Protein AF-0000000076557192 (afdb_homodimer)

Organism: NCBI:txid1051890

Sequence (982 aa):
MSQPKPQEIPQPPLSTYSLSTILSHAATHHIYKPLLINHPSYSTSQLTLQSFSYLHKDHLIKCFQELRDTDPTFLHSTYISPTGGTRSNATKHLYFFTSSAENRVQRALAATLFSTLKTIESSDIVINLHGALPMYRSQDLSGTLLDLCGATELSIGVNAEDADIAQIGRAFGANAITASSSRILQLARYVYSLRREGGEEKVGFKLKKVIFTSEPLSKAQEKFLNEALGTETVSSIYASAEAGPWVGTIPKRIAGDENTEETPGSVAPRSFVFDRRQIVVEVIDPDENVLDSSTNPPPEGRKPSVGELVLTSLTRLKNPLVRYRTGDFGSLHSFSSLAGTEEILKDKPEATEYLCGITMHGRDANTSFFLDSDYINTIELDRRVFAEPEWDIVYWQVILYYLTDEELKAARTARASADRNVNVSKEGVEFRVVRKSDQIPPVGYEERLERAIVNRVISEGIKLHVKVVGYDGLEKGKMARKVIKIVDRRLMSQPKPQEIPQPPLSTYSLSTILSHAATHHIYKPLLINHPSYSTSQLTLQSFSYLHKDHLIKCFQELRDTDPTFLHSTYISPTGGTRSNATKHLYFFTSSAENRVQRALAATLFSTLKTIESSDIVINLHGALPMYRSQDLSGTLLDLCGATELSIGVNAEDADIAQIGRAFGANAITASSSRILQLARYVYSLRREGGEEKVGFKLKKVIFTSEPLSKAQEKFLNEALGTETVSSIYASAEAGPWVGTIPKRIAGDENTEETPGSVAPRSFVFDRRQIVVEVIDPDENVLDSSTNPPPEGRKPSVGELVLTSLTRLKNPLVRYRTGDFGSLHSFSSLAGTEEILKDKPEATEYLCGITMHGRDANTSFFLDSDYINTIELDRRVFAEPEWDIVYWQVILYYLTDEELKAARTARASADRNVNVSKEGVEFRVVRKSDQIPPVGYEERLERAIVNRVISEGIKLHVKVVGYDGLEKGKMARKVIKIVDRRL

Radius of gyration: 31.5 Å; Cα contacts (8 Å, |Δi|>4): 2048; chains: 2; bounding box: 69×102×93 Å

Structure (mmCIF, N/CA/C/O backbone):
data_AF-0000000076557192-model_v1
#
loop_
_entity.id
_entity.type
_entity.pdbx_description
1 polymer 'AMP-dependent synthetase/ligase domain-containing protein'
#
loop_
_atom_site.group_PDB
_atom_site.id
_atom_site.type_symbol
_atom_site.label_atom_id
_atom_site.label_alt_id
_atom_site.label_comp_id
_atom_site.label_asym_id
_atom_site.label_entity_id
_atom_site.label_seq_id
_atom_site.pdbx_PDB_ins_code
_atom_site.Cartn_x
_atom_site.Cartn_y
_atom_site.Cartn_z
_atom_site.occupancy
_atom_site.B_iso_or_equiv
_atom_site.auth_seq_id
_atom_site.auth_comp_id
_atom_site.auth_asym_id
_atom_site.auth_atom_id
_atom_site.pdbx_PDB_model_num
ATOM 1 N N . MET A 1 1 ? -13.586 37.5 -12.727 1 34.5 1 MET A N 1
ATOM 2 C CA . MET A 1 1 ? -12.195 37.094 -12.57 1 34.5 1 MET A CA 1
ATOM 3 C C . MET A 1 1 ? -11.984 35.656 -13.047 1 34.5 1 MET A C 1
ATOM 5 O O . MET A 1 1 ? -12.836 34.812 -12.828 1 34.5 1 MET A O 1
ATOM 9 N N . SER A 1 2 ? -11.195 35.625 -13.977 1 48.47 2 SER A N 1
ATOM 10 C CA . SER A 1 2 ? -11.148 34.5 -14.922 1 48.47 2 SER A CA 1
ATOM 11 C C . SER A 1 2 ? -10.789 33.188 -14.211 1 48.47 2 SER A C 1
ATOM 13 O O . SER A 1 2 ? -9.836 33.156 -13.422 1 48.47 2 SER A O 1
ATOM 15 N N . GLN A 1 3 ? -11.695 32.375 -14.109 1 57.62 3 GLN A N 1
ATOM 16 C CA . GLN A 1 3 ? -11.547 31.016 -13.602 1 57.62 3 GLN A CA 1
ATOM 17 C C . GLN A 1 3 ? -10.305 30.344 -14.195 1 57.62 3 GLN A C 1
ATOM 19 O O . GLN A 1 3 ? -10.023 30.5 -15.383 1 57.62 3 GLN A O 1
ATOM 24 N N . PRO A 1 4 ? -9.492 29.922 -13.195 1 63.88 4 PRO A N 1
ATOM 25 C CA . PRO A 1 4 ? -8.305 29.266 -13.758 1 63.88 4 PRO A CA 1
ATOM 26 C C . PRO A 1 4 ? -8.656 28.234 -14.828 1 63.88 4 PRO A C 1
ATOM 28 O O . PRO A 1 4 ? -9.656 27.531 -14.711 1 63.88 4 PRO A O 1
ATOM 31 N N . LYS A 1 5 ? -7.93 28.375 -15.922 1 74.25 5 LYS A N 1
ATOM 32 C CA . LYS A 1 5 ? -8.078 27.438 -17.031 1 74.25 5 LYS A CA 1
ATOM 33 C C . LYS A 1 5 ? -7.613 26.047 -16.656 1 74.25 5 LYS A C 1
ATOM 35 O O . LYS A 1 5 ? -6.652 25.891 -15.898 1 74.25 5 LYS A O 1
ATOM 40 N N . PRO A 1 6 ? -8.336 25.062 -17.203 1 79.88 6 PRO A N 1
ATOM 41 C CA . PRO A 1 6 ? -7.871 23.703 -16.984 1 79.88 6 PRO A CA 1
ATOM 42 C C . PRO A 1 6 ? -6.41 23.5 -17.375 1 79.88 6 PRO A C 1
ATOM 44 O O . PRO A 1 6 ? -5.941 24.109 -18.344 1 79.88 6 PRO A O 1
ATOM 47 N N . GLN A 1 7 ? -5.797 22.75 -16.516 1 80.5 7 GLN A N 1
ATOM 48 C CA . GLN A 1 7 ? -4.406 22.406 -16.797 1 80.5 7 GLN A CA 1
ATOM 49 C C . GLN A 1 7 ? -4.301 21.031 -17.469 1 80.5 7 GLN A C 1
ATOM 51 O O . GLN A 1 7 ? -4.996 20.094 -17.078 1 80.5 7 GLN A O 1
ATOM 56 N N . GLU A 1 8 ? -3.592 21.047 -18.547 1 88 8 GLU A N 1
ATOM 57 C CA . GLU A 1 8 ? -3.275 19.781 -19.219 1 88 8 GLU A CA 1
ATOM 58 C C . GLU A 1 8 ? -1.777 19.5 -19.172 1 88 8 GLU A C 1
ATOM 60 O O . GLU A 1 8 ? -0.969 20.344 -19.578 1 88 8 GLU A O 1
ATOM 65 N N . ILE A 1 9 ? -1.512 18.406 -18.609 1 86.56 9 ILE A N 1
ATOM 66 C CA . ILE A 1 9 ? -0.125 17.953 -18.578 1 86.56 9 ILE A CA 1
ATOM 67 C C . ILE A 1 9 ? 0.031 16.719 -19.453 1 86.56 9 ILE A C 1
ATOM 69 O O . ILE A 1 9 ? -0.505 15.648 -19.141 1 86.56 9 ILE A O 1
ATOM 73 N N . PRO A 1 10 ? 0.758 16.781 -20.484 1 85.88 10 PRO A N 1
ATOM 74 C CA . PRO A 1 10 ? 0.933 15.633 -21.375 1 85.88 10 PRO A CA 1
ATOM 75 C C . PRO A 1 10 ? 1.592 14.445 -20.672 1 85.88 10 PRO A C 1
ATOM 77 O O . PRO A 1 10 ? 2.467 14.633 -19.812 1 85.88 10 PRO A O 1
ATOM 80 N N . GLN A 1 11 ? 1.072 13.242 -21.062 1 88.56 11 GLN A N 1
ATOM 81 C CA . GLN A 1 11 ? 1.67 12 -20.578 1 88.56 11 GLN A CA 1
ATOM 82 C C . GLN A 1 11 ? 2.307 11.219 -21.719 1 88.56 11 GLN A C 1
ATOM 84 O O . GLN A 1 11 ? 1.724 11.094 -22.812 1 88.56 11 GLN A O 1
ATOM 89 N N . PRO A 1 12 ? 3.451 10.711 -21.562 1 86.62 12 PRO A N 1
ATOM 90 C CA . PRO A 1 12 ? 4.008 9.812 -22.578 1 86.62 12 PRO A CA 1
ATOM 91 C C . PRO A 1 12 ? 3.221 8.516 -22.719 1 86.62 12 PRO A C 1
ATOM 93 O O . PRO A 1 12 ? 2.623 8.047 -21.734 1 86.62 12 PRO A O 1
ATOM 96 N N . PRO A 1 13 ? 3.223 7.973 -23.953 1 89.38 13 PRO A N 1
ATOM 97 C CA . PRO A 1 13 ? 2.568 6.672 -24.094 1 89.38 13 PRO A CA 1
ATOM 98 C C . PRO A 1 13 ? 3.27 5.566 -23.312 1 89.38 13 PRO A C 1
ATOM 100 O O . PRO A 1 13 ? 4.473 5.656 -23.047 1 89.38 13 PRO A O 1
ATOM 103 N N . LEU A 1 14 ? 2.406 4.594 -22.953 1 90.06 14 LEU A N 1
ATOM 104 C CA . LEU A 1 14 ? 3.033 3.371 -22.453 1 90.06 14 LEU A CA 1
ATOM 105 C C . LEU A 1 14 ? 3.793 2.66 -23.578 1 90.06 14 LEU A C 1
ATOM 107 O O . LEU A 1 14 ? 3.264 2.479 -24.672 1 90.06 14 LEU A O 1
ATOM 111 N N . SER A 1 15 ? 5.043 2.332 -23.297 1 91.12 15 SER A N 1
ATOM 112 C CA . SER A 1 15 ? 5.828 1.729 -24.359 1 91.12 15 SER A CA 1
ATOM 113 C C . SER A 1 15 ? 6.703 0.595 -23.828 1 91.12 15 SER A C 1
ATOM 115 O O . SER A 1 15 ? 7.141 0.627 -22.688 1 91.12 15 SER A O 1
ATOM 117 N N . THR A 1 16 ? 6.832 -0.4 -24.672 1 95.5 16 THR A N 1
ATOM 118 C CA . THR A 1 16 ? 7.84 -1.431 -24.453 1 95.5 16 THR A CA 1
ATOM 119 C C . THR A 1 16 ? 9.07 -1.174 -25.328 1 95.5 16 THR A C 1
ATOM 121 O O . THR A 1 16 ? 9.062 -0.284 -26.172 1 95.5 16 THR A O 1
ATOM 124 N N . TYR A 1 17 ? 10.102 -1.876 -25.078 1 94.94 17 TYR A N 1
ATOM 125 C CA . TYR A 1 17 ? 11.305 -1.821 -25.906 1 94.94 17 TYR A CA 1
ATOM 126 C C . TYR A 1 17 ? 11.391 -3.023 -26.828 1 94.94 17 TYR A C 1
ATOM 128 O O . TYR A 1 17 ? 10.836 -4.086 -26.531 1 94.94 17 TYR A O 1
ATOM 136 N N . SER A 1 18 ? 12.055 -2.785 -27.969 1 91.94 18 SER A N 1
ATOM 137 C CA . SER A 1 18 ? 12.328 -3.932 -28.812 1 91.94 18 SER A CA 1
ATOM 138 C C . SER A 1 18 ? 13.367 -4.852 -28.188 1 91.94 18 SER A C 1
ATOM 140 O O . SER A 1 18 ? 14.188 -4.414 -27.391 1 91.94 18 SER A O 1
ATOM 142 N N . LEU A 1 19 ? 13.289 -6.129 -28.562 1 92.38 19 LEU A N 1
ATOM 143 C CA . LEU A 1 19 ? 14.281 -7.078 -28.078 1 92.38 19 LEU A CA 1
ATOM 144 C C . LEU A 1 19 ? 15.695 -6.613 -28.438 1 92.38 19 LEU A C 1
ATOM 146 O O . LEU A 1 19 ? 16.609 -6.719 -27.625 1 92.38 19 LEU A O 1
ATOM 150 N N . SER A 1 20 ? 15.867 -6.105 -29.672 1 91.38 20 SER A N 1
ATOM 151 C CA . SER A 1 20 ? 17.172 -5.629 -30.109 1 91.38 20 SER A CA 1
ATOM 152 C C . SER A 1 20 ? 17.688 -4.504 -29.219 1 91.38 20 SER A C 1
ATOM 154 O O . SER A 1 20 ? 18.875 -4.449 -28.891 1 91.38 20 SER A O 1
ATOM 156 N N . THR A 1 21 ? 16.766 -3.594 -28.859 1 93.06 21 THR A N 1
ATOM 157 C CA . THR A 1 21 ? 17.141 -2.496 -27.969 1 93.06 21 THR A CA 1
ATOM 158 C C . THR A 1 21 ? 17.578 -3.023 -26.609 1 93.06 21 THR A C 1
ATOM 160 O O . THR A 1 21 ? 18.594 -2.572 -26.062 1 93.06 21 THR A O 1
ATOM 163 N N . ILE A 1 22 ? 16.875 -3.982 -26.078 1 94.69 22 ILE A N 1
ATOM 164 C CA . ILE A 1 22 ? 17.188 -4.566 -24.781 1 94.69 22 ILE A CA 1
ATOM 165 C C . ILE A 1 22 ? 18.547 -5.254 -24.828 1 94.69 22 ILE A C 1
ATOM 167 O O . ILE A 1 22 ? 19.375 -5.059 -23.953 1 94.69 22 ILE A O 1
ATOM 171 N N . LEU A 1 23 ? 18.797 -6.023 -25.844 1 93.19 23 LEU A N 1
ATOM 172 C CA . LEU A 1 23 ? 20.047 -6.789 -25.953 1 93.19 23 LEU A CA 1
ATOM 173 C C . LEU A 1 23 ? 21.234 -5.863 -26.156 1 93.19 23 LEU A C 1
ATOM 175 O O . LEU A 1 23 ? 22.312 -6.094 -25.594 1 93.19 23 LEU A O 1
ATOM 179 N N . SER A 1 24 ? 21.031 -4.836 -26.953 1 92.94 24 SER A N 1
ATOM 180 C CA . SER A 1 24 ? 22.094 -3.861 -27.156 1 92.94 24 SER A CA 1
ATOM 181 C C . SER A 1 24 ? 22.469 -3.166 -25.844 1 92.94 24 SER A C 1
ATOM 183 O O . SER A 1 24 ? 23.656 -2.967 -25.562 1 92.94 24 SER A O 1
ATOM 185 N N . HIS A 1 25 ? 21.5 -2.816 -25.156 1 93.88 25 HIS A N 1
ATOM 186 C CA . HIS A 1 25 ? 21.734 -2.193 -23.859 1 93.88 25 HIS A CA 1
ATOM 187 C C . HIS A 1 25 ? 22.391 -3.17 -22.891 1 93.88 25 HIS A C 1
ATOM 189 O O . HIS A 1 25 ? 23.328 -2.805 -22.188 1 93.88 25 HIS A O 1
ATOM 195 N N . ALA A 1 26 ? 21.938 -4.363 -22.875 1 94.44 26 ALA A N 1
ATOM 196 C CA . ALA A 1 26 ? 22.469 -5.391 -21.984 1 94.44 26 ALA A CA 1
ATOM 197 C C . ALA A 1 26 ? 23.938 -5.668 -22.281 1 94.44 26 ALA A C 1
ATOM 199 O O . ALA A 1 26 ? 24.719 -5.914 -21.375 1 94.44 26 ALA A O 1
ATOM 200 N N . ALA A 1 27 ? 24.328 -5.605 -23.484 1 92.56 27 ALA A N 1
ATOM 201 C CA . ALA A 1 27 ? 25.688 -5.945 -23.906 1 92.56 27 ALA A CA 1
ATOM 202 C C . ALA A 1 27 ? 26.719 -5.035 -23.234 1 92.56 27 ALA A C 1
ATOM 204 O O . ALA A 1 27 ? 27.891 -5.41 -23.094 1 92.56 27 ALA A O 1
ATOM 205 N N . THR A 1 28 ? 26.297 -3.867 -22.812 1 92.31 28 THR A N 1
ATOM 206 C CA . THR A 1 28 ? 27.234 -2.926 -22.203 1 92.31 28 THR A CA 1
ATOM 207 C C . THR A 1 28 ? 26.906 -2.723 -20.719 1 92.31 28 THR A C 1
ATOM 209 O O . THR A 1 28 ? 27.578 -1.961 -20.031 1 92.31 28 THR A O 1
ATOM 212 N N . HIS A 1 29 ? 25.938 -3.348 -20.297 1 93.69 29 HIS A N 1
ATOM 213 C CA . HIS A 1 29 ? 25.469 -3.164 -18.922 1 93.69 29 HIS A CA 1
ATOM 214 C C . HIS A 1 29 ? 26.312 -3.971 -17.938 1 93.69 29 HIS A C 1
ATOM 216 O O . HIS A 1 29 ? 26.703 -5.109 -18.234 1 93.69 29 HIS A O 1
ATOM 222 N N . HIS A 1 30 ? 26.547 -3.461 -16.797 1 93.25 30 HIS A N 1
ATOM 223 C CA . HIS A 1 30 ? 27.375 -4.066 -15.766 1 93.25 30 HIS A CA 1
ATOM 224 C C . HIS A 1 30 ? 26.906 -5.48 -15.438 1 93.25 30 HIS A C 1
ATOM 226 O O . HIS A 1 30 ? 27.734 -6.379 -15.234 1 93.25 30 HIS A O 1
ATOM 232 N N . ILE A 1 31 ? 25.672 -5.789 -15.391 1 93.62 31 ILE A N 1
ATOM 233 C CA . ILE A 1 31 ? 25.094 -7.07 -14.992 1 93.62 31 ILE A CA 1
ATOM 234 C C . ILE A 1 31 ? 25.297 -8.094 -16.109 1 93.62 31 ILE A C 1
ATOM 236 O O . ILE A 1 31 ? 25.516 -9.281 -15.836 1 93.62 31 ILE A O 1
ATOM 240 N N . TYR A 1 32 ? 25.297 -7.684 -17.281 1 94.56 32 TYR A N 1
ATOM 241 C CA . TYR A 1 32 ? 25.125 -8.656 -18.359 1 94.56 32 TYR A CA 1
ATOM 242 C C . TYR A 1 32 ? 26.375 -8.742 -19.219 1 94.56 32 TYR A C 1
ATOM 244 O O . TYR A 1 32 ? 26.578 -9.719 -19.953 1 94.56 32 TYR A O 1
ATOM 252 N N . LYS A 1 33 ? 27.172 -7.762 -19.172 1 92.75 33 LYS A N 1
ATOM 253 C CA . LYS A 1 33 ? 28.422 -7.797 -19.938 1 92.75 33 LYS A CA 1
ATOM 254 C C . LYS A 1 33 ? 29.203 -9.078 -19.656 1 92.75 33 LYS A C 1
ATOM 256 O O . LYS A 1 33 ? 29.703 -9.719 -20.594 1 92.75 33 LYS A O 1
ATOM 261 N N . PRO A 1 34 ? 29.281 -9.5 -18.438 1 92.88 34 PRO A N 1
ATOM 262 C CA . PRO A 1 34 ? 30.016 -10.734 -18.156 1 92.88 34 PRO A CA 1
ATOM 263 C C . PRO A 1 34 ? 29.328 -11.969 -18.734 1 92.88 34 PRO A C 1
ATOM 265 O O . PRO A 1 34 ? 29.938 -13.047 -18.797 1 92.88 34 PRO A O 1
ATOM 268 N N . LEU A 1 35 ? 28.109 -11.883 -19.109 1 94.38 35 LEU A N 1
ATOM 269 C CA . LEU A 1 35 ? 27.344 -13.031 -19.578 1 94.38 35 LEU A CA 1
ATOM 270 C C . LEU A 1 35 ? 27.391 -13.141 -21.094 1 94.38 35 LEU A C 1
ATOM 272 O O . LEU A 1 35 ? 26.875 -14.109 -21.672 1 94.38 35 LEU A O 1
ATOM 276 N N . LEU A 1 36 ? 27.938 -12.195 -21.75 1 91.88 36 LEU A N 1
ATOM 277 C CA . LEU A 1 36 ? 28.062 -12.219 -23.203 1 91.88 36 LEU A CA 1
ATOM 278 C C . LEU A 1 36 ? 29 -13.336 -23.641 1 91.88 36 LEU A C 1
ATOM 280 O O . LEU A 1 36 ? 30.109 -13.469 -23.109 1 91.88 36 LEU A O 1
ATOM 284 N N . ILE A 1 37 ? 28.344 -14.18 -24.484 1 85.38 37 ILE A N 1
ATOM 285 C CA . ILE A 1 37 ? 29.125 -15.297 -25.031 1 85.38 37 ILE A CA 1
ATOM 286 C C . ILE A 1 37 ? 29.891 -14.844 -26.266 1 85.38 37 ILE A C 1
ATOM 288 O O . ILE A 1 37 ? 29.312 -14.227 -27.172 1 85.38 37 ILE A O 1
ATOM 292 N N . ASN A 1 38 ? 31.062 -15.414 -26.5 1 68.94 38 ASN A N 1
ATOM 293 C CA . ASN A 1 38 ? 32 -15.258 -27.609 1 68.94 38 ASN A CA 1
ATOM 294 C C . ASN A 1 38 ? 32.031 -13.82 -28.125 1 68.94 38 ASN A C 1
ATOM 296 O O . ASN A 1 38 ? 31.156 -13.406 -28.891 1 68.94 38 ASN A O 1
ATOM 300 N N . HIS A 1 39 ? 32.531 -12.922 -27.406 1 56.34 39 HIS A N 1
ATOM 301 C CA . HIS A 1 39 ? 32.469 -11.5 -27.719 1 56.34 39 HIS A CA 1
ATOM 302 C C . HIS A 1 39 ? 33.125 -11.203 -29.062 1 56.34 39 HIS A C 1
ATOM 304 O O . HIS A 1 39 ? 34.188 -10.578 -29.125 1 56.34 39 HIS A O 1
ATOM 310 N N . PRO A 1 40 ? 33.281 -12.156 -29.906 1 52.19 40 PRO A N 1
ATOM 311 C CA . PRO A 1 40 ? 34 -11.422 -30.938 1 52.19 40 PRO A CA 1
ATOM 312 C C . PRO A 1 40 ? 33.375 -10.086 -31.281 1 52.19 40 PRO A C 1
ATOM 314 O O . PRO A 1 40 ? 32.25 -9.797 -30.828 1 52.19 40 PRO A O 1
ATOM 317 N N . SER A 1 41 ? 33.656 -9.508 -32.531 1 51.44 41 SER A N 1
ATOM 318 C CA . SER A 1 41 ? 33.344 -8.281 -33.25 1 51.44 41 SER A CA 1
ATOM 319 C C . SER A 1 41 ? 31.828 -8.125 -33.406 1 51.44 41 SER A C 1
ATOM 321 O O . SER A 1 41 ? 31.344 -7.918 -34.531 1 51.44 41 SER A O 1
ATOM 323 N N . TYR A 1 42 ? 31.016 -8.703 -32.5 1 54.72 42 TYR A N 1
ATOM 324 C CA . TYR A 1 42 ? 29.609 -8.586 -32.844 1 54.72 42 TYR A CA 1
ATOM 325 C C . TYR A 1 42 ? 29.188 -7.121 -32.938 1 54.72 42 TYR A C 1
ATOM 327 O O . TYR A 1 42 ? 29.531 -6.316 -32.062 1 54.72 42 TYR A O 1
ATOM 335 N N . SER A 1 43 ? 28.797 -6.758 -34.156 1 60.41 43 SER A N 1
ATOM 336 C CA . SER A 1 43 ? 28.062 -5.508 -34.25 1 60.41 43 SER A CA 1
ATOM 337 C C . SER A 1 43 ? 26.781 -5.543 -33.438 1 60.41 43 SER A C 1
ATOM 339 O O . SER A 1 43 ? 26.109 -6.57 -33.344 1 60.41 43 SER A O 1
ATOM 341 N N . THR A 1 44 ? 26.609 -4.684 -32.438 1 64.5 44 THR A N 1
ATOM 342 C CA . THR A 1 44 ? 25.453 -4.531 -31.562 1 64.5 44 THR A CA 1
ATOM 343 C C . THR A 1 44 ? 24.172 -4.863 -32.312 1 64.5 44 THR A C 1
ATOM 345 O O . THR A 1 44 ? 23.188 -5.301 -31.688 1 64.5 44 THR A O 1
ATOM 348 N N . SER A 1 45 ? 24.219 -4.828 -33.562 1 67.19 45 SER A N 1
ATOM 349 C CA . SER A 1 45 ? 23 -5.02 -34.312 1 67.19 45 SER A CA 1
ATOM 350 C C . SER A 1 45 ? 22.719 -6.5 -34.531 1 67.19 45 SER A C 1
ATOM 352 O O . SER A 1 45 ? 21.594 -6.871 -34.906 1 67.19 45 SER A O 1
ATOM 354 N N . GLN A 1 46 ? 23.562 -7.406 -34.188 1 79.69 46 GLN A N 1
ATOM 355 C CA . GLN A 1 46 ? 23.359 -8.812 -34.531 1 79.69 46 GLN A CA 1
ATOM 356 C C . GLN A 1 46 ? 23.203 -9.656 -33.25 1 79.69 46 GLN A C 1
ATOM 358 O O . GLN A 1 46 ? 23.266 -10.883 -33.312 1 79.69 46 GLN A O 1
ATOM 363 N N . LEU A 1 47 ? 22.812 -8.961 -32.219 1 88 47 LEU A N 1
ATOM 364 C CA . LEU A 1 47 ? 22.719 -9.711 -30.984 1 88 47 LEU A CA 1
ATOM 365 C C . LEU A 1 47 ? 21.406 -10.477 -30.891 1 88 47 LEU A C 1
ATOM 367 O O . LEU A 1 47 ? 20.359 -9.969 -31.297 1 88 47 LEU A O 1
ATOM 371 N N . THR A 1 48 ? 21.469 -11.742 -30.453 1 88.06 48 THR A N 1
ATOM 372 C CA . THR A 1 48 ? 20.312 -12.578 -30.156 1 88.06 48 THR A CA 1
ATOM 373 C C . THR A 1 48 ? 20.312 -12.992 -28.688 1 88.06 48 THR A C 1
ATOM 375 O O . THR A 1 48 ? 21.25 -12.688 -27.953 1 88.06 48 THR A O 1
ATOM 378 N N . LEU A 1 49 ? 19.266 -13.617 -28.328 1 91 49 LEU A N 1
ATOM 379 C CA . LEU A 1 49 ? 19.203 -14.109 -26.953 1 91 49 LEU A CA 1
ATOM 380 C C . LEU A 1 49 ? 20.344 -15.07 -26.656 1 91 49 LEU A C 1
ATOM 382 O O . LEU A 1 49 ? 20.922 -15.047 -25.578 1 91 49 LEU A O 1
ATOM 386 N N . GLN A 1 50 ? 20.734 -15.805 -27.656 1 87.31 50 GLN A N 1
ATOM 387 C CA . GLN A 1 50 ? 21.766 -16.828 -27.5 1 87.31 50 GLN A CA 1
ATOM 388 C C . GLN A 1 50 ? 23.156 -16.219 -27.406 1 87.31 50 GLN A C 1
ATOM 390 O O . GLN A 1 50 ? 24.125 -16.891 -27.047 1 87.31 50 GLN A O 1
ATOM 395 N N . SER A 1 51 ? 23.219 -14.992 -27.625 1 90.62 51 SER A N 1
ATOM 396 C CA . SER A 1 51 ? 24.484 -14.297 -27.453 1 90.62 51 SER A CA 1
ATOM 397 C C . SER A 1 51 ? 24.812 -14.125 -25.969 1 90.62 51 SER A C 1
ATOM 399 O O . SER A 1 51 ? 25.938 -13.781 -25.609 1 90.62 51 SER A O 1
ATOM 401 N N . PHE A 1 52 ? 23.891 -14.359 -25.094 1 94 52 PHE A N 1
ATOM 402 C CA . PHE A 1 52 ? 24.062 -14.219 -23.656 1 94 52 PHE A CA 1
ATOM 403 C C . PHE A 1 52 ? 23.875 -15.562 -22.953 1 94 52 PHE A C 1
ATOM 405 O O . PHE A 1 52 ? 23 -16.344 -23.312 1 94 52 PHE A O 1
ATOM 412 N N . SER A 1 53 ? 24.719 -15.82 -21.969 1 94.31 53 SER A N 1
ATOM 413 C CA . SER A 1 53 ? 24.453 -16.938 -21.062 1 94.31 53 SER A CA 1
ATOM 414 C C . SER A 1 53 ? 23.219 -16.672 -20.203 1 94.31 53 SER A C 1
ATOM 416 O O . SER A 1 53 ? 22.719 -15.547 -20.141 1 94.31 53 SER A O 1
ATOM 418 N N . TYR A 1 54 ? 22.766 -17.719 -19.594 1 94.69 54 TYR A N 1
ATOM 419 C CA . TYR A 1 54 ? 21.594 -17.578 -18.719 1 94.69 54 TYR A CA 1
ATOM 420 C C . TYR A 1 54 ? 21.922 -16.75 -17.5 1 94.69 54 TYR A C 1
ATOM 422 O O . TYR A 1 54 ? 23.047 -16.781 -17 1 94.69 54 TYR A O 1
ATOM 430 N N . LEU A 1 55 ? 20.922 -16 -17.109 1 95.81 55 LEU A N 1
ATOM 431 C CA . LEU A 1 55 ? 21 -15.219 -15.891 1 95.81 55 LEU A CA 1
ATOM 432 C C . LEU A 1 55 ? 20.484 -16.016 -14.695 1 95.81 55 LEU A C 1
ATOM 434 O O . LEU A 1 55 ? 19.359 -16.547 -14.742 1 95.81 55 LEU A O 1
ATOM 438 N N . HIS A 1 56 ? 21.297 -16.078 -13.641 1 91.06 56 HIS A N 1
ATOM 439 C CA . HIS A 1 56 ? 20.906 -16.734 -12.398 1 91.06 56 HIS A CA 1
ATOM 440 C C . HIS A 1 56 ? 20.766 -15.742 -11.258 1 91.06 56 HIS A C 1
ATOM 442 O O . HIS A 1 56 ? 21.359 -14.664 -11.289 1 91.06 56 HIS A O 1
ATOM 448 N N . LYS A 1 57 ? 20.016 -16.156 -10.312 1 85.69 57 LYS A N 1
ATOM 449 C CA . LYS A 1 57 ? 19.703 -15.289 -9.18 1 85.69 57 LYS A CA 1
ATOM 450 C C . LYS A 1 57 ? 20.969 -14.852 -8.453 1 85.69 57 LYS A C 1
ATOM 452 O O . LYS A 1 57 ? 21.094 -13.695 -8.055 1 85.69 57 LYS A O 1
ATOM 457 N N . ASP A 1 58 ? 21.844 -15.75 -8.234 1 85.5 58 ASP A N 1
ATOM 458 C CA . ASP A 1 58 ? 23.078 -15.453 -7.5 1 85.5 58 ASP A CA 1
ATOM 459 C C . ASP A 1 58 ? 23.891 -14.383 -8.219 1 85.5 58 ASP A C 1
ATOM 461 O O . ASP A 1 58 ? 24.516 -13.531 -7.574 1 85.5 58 ASP A O 1
ATOM 465 N N . HIS A 1 59 ? 23.938 -14.5 -9.516 1 91.69 59 HIS A N 1
ATOM 466 C CA . HIS A 1 59 ? 24.641 -13.492 -10.305 1 91.69 59 HIS A CA 1
ATOM 467 C C . HIS A 1 59 ? 24.016 -12.117 -10.141 1 91.69 59 HIS A C 1
ATOM 469 O O . HIS A 1 59 ? 24.719 -11.117 -10 1 91.69 59 HIS A O 1
ATOM 475 N N . LEU A 1 60 ? 22.734 -12.055 -10.195 1 90.38 60 LEU A N 1
ATOM 476 C CA . LEU A 1 60 ? 22 -10.797 -10.039 1 90.38 60 LEU A CA 1
ATOM 477 C C . LEU A 1 60 ? 22.297 -10.172 -8.68 1 90.38 60 LEU A C 1
ATOM 479 O O . LEU A 1 60 ? 22.547 -8.969 -8.586 1 90.38 60 LEU A O 1
ATOM 483 N N . ILE A 1 61 ? 22.281 -10.938 -7.68 1 85.62 61 ILE A N 1
ATOM 484 C CA . ILE A 1 61 ? 22.5 -10.469 -6.316 1 85.62 61 ILE A CA 1
ATOM 485 C C . ILE A 1 61 ? 23.906 -9.891 -6.188 1 85.62 61 ILE A C 1
ATOM 487 O O . ILE A 1 61 ? 24.078 -8.812 -5.613 1 85.62 61 ILE A O 1
ATOM 491 N N . LYS A 1 62 ? 24.812 -10.617 -6.648 1 90.75 62 LYS A N 1
ATOM 492 C CA . LYS A 1 62 ? 26.203 -10.156 -6.609 1 90.75 62 LYS A CA 1
ATOM 493 C C . LYS A 1 62 ? 26.359 -8.828 -7.344 1 90.75 62 LYS A C 1
ATOM 495 O O . LYS A 1 62 ? 27 -7.91 -6.836 1 90.75 62 LYS A O 1
ATOM 500 N N . CYS A 1 63 ? 25.797 -8.719 -8.508 1 93.44 63 CYS A N 1
ATOM 501 C CA . CYS A 1 63 ? 25.906 -7.516 -9.312 1 93.44 63 CYS A CA 1
ATOM 502 C C . CYS A 1 63 ? 25.203 -6.34 -8.648 1 93.44 63 CYS A C 1
ATOM 504 O O . CYS A 1 63 ? 25.703 -5.215 -8.68 1 93.44 63 CYS A O 1
ATOM 506 N N . PHE A 1 64 ? 24.078 -6.602 -8.086 1 91.81 64 PHE A N 1
ATOM 507 C CA . PHE A 1 64 ? 23.359 -5.539 -7.398 1 91.81 64 PHE A CA 1
ATOM 508 C C . PHE A 1 64 ? 24.172 -5.008 -6.219 1 91.81 64 PHE A C 1
ATOM 510 O O . PHE A 1 64 ? 24.188 -3.803 -5.969 1 91.81 64 PHE A O 1
ATOM 517 N N . GLN A 1 65 ? 24.781 -5.898 -5.516 1 90.5 65 GLN A N 1
ATOM 518 C CA . GLN A 1 65 ? 25.625 -5.473 -4.406 1 90.5 65 GLN A CA 1
ATOM 519 C C . GLN A 1 65 ? 26.781 -4.609 -4.898 1 90.5 65 GLN A C 1
ATOM 521 O O . GLN A 1 65 ? 27.078 -3.574 -4.301 1 90.5 65 GLN A O 1
ATOM 526 N N . GLU A 1 66 ? 27.391 -4.996 -5.938 1 94.88 66 GLU A N 1
ATOM 527 C CA . GLU A 1 66 ? 28.5 -4.234 -6.516 1 94.88 66 GLU A CA 1
ATOM 528 C C . GLU A 1 66 ? 28.031 -2.85 -6.965 1 94.88 66 GLU A C 1
ATOM 530 O O . GLU A 1 66 ? 28.734 -1.855 -6.742 1 94.88 66 GLU A O 1
ATOM 535 N N . LEU A 1 67 ? 26.922 -2.836 -7.594 1 94.56 67 LEU A N 1
ATOM 536 C CA . LEU A 1 67 ? 26.391 -1.566 -8.062 1 94.56 67 LEU A CA 1
ATOM 537 C C . LEU A 1 67 ? 26.047 -0.647 -6.895 1 94.56 67 LEU A C 1
ATOM 539 O O . LEU A 1 67 ? 26.312 0.556 -6.949 1 94.56 67 LEU A O 1
ATOM 543 N N . ARG A 1 68 ? 25.5 -1.146 -5.863 1 93 68 ARG A N 1
ATOM 544 C CA . ARG A 1 68 ? 25.172 -0.362 -4.68 1 93 68 ARG A CA 1
ATOM 545 C C . ARG A 1 68 ? 26.422 0.194 -4.02 1 93 68 ARG A C 1
ATOM 547 O O . ARG A 1 68 ? 26.422 1.307 -3.488 1 93 68 ARG A O 1
ATOM 554 N N . ASP A 1 69 ? 27.484 -0.56 -4.082 1 93.69 69 ASP A N 1
ATOM 555 C CA . ASP A 1 69 ? 28.734 -0.172 -3.438 1 93.69 69 ASP A CA 1
ATOM 556 C C . ASP A 1 69 ? 29.484 0.866 -4.273 1 93.69 69 ASP A C 1
ATOM 558 O O . ASP A 1 69 ? 30.25 1.678 -3.734 1 93.69 69 ASP A O 1
ATOM 562 N N . THR A 1 70 ? 29.234 0.879 -5.559 1 94.88 70 THR A N 1
ATOM 563 C CA . THR A 1 70 ? 30.125 1.657 -6.418 1 94.88 70 THR A CA 1
ATOM 564 C C . THR A 1 70 ? 29.391 2.857 -7.008 1 94.88 70 THR A C 1
ATOM 566 O O . THR A 1 70 ? 30.016 3.842 -7.406 1 94.88 70 THR A O 1
ATOM 569 N N . ASP A 1 71 ? 28.125 2.77 -7.137 1 94.69 71 ASP A N 1
ATOM 570 C CA . ASP A 1 71 ? 27.328 3.848 -7.719 1 94.69 71 ASP A CA 1
ATOM 571 C C . ASP A 1 71 ? 26.438 4.496 -6.664 1 94.69 71 ASP A C 1
ATOM 573 O O . ASP A 1 71 ? 25.359 3.982 -6.355 1 94.69 71 ASP A O 1
ATOM 577 N N . PRO A 1 72 ? 26.703 5.645 -6.203 1 93.19 72 PRO A N 1
ATOM 578 C CA . PRO A 1 72 ? 25.922 6.301 -5.156 1 93.19 72 PRO A CA 1
ATOM 579 C C . PRO A 1 72 ? 24.5 6.664 -5.609 1 93.19 72 PRO A C 1
ATOM 581 O O . PRO A 1 72 ? 23.641 6.953 -4.781 1 93.19 72 PRO A O 1
ATOM 584 N N . THR A 1 73 ? 24.281 6.652 -6.898 1 95 73 THR A N 1
ATOM 585 C CA . THR A 1 73 ? 22.984 7.039 -7.418 1 95 73 THR A CA 1
ATOM 586 C C . THR A 1 73 ? 22.172 5.809 -7.809 1 95 73 THR A C 1
ATOM 588 O O . THR A 1 73 ? 21.062 5.934 -8.328 1 95 73 THR A O 1
ATOM 591 N N . PHE A 1 74 ? 22.719 4.629 -7.512 1 96.06 74 PHE A N 1
ATOM 592 C CA . PHE A 1 74 ? 22.109 3.387 -7.961 1 96.06 74 PHE A CA 1
ATOM 593 C C . PHE A 1 74 ? 20.672 3.287 -7.465 1 96.06 74 PHE A C 1
ATOM 595 O O . PHE A 1 74 ? 19.781 2.828 -8.195 1 96.06 74 PHE A O 1
ATOM 602 N N . LEU A 1 75 ? 20.438 3.814 -6.25 1 97.19 75 LEU A N 1
ATOM 603 C CA . LEU A 1 75 ? 19.141 3.615 -5.621 1 97.19 75 LEU A CA 1
ATOM 604 C C . LEU A 1 75 ? 18.219 4.805 -5.879 1 97.19 75 LEU A C 1
ATOM 606 O O . LEU A 1 75 ? 17.078 4.828 -5.418 1 97.19 75 LEU A O 1
ATOM 610 N N . HIS A 1 76 ? 18.672 5.781 -6.676 1 97.62 76 HIS A N 1
ATOM 611 C CA . HIS A 1 76 ? 17.781 6.891 -7.02 1 97.62 76 HIS A CA 1
ATOM 612 C C . HIS A 1 76 ? 16.719 6.457 -8.016 1 97.62 76 HIS A C 1
ATOM 614 O O . HIS A 1 76 ? 17.016 5.77 -8.992 1 97.62 76 HIS A O 1
ATOM 620 N N . SER A 1 77 ? 15.414 6.848 -7.699 1 97.69 77 SER A N 1
ATOM 621 C CA . SER A 1 77 ? 14.281 6.562 -8.578 1 97.69 77 SER A CA 1
ATOM 622 C C . SER A 1 77 ? 14.133 5.062 -8.812 1 97.69 77 SER A C 1
ATOM 624 O O . SER A 1 77 ? 13.977 4.621 -9.953 1 97.69 77 SER A O 1
ATOM 626 N N . THR A 1 78 ? 14.219 4.309 -7.715 1 97.69 78 THR A N 1
ATOM 627 C CA . THR A 1 78 ? 14.242 2.852 -7.805 1 97.69 78 THR A CA 1
ATOM 628 C C . THR A 1 78 ? 13.07 2.244 -7.043 1 97.69 78 THR A C 1
ATOM 630 O O . THR A 1 78 ? 12.727 2.693 -5.949 1 97.69 78 THR A O 1
ATOM 633 N N . TYR A 1 79 ? 12.398 1.311 -7.68 1 97.12 79 TYR A N 1
ATOM 634 C CA . TYR A 1 79 ? 11.453 0.426 -7.012 1 97.12 79 TYR A CA 1
ATOM 635 C C . TYR A 1 79 ? 12.156 -0.796 -6.438 1 97.12 79 TYR A C 1
ATOM 637 O O . TYR A 1 79 ? 12.742 -1.592 -7.176 1 97.12 79 TYR A O 1
ATOM 645 N N . ILE A 1 80 ? 12.109 -0.946 -5.121 1 95.25 80 ILE A N 1
ATOM 646 C CA . ILE A 1 80 ? 12.812 -2.016 -4.422 1 95.25 80 ILE A CA 1
ATOM 647 C C . ILE A 1 80 ? 11.828 -3.111 -4.027 1 95.25 80 ILE A C 1
ATOM 649 O O . ILE A 1 80 ? 10.844 -2.848 -3.334 1 95.25 80 ILE A O 1
ATOM 653 N N . SER A 1 81 ? 12.102 -4.293 -4.449 1 89.81 81 SER A N 1
ATOM 654 C CA . SER A 1 81 ? 11.211 -5.414 -4.156 1 89.81 81 SER A CA 1
ATOM 655 C C . SER A 1 81 ? 11.984 -6.605 -3.6 1 89.81 81 SER A C 1
ATOM 657 O O . SER A 1 81 ? 12.914 -7.098 -4.238 1 89.81 81 SER A O 1
ATOM 659 N N . PRO A 1 82 ? 11.555 -7.066 -2.434 1 85.88 82 PRO A N 1
ATOM 660 C CA . PRO A 1 82 ? 12.18 -8.289 -1.917 1 85.88 82 PRO A CA 1
ATOM 661 C C . PRO A 1 82 ? 11.625 -9.555 -2.566 1 85.88 82 PRO A C 1
ATOM 663 O O . PRO A 1 82 ? 10.469 -9.57 -3.01 1 85.88 82 PRO A O 1
ATOM 666 N N . THR A 1 83 ? 12.523 -10.492 -2.602 1 77.69 83 THR A N 1
ATOM 667 C CA . THR A 1 83 ? 12.023 -11.789 -3.059 1 77.69 83 THR A CA 1
ATOM 668 C C . THR A 1 83 ? 11.125 -12.43 -2.004 1 77.69 83 THR A C 1
ATOM 670 O O . THR A 1 83 ? 11.336 -12.234 -0.805 1 77.69 83 THR A O 1
ATOM 673 N N . GLY A 1 84 ? 10.133 -13.031 -2.393 1 62.38 84 GLY A N 1
ATOM 674 C CA . GLY A 1 84 ? 9.172 -13.664 -1.499 1 62.38 84 GLY A CA 1
ATOM 675 C C . GLY A 1 84 ? 9.578 -15.055 -1.069 1 62.38 84 GLY A C 1
ATOM 676 O O . GLY A 1 84 ? 8.836 -15.734 -0.353 1 62.38 84 GLY A O 1
ATOM 677 N N . GLY A 1 85 ? 10.836 -15.492 -1.565 1 57.53 85 GLY A N 1
ATOM 678 C CA . GLY A 1 85 ? 11.195 -16.891 -1.49 1 57.53 85 GLY A CA 1
ATOM 679 C C . GLY A 1 85 ? 11.422 -17.375 -0.071 1 57.53 85 GLY A C 1
ATOM 680 O O . GLY A 1 85 ? 11.695 -16.578 0.827 1 57.53 85 GLY A O 1
ATOM 681 N N . THR A 1 86 ? 10.914 -18.531 0.232 1 47.28 86 THR A N 1
ATOM 682 C CA . THR A 1 86 ? 10.883 -19.297 1.479 1 47.28 86 THR A CA 1
ATOM 683 C C . THR A 1 86 ? 12.281 -19.75 1.875 1 47.28 86 THR A C 1
ATOM 685 O O . THR A 1 86 ? 12.5 -20.203 2.996 1 47.28 86 THR A O 1
ATOM 688 N N . ARG A 1 87 ? 13.219 -19.719 0.948 1 42.16 87 ARG A N 1
ATOM 689 C CA . ARG A 1 87 ? 14.484 -20.406 1.211 1 42.16 87 ARG A CA 1
ATOM 690 C C . ARG A 1 87 ? 15.445 -19.5 1.971 1 42.16 87 ARG A C 1
ATOM 692 O O . ARG A 1 87 ? 16.562 -19.922 2.32 1 42.16 87 ARG A O 1
ATOM 699 N N . SER A 1 88 ? 15.188 -18.156 2.004 1 42.03 88 SER A N 1
ATOM 700 C CA . SER A 1 88 ? 16.25 -17.297 2.516 1 42.03 88 SER A CA 1
ATOM 701 C C . SER A 1 88 ? 16.281 -17.297 4.039 1 42.03 88 SER A C 1
ATOM 703 O O . SER A 1 88 ? 15.234 -17.328 4.691 1 42.03 88 SER A O 1
ATOM 705 N N . ASN A 1 89 ? 17.328 -17.906 4.535 1 38.59 89 ASN A N 1
ATOM 706 C CA . ASN A 1 89 ? 17.578 -17.688 5.953 1 38.59 89 ASN A CA 1
ATOM 707 C C . ASN A 1 89 ? 17.234 -16.266 6.375 1 38.59 89 ASN A C 1
ATOM 709 O O . ASN A 1 89 ? 17.25 -15.344 5.555 1 38.59 89 ASN A O 1
ATOM 713 N N . ALA A 1 90 ? 16.672 -16.141 7.562 1 40.91 90 ALA A N 1
ATOM 714 C CA . ALA A 1 90 ? 16.109 -14.969 8.234 1 40.91 90 ALA A CA 1
ATOM 715 C C . ALA A 1 90 ? 16.922 -13.719 7.91 1 40.91 90 ALA A C 1
ATOM 717 O O . ALA A 1 90 ? 16.406 -12.602 7.98 1 40.91 90 ALA A O 1
ATOM 718 N N . THR A 1 91 ? 18.234 -13.836 7.711 1 43.75 91 THR A N 1
ATOM 719 C CA . THR A 1 91 ? 19.141 -12.703 7.879 1 43.75 91 THR A CA 1
ATOM 720 C C . THR A 1 91 ? 19.297 -11.938 6.57 1 43.75 91 THR A C 1
ATOM 722 O O . THR A 1 91 ? 19.766 -10.797 6.566 1 43.75 91 THR A O 1
ATOM 725 N N . LYS A 1 92 ? 19.125 -12.539 5.43 1 56.28 92 LYS A N 1
ATOM 726 C CA . LYS A 1 92 ? 19.453 -11.648 4.324 1 56.28 92 LYS A CA 1
ATOM 727 C C . LYS A 1 92 ? 18.375 -11.695 3.236 1 56.28 92 LYS A C 1
ATOM 729 O O . LYS A 1 92 ? 18.281 -12.68 2.508 1 56.28 92 LYS A O 1
ATOM 734 N N . HIS A 1 93 ? 17.391 -10.812 3.383 1 67.19 93 HIS A N 1
ATOM 735 C CA . HIS A 1 93 ? 16.422 -10.648 2.307 1 67.19 93 HIS A CA 1
ATOM 736 C C . HIS A 1 93 ? 17.094 -10.164 1.026 1 67.19 93 HIS A C 1
ATOM 738 O O . HIS A 1 93 ? 18.016 -9.344 1.073 1 67.19 93 HIS A O 1
ATOM 744 N N . LEU A 1 94 ? 16.734 -10.977 -0.019 1 79.06 94 LEU A N 1
ATOM 745 C CA . LEU A 1 94 ? 17.234 -10.555 -1.327 1 79.06 94 LEU A CA 1
ATOM 746 C C . LEU A 1 94 ? 16.281 -9.539 -1.962 1 79.06 94 LEU A C 1
ATOM 748 O O . LEU A 1 94 ? 15.062 -9.703 -1.912 1 79.06 94 LEU A O 1
ATOM 752 N N . TYR A 1 95 ? 16.891 -8.469 -2.383 1 87.94 95 TYR A N 1
ATOM 753 C CA . TYR A 1 95 ? 16.109 -7.391 -2.984 1 87.94 95 TYR A CA 1
ATOM 754 C C . TYR A 1 95 ? 16.422 -7.254 -4.469 1 87.94 95 TYR A C 1
ATOM 756 O O . TYR A 1 95 ? 17.562 -7.418 -4.887 1 87.94 95 TYR A O 1
ATOM 764 N N . PHE A 1 96 ? 15.422 -6.965 -5.191 1 90 96 PHE A N 1
ATOM 765 C CA . PHE A 1 96 ? 15.547 -6.637 -6.605 1 90 96 PHE A CA 1
ATOM 766 C C . PHE A 1 96 ? 15.227 -5.172 -6.855 1 90 96 PHE A C 1
ATOM 768 O O . PHE A 1 96 ? 14.406 -4.582 -6.141 1 90 96 PHE A O 1
ATOM 775 N N . PHE A 1 97 ? 15.906 -4.613 -7.883 1 95.06 97 PHE A N 1
ATOM 776 C CA . PHE A 1 97 ? 15.875 -3.174 -8.109 1 95.06 97 PHE A CA 1
ATOM 777 C C . PHE A 1 97 ? 15.461 -2.859 -9.539 1 95.06 97 PHE A C 1
ATOM 779 O O . PHE A 1 97 ? 16.109 -3.295 -10.492 1 95.06 97 PHE A O 1
ATOM 786 N N . THR A 1 98 ? 14.352 -2.18 -9.648 1 94.62 98 THR A N 1
ATOM 787 C CA . THR A 1 98 ? 13.875 -1.746 -10.961 1 94.62 98 THR A CA 1
ATOM 788 C C . THR A 1 98 ? 13.602 -0.245 -10.969 1 94.62 98 THR A C 1
ATOM 790 O O . THR A 1 98 ? 13.375 0.355 -9.914 1 94.62 98 THR A O 1
ATOM 793 N N . SER A 1 99 ? 13.703 0.362 -12.211 1 96.31 99 SER A N 1
ATOM 794 C CA . SER A 1 99 ? 13.312 1.764 -12.328 1 96.31 99 SER A CA 1
ATOM 795 C C . SER A 1 99 ? 11.867 1.977 -11.914 1 96.31 99 SER A C 1
ATOM 797 O O . SER A 1 99 ? 10.977 1.239 -12.344 1 96.31 99 SER A O 1
ATOM 799 N N . SER A 1 100 ? 11.664 3.031 -11.102 1 96.38 100 SER A N 1
ATOM 800 C CA . SER A 1 100 ? 10.305 3.326 -10.672 1 96.38 100 SER A CA 1
ATOM 801 C C . SER A 1 100 ? 9.406 3.637 -11.859 1 96.38 100 SER A C 1
ATOM 803 O O . SER A 1 100 ? 8.266 3.162 -11.93 1 96.38 100 SER A O 1
ATOM 805 N N . ALA A 1 101 ? 9.867 4.383 -12.781 1 95.88 101 ALA A N 1
ATOM 806 C CA . ALA A 1 101 ? 9.094 4.758 -13.961 1 95.88 101 ALA A CA 1
ATOM 807 C C . ALA A 1 101 ? 8.781 3.535 -14.82 1 95.88 101 ALA A C 1
ATOM 809 O O . ALA A 1 101 ? 7.656 3.383 -15.312 1 95.88 101 ALA A O 1
ATOM 810 N N . GLU A 1 102 ? 9.781 2.678 -15.023 1 96.31 102 GLU A N 1
ATOM 811 C CA . GLU A 1 102 ? 9.57 1.473 -15.82 1 96.31 102 GLU A CA 1
ATOM 812 C C . GLU A 1 102 ? 8.617 0.511 -15.125 1 96.31 102 GLU A C 1
ATOM 814 O O . GLU A 1 102 ? 7.84 -0.183 -15.789 1 96.31 102 GLU A O 1
ATOM 819 N N . ASN A 1 103 ? 8.727 0.48 -13.828 1 96.81 103 ASN A N 1
ATOM 820 C CA . ASN A 1 103 ? 7.812 -0.35 -13.055 1 96.81 103 ASN A CA 1
ATOM 821 C C . ASN A 1 103 ? 6.367 0.097 -13.234 1 96.81 103 ASN A C 1
ATOM 823 O O . ASN A 1 103 ? 5.461 -0.734 -13.344 1 96.81 103 ASN A O 1
ATOM 827 N N . ARG A 1 104 ? 6.121 1.374 -13.266 1 96.31 104 ARG A N 1
ATOM 828 C CA . ARG A 1 104 ? 4.773 1.888 -13.5 1 96.31 104 ARG A CA 1
ATOM 829 C C . ARG A 1 104 ? 4.254 1.465 -14.867 1 96.31 104 ARG A C 1
ATOM 831 O O . ARG A 1 104 ? 3.086 1.087 -15.008 1 96.31 104 ARG A O 1
ATOM 838 N N . VAL A 1 105 ? 5.094 1.554 -15.812 1 96.62 105 VAL A N 1
ATOM 839 C CA . VAL A 1 105 ? 4.711 1.158 -17.156 1 96.62 105 VAL A CA 1
ATOM 840 C C . VAL A 1 105 ? 4.395 -0.335 -17.188 1 96.62 105 VAL A C 1
ATOM 842 O O . VAL A 1 105 ? 3.385 -0.751 -17.766 1 96.62 105 VAL A O 1
ATOM 845 N N . GLN A 1 106 ? 5.25 -1.099 -16.609 1 97 106 GLN A N 1
ATOM 846 C CA . GLN A 1 106 ? 5.047 -2.543 -16.578 1 97 106 GLN A CA 1
ATOM 847 C C . GLN A 1 106 ? 3.721 -2.896 -15.914 1 97 106 GLN A C 1
ATOM 849 O O . GLN A 1 106 ? 2.994 -3.771 -16.391 1 97 106 GLN A O 1
ATOM 854 N N . ARG A 1 107 ? 3.402 -2.303 -14.812 1 97.44 107 ARG A N 1
ATOM 855 C CA . ARG A 1 107 ? 2.152 -2.568 -14.102 1 97.44 107 ARG A CA 1
ATOM 856 C C . ARG A 1 107 ? 0.95 -2.174 -14.953 1 97.44 107 ARG A C 1
ATOM 858 O O . ARG A 1 107 ? -0.064 -2.875 -14.969 1 97.44 107 ARG A O 1
ATOM 865 N N . ALA A 1 108 ? 1.091 -1.055 -15.633 1 97.38 108 ALA A N 1
ATOM 866 C CA . ALA A 1 108 ? 0.003 -0.619 -16.5 1 97.38 108 ALA A CA 1
ATOM 867 C C . ALA A 1 108 ? -0.212 -1.604 -17.641 1 97.38 108 ALA A C 1
ATOM 869 O O . ALA A 1 108 ? -1.353 -1.908 -18.016 1 97.38 108 ALA A O 1
ATOM 870 N N . LEU A 1 109 ? 0.85 -2.064 -18.203 1 97.25 109 LEU A N 1
ATOM 871 C CA . LEU A 1 109 ? 0.762 -3.037 -19.297 1 97.25 109 LEU A CA 1
ATOM 872 C C . LEU A 1 109 ? 0.199 -4.363 -18.781 1 97.25 109 LEU A C 1
ATOM 874 O O . LEU A 1 109 ? -0.62 -4.992 -19.453 1 97.25 109 LEU A O 1
ATOM 878 N N . ALA A 1 110 ? 0.635 -4.773 -17.641 1 97.81 110 ALA A N 1
ATOM 879 C CA . ALA A 1 110 ? 0.078 -5.977 -17.031 1 97.81 110 ALA A CA 1
ATOM 880 C C . ALA A 1 110 ? -1.423 -5.828 -16.797 1 97.81 110 ALA A C 1
ATOM 882 O O . ALA A 1 110 ? -2.191 -6.762 -17.031 1 97.81 110 ALA A O 1
ATOM 883 N N . ALA A 1 111 ? -1.822 -4.695 -16.328 1 97.75 111 ALA A N 1
ATOM 884 C CA . ALA A 1 111 ? -3.242 -4.445 -16.094 1 97.75 111 ALA A CA 1
ATOM 885 C C . ALA A 1 111 ? -4.031 -4.543 -17.406 1 97.75 111 ALA A C 1
ATOM 887 O O . ALA A 1 111 ? -5.168 -5.027 -17.406 1 97.75 111 ALA A O 1
ATOM 888 N N . THR A 1 112 ? -3.48 -4.051 -18.469 1 95.94 112 THR A N 1
ATOM 889 C CA . THR A 1 112 ? -4.121 -4.188 -19.766 1 95.94 112 THR A CA 1
ATOM 890 C C . THR A 1 112 ? -4.332 -5.66 -20.109 1 95.94 112 THR A C 1
ATOM 892 O O . THR A 1 112 ? -5.391 -6.035 -20.625 1 95.94 112 THR A O 1
ATOM 895 N N . LEU A 1 113 ? -3.359 -6.453 -19.844 1 96.75 113 LEU A N 1
ATOM 896 C CA . LEU A 1 113 ? -3.473 -7.891 -20.062 1 96.75 113 LEU A CA 1
ATOM 897 C C . LEU A 1 113 ? -4.598 -8.484 -19.219 1 96.75 113 LEU A C 1
ATOM 899 O O . LEU A 1 113 ? -5.473 -9.18 -19.734 1 96.75 113 LEU A O 1
ATOM 903 N N . PHE A 1 114 ? -4.66 -8.172 -17.938 1 98.19 114 PHE A N 1
ATOM 904 C CA . PHE A 1 114 ? -5.609 -8.781 -17.016 1 98.19 114 PHE A CA 1
ATOM 905 C C . PHE A 1 114 ? -7.027 -8.305 -17.312 1 98.19 114 PHE A C 1
ATOM 907 O O . PHE A 1 114 ? -7.992 -9.047 -17.109 1 98.19 114 PHE A O 1
ATOM 914 N N . SER A 1 115 ? -7.105 -7.078 -17.797 1 96.75 115 SER A N 1
ATOM 915 C CA . SER A 1 115 ? -8.406 -6.602 -18.266 1 96.75 115 SER A CA 1
ATOM 916 C C . SER A 1 115 ? -8.852 -7.352 -19.516 1 96.75 115 SER A C 1
ATOM 918 O O . SER A 1 115 ? -10.023 -7.727 -19.641 1 96.75 115 SER A O 1
ATOM 920 N N . THR A 1 116 ? -7.938 -7.555 -20.438 1 95.75 116 THR A N 1
ATOM 921 C CA . THR A 1 116 ? -8.234 -8.281 -21.656 1 95.75 116 THR A CA 1
ATOM 922 C C . THR A 1 116 ? -8.703 -9.703 -21.359 1 95.75 116 THR A C 1
ATOM 924 O O . THR A 1 116 ? -9.641 -10.203 -21.969 1 95.75 116 THR A O 1
ATOM 927 N N . LEU A 1 117 ? -8.07 -10.32 -20.359 1 96.56 117 LEU A N 1
ATOM 928 C CA . LEU A 1 117 ? -8.383 -11.695 -19.984 1 96.56 117 LEU A CA 1
ATOM 929 C C . LEU A 1 117 ? -9.656 -11.75 -19.141 1 96.56 117 LEU A C 1
ATOM 931 O O . LEU A 1 117 ? -10.148 -12.836 -18.828 1 96.56 117 LEU A O 1
ATOM 935 N N . LYS A 1 118 ? -10.156 -10.594 -18.672 1 96 118 LYS A N 1
ATOM 936 C CA . LYS A 1 118 ? -11.32 -10.477 -17.797 1 96 118 LYS A CA 1
ATOM 937 C C . LYS A 1 118 ? -11.039 -11.078 -16.422 1 96 118 LYS A C 1
ATOM 939 O O . LYS A 1 118 ? -11.969 -11.484 -15.719 1 96 118 LYS A O 1
ATOM 944 N N . THR A 1 119 ? -9.75 -11.172 -16.141 1 97.62 119 THR A N 1
ATOM 945 C CA . THR A 1 119 ? -9.344 -11.562 -14.797 1 97.62 119 THR A CA 1
ATOM 946 C C . THR A 1 119 ? -9.82 -10.547 -13.766 1 97.62 119 THR A C 1
ATOM 948 O O . THR A 1 119 ? -10.273 -10.922 -12.68 1 97.62 119 THR A O 1
ATOM 951 N N . ILE A 1 120 ? -9.672 -9.312 -14.055 1 98.5 120 ILE A N 1
ATOM 952 C CA . ILE A 1 120 ? -10.125 -8.188 -13.242 1 98.5 120 ILE A CA 1
ATOM 953 C C . ILE A 1 120 ? -11.039 -7.293 -14.078 1 98.5 120 ILE A C 1
ATOM 955 O O . ILE A 1 120 ? -10.68 -6.898 -15.195 1 98.5 120 ILE A O 1
ATOM 959 N N . GLU A 1 121 ? -12.164 -7.004 -13.531 1 97.81 121 GLU A N 1
ATOM 960 C CA . GLU A 1 121 ? -13.141 -6.207 -14.266 1 97.81 121 GLU A CA 1
ATOM 961 C C . GLU A 1 121 ? -13.594 -5 -13.445 1 97.81 121 GLU A C 1
ATOM 963 O O . GLU A 1 121 ? -13.461 -4.988 -12.219 1 97.81 121 GLU A O 1
ATOM 968 N N . SER A 1 122 ? -14.188 -4.008 -14.109 1 97.38 122 SER A N 1
ATOM 969 C CA . SER A 1 122 ? -14.555 -2.738 -13.492 1 97.38 122 SER A CA 1
ATOM 970 C C . SER A 1 122 ? -15.711 -2.91 -12.516 1 97.38 122 SER A C 1
ATOM 972 O O . SER A 1 122 ? -15.922 -2.066 -11.641 1 97.38 122 SER A O 1
ATOM 974 N N . SER A 1 123 ? -16.469 -3.984 -12.602 1 97.81 123 SER A N 1
ATOM 975 C CA . SER A 1 123 ? -17.609 -4.227 -11.719 1 97.81 123 SER A CA 1
ATOM 976 C C . SER A 1 123 ? -17.172 -4.957 -10.453 1 97.81 123 SER A C 1
ATOM 978 O O . SER A 1 123 ? -17.969 -5.145 -9.531 1 97.81 123 SER A O 1
ATOM 980 N N . ASP A 1 124 ? -15.906 -5.336 -10.438 1 98.62 124 ASP A N 1
ATOM 981 C CA . ASP A 1 124 ? -15.406 -6.086 -9.281 1 98.62 124 ASP A CA 1
ATOM 982 C C . ASP A 1 124 ? -15.188 -5.164 -8.086 1 98.62 124 ASP A C 1
ATOM 984 O O . ASP A 1 124 ? -14.586 -4.098 -8.219 1 98.62 124 ASP A O 1
ATOM 988 N N . ILE A 1 125 ? -15.727 -5.473 -6.965 1 98.69 125 ILE A N 1
ATOM 989 C CA . ILE A 1 125 ? -15.383 -4.945 -5.648 1 98.69 125 ILE A CA 1
ATOM 990 C C . ILE A 1 125 ? -14.562 -5.98 -4.875 1 98.69 125 ILE A C 1
ATOM 992 O O . ILE A 1 125 ? -15.117 -6.961 -4.367 1 98.69 125 ILE A O 1
ATOM 996 N N . VAL A 1 126 ? -13.266 -5.758 -4.73 1 98.88 126 VAL A N 1
ATOM 997 C CA . VAL A 1 126 ? -12.336 -6.848 -4.445 1 98.88 126 VAL A CA 1
ATOM 998 C C . VAL A 1 126 ? -11.766 -6.68 -3.039 1 98.88 126 VAL A C 1
ATOM 1000 O O . VAL A 1 126 ? -11.148 -5.66 -2.73 1 98.88 126 VAL A O 1
ATOM 1003 N N . ILE A 1 127 ? -11.938 -7.664 -2.211 1 98.62 127 ILE A N 1
ATOM 1004 C CA . ILE A 1 127 ? -11.195 -7.773 -0.96 1 98.62 127 ILE A CA 1
ATOM 1005 C C . ILE A 1 127 ? -9.727 -8.086 -1.258 1 98.62 127 ILE A C 1
ATOM 1007 O O . ILE A 1 127 ? -9.414 -9.133 -1.83 1 98.62 127 ILE A O 1
ATOM 1011 N N . ASN A 1 128 ? -8.82 -7.203 -0.96 1 98.12 128 ASN A N 1
ATOM 1012 C CA . ASN A 1 128 ? -7.387 -7.418 -1.129 1 98.12 128 ASN A CA 1
ATOM 1013 C C . ASN A 1 128 ? -6.715 -7.777 0.193 1 98.12 128 ASN A C 1
ATOM 1015 O O . ASN A 1 128 ? -6.547 -6.922 1.062 1 98.12 128 ASN A O 1
ATOM 1019 N N . LEU A 1 129 ? -6.258 -9.031 0.307 1 95.81 129 LEU A N 1
ATOM 1020 C CA . LEU A 1 129 ? -5.648 -9.508 1.543 1 95.81 129 LEU A CA 1
ATOM 1021 C C . LEU A 1 129 ? -4.164 -9.805 1.339 1 95.81 129 LEU A C 1
ATOM 1023 O O . LEU A 1 129 ? -3.596 -10.656 2.025 1 95.81 129 LEU A O 1
ATOM 1027 N N . HIS A 1 130 ? -3.604 -9.211 0.339 1 93.62 130 HIS A N 1
ATOM 1028 C CA . HIS A 1 130 ? -2.156 -9.32 0.178 1 93.62 130 HIS A CA 1
ATOM 1029 C C . HIS A 1 130 ? -1.422 -8.469 1.209 1 93.62 130 HIS A C 1
ATOM 1031 O O . HIS A 1 130 ? -2.027 -7.613 1.859 1 93.62 130 HIS A O 1
ATOM 1037 N N . GLY A 1 131 ? -0.179 -8.617 1.331 1 85.31 131 GLY A N 1
ATOM 1038 C CA . GLY A 1 131 ? 0.684 -7.922 2.271 1 85.31 131 GLY A CA 1
ATOM 1039 C C . GLY A 1 131 ? 1.533 -8.859 3.109 1 85.31 131 GLY A C 1
ATOM 1040 O O . GLY A 1 131 ? 1.468 -10.078 2.947 1 85.31 131 GLY A O 1
ATOM 1041 N N . ALA A 1 132 ? 2.465 -8.258 3.898 1 73.75 132 ALA A N 1
ATOM 1042 C CA . ALA A 1 132 ? 3.312 -9.047 4.789 1 73.75 132 ALA A CA 1
ATOM 1043 C C . ALA A 1 132 ? 4.188 -8.141 5.652 1 73.75 132 ALA A C 1
ATOM 1045 O O . ALA A 1 132 ? 3.684 -7.246 6.332 1 73.75 132 ALA A O 1
ATOM 1046 N N . LEU A 1 133 ? 5.438 -8.516 5.695 1 71 133 LEU A N 1
ATOM 1047 C CA . LEU A 1 133 ? 6.438 -7.816 6.496 1 71 133 LEU A CA 1
ATOM 1048 C C . LEU A 1 133 ? 6.832 -6.496 5.844 1 71 133 LEU A C 1
ATOM 1050 O O . LEU A 1 133 ? 6.453 -6.23 4.699 1 71 133 LEU A O 1
ATOM 1054 N N . PRO A 1 134 ? 7.504 -5.676 6.562 1 81.56 134 PRO A N 1
ATOM 1055 C CA . PRO A 1 134 ? 8.016 -4.43 5.988 1 81.56 134 PRO A CA 1
ATOM 1056 C C . PRO A 1 134 ? 8.75 -4.645 4.668 1 81.56 134 PRO A C 1
ATOM 1058 O O . PRO A 1 134 ? 9.5 -5.609 4.523 1 81.56 134 PRO A O 1
ATOM 1061 N N . MET A 1 135 ? 8.484 -3.787 3.738 1 90.06 135 MET A N 1
ATOM 1062 C CA . MET A 1 135 ? 9.141 -3.754 2.438 1 90.06 135 MET A CA 1
ATOM 1063 C C . MET A 1 135 ? 8.438 -4.672 1.445 1 90.06 135 MET A C 1
ATOM 1065 O O . MET A 1 135 ? 8.648 -4.566 0.236 1 90.06 135 MET A O 1
ATOM 1069 N N . TYR A 1 136 ? 7.688 -5.629 1.957 1 86.62 136 TYR A N 1
ATOM 1070 C CA . TYR A 1 136 ? 7.008 -6.508 1.014 1 86.62 136 TYR A CA 1
ATOM 1071 C C . TYR A 1 136 ? 5.863 -5.777 0.317 1 86.62 136 TYR A C 1
ATOM 1073 O O . TYR A 1 136 ? 5.035 -5.141 0.971 1 86.62 136 TYR A O 1
ATOM 1081 N N . ARG A 1 137 ? 5.699 -5.891 -0.988 1 88.56 137 ARG A N 1
ATOM 1082 C CA . ARG A 1 137 ? 4.93 -4.934 -1.778 1 88.56 137 ARG A CA 1
ATOM 1083 C C . ARG A 1 137 ? 3.727 -5.605 -2.428 1 88.56 137 ARG A C 1
ATOM 1085 O O . ARG A 1 137 ? 3.107 -5.039 -3.332 1 88.56 137 ARG A O 1
ATOM 1092 N N . SER A 1 138 ? 3.361 -6.734 -1.937 1 91.75 138 SER A N 1
ATOM 1093 C CA . SER A 1 138 ? 2.32 -7.461 -2.654 1 91.75 138 SER A CA 1
ATOM 1094 C C . SER A 1 138 ? 0.977 -6.746 -2.553 1 91.75 138 SER A C 1
ATOM 1096 O O . SER A 1 138 ? 0.175 -6.789 -3.488 1 91.75 138 SER A O 1
ATOM 1098 N N . GLN A 1 139 ? 0.667 -6.18 -1.396 1 93.38 139 GLN A N 1
ATOM 1099 C CA . GLN A 1 139 ? -0.588 -5.445 -1.275 1 93.38 139 GLN A CA 1
ATOM 1100 C C . GLN A 1 139 ? -0.616 -4.242 -2.213 1 93.38 139 GLN A C 1
ATOM 1102 O O . GLN A 1 139 ? -1.63 -3.977 -2.861 1 93.38 139 GLN A O 1
ATOM 1107 N N . ASP A 1 140 ? 0.441 -3.572 -2.287 1 94.31 140 ASP A N 1
ATOM 1108 C CA . ASP A 1 140 ? 0.594 -2.422 -3.174 1 94.31 140 ASP A CA 1
ATOM 1109 C C . ASP A 1 140 ? 0.483 -2.84 -4.641 1 94.31 140 ASP A C 1
ATOM 1111 O O . ASP A 1 140 ? -0.202 -2.186 -5.426 1 94.31 140 ASP A O 1
ATOM 1115 N N . LEU A 1 141 ? 1.182 -3.865 -5.02 1 96.12 141 LEU A N 1
ATOM 1116 C CA . LEU A 1 141 ? 1.143 -4.359 -6.391 1 96.12 141 LEU A CA 1
ATOM 1117 C C . LEU A 1 141 ? -0.275 -4.762 -6.781 1 96.12 141 LEU A C 1
ATOM 1119 O O . LEU A 1 141 ? -0.782 -4.332 -7.82 1 96.12 141 LEU A O 1
ATOM 1123 N N . SER A 1 142 ? -0.881 -5.566 -5.953 1 97.25 142 SER A N 1
ATOM 1124 C CA . SER A 1 142 ? -2.236 -6.023 -6.238 1 97.25 142 SER A CA 1
ATOM 1125 C C . SER A 1 142 ? -3.213 -4.852 -6.309 1 97.25 142 SER A C 1
ATOM 1127 O O . SER A 1 142 ? -4.074 -4.809 -7.188 1 97.25 142 SER A O 1
ATOM 1129 N N . GLY A 1 143 ? -3.078 -3.959 -5.375 1 97.56 143 GLY A N 1
ATOM 1130 C CA . GLY A 1 143 ? -3.938 -2.787 -5.383 1 97.56 143 GLY A CA 1
ATOM 1131 C C . GLY A 1 143 ? -3.816 -1.962 -6.648 1 97.56 143 GLY A C 1
ATOM 1132 O O . GLY A 1 143 ? -4.82 -1.511 -7.199 1 97.56 143 GLY A O 1
ATOM 1133 N N . THR A 1 144 ? -2.65 -1.768 -7.121 1 97.44 144 THR A N 1
ATOM 1134 C CA . THR A 1 144 ? -2.414 -1.002 -8.344 1 97.44 144 THR A CA 1
ATOM 1135 C C . THR A 1 144 ? -3.025 -1.705 -9.547 1 97.44 144 THR A C 1
ATOM 1137 O O . THR A 1 144 ? -3.621 -1.06 -10.414 1 97.44 144 THR A O 1
ATOM 1140 N N . LEU A 1 145 ? -2.848 -3.002 -9.609 1 98.44 145 LEU A N 1
ATOM 1141 C CA . LEU A 1 145 ? -3.418 -3.758 -10.719 1 98.44 145 LEU A CA 1
ATOM 1142 C C . LEU A 1 145 ? -4.941 -3.656 -10.727 1 98.44 145 LEU A C 1
ATOM 1144 O O . LEU A 1 145 ? -5.551 -3.455 -11.781 1 98.44 145 LEU A O 1
ATOM 1148 N N . LEU A 1 146 ? -5.543 -3.785 -9.531 1 98.69 146 LEU A N 1
ATOM 1149 C CA . LEU A 1 146 ? -6.992 -3.656 -9.414 1 98.69 146 LEU A CA 1
ATOM 1150 C C . LEU A 1 146 ? -7.457 -2.281 -9.883 1 98.69 146 LEU A C 1
ATOM 1152 O O . LEU A 1 146 ? -8.398 -2.176 -10.672 1 98.69 146 LEU A O 1
ATOM 1156 N N . ASP A 1 147 ? -6.781 -1.321 -9.43 1 97.94 147 ASP A N 1
ATOM 1157 C CA . ASP A 1 147 ? -7.133 0.059 -9.75 1 97.94 147 ASP A CA 1
ATOM 1158 C C . ASP A 1 147 ? -7.008 0.327 -11.25 1 97.94 147 ASP A C 1
ATOM 1160 O O . ASP A 1 147 ? -7.906 0.913 -11.852 1 97.94 147 ASP A O 1
ATOM 1164 N N . LEU A 1 148 ? -5.941 -0.086 -11.852 1 97.69 148 LEU A N 1
ATOM 1165 C CA . LEU A 1 148 ? -5.672 0.166 -13.266 1 97.69 148 LEU A CA 1
ATOM 1166 C C . LEU A 1 148 ? -6.652 -0.592 -14.156 1 97.69 148 LEU A C 1
ATOM 1168 O O . LEU A 1 148 ? -6.965 -0.148 -15.258 1 97.69 148 LEU A O 1
ATOM 1172 N N . CYS A 1 149 ? -7.164 -1.701 -13.664 1 98.06 149 CYS A N 1
ATOM 1173 C CA . CYS A 1 149 ? -8.172 -2.457 -14.398 1 98.06 149 CYS A CA 1
ATOM 1174 C C . CYS A 1 149 ? -9.555 -1.849 -14.211 1 98.06 149 CYS A C 1
ATOM 1176 O O . CYS A 1 149 ? -10.516 -2.275 -14.859 1 98.06 149 CYS A O 1
ATOM 1178 N N . GLY A 1 150 ? -9.664 -0.913 -13.258 1 97.44 150 GLY A N 1
ATOM 1179 C CA . GLY A 1 150 ? -10.922 -0.231 -13.031 1 97.44 150 GLY A CA 1
ATOM 1180 C C . GLY A 1 150 ? -11.742 -0.853 -11.914 1 97.44 150 GLY A C 1
ATOM 1181 O O . GLY A 1 150 ? -12.883 -0.452 -11.672 1 97.44 150 GLY A O 1
ATOM 1182 N N . ALA A 1 151 ? -11.195 -1.823 -11.234 1 98.62 151 ALA A N 1
ATOM 1183 C CA . ALA A 1 151 ? -11.914 -2.447 -10.125 1 98.62 151 ALA A CA 1
ATOM 1184 C C . ALA A 1 151 ? -11.844 -1.577 -8.875 1 98.62 151 ALA A C 1
ATOM 1186 O O . ALA A 1 151 ? -11.055 -0.635 -8.805 1 98.62 151 ALA A O 1
ATOM 1187 N N . THR A 1 152 ? -12.766 -1.854 -7.961 1 98.69 152 THR A N 1
ATOM 1188 C CA . THR A 1 152 ? -12.742 -1.219 -6.648 1 98.69 152 THR A CA 1
ATOM 1189 C C . THR A 1 152 ? -12.008 -2.096 -5.637 1 98.69 152 THR A C 1
ATOM 1191 O O . THR A 1 152 ? -12.344 -3.271 -5.469 1 98.69 152 THR A O 1
ATOM 1194 N N . GLU A 1 153 ? -11.039 -1.536 -5.023 1 98.38 153 GLU A N 1
ATOM 1195 C CA . GLU A 1 153 ? -10.258 -2.268 -4.031 1 98.38 153 GLU A CA 1
ATOM 1196 C C . GLU A 1 153 ? -10.758 -1.993 -2.617 1 98.38 153 GLU A C 1
ATOM 1198 O O . GLU A 1 153 ? -10.953 -0.838 -2.234 1 98.38 153 GLU A O 1
ATOM 1203 N N . LEU A 1 154 ? -11.039 -2.998 -1.886 1 97.88 154 LEU A N 1
ATOM 1204 C CA . LEU A 1 154 ? -11.055 -2.926 -0.429 1 97.88 154 LEU A CA 1
ATOM 1205 C C . LEU A 1 154 ? -9.688 -3.293 0.145 1 97.88 154 LEU A C 1
ATOM 1207 O O . LEU A 1 154 ? -9.375 -4.473 0.301 1 97.88 154 LEU A O 1
ATOM 1211 N N . SER A 1 155 ? -8.906 -2.285 0.438 1 96.12 155 SER A N 1
ATOM 1212 C CA . SER A 1 155 ? -7.52 -2.461 0.863 1 96.12 155 SER A CA 1
ATOM 1213 C C . SER A 1 155 ? -7.441 -2.885 2.326 1 96.12 155 SER A C 1
ATOM 1215 O O . SER A 1 155 ? -7.188 -2.057 3.205 1 96.12 155 SER A O 1
ATOM 1217 N N . ILE A 1 156 ? -7.477 -4.141 2.629 1 93.94 156 ILE A N 1
ATOM 1218 C CA . ILE A 1 156 ? -7.625 -4.633 3.996 1 93.94 156 ILE A CA 1
ATOM 1219 C C . ILE A 1 156 ? -6.281 -5.152 4.504 1 93.94 156 ILE A C 1
ATOM 1221 O O . ILE A 1 156 ? -5.852 -4.801 5.605 1 93.94 156 ILE A O 1
ATOM 1225 N N . GLY A 1 157 ? -5.633 -5.988 3.686 1 90 157 GLY A N 1
ATOM 1226 C CA . GLY A 1 157 ? -4.328 -6.5 4.078 1 90 157 GLY A CA 1
ATOM 1227 C C . GLY A 1 157 ? -4.387 -7.895 4.672 1 90 157 GLY A C 1
ATOM 1228 O O . GLY A 1 157 ? -5.449 -8.352 5.098 1 90 157 GLY A O 1
ATOM 1229 N N . VAL A 1 158 ? -3.238 -8.469 4.809 1 87.19 158 VAL A N 1
ATOM 1230 C CA . VAL A 1 158 ? -3.135 -9.898 5.094 1 87.19 158 VAL A CA 1
ATOM 1231 C C . VAL A 1 158 ? -3.365 -10.141 6.586 1 87.19 158 VAL A C 1
ATOM 1233 O O . VAL A 1 158 ? -3.859 -11.203 6.977 1 87.19 158 VAL A O 1
ATOM 1236 N N . ASN A 1 159 ? -3.146 -9.188 7.43 1 78.62 159 ASN A N 1
ATOM 1237 C CA . ASN A 1 159 ? -3.113 -9.414 8.875 1 78.62 159 ASN A CA 1
ATOM 1238 C C . ASN A 1 159 ? -4.465 -9.125 9.516 1 78.62 159 ASN A C 1
ATOM 1240 O O . ASN A 1 159 ? -4.641 -9.32 10.719 1 78.62 159 ASN A O 1
ATOM 1244 N N . ALA A 1 160 ? -5.375 -8.703 8.82 1 85.25 160 ALA A N 1
ATOM 1245 C CA . ALA A 1 160 ? -6.688 -8.383 9.375 1 85.25 160 ALA A CA 1
ATOM 1246 C C . ALA A 1 160 ? -7.367 -9.641 9.922 1 85.25 160 ALA A C 1
ATOM 1248 O O . ALA A 1 160 ? -7.18 -10.734 9.391 1 85.25 160 ALA A O 1
ATOM 1249 N N . GLU A 1 161 ? -8.133 -9.406 10.93 1 83.31 161 GLU A N 1
ATOM 1250 C CA . GLU A 1 161 ? -8.922 -10.5 11.484 1 83.31 161 GLU A CA 1
ATOM 1251 C C . GLU A 1 161 ? -10.055 -10.898 10.539 1 83.31 161 GLU A C 1
ATOM 1253 O O . GLU A 1 161 ? -10.672 -10.031 9.914 1 83.31 161 GLU A O 1
ATOM 1258 N N . ASP A 1 162 ? -10.352 -12.188 10.531 1 88.69 162 ASP A N 1
ATOM 1259 C CA . ASP A 1 162 ? -11.344 -12.711 9.594 1 88.69 162 ASP A CA 1
ATOM 1260 C C . ASP A 1 162 ? -12.703 -12.07 9.82 1 88.69 162 ASP A C 1
ATOM 1262 O O . ASP A 1 162 ? -13.422 -11.758 8.867 1 88.69 162 ASP A O 1
ATOM 1266 N N . ALA A 1 163 ? -13.078 -11.867 11.125 1 87.62 163 ALA A N 1
ATOM 1267 C CA . ALA A 1 163 ? -14.359 -11.25 11.438 1 87.62 163 ALA A CA 1
ATOM 1268 C C . ALA A 1 163 ? -14.445 -9.836 10.852 1 87.62 163 ALA A C 1
ATOM 1270 O O . ALA A 1 163 ? -15.484 -9.438 10.328 1 87.62 163 ALA A O 1
ATOM 1271 N N . ASP A 1 164 ? -13.359 -9.086 10.938 1 87.94 164 ASP A N 1
ATOM 1272 C CA . ASP A 1 164 ? -13.305 -7.734 10.391 1 87.94 164 ASP A CA 1
ATOM 1273 C C . ASP A 1 164 ? -13.391 -7.754 8.867 1 87.94 164 ASP A C 1
ATOM 1275 O O . ASP A 1 164 ? -14.047 -6.898 8.273 1 87.94 164 ASP A O 1
ATOM 1279 N N . ILE A 1 165 ? -12.695 -8.719 8.273 1 93.44 165 ILE A N 1
ATOM 1280 C CA . ILE A 1 165 ? -12.711 -8.859 6.82 1 93.44 165 ILE A CA 1
ATOM 1281 C C . ILE A 1 165 ? -14.141 -9.109 6.34 1 93.44 165 ILE A C 1
ATOM 1283 O O . ILE A 1 165 ? -14.609 -8.461 5.402 1 93.44 165 ILE A O 1
ATOM 1287 N N . ALA A 1 166 ? -14.82 -10.031 7.027 1 92.56 166 ALA A N 1
ATOM 1288 C CA . ALA A 1 166 ? -16.188 -10.359 6.66 1 92.56 166 ALA A CA 1
ATOM 1289 C C . ALA A 1 166 ? -17.109 -9.156 6.832 1 92.56 166 ALA A C 1
ATOM 1291 O O . ALA A 1 166 ? -17.984 -8.898 5.992 1 92.56 166 ALA A O 1
ATOM 1292 N N . GLN A 1 167 ? -16.922 -8.461 7.891 1 90.62 167 GLN A N 1
ATOM 1293 C CA . GLN A 1 167 ? -17.734 -7.277 8.156 1 90.62 167 GLN A CA 1
ATOM 1294 C C . GLN A 1 167 ? -17.547 -6.219 7.074 1 90.62 167 GLN A C 1
ATOM 1296 O O . GLN A 1 167 ? -18.516 -5.641 6.586 1 90.62 167 GLN A O 1
ATOM 1301 N N . ILE A 1 168 ? -16.344 -5.941 6.676 1 93.62 168 ILE A N 1
ATOM 1302 C CA . ILE A 1 168 ? -16.047 -4.957 5.645 1 93.62 168 ILE A CA 1
ATOM 1303 C C . ILE A 1 168 ? -16.609 -5.426 4.305 1 93.62 168 ILE A C 1
ATOM 1305 O O . ILE A 1 168 ? -17.219 -4.645 3.572 1 93.62 168 ILE A O 1
ATOM 1309 N N . GLY A 1 169 ? -16.344 -6.723 3.984 1 95.44 169 GLY A N 1
ATOM 1310 C CA .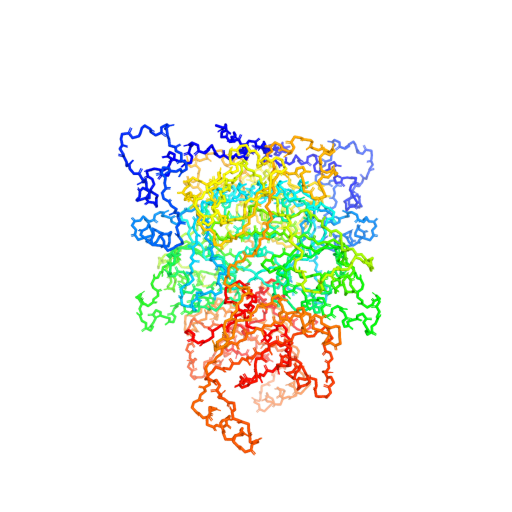 GLY A 1 169 ? -16.891 -7.273 2.754 1 95.44 169 GLY A CA 1
ATOM 1311 C C . GLY A 1 169 ? -18.391 -7.109 2.641 1 95.44 169 GLY A C 1
ATOM 1312 O O . GLY A 1 169 ? -18.906 -6.723 1.588 1 95.44 169 GLY A O 1
ATOM 1313 N N . ARG A 1 170 ? -19.062 -7.383 3.736 1 93.75 170 ARG A N 1
ATOM 1314 C CA . ARG A 1 170 ? -20.516 -7.254 3.768 1 93.75 170 ARG A CA 1
ATOM 1315 C C . ARG A 1 170 ? -20.938 -5.797 3.617 1 93.75 170 ARG A C 1
ATOM 1317 O O . ARG A 1 170 ? -21.859 -5.488 2.857 1 93.75 170 ARG A O 1
ATOM 1324 N N . ALA A 1 171 ? -20.266 -4.953 4.285 1 91.38 171 ALA A N 1
ATOM 1325 C CA . ALA A 1 171 ? -20.641 -3.539 4.309 1 91.38 171 ALA A CA 1
ATOM 1326 C C . ALA A 1 171 ? -20.516 -2.92 2.918 1 91.38 171 ALA A C 1
ATOM 1328 O O . ALA A 1 171 ? -21.297 -2.035 2.561 1 91.38 171 ALA A O 1
ATOM 1329 N N . PHE A 1 172 ? -19.625 -3.418 2.08 1 95.5 172 PHE A N 1
ATOM 1330 C CA . PHE A 1 172 ? -19.391 -2.777 0.792 1 95.5 172 PHE A CA 1
ATOM 1331 C C . PHE A 1 172 ? -19.891 -3.656 -0.35 1 95.5 172 PHE A C 1
ATOM 1333 O O . PHE A 1 172 ? -19.75 -3.303 -1.521 1 95.5 172 PHE A O 1
ATOM 1340 N N . GLY A 1 173 ? -20.406 -4.746 -0.01 1 95.56 173 GLY A N 1
ATOM 1341 C CA . GLY A 1 173 ? -20.922 -5.633 -1.04 1 95.56 173 GLY A CA 1
ATOM 1342 C C . GLY A 1 173 ? -19.844 -6.215 -1.926 1 95.56 173 GLY A C 1
ATOM 1343 O O . GLY A 1 173 ? -19.938 -6.172 -3.154 1 95.56 173 GLY A O 1
ATOM 1344 N N . ALA A 1 174 ? -18.797 -6.727 -1.319 1 97.81 174 ALA A N 1
ATOM 1345 C CA . ALA A 1 174 ? -17.703 -7.34 -2.057 1 97.81 174 ALA A CA 1
ATOM 1346 C C . ALA A 1 174 ? -18.172 -8.547 -2.854 1 97.81 174 ALA A C 1
ATOM 1348 O O . ALA A 1 174 ? -19 -9.328 -2.371 1 97.81 174 ALA A O 1
ATOM 1349 N N . ASN A 1 175 ? -17.625 -8.664 -4.066 1 98.44 175 ASN A N 1
ATOM 1350 C CA . ASN A 1 175 ? -18 -9.812 -4.887 1 98.44 175 ASN A CA 1
ATOM 1351 C C . ASN A 1 175 ? -16.781 -10.586 -5.371 1 98.44 175 ASN A C 1
ATOM 1353 O O . ASN A 1 175 ? -16.906 -11.609 -6.039 1 98.44 175 ASN A O 1
ATOM 1357 N N . ALA A 1 176 ? -15.578 -10.125 -5.016 1 98.81 176 ALA A N 1
ATOM 1358 C CA . ALA A 1 176 ? -14.328 -10.781 -5.402 1 98.81 176 ALA A CA 1
ATOM 1359 C C . ALA A 1 176 ? -13.297 -10.703 -4.281 1 98.81 176 ALA A C 1
ATOM 1361 O O . ALA A 1 176 ? -13.414 -9.867 -3.381 1 98.81 176 ALA A O 1
ATOM 1362 N N . ILE A 1 177 ? -12.289 -11.57 -4.309 1 98.81 177 ILE A N 1
ATOM 1363 C CA . ILE A 1 177 ? -11.203 -11.578 -3.34 1 98.81 177 ILE A CA 1
ATOM 1364 C C . ILE A 1 177 ? -9.891 -11.922 -4.043 1 98.81 177 ILE A C 1
ATOM 1366 O O . ILE A 1 177 ? -9.875 -12.719 -4.988 1 98.81 177 ILE A O 1
ATOM 1370 N N . THR A 1 178 ? -8.828 -11.266 -3.613 1 98.69 178 THR A N 1
ATOM 1371 C CA . THR A 1 178 ? -7.492 -11.617 -4.082 1 98.69 178 THR A CA 1
ATOM 1372 C C . THR A 1 178 ? -6.52 -11.727 -2.912 1 98.69 178 THR A C 1
ATOM 1374 O O . THR A 1 178 ? -6.559 -10.914 -1.987 1 98.69 178 THR A O 1
ATOM 1377 N N . ALA A 1 179 ? -5.754 -12.742 -2.881 1 94.81 179 ALA A N 1
ATOM 1378 C CA . ALA A 1 179 ? -4.75 -13.07 -1.871 1 94.81 179 ALA A CA 1
ATOM 1379 C C . ALA A 1 179 ? -4.008 -14.359 -2.23 1 94.81 179 ALA A C 1
ATOM 1381 O O . ALA A 1 179 ? -4.242 -14.938 -3.291 1 94.81 179 ALA A O 1
ATOM 1382 N N . SER A 1 180 ? -3.061 -14.664 -1.358 1 87.25 180 SER A N 1
ATOM 1383 C CA . SER A 1 180 ? -2.518 -16.016 -1.491 1 87.25 180 SER A CA 1
ATOM 1384 C C . SER A 1 180 ? -3.6 -17.062 -1.292 1 87.25 180 SER A C 1
ATOM 1386 O O . SER A 1 180 ? -4.559 -16.844 -0.552 1 87.25 180 SER A O 1
ATOM 1388 N N . SER A 1 181 ? -3.428 -18.188 -1.975 1 87.25 181 SER A N 1
ATOM 1389 C CA . SER A 1 181 ? -4.43 -19.25 -1.863 1 87.25 181 SER A CA 1
ATOM 1390 C C . SER A 1 181 ? -4.656 -19.641 -0.408 1 87.25 181 SER A C 1
ATOM 1392 O O . SER A 1 181 ? -5.793 -19.859 0.015 1 87.25 181 SER A O 1
ATOM 1394 N N . SER A 1 182 ? -3.604 -19.688 0.391 1 80.06 182 SER A N 1
ATOM 1395 C CA . SER A 1 182 ? -3.715 -20.078 1.791 1 80.06 182 SER A CA 1
ATOM 1396 C C . SER A 1 182 ? -4.543 -19.078 2.586 1 80.06 182 SER A C 1
ATOM 1398 O O . SER A 1 182 ? -5.367 -19.469 3.418 1 80.06 182 SER A O 1
ATOM 1400 N N . ARG A 1 183 ? -4.312 -17.812 2.352 1 87.31 183 ARG A N 1
ATOM 1401 C CA . ARG A 1 183 ? -5.047 -16.781 3.088 1 87.31 183 ARG A CA 1
ATOM 1402 C C . ARG A 1 183 ? -6.523 -16.781 2.697 1 87.31 183 ARG A C 1
ATOM 1404 O O . ARG A 1 183 ? -7.391 -16.547 3.537 1 87.31 183 ARG A O 1
ATOM 1411 N N . ILE A 1 184 ? -6.809 -17.031 1.432 1 93 184 ILE A N 1
ATOM 1412 C CA . ILE A 1 184 ? -8.188 -17.109 0.958 1 93 184 ILE A CA 1
ATOM 1413 C C . ILE A 1 184 ? -8.898 -18.281 1.621 1 93 184 ILE A C 1
ATOM 1415 O O . ILE A 1 184 ? -10.031 -18.156 2.078 1 93 184 ILE A O 1
ATOM 1419 N N . LEU A 1 185 ? -8.195 -19.375 1.665 1 85.69 185 LEU A N 1
ATOM 1420 C CA . LEU A 1 185 ? -8.789 -20.562 2.262 1 85.69 185 LEU A CA 1
ATOM 1421 C C . LEU A 1 185 ? -9.031 -20.359 3.754 1 85.69 185 LEU A C 1
ATOM 1423 O O . LEU A 1 185 ? -10.008 -20.891 4.301 1 85.69 185 LEU A O 1
ATOM 1427 N N . GLN A 1 186 ? -8.172 -19.609 4.395 1 83.5 186 GLN A N 1
ATOM 1428 C CA . GLN A 1 186 ? -8.383 -19.281 5.797 1 83.5 186 GLN A CA 1
ATOM 1429 C C . GLN A 1 186 ? -9.68 -18.5 5.984 1 83.5 186 GLN A C 1
ATOM 1431 O O . GLN A 1 186 ? -10.469 -18.797 6.883 1 83.5 186 GLN A O 1
ATOM 1436 N N . LEU A 1 187 ? -9.867 -17.516 5.184 1 90.31 187 LEU A N 1
ATOM 1437 C CA . LEU A 1 187 ? -11.102 -16.75 5.273 1 90.31 187 LEU A CA 1
ATOM 1438 C C . LEU A 1 187 ? -12.312 -17.625 4.957 1 90.31 187 LEU A C 1
ATOM 1440 O O . LEU A 1 187 ? -13.359 -17.5 5.594 1 90.31 187 LEU A O 1
ATOM 1444 N N . ALA A 1 188 ? -12.148 -18.453 3.973 1 91.31 188 ALA A N 1
ATOM 1445 C CA . ALA A 1 188 ? -13.227 -19.359 3.588 1 91.31 188 ALA A CA 1
ATOM 1446 C C . ALA A 1 188 ? -13.664 -20.234 4.766 1 91.31 188 ALA A C 1
ATOM 1448 O O . ALA A 1 188 ? -14.852 -20.469 4.957 1 91.31 188 ALA A O 1
ATOM 1449 N N . ARG A 1 189 ? -12.734 -20.703 5.512 1 83.75 189 ARG A N 1
ATOM 1450 C CA . ARG A 1 189 ? -13.039 -21.5 6.691 1 83.75 189 ARG A CA 1
ATOM 1451 C C . ARG A 1 189 ? -13.891 -20.719 7.684 1 83.75 189 ARG A C 1
ATOM 1453 O O . ARG A 1 189 ? -14.844 -21.25 8.258 1 83.75 189 ARG A O 1
ATOM 1460 N N . TYR A 1 190 ? -13.492 -19.516 7.895 1 87.19 190 TYR A N 1
ATOM 1461 C CA . TYR A 1 190 ? -14.242 -18.672 8.812 1 87.19 190 TYR A CA 1
ATOM 1462 C C . TYR A 1 190 ? -15.672 -18.453 8.32 1 87.19 190 TYR A C 1
ATOM 1464 O O . TYR A 1 190 ? -16.625 -18.609 9.094 1 87.19 190 TYR A O 1
ATOM 1472 N N . VAL A 1 191 ? -15.836 -18.141 7.078 1 91.06 191 VAL A N 1
ATOM 1473 C CA . VAL A 1 191 ? -17.141 -17.875 6.492 1 91.06 191 VAL A CA 1
ATOM 1474 C C . VAL A 1 191 ? -17.984 -19.156 6.516 1 91.06 191 VAL A C 1
ATOM 1476 O O . VAL A 1 191 ? -19.203 -19.094 6.738 1 91.06 191 VAL A O 1
ATOM 1479 N N . TYR A 1 192 ? -17.312 -20.25 6.23 1 87.44 192 TYR A N 1
ATOM 1480 C CA . TYR A 1 192 ? -17.969 -21.547 6.293 1 87.44 192 TYR A CA 1
ATOM 1481 C C . TYR A 1 192 ? -18.578 -21.781 7.672 1 87.44 192 TYR A C 1
ATOM 1483 O O . TYR A 1 192 ? -19.719 -22.25 7.785 1 87.44 192 TYR A O 1
ATOM 1491 N N . SER A 1 193 ? -17.844 -21.469 8.656 1 82.38 193 SER A N 1
ATOM 1492 C CA . SER A 1 193 ? -18.328 -21.609 10.023 1 82.38 193 SER A CA 1
ATOM 1493 C C . SER A 1 193 ? -19.5 -20.688 10.305 1 82.38 193 SER A C 1
ATOM 1495 O O . SER A 1 193 ? -20.453 -21.062 11 1 82.38 193 SER A O 1
ATOM 1497 N N . LEU A 1 194 ? -19.453 -19.531 9.844 1 84.31 194 LEU A N 1
ATOM 1498 C CA . LEU A 1 194 ? -20.547 -18.578 10 1 84.31 194 LEU A CA 1
ATOM 1499 C C . LEU A 1 194 ? -21.812 -19.109 9.344 1 84.31 194 LEU A C 1
ATOM 1501 O O . LEU A 1 194 ? -22.906 -18.969 9.891 1 84.31 194 LEU A O 1
ATOM 1505 N N . ARG A 1 195 ? -21.656 -19.656 8.211 1 86.25 195 ARG A N 1
ATOM 1506 C CA . ARG A 1 195 ? -22.781 -20.188 7.457 1 86.25 195 ARG A CA 1
ATOM 1507 C C . ARG A 1 195 ? -23.453 -21.344 8.211 1 86.25 195 ARG A C 1
ATOM 1509 O O . ARG A 1 195 ? -24.672 -21.469 8.203 1 86.25 195 ARG A O 1
ATOM 1516 N N . ARG A 1 196 ? -22.703 -22.094 8.789 1 83.5 196 ARG A N 1
ATOM 1517 C CA . ARG A 1 196 ? -23.234 -23.234 9.539 1 83.5 196 ARG A CA 1
ATOM 1518 C C . ARG A 1 196 ? -23.969 -22.766 10.789 1 83.5 196 ARG A C 1
ATOM 1520 O O . ARG A 1 196 ? -24.953 -23.391 11.195 1 83.5 196 ARG A O 1
ATOM 1527 N N . GLU A 1 197 ? -23.516 -21.703 11.281 1 81.81 197 GLU A N 1
ATOM 1528 C CA . GLU A 1 197 ? -24.109 -21.188 12.508 1 81.81 197 GLU A CA 1
ATOM 1529 C C . GLU A 1 197 ? -25.375 -20.406 12.219 1 81.81 197 GLU A C 1
ATOM 1531 O O . GLU A 1 197 ? -26.359 -20.484 12.969 1 81.81 197 GLU A O 1
ATOM 1536 N N . GLY A 1 198 ? -25.375 -19.641 11.188 1 83.5 198 GLY A N 1
ATOM 1537 C CA . GLY A 1 198 ? -26.469 -18.703 11.016 1 83.5 198 GLY A CA 1
ATOM 1538 C C . GLY A 1 198 ? -26.969 -18.625 9.586 1 83.5 198 GLY A C 1
ATOM 1539 O O . GLY A 1 198 ? -27.797 -17.766 9.258 1 83.5 198 GLY A O 1
ATOM 1540 N N . GLY A 1 199 ? -26.5 -19.422 8.797 1 81.62 199 GLY A N 1
ATOM 1541 C CA . GLY A 1 199 ? -26.969 -19.453 7.418 1 81.62 199 GLY A CA 1
ATOM 1542 C C . GLY A 1 199 ? -26.453 -18.297 6.586 1 81.62 199 GLY A C 1
ATOM 1543 O O . GLY A 1 199 ? -25.453 -17.656 6.945 1 81.62 199 GLY A O 1
ATOM 1544 N N . GLU A 1 200 ? -27.125 -18.094 5.469 1 83.06 200 GLU A N 1
ATOM 1545 C CA . GLU A 1 200 ? -26.719 -17.062 4.508 1 83.06 200 GLU A CA 1
ATOM 1546 C C . GLU A 1 200 ? -26.906 -15.664 5.082 1 83.06 200 GLU A C 1
ATOM 1548 O O . GLU A 1 200 ? -26.156 -14.742 4.746 1 83.06 200 GLU A O 1
ATOM 1553 N N . GLU A 1 201 ? -27.781 -15.562 5.953 1 83.88 201 GLU A N 1
ATOM 1554 C CA . GLU A 1 201 ? -28.078 -14.266 6.539 1 83.88 201 GLU A CA 1
ATOM 1555 C C . GLU A 1 201 ? -26.938 -13.773 7.418 1 83.88 201 GLU A C 1
ATOM 1557 O O . GLU A 1 201 ? -26.672 -12.578 7.48 1 83.88 201 GLU A O 1
ATOM 1562 N N . LYS A 1 202 ? -26.344 -14.742 7.91 1 84.12 202 LYS A N 1
ATOM 1563 C CA . LYS A 1 202 ? -25.219 -14.391 8.781 1 84.12 202 LYS A CA 1
ATOM 1564 C C . LYS A 1 202 ? -23.984 -14.016 7.961 1 84.12 202 LYS A C 1
ATOM 1566 O O . LYS A 1 202 ? -23.203 -13.164 8.375 1 84.12 202 LYS A O 1
ATOM 1571 N N . VAL A 1 203 ? -23.812 -14.617 6.895 1 87 203 VAL A N 1
ATOM 1572 C CA . VAL A 1 203 ? -22.672 -14.312 6.035 1 87 203 VAL A CA 1
ATOM 1573 C C . VAL A 1 203 ? -22.906 -12.984 5.32 1 87 203 VAL A C 1
ATOM 1575 O O . VAL A 1 203 ? -22.078 -12.07 5.426 1 87 203 VAL A O 1
ATOM 1578 N N . GLY A 1 204 ? -23.969 -12.789 4.582 1 89.44 204 GLY A N 1
ATOM 1579 C CA . GLY A 1 204 ? -24.453 -11.523 4.059 1 89.44 204 GLY A CA 1
ATOM 1580 C C . GLY A 1 204 ? -23.797 -11.125 2.752 1 89.44 204 GLY A C 1
ATOM 1581 O O . GLY A 1 204 ? -24 -10.008 2.262 1 89.44 204 GLY A O 1
ATOM 1582 N N . PHE A 1 205 ? -22.844 -11.875 2.176 1 90 205 PHE A N 1
ATOM 1583 C CA . PHE A 1 205 ? -22.234 -11.578 0.881 1 90 205 PHE A CA 1
ATOM 1584 C C . PHE A 1 205 ? -21.656 -12.844 0.257 1 90 205 PHE A C 1
ATOM 1586 O O . PHE A 1 205 ? -21.562 -13.875 0.917 1 90 205 PHE A O 1
ATOM 1593 N N . LYS A 1 206 ? -21.438 -12.781 -1.033 1 94.75 206 LYS A N 1
ATOM 1594 C CA . LYS A 1 206 ? -20.797 -13.852 -1.782 1 94.75 206 LYS A CA 1
ATOM 1595 C C . LYS A 1 206 ? -19.562 -13.336 -2.531 1 94.75 206 LYS A C 1
ATOM 1597 O O . LYS A 1 206 ? -19.578 -12.219 -3.051 1 94.75 206 LYS A O 1
ATOM 1602 N N . LEU A 1 207 ? -18.625 -14.102 -2.535 1 98.06 207 LEU A N 1
ATOM 1603 C CA . LEU A 1 207 ? -17.422 -13.812 -3.314 1 98.06 207 LEU A CA 1
ATOM 1604 C C . LEU A 1 207 ? -17.359 -14.688 -4.562 1 98.06 207 LEU A C 1
ATOM 1606 O O . LEU A 1 207 ? -16.656 -15.711 -4.574 1 98.06 207 LEU A O 1
ATOM 1610 N N . LYS A 1 208 ? -17.984 -14.203 -5.559 1 98.12 208 LYS A N 1
ATOM 1611 C CA . LYS A 1 208 ? -18.219 -14.977 -6.777 1 98.12 208 LYS A CA 1
ATOM 1612 C C . LYS A 1 208 ? -16.922 -15.164 -7.559 1 98.12 208 LYS A C 1
ATOM 1614 O O . LYS A 1 208 ? -16.781 -16.125 -8.312 1 98.12 208 LYS A O 1
ATOM 1619 N N . LYS A 1 209 ? -16 -14.312 -7.348 1 98.38 209 LYS A N 1
ATOM 1620 C CA . LYS A 1 209 ? -14.734 -14.344 -8.07 1 98.38 209 LYS A CA 1
ATOM 1621 C C . LYS A 1 209 ? -13.555 -14.422 -7.113 1 98.38 209 LYS A C 1
ATOM 1623 O O . LYS A 1 209 ? -13.453 -13.633 -6.172 1 98.38 209 LYS A O 1
ATOM 1628 N N . VAL A 1 210 ? -12.664 -15.414 -7.344 1 98.31 210 VAL A N 1
ATOM 1629 C CA . VAL A 1 210 ? -11.422 -15.539 -6.59 1 98.31 210 VAL A CA 1
ATOM 1630 C C . VAL A 1 210 ? -10.227 -15.375 -7.527 1 98.31 210 VAL A C 1
ATOM 1632 O O . VAL A 1 210 ? -10.141 -16.047 -8.555 1 98.31 210 VAL A O 1
ATOM 1635 N N . ILE A 1 211 ? -9.367 -14.469 -7.25 1 98.56 211 ILE A N 1
ATOM 1636 C CA . ILE A 1 211 ? -8.086 -14.281 -7.922 1 98.56 211 ILE A CA 1
ATOM 1637 C C . ILE A 1 211 ? -6.945 -14.625 -6.969 1 98.56 211 ILE A C 1
ATOM 1639 O O . ILE A 1 211 ? -6.594 -13.82 -6.102 1 98.56 211 ILE A O 1
ATOM 1643 N N . PHE A 1 212 ? -6.328 -15.734 -7.129 1 94.62 212 PHE A N 1
ATOM 1644 C CA . PHE A 1 212 ? -5.355 -16.172 -6.133 1 94.62 212 PHE A CA 1
ATOM 1645 C C . PHE A 1 212 ? -3.936 -16.047 -6.668 1 94.62 212 PHE A C 1
ATOM 1647 O O . PHE A 1 212 ? -3.73 -15.938 -7.879 1 94.62 212 PHE A O 1
ATOM 1654 N N . THR A 1 213 ? -2.965 -15.953 -5.773 1 91.75 213 THR A N 1
ATOM 1655 C CA . THR A 1 213 ? -1.538 -15.922 -6.078 1 91.75 213 THR A CA 1
ATOM 1656 C C . THR A 1 213 ? -0.787 -16.969 -5.25 1 91.75 213 THR A C 1
ATOM 1658 O O . THR A 1 213 ? -1.391 -17.688 -4.453 1 91.75 213 THR A O 1
ATOM 1661 N N . SER A 1 214 ? 0.483 -17.047 -5.457 1 83.62 214 SER A N 1
ATOM 1662 C CA . SER A 1 214 ? 1.441 -17.797 -4.648 1 83.62 214 SER A CA 1
ATOM 1663 C C . SER A 1 214 ? 1.314 -19.297 -4.879 1 83.62 214 SER A C 1
ATOM 1665 O O . SER A 1 214 ? 1.932 -19.844 -5.797 1 83.62 214 SER A O 1
ATOM 1667 N N . GLU A 1 215 ? 0.295 -20 -4.238 1 73 215 GLU A N 1
ATOM 1668 C CA . GLU A 1 215 ? 0.17 -21.453 -4.367 1 73 215 GLU A CA 1
ATOM 1669 C C . GLU A 1 215 ? -1.012 -21.828 -5.254 1 73 215 GLU A C 1
ATOM 1671 O O . GLU A 1 215 ? -2.053 -21.156 -5.227 1 73 215 GLU A O 1
ATOM 1676 N N . PRO A 1 216 ? -0.791 -22.922 -5.977 1 78.81 216 PRO A N 1
ATOM 1677 C CA . PRO A 1 216 ? -1.934 -23.359 -6.781 1 78.81 216 PRO A CA 1
ATOM 1678 C C . PRO A 1 216 ? -3.102 -23.844 -5.926 1 78.81 216 PRO A C 1
ATOM 1680 O O . PRO A 1 216 ? -2.906 -24.25 -4.773 1 78.81 216 PRO A O 1
ATOM 1683 N N . LEU A 1 217 ? -4.25 -23.859 -6.492 1 80.25 217 LEU A N 1
ATOM 1684 C CA . LEU A 1 217 ? -5.449 -24.422 -5.875 1 80.25 217 LEU A CA 1
ATOM 1685 C C . LEU A 1 217 ? -5.781 -25.781 -6.465 1 80.25 217 LEU A C 1
ATOM 1687 O O . LEU A 1 217 ? -5.777 -25.953 -7.684 1 80.25 217 LEU A O 1
ATOM 1691 N N . SER A 1 218 ? -6.078 -26.672 -5.602 1 74.75 218 SER A N 1
ATOM 1692 C CA . SER A 1 218 ? -6.594 -27.969 -6.066 1 74.75 218 SER A CA 1
ATOM 1693 C C . SER A 1 218 ? -8.078 -27.875 -6.391 1 74.75 218 SER A C 1
ATOM 1695 O O . SER A 1 218 ? -8.75 -26.922 -5.996 1 74.75 218 SER A O 1
ATOM 1697 N N . LYS A 1 219 ? -8.562 -28.891 -7.098 1 79.06 219 LYS A N 1
ATOM 1698 C CA . LYS A 1 219 ? -9.992 -28.953 -7.406 1 79.06 219 LYS A CA 1
ATOM 1699 C C . LYS A 1 219 ? -10.828 -29 -6.129 1 79.06 219 LYS A C 1
ATOM 1701 O O . LYS A 1 219 ? -11.898 -28.391 -6.059 1 79.06 219 LYS A O 1
ATOM 1706 N N . ALA A 1 220 ? -10.32 -29.75 -5.137 1 75.19 220 ALA A N 1
ATOM 1707 C CA . ALA A 1 220 ? -11.031 -29.844 -3.861 1 75.19 220 ALA A CA 1
ATOM 1708 C C . ALA A 1 220 ? -11.109 -28.484 -3.17 1 75.19 220 ALA A C 1
ATOM 1710 O O . ALA A 1 220 ? -12.133 -28.156 -2.555 1 75.19 220 ALA A O 1
ATOM 1711 N N . GLN A 1 221 ? -10.086 -27.781 -3.268 1 82.19 221 GLN A N 1
ATOM 1712 C CA . GLN A 1 221 ? -10.055 -26.453 -2.662 1 82.19 221 GLN A CA 1
ATOM 1713 C C . GLN A 1 221 ? -10.984 -25.484 -3.396 1 82.19 221 GLN A C 1
ATOM 1715 O O . GLN A 1 221 ? -11.656 -24.672 -2.77 1 82.19 221 GLN A O 1
ATOM 1720 N N . GLU A 1 222 ? -11.008 -25.656 -4.699 1 89.69 222 GLU A N 1
ATOM 1721 C CA . GLU A 1 222 ? -11.938 -24.844 -5.48 1 89.69 222 GLU A CA 1
ATOM 1722 C C . GLU A 1 222 ? -13.391 -25.125 -5.09 1 89.69 222 GLU A C 1
ATOM 1724 O O . GLU A 1 222 ? -14.188 -24.203 -4.941 1 89.69 222 GLU A O 1
ATOM 1729 N N . LYS A 1 223 ? -13.695 -26.359 -4.949 1 87.31 223 LYS A N 1
ATOM 1730 C CA . LYS A 1 223 ? -15.039 -26.75 -4.539 1 87.31 223 LYS A CA 1
ATOM 1731 C C . LYS A 1 223 ? -15.383 -26.188 -3.162 1 87.31 223 LYS A C 1
ATOM 1733 O O . LYS A 1 223 ? -16.5 -25.75 -2.926 1 87.31 223 LYS A O 1
ATOM 1738 N N . PHE A 1 224 ? -14.406 -26.234 -2.299 1 85.62 224 PHE A N 1
ATOM 1739 C CA . PHE A 1 224 ? -14.609 -25.672 -0.965 1 85.62 224 PHE A CA 1
ATOM 1740 C C . PHE A 1 224 ? -14.883 -24.172 -1.037 1 85.62 224 PHE A C 1
ATOM 1742 O O . PHE A 1 224 ? -15.719 -23.656 -0.301 1 85.62 224 PHE A O 1
ATOM 1749 N N . LEU A 1 225 ? -14.172 -23.531 -1.858 1 93.5 225 LEU A N 1
ATOM 1750 C CA . LEU A 1 225 ? -14.398 -22.109 -2.029 1 93.5 225 LEU A CA 1
ATOM 1751 C C . LEU A 1 225 ? -15.82 -21.828 -2.516 1 93.5 225 LEU A C 1
ATOM 1753 O O . LEU A 1 225 ? -16.453 -20.875 -2.082 1 93.5 225 LEU A O 1
ATOM 1757 N N . ASN A 1 226 ? -16.266 -22.656 -3.395 1 94.88 226 ASN A N 1
ATOM 1758 C CA . ASN A 1 226 ? -17.656 -22.531 -3.846 1 94.88 226 ASN A CA 1
ATOM 1759 C C . ASN A 1 226 ? -18.641 -22.719 -2.697 1 94.88 226 ASN A C 1
ATOM 1761 O O . ASN A 1 226 ? -19.562 -21.922 -2.537 1 94.88 226 ASN A O 1
ATOM 1765 N N . GLU A 1 227 ? -18.406 -23.719 -1.907 1 90.5 227 GLU A N 1
ATOM 1766 C CA . GLU A 1 227 ? -19.297 -24.031 -0.79 1 90.5 227 GLU A CA 1
ATOM 1767 C C . GLU A 1 227 ? -19.281 -22.922 0.261 1 90.5 227 GLU A C 1
ATOM 1769 O O . GLU A 1 227 ? -20.312 -22.531 0.788 1 90.5 227 GLU A O 1
ATOM 1774 N N . ALA A 1 228 ? -18.109 -22.453 0.536 1 91.19 228 ALA A N 1
ATOM 1775 C CA . ALA A 1 228 ? -17.938 -21.547 1.666 1 91.19 228 ALA A CA 1
ATOM 1776 C C . ALA A 1 228 ? -18.234 -20.109 1.269 1 91.19 228 ALA A C 1
ATOM 1778 O O . ALA A 1 228 ? -18.906 -19.375 2.012 1 91.19 228 ALA A O 1
ATOM 1779 N N . LEU A 1 229 ? -17.797 -19.688 0.079 1 95.94 229 LEU A N 1
ATOM 1780 C CA . LEU A 1 229 ? -17.812 -18.281 -0.283 1 95.94 229 LEU A CA 1
ATOM 1781 C C . LEU A 1 229 ? -18.812 -18.016 -1.406 1 95.94 229 LEU A C 1
ATOM 1783 O O . LEU A 1 229 ? -19.125 -16.875 -1.719 1 95.94 229 LEU A O 1
ATOM 1787 N N . GLY A 1 230 ? -19.312 -19.078 -2.016 1 95.31 230 GLY A N 1
ATOM 1788 C CA . GLY A 1 230 ? -20.156 -18.906 -3.189 1 95.31 230 GLY A CA 1
ATOM 1789 C C . GLY A 1 230 ? -19.359 -18.609 -4.449 1 95.31 230 GLY A C 1
ATOM 1790 O O . GLY A 1 230 ? -19.891 -18.047 -5.402 1 95.31 230 GLY A O 1
ATOM 1791 N N . THR A 1 231 ? -18.125 -19.016 -4.543 1 97.5 231 THR A N 1
ATOM 1792 C CA . THR A 1 231 ? -17.219 -18.719 -5.648 1 97.5 231 THR A CA 1
ATOM 1793 C C . THR A 1 231 ? -17.688 -19.406 -6.926 1 97.5 231 THR A C 1
ATOM 1795 O O . THR A 1 231 ? -17.969 -20.609 -6.914 1 97.5 231 THR A O 1
ATOM 1798 N N . GLU A 1 232 ? -17.703 -18.641 -7.969 1 97.38 232 GLU A N 1
ATOM 1799 C CA . GLU A 1 232 ? -18.125 -19.172 -9.266 1 97.38 232 GLU A CA 1
ATOM 1800 C C . GLU A 1 232 ? -16.922 -19.328 -10.195 1 97.38 232 GLU A C 1
ATOM 1802 O O . GLU A 1 232 ? -16.875 -20.281 -10.992 1 97.38 232 GLU A O 1
ATOM 1807 N N . THR A 1 233 ? -15.969 -18.391 -10.125 1 96.62 233 THR A N 1
ATOM 1808 C CA . THR A 1 233 ? -14.805 -18.438 -11.008 1 96.62 233 THR A CA 1
ATOM 1809 C C . THR A 1 233 ? -13.516 -18.25 -10.211 1 96.62 233 THR A C 1
ATOM 1811 O O . THR A 1 233 ? -13.5 -17.531 -9.211 1 96.62 233 THR A O 1
ATOM 1814 N N . VAL A 1 234 ? -12.484 -18.906 -10.656 1 95.69 234 VAL A N 1
ATOM 1815 C CA . VAL A 1 234 ? -11.148 -18.766 -10.07 1 95.69 234 VAL A CA 1
ATOM 1816 C C . VAL A 1 234 ? -10.148 -18.391 -11.156 1 95.69 234 VAL A C 1
ATOM 1818 O O . VAL A 1 234 ? -10.242 -18.875 -12.289 1 95.69 234 VAL A O 1
ATOM 1821 N N . SER A 1 235 ? -9.258 -17.484 -10.883 1 96.44 235 SER A N 1
ATOM 1822 C CA . SER A 1 235 ? -8.133 -17.109 -11.727 1 96.44 235 SER A CA 1
ATOM 1823 C C . SER A 1 235 ? -6.895 -16.797 -10.891 1 96.44 235 SER A C 1
ATOM 1825 O O . SER A 1 235 ? -6.969 -16.734 -9.664 1 96.44 235 SER A O 1
ATOM 1827 N N . SER A 1 236 ? -5.789 -16.734 -11.57 1 94.62 236 SER A N 1
ATOM 1828 C CA . SER A 1 236 ? -4.535 -16.516 -10.859 1 94.62 236 SER A CA 1
ATOM 1829 C C . SER A 1 236 ? -3.656 -15.5 -11.57 1 94.62 236 SER A C 1
ATOM 1831 O O . SER A 1 236 ? -3.773 -15.312 -12.789 1 94.62 236 SER A O 1
ATOM 1833 N N . ILE A 1 237 ? -2.908 -14.82 -10.828 1 96.31 237 ILE A N 1
ATOM 1834 C CA . ILE A 1 237 ? -1.837 -13.945 -11.305 1 96.31 237 ILE A CA 1
ATOM 1835 C C . ILE A 1 237 ? -0.502 -14.406 -10.719 1 96.31 237 ILE A C 1
ATOM 1837 O O . ILE A 1 237 ? -0.419 -14.742 -9.539 1 96.31 237 ILE A O 1
ATOM 1841 N N . TYR A 1 238 ? 0.451 -14.477 -11.523 1 91.19 238 TYR A N 1
ATOM 1842 C CA . TYR A 1 238 ? 1.8 -14.844 -11.102 1 91.19 238 TYR A CA 1
ATOM 1843 C C . TYR A 1 238 ? 2.773 -13.695 -11.336 1 91.19 238 TYR A C 1
ATOM 1845 O O . TYR A 1 238 ? 2.783 -13.086 -12.406 1 91.19 238 TYR A O 1
ATOM 1853 N N . ALA A 1 239 ? 3.492 -13.391 -10.344 1 92.5 239 ALA A N 1
ATOM 1854 C CA . ALA A 1 239 ? 4.531 -12.367 -10.367 1 92.5 239 ALA A CA 1
ATOM 1855 C C . ALA A 1 239 ? 5.734 -12.781 -9.516 1 92.5 239 ALA A C 1
ATOM 1857 O O . ALA A 1 239 ? 5.625 -13.672 -8.672 1 92.5 239 ALA A O 1
ATOM 1858 N N . SER A 1 240 ? 6.859 -12.281 -9.797 1 88.75 240 SER A N 1
ATOM 1859 C CA . SER A 1 240 ? 8.062 -12.406 -8.984 1 88.75 240 SER A CA 1
ATOM 1860 C C . SER A 1 240 ? 8.781 -11.07 -8.836 1 88.75 240 SER A C 1
ATOM 1862 O O . SER A 1 240 ? 8.516 -10.133 -9.594 1 88.75 240 SER A O 1
ATOM 1864 N N . ALA A 1 241 ? 9.594 -10.977 -7.805 1 89.25 241 ALA A N 1
ATOM 1865 C CA . ALA A 1 241 ? 10.352 -9.75 -7.621 1 89.25 241 ALA A CA 1
ATOM 1866 C C . ALA A 1 241 ? 11.219 -9.445 -8.844 1 89.25 241 ALA A C 1
ATOM 1868 O O . ALA A 1 241 ? 11.43 -8.281 -9.195 1 89.25 241 ALA A O 1
ATOM 1869 N N . GLU A 1 242 ? 11.672 -10.469 -9.5 1 90.88 242 GLU A N 1
ATOM 1870 C CA . GLU A 1 242 ? 12.57 -10.32 -10.648 1 90.88 242 GLU A CA 1
ATOM 1871 C C . GLU A 1 242 ? 11.812 -9.859 -11.891 1 90.88 242 GLU A C 1
ATOM 1873 O O . GLU A 1 242 ? 12.227 -8.922 -12.562 1 90.88 242 GLU A O 1
ATOM 1878 N N . ALA A 1 243 ? 10.672 -10.453 -12.086 1 94.19 243 ALA A N 1
ATOM 1879 C CA . ALA A 1 243 ? 10.039 -10.273 -13.383 1 94.19 243 ALA A CA 1
ATOM 1880 C C . ALA A 1 243 ? 8.844 -9.32 -13.289 1 94.19 243 ALA A C 1
ATOM 1882 O O . ALA A 1 243 ? 8.367 -8.812 -14.305 1 94.19 243 ALA A O 1
ATOM 1883 N N . GLY A 1 244 ? 8.367 -9.039 -12.031 1 95.06 244 GLY A N 1
ATOM 1884 C CA . GLY A 1 244 ? 7.133 -8.281 -11.922 1 95.06 244 GLY A CA 1
ATOM 1885 C C . GLY A 1 244 ? 5.902 -9.07 -12.336 1 95.06 244 GLY A C 1
ATOM 1886 O O . GLY A 1 244 ? 5.973 -10.289 -12.508 1 95.06 244 GLY A O 1
ATOM 1887 N N . PRO A 1 245 ? 4.805 -8.391 -12.375 1 96.44 245 PRO A N 1
ATOM 1888 C CA . PRO A 1 245 ? 3.607 -9.062 -12.891 1 96.44 245 PRO A CA 1
ATOM 1889 C C . PRO A 1 245 ? 3.639 -9.258 -14.406 1 96.44 245 PRO A C 1
ATOM 1891 O O . PRO A 1 245 ? 3.848 -8.289 -15.148 1 96.44 245 PRO A O 1
ATOM 1894 N N . TRP A 1 246 ? 3.467 -10.469 -14.875 1 95.38 246 TRP A N 1
ATOM 1895 C CA . TRP A 1 246 ? 3.664 -10.625 -16.312 1 95.38 246 TRP A CA 1
ATOM 1896 C C . TRP A 1 246 ? 2.725 -11.688 -16.875 1 95.38 246 TRP A C 1
ATOM 1898 O O . TRP A 1 246 ? 2.564 -11.797 -18.094 1 95.38 246 TRP A O 1
ATOM 1908 N N . VAL A 1 247 ? 2.061 -12.438 -15.992 1 96.31 247 VAL A N 1
ATOM 1909 C CA . VAL A 1 247 ? 1.276 -13.547 -16.531 1 96.31 247 VAL A CA 1
ATOM 1910 C C . VAL A 1 247 ? 0.054 -13.789 -15.648 1 96.31 247 VAL A C 1
ATOM 1912 O O . VAL A 1 247 ? 0.108 -13.586 -14.438 1 96.31 247 VAL A O 1
ATOM 1915 N N . GLY A 1 248 ? -1.046 -14.156 -16.219 1 96.62 248 GLY A N 1
ATOM 1916 C CA . GLY A 1 248 ? -2.279 -14.461 -15.516 1 96.62 248 GLY A CA 1
ATOM 1917 C C . GLY A 1 248 ? -3.139 -15.492 -16.219 1 96.62 248 GLY A C 1
ATOM 1918 O O . GLY A 1 248 ? -2.779 -15.961 -17.312 1 96.62 248 GLY A O 1
ATOM 1919 N N . THR A 1 249 ? -4.242 -15.898 -15.602 1 95.56 249 THR A N 1
ATOM 1920 C CA . THR A 1 249 ? -5.117 -16.906 -16.188 1 95.56 249 THR A CA 1
ATOM 1921 C C . THR A 1 249 ? -6.484 -16.297 -16.516 1 95.56 249 THR A C 1
ATOM 1923 O O . THR A 1 249 ? -6.891 -15.305 -15.922 1 95.56 249 THR A O 1
ATOM 1926 N N . ILE A 1 250 ? -7.102 -16.922 -17.516 1 94.94 250 ILE A N 1
ATOM 1927 C CA . ILE A 1 250 ? -8.508 -16.641 -17.781 1 94.94 250 ILE A CA 1
ATOM 1928 C C . ILE A 1 250 ? -9.375 -17.234 -16.688 1 94.94 250 ILE A C 1
ATOM 1930 O O . ILE A 1 250 ? -9.133 -18.359 -16.234 1 94.94 250 ILE A O 1
ATOM 1934 N N . PRO A 1 251 ? -10.367 -16.438 -16.219 1 95.62 251 PRO A N 1
ATOM 1935 C CA . PRO A 1 251 ? -11.242 -17 -15.188 1 95.62 251 PRO A CA 1
ATOM 1936 C C . PRO A 1 251 ? -11.867 -18.328 -15.617 1 95.62 251 PRO A C 1
ATOM 1938 O O . PRO A 1 251 ? -12.43 -18.422 -16.719 1 95.62 251 PRO A O 1
ATOM 1941 N N . LYS A 1 252 ? -11.734 -19.312 -14.742 1 92.44 252 LYS A N 1
ATOM 1942 C CA . LYS A 1 252 ? -12.312 -20.625 -14.969 1 92.44 252 LYS A CA 1
ATOM 1943 C C . LYS A 1 252 ? -13.516 -20.875 -14.062 1 92.44 252 LYS A C 1
ATOM 1945 O O . LYS A 1 252 ? -13.453 -20.625 -12.852 1 92.44 252 LYS A O 1
ATOM 1950 N N . ARG A 1 253 ? -14.562 -21.344 -14.625 1 92.56 253 ARG A N 1
ATOM 1951 C CA . ARG A 1 253 ? -15.734 -21.688 -13.828 1 92.56 253 ARG A CA 1
ATOM 1952 C C . ARG A 1 253 ? -15.492 -22.953 -13.008 1 92.56 253 ARG A C 1
ATOM 1954 O O . ARG A 1 253 ? -14.906 -23.906 -13.5 1 92.56 253 ARG A O 1
ATOM 1961 N N . ILE A 1 254 ? -15.82 -22.828 -11.727 1 88.75 254 ILE A N 1
ATOM 1962 C CA . ILE A 1 254 ? -15.758 -24.016 -10.883 1 88.75 254 ILE A CA 1
ATOM 1963 C C . ILE A 1 254 ? -16.844 -25 -11.305 1 88.75 254 ILE A C 1
ATOM 1965 O O . ILE A 1 254 ? -18.016 -24.641 -11.383 1 88.75 254 ILE A O 1
ATOM 1969 N N . ALA A 1 255 ? -16.453 -26.094 -12.07 1 69.06 255 ALA A N 1
ATOM 1970 C CA . ALA A 1 255 ? -17.406 -27.078 -12.586 1 69.06 255 ALA A CA 1
ATOM 1971 C C . ALA A 1 255 ? -18.25 -27.672 -11.461 1 69.06 255 ALA A C 1
ATOM 1973 O O . ALA A 1 255 ? -17.719 -27.953 -10.375 1 69.06 255 ALA A O 1
ATOM 1974 N N . GLY A 1 256 ? -19.484 -27.312 -11.297 1 54.56 256 GLY A N 1
ATOM 1975 C CA . GLY A 1 256 ? -20.359 -28.062 -10.414 1 54.56 256 GLY A CA 1
ATOM 1976 C C . GLY A 1 256 ? -20.062 -29.547 -10.422 1 54.56 256 GLY A C 1
ATOM 1977 O O . GLY A 1 256 ? -19.094 -30 -11.039 1 54.56 256 GLY A O 1
ATOM 1978 N N . ASP A 1 257 ? -20.875 -30.453 -9.648 1 44.44 257 ASP A N 1
ATOM 1979 C CA . ASP A 1 257 ? -20.859 -31.906 -9.461 1 44.44 257 ASP A CA 1
ATOM 1980 C C . ASP A 1 257 ? -20.656 -32.625 -10.789 1 44.44 257 ASP A C 1
ATOM 1982 O O . ASP A 1 257 ? -20.891 -33.844 -10.898 1 44.44 257 ASP A O 1
ATOM 1986 N N . GLU A 1 258 ? -20.531 -31.953 -11.852 1 41.31 258 GLU A N 1
ATOM 1987 C CA . GLU A 1 258 ? -20.641 -32.906 -12.945 1 41.31 258 GLU A CA 1
ATOM 1988 C C . GLU A 1 258 ? -19.484 -33.906 -12.914 1 41.31 258 GLU A C 1
ATOM 1990 O O . GLU A 1 258 ? -18.422 -33.625 -12.375 1 41.31 258 GLU A O 1
ATOM 1995 N N . ASN A 1 259 ? -19.734 -35.219 -13.289 1 39.25 259 ASN A N 1
ATOM 1996 C CA . ASN A 1 259 ? -19.234 -36.594 -13.281 1 39.25 259 ASN A CA 1
ATOM 1997 C C . ASN A 1 259 ? -17.797 -36.656 -13.766 1 39.25 259 ASN A C 1
ATOM 1999 O O . ASN A 1 259 ? -17.422 -37.594 -14.477 1 39.25 259 ASN A O 1
ATOM 2003 N N . THR A 1 260 ? -17.234 -35.562 -14.094 1 40.34 260 THR A N 1
ATOM 2004 C CA . THR A 1 260 ? -15.984 -36.031 -14.703 1 40.34 260 THR A CA 1
ATOM 2005 C C . THR A 1 260 ? -15.086 -36.688 -13.664 1 40.34 260 THR A C 1
ATOM 2007 O O . THR A 1 260 ? -14.969 -36.219 -12.531 1 40.34 260 THR A O 1
ATOM 2010 N N . GLU A 1 261 ? -14.844 -37.938 -13.797 1 39.31 261 GLU A N 1
ATOM 2011 C CA . GLU A 1 261 ? -13.914 -38.844 -13.133 1 39.31 261 GLU A CA 1
ATOM 2012 C C . GLU A 1 261 ? -12.609 -38.125 -12.773 1 39.31 261 GLU A C 1
ATOM 2014 O O . GLU A 1 261 ? -11.656 -38.125 -13.547 1 39.31 261 GLU A O 1
ATOM 2019 N N . GLU A 1 262 ? -12.727 -36.969 -12.266 1 44.72 262 GLU A N 1
ATOM 2020 C CA . GLU A 1 262 ? -11.508 -36.188 -12 1 44.72 262 GLU A CA 1
ATOM 2021 C C . GLU A 1 262 ? -10.734 -36.781 -10.82 1 44.72 262 GLU A C 1
ATOM 2023 O O . GLU A 1 262 ? -11.328 -37.188 -9.82 1 44.72 262 GLU A O 1
ATOM 2028 N N . THR A 1 263 ? -9.586 -37.312 -11.117 1 42.84 263 THR A N 1
ATOM 2029 C CA . THR A 1 263 ? -8.648 -37.906 -10.148 1 42.84 263 THR A CA 1
ATOM 2030 C C . THR A 1 263 ? -8.445 -36.938 -8.969 1 42.84 263 THR A C 1
ATOM 2032 O O . THR A 1 263 ? -8.086 -35.781 -9.148 1 42.84 263 THR A O 1
ATOM 2035 N N . PRO A 1 264 ? -8.953 -37.312 -7.828 1 44.97 264 PRO A N 1
ATOM 2036 C CA . PRO A 1 264 ? -8.656 -36.562 -6.602 1 44.97 264 PRO A CA 1
ATOM 2037 C C . PRO A 1 264 ? -7.188 -36.156 -6.508 1 44.97 264 PRO A C 1
ATOM 2039 O O . PRO A 1 264 ? -6.297 -36.906 -6.895 1 44.97 264 PRO A O 1
ATOM 2042 N N . GLY A 1 265 ? -6.934 -34.938 -6.184 1 45.38 265 GLY A N 1
ATOM 2043 C CA . GLY A 1 265 ? -5.574 -34.438 -5.988 1 45.38 265 GLY A CA 1
ATOM 2044 C C . GLY A 1 265 ? -4.988 -33.812 -7.227 1 45.38 265 GLY A C 1
ATOM 2045 O O . GLY A 1 265 ? -3.877 -33.25 -7.184 1 45.38 265 GLY A O 1
ATOM 2046 N N . SER A 1 266 ? -5.73 -34.031 -8.336 1 45.66 266 SER A N 1
ATOM 2047 C CA . SER A 1 266 ? -5.16 -33.469 -9.562 1 45.66 266 SER A CA 1
ATOM 2048 C C . SER A 1 266 ? -5.188 -31.953 -9.547 1 45.66 266 SER A C 1
ATOM 2050 O O . SER A 1 266 ? -6.191 -31.344 -9.172 1 45.66 266 SER A O 1
ATOM 2052 N N . VAL A 1 267 ? -3.953 -31.359 -9.406 1 50.66 267 VAL A N 1
ATOM 2053 C CA . VAL A 1 267 ? -3.84 -29.938 -9.695 1 50.66 267 VAL A CA 1
ATOM 2054 C C . VAL A 1 267 ? -4.098 -29.688 -11.18 1 50.66 267 VAL A C 1
ATOM 2056 O O . VAL A 1 267 ? -3.441 -30.281 -12.039 1 50.66 267 VAL A O 1
ATOM 2059 N N . ALA A 1 268 ? -5.328 -29.25 -11.586 1 52.22 268 ALA A N 1
ATOM 2060 C CA . ALA A 1 268 ? -5.609 -28.938 -12.984 1 52.22 268 ALA A CA 1
ATOM 2061 C C . ALA A 1 268 ? -4.586 -27.953 -13.547 1 52.22 268 ALA A C 1
ATOM 2063 O O . ALA A 1 268 ? -4.352 -26.891 -12.961 1 52.22 268 ALA A O 1
ATOM 2064 N N . PRO A 1 269 ? -3.734 -28.516 -14.438 1 61.75 269 PRO A N 1
ATOM 2065 C CA . PRO A 1 269 ? -2.789 -27.547 -15.016 1 61.75 269 PRO A CA 1
ATOM 2066 C C . PRO A 1 269 ? -3.475 -26.297 -15.531 1 61.75 269 PRO A C 1
ATOM 2068 O O . PRO A 1 269 ? -4.48 -26.375 -16.234 1 61.75 269 PRO A O 1
ATOM 2071 N N . ARG A 1 270 ? -3.211 -25.203 -14.852 1 73.31 270 ARG A N 1
ATOM 2072 C CA . ARG A 1 270 ? -3.771 -23.938 -15.289 1 73.31 270 ARG A CA 1
ATOM 2073 C C . A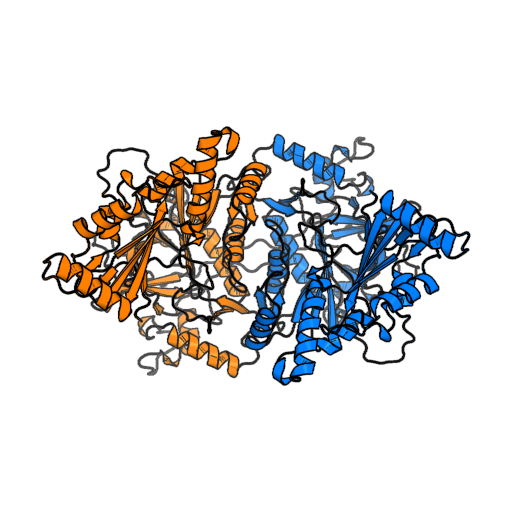RG A 1 270 ? -2.898 -23.297 -16.359 1 73.31 270 ARG A C 1
ATOM 2075 O O . ARG A 1 270 ? -1.67 -23.359 -16.297 1 73.31 270 ARG A O 1
ATOM 2082 N N . SER A 1 271 ? -3.635 -22.922 -17.422 1 86.62 271 SER A N 1
ATOM 2083 C CA . SER A 1 271 ? -2.924 -22.219 -18.469 1 86.62 271 SER A CA 1
ATOM 2084 C C . SER A 1 271 ? -2.867 -20.719 -18.203 1 86.62 271 SER A C 1
ATOM 2086 O O . SER A 1 271 ? -3.902 -20.078 -18.016 1 86.62 271 SER A O 1
ATOM 2088 N N . PHE A 1 272 ? -1.701 -20.312 -18.109 1 93.81 272 PHE A N 1
ATOM 2089 C CA . PHE A 1 272 ? -1.442 -18.891 -17.953 1 93.81 272 PHE A CA 1
ATOM 2090 C C . PHE A 1 272 ? -1.284 -18.219 -19.312 1 93.81 272 PHE A C 1
ATOM 2092 O O . PHE A 1 272 ? -0.992 -18.875 -20.312 1 93.81 272 PHE A O 1
ATOM 2099 N N . VAL A 1 273 ? -1.596 -16.969 -19.344 1 96 273 VAL A N 1
ATOM 2100 C CA . VAL A 1 273 ? -1.477 -16.188 -20.562 1 96 273 VAL A CA 1
ATOM 2101 C C . VAL A 1 273 ? -0.541 -15 -20.328 1 96 273 VAL A C 1
ATOM 2103 O O . VAL A 1 273 ? -0.613 -14.336 -19.297 1 96 273 VAL A O 1
ATOM 2106 N N . PHE A 1 274 ? 0.347 -14.766 -21.219 1 95.81 274 PHE A N 1
ATOM 2107 C CA . PHE A 1 274 ? 1.221 -13.602 -21.172 1 95.81 274 PHE A CA 1
ATOM 2108 C C . PHE A 1 274 ? 1.243 -12.891 -22.516 1 95.81 274 PHE A C 1
ATOM 2110 O O . PHE A 1 274 ? 0.746 -13.422 -23.516 1 95.81 274 PHE A O 1
ATOM 2117 N N . ASP A 1 275 ? 1.618 -11.648 -22.562 1 95.38 275 ASP A N 1
ATOM 2118 C CA . ASP A 1 275 ? 1.78 -10.812 -23.75 1 95.38 275 ASP A CA 1
ATOM 2119 C C . ASP A 1 275 ? 3.232 -10.805 -24.219 1 95.38 275 ASP A C 1
ATOM 2121 O O . ASP A 1 275 ? 4.102 -10.211 -23.578 1 95.38 275 ASP A O 1
ATOM 2125 N N . ARG A 1 276 ? 3.494 -11.375 -25.297 1 93.12 276 ARG A N 1
ATOM 2126 C CA . ARG A 1 276 ? 4.859 -11.539 -25.781 1 93.12 276 ARG A CA 1
ATOM 2127 C C . ARG A 1 276 ? 5.488 -10.195 -26.141 1 93.12 276 ARG A C 1
ATOM 2129 O O . ARG A 1 276 ? 6.695 -10.109 -26.359 1 93.12 276 ARG A O 1
ATOM 2136 N N . ARG A 1 277 ? 4.738 -9.203 -26.297 1 94.06 277 ARG A N 1
ATOM 2137 C CA . ARG A 1 277 ? 5.262 -7.859 -26.531 1 94.06 277 ARG A CA 1
ATOM 2138 C C . ARG A 1 277 ? 5.879 -7.277 -25.266 1 94.06 277 ARG A C 1
ATOM 2140 O O . ARG A 1 277 ? 6.613 -6.293 -25.328 1 94.06 277 ARG A O 1
ATOM 2147 N N . GLN A 1 278 ? 5.57 -7.863 -24.078 1 95.38 278 GLN A N 1
ATOM 2148 C CA . GLN A 1 278 ? 6.055 -7.371 -22.797 1 95.38 278 GLN A CA 1
ATOM 2149 C C . GLN A 1 278 ? 7.188 -8.242 -22.266 1 95.38 278 GLN A C 1
ATOM 2151 O O . GLN A 1 278 ? 8.062 -7.758 -21.531 1 95.38 278 GLN A O 1
ATOM 2156 N N . ILE A 1 279 ? 7.117 -9.445 -22.578 1 95.62 279 ILE A N 1
ATOM 2157 C CA . ILE A 1 279 ? 8.086 -10.398 -22.047 1 95.62 279 ILE A CA 1
ATOM 2158 C C . ILE A 1 279 ? 8.297 -11.531 -23.047 1 95.62 279 ILE A C 1
ATOM 2160 O O . ILE A 1 279 ? 7.336 -12.016 -23.656 1 95.62 279 ILE A O 1
ATOM 2164 N N . VAL A 1 280 ? 9.531 -11.883 -23.25 1 94.19 280 VAL A N 1
ATOM 2165 C CA . VAL A 1 280 ? 9.875 -13.055 -24.047 1 94.19 280 VAL A CA 1
ATOM 2166 C C . VAL A 1 280 ? 10.094 -14.258 -23.141 1 94.19 280 VAL A C 1
ATOM 2168 O O . VAL A 1 280 ? 10.828 -14.172 -22.156 1 94.19 280 VAL A O 1
ATOM 2171 N N . VAL A 1 281 ? 9.469 -15.367 -23.531 1 93.88 281 VAL A N 1
ATOM 2172 C CA . VAL A 1 281 ? 9.609 -16.594 -22.75 1 93.88 281 VAL A CA 1
ATOM 2173 C C . VAL A 1 281 ? 10.336 -17.656 -23.562 1 93.88 281 VAL A C 1
ATOM 2175 O O . VAL A 1 281 ? 9.914 -17.984 -24.672 1 93.88 281 VAL A O 1
ATOM 2178 N N . GLU A 1 282 ? 11.414 -18.109 -23.047 1 92.06 282 GLU A N 1
ATOM 2179 C CA . GLU A 1 282 ? 12.086 -19.297 -23.578 1 92.06 282 GLU A CA 1
ATOM 2180 C C . GLU A 1 282 ? 11.75 -20.531 -22.75 1 92.06 282 GLU A C 1
ATOM 2182 O O . GLU A 1 282 ? 11.617 -20.453 -21.531 1 92.06 282 GLU A O 1
ATOM 2187 N N . VAL A 1 283 ? 11.57 -21.594 -23.453 1 89.44 283 VAL A N 1
ATOM 2188 C CA . VAL A 1 283 ? 11.406 -22.891 -22.812 1 89.44 283 VAL A CA 1
ATOM 2189 C C . VAL A 1 283 ? 12.609 -23.781 -23.125 1 89.44 283 VAL A C 1
ATOM 2191 O O . VAL A 1 283 ? 12.891 -24.062 -24.281 1 89.44 283 VAL A O 1
ATOM 2194 N N . ILE A 1 284 ? 13.25 -24.094 -22.062 1 87.88 284 ILE A N 1
ATOM 2195 C CA . ILE A 1 284 ? 14.445 -24.922 -22.234 1 87.88 284 ILE A CA 1
ATOM 2196 C C . ILE A 1 284 ? 14.148 -26.344 -21.781 1 87.88 284 ILE A C 1
ATOM 2198 O O . ILE A 1 284 ? 13.992 -26.609 -20.594 1 87.88 284 ILE A O 1
ATOM 2202 N N . ASP A 1 285 ? 14.188 -27.234 -22.766 1 78.88 285 ASP A N 1
ATOM 2203 C CA . ASP A 1 285 ? 13.883 -28.609 -22.422 1 78.88 285 ASP A CA 1
ATOM 2204 C C . ASP A 1 285 ? 15.094 -29.312 -21.812 1 78.88 285 ASP A C 1
ATOM 2206 O O . ASP A 1 285 ? 16.188 -28.75 -21.781 1 78.88 285 ASP A O 1
ATOM 2210 N N . PRO A 1 286 ? 14.906 -30.453 -21.281 1 73.62 286 PRO A N 1
ATOM 2211 C CA . PRO A 1 286 ? 16 -31.156 -20.625 1 73.62 286 PRO A CA 1
ATOM 2212 C C . PRO A 1 286 ? 17.172 -31.438 -21.562 1 73.62 286 PRO A C 1
ATOM 2214 O O . PRO A 1 286 ? 18.312 -31.594 -21.094 1 73.62 286 PRO A O 1
ATOM 2217 N N . ASP A 1 287 ? 16.906 -31.531 -22.844 1 69.81 287 ASP A N 1
ATOM 2218 C CA . ASP A 1 287 ? 17.969 -31.766 -23.812 1 69.81 287 ASP A CA 1
ATOM 2219 C C . ASP A 1 287 ? 18.578 -30.438 -24.297 1 69.81 287 ASP A C 1
ATOM 2221 O O . ASP A 1 287 ? 19.312 -30.406 -25.281 1 69.81 287 ASP A O 1
ATOM 2225 N N . GLU A 1 288 ? 18.156 -29.375 -23.656 1 71.12 288 GLU A N 1
ATOM 2226 C CA . GLU A 1 288 ? 18.672 -28.031 -23.844 1 71.12 288 GLU A CA 1
ATOM 2227 C C . GLU A 1 288 ? 18.219 -27.438 -25.172 1 71.12 288 GLU A C 1
ATOM 2229 O O . GLU A 1 288 ? 18.875 -26.562 -25.734 1 71.12 288 GLU A O 1
ATOM 2234 N N . ASN A 1 289 ? 17.219 -28.062 -25.734 1 75.31 289 ASN A N 1
ATOM 2235 C CA . ASN A 1 289 ? 16.547 -27.391 -26.844 1 75.31 289 ASN A CA 1
ATOM 2236 C C . ASN A 1 289 ? 15.734 -26.188 -26.359 1 75.31 289 ASN A C 1
ATOM 2238 O O . ASN A 1 289 ? 15.109 -26.25 -25.297 1 75.31 289 ASN A O 1
ATOM 2242 N N . VAL A 1 290 ? 15.852 -25.125 -27.172 1 76.94 290 VAL A N 1
ATOM 2243 C CA . VAL A 1 290 ? 15.211 -23.875 -26.734 1 76.94 290 VAL A CA 1
ATOM 2244 C C . VAL A 1 290 ? 14.078 -23.516 -27.688 1 76.94 290 VAL A C 1
ATOM 2246 O O . VAL A 1 290 ? 14.266 -23.531 -28.906 1 76.94 290 VAL A O 1
ATOM 2249 N N . LEU A 1 291 ? 12.945 -23.359 -27.125 1 75.69 291 LEU A N 1
ATOM 2250 C CA . LEU A 1 291 ? 11.82 -22.734 -27.828 1 75.69 291 LEU A CA 1
ATOM 2251 C C . LEU A 1 291 ? 11.531 -21.359 -27.25 1 75.69 291 LEU A C 1
ATOM 2253 O O . LEU A 1 291 ? 11.531 -21.172 -26.031 1 75.69 291 LEU A O 1
ATOM 2257 N N . ASP A 1 292 ? 11.508 -20.344 -28.094 1 75.5 292 ASP A N 1
ATOM 2258 C CA . ASP A 1 292 ? 11.211 -19.031 -27.531 1 75.5 292 ASP A CA 1
ATOM 2259 C C . ASP A 1 292 ? 9.945 -18.438 -28.156 1 75.5 292 ASP A C 1
ATOM 2261 O O . ASP A 1 292 ? 9.594 -18.766 -29.281 1 75.5 292 ASP A O 1
ATOM 2265 N N . SER A 1 293 ? 9.289 -17.703 -27.406 1 71.38 293 SER A N 1
ATOM 2266 C CA . SER A 1 293 ? 7.996 -17.125 -27.766 1 71.38 293 SER A CA 1
ATOM 2267 C C . SER A 1 293 ? 8.148 -16 -28.781 1 71.38 293 SER A C 1
ATOM 2269 O O . SER A 1 293 ? 7.16 -15.508 -29.328 1 71.38 293 SER A O 1
ATOM 2271 N N . SER A 1 294 ? 9.359 -15.586 -28.859 1 67 294 SER A N 1
ATOM 2272 C CA . SER A 1 294 ? 9.539 -14.469 -29.781 1 67 294 SER A CA 1
ATOM 2273 C C . SER A 1 294 ? 9.383 -14.93 -31.234 1 67 294 SER A C 1
ATOM 2275 O O . SER A 1 294 ? 9.078 -14.117 -32.125 1 67 294 SER A O 1
ATOM 2277 N N . THR A 1 295 ? 9.867 -16.297 -31.297 1 61.84 295 THR A N 1
ATOM 2278 C CA . THR A 1 295 ? 9.766 -16.875 -32.625 1 61.84 295 THR A CA 1
ATOM 2279 C C . THR A 1 295 ? 8.469 -17.656 -32.781 1 61.84 295 THR A C 1
ATOM 2281 O O . THR A 1 295 ? 8.086 -18.406 -31.906 1 61.84 295 THR A O 1
ATOM 2284 N N . ASN A 1 296 ? 7.777 -17.672 -33.75 1 56.19 296 ASN A N 1
ATOM 2285 C CA . ASN A 1 296 ? 6.508 -18.25 -34.188 1 56.19 296 ASN A CA 1
ATOM 2286 C C . ASN A 1 296 ? 5.762 -18.891 -33 1 56.19 296 ASN A C 1
ATOM 2288 O O . ASN A 1 296 ? 6.383 -19.391 -32.062 1 56.19 296 ASN A O 1
ATOM 2292 N N . PRO A 1 297 ? 4.492 -18.453 -32.938 1 56.66 297 PRO A N 1
ATOM 2293 C CA . PRO A 1 297 ? 3.707 -19.188 -31.953 1 56.66 297 PRO A CA 1
ATOM 2294 C C . PRO A 1 297 ? 3.996 -20.688 -31.953 1 56.66 297 PRO A C 1
ATOM 2296 O O . PRO A 1 297 ? 4.395 -21.234 -33 1 56.66 297 PRO A O 1
ATOM 2299 N N . PRO A 1 298 ? 4.223 -21.172 -30.688 1 58.06 298 PRO A N 1
ATOM 2300 C CA . PRO A 1 298 ? 4.395 -22.641 -30.688 1 58.06 298 PRO A CA 1
ATOM 2301 C C . PRO A 1 298 ? 3.447 -23.344 -31.656 1 58.06 298 PRO A C 1
ATOM 2303 O O . PRO A 1 298 ? 2.287 -22.938 -31.797 1 58.06 298 PRO A O 1
ATOM 2306 N N . PRO A 1 299 ? 4.031 -24.094 -32.688 1 53.22 299 PRO A N 1
ATOM 2307 C CA . PRO A 1 299 ? 3.197 -24.719 -33.719 1 53.22 299 PRO A CA 1
ATOM 2308 C C . PRO A 1 299 ? 1.954 -25.391 -33.125 1 53.22 299 PRO A C 1
ATOM 2310 O O . PRO A 1 299 ? 1.992 -25.906 -32.031 1 53.22 299 PRO A O 1
ATOM 2313 N N . GLU A 1 300 ? 0.871 -25.031 -33.844 1 55.28 300 GLU A N 1
ATOM 2314 C CA . GLU A 1 300 ? -0.369 -25.75 -33.531 1 55.28 300 GLU A CA 1
ATOM 2315 C C . GLU A 1 300 ? -0.189 -27.25 -33.719 1 55.28 300 GLU A C 1
ATOM 2317 O O . GLU A 1 300 ? 0.462 -27.703 -34.656 1 55.28 300 GLU A O 1
ATOM 2322 N N . GLY A 1 301 ? -0.552 -28.078 -32.812 1 50.66 301 GLY A N 1
ATOM 2323 C CA . GLY A 1 301 ? -0.645 -29.516 -33 1 50.66 301 GLY A CA 1
ATOM 2324 C C . GLY A 1 301 ? 0.521 -30.281 -32.406 1 50.66 301 GLY A C 1
ATOM 2325 O O . GLY A 1 301 ? 0.47 -31.5 -32.281 1 50.66 301 GLY A O 1
ATOM 2326 N N . ARG A 1 302 ? 1.718 -29.688 -32.531 1 53.38 302 ARG A N 1
ATOM 2327 C CA . ARG A 1 302 ? 2.814 -30.453 -31.938 1 53.38 302 ARG A CA 1
ATOM 2328 C C . ARG A 1 302 ? 2.729 -30.469 -30.406 1 53.38 302 ARG A C 1
ATOM 2330 O O . ARG A 1 302 ? 2.213 -29.516 -29.812 1 53.38 302 ARG A O 1
ATOM 2337 N N . LYS A 1 303 ? 3.008 -31.672 -29.906 1 58.22 303 LYS A N 1
ATOM 2338 C CA . LYS A 1 303 ? 3.068 -31.781 -28.453 1 58.22 303 LYS A CA 1
ATOM 2339 C C . LYS A 1 303 ? 4.02 -30.75 -27.844 1 58.22 303 LYS A C 1
ATOM 2341 O O . LYS A 1 303 ? 5.195 -30.703 -28.219 1 58.22 303 LYS A O 1
ATOM 2346 N N . PRO A 1 304 ? 3.494 -29.844 -27.047 1 68.5 304 PRO A N 1
ATOM 2347 C CA . PRO A 1 304 ? 4.363 -28.797 -26.5 1 68.5 304 PRO A CA 1
ATOM 2348 C C . PRO A 1 304 ? 5.477 -29.359 -25.609 1 68.5 304 PRO A C 1
ATOM 2350 O O . PRO A 1 304 ? 5.238 -30.297 -24.844 1 68.5 304 PRO A O 1
ATOM 2353 N N . SER A 1 305 ? 6.668 -29.031 -25.891 1 73.44 305 SER A N 1
ATOM 2354 C CA . SER A 1 305 ? 7.809 -29.453 -25.078 1 73.44 305 SER A CA 1
ATOM 2355 C C . SER A 1 305 ? 7.809 -28.75 -23.719 1 73.44 305 SER A C 1
ATOM 2357 O O . SER A 1 305 ? 7.59 -27.547 -23.641 1 73.44 305 SER A O 1
ATOM 2359 N N . VAL A 1 306 ? 7.879 -29.578 -22.672 1 80.94 306 VAL A N 1
ATOM 2360 C CA . VAL A 1 306 ? 7.973 -29.062 -21.312 1 80.94 306 VAL A CA 1
ATOM 2361 C C . VAL A 1 306 ? 9.43 -28.734 -20.984 1 80.94 306 VAL A C 1
ATOM 2363 O O . VAL A 1 306 ? 10.328 -29.516 -21.297 1 80.94 306 VAL A O 1
ATOM 2366 N N . GLY A 1 307 ? 9.695 -27.609 -20.438 1 84.31 307 GLY A N 1
ATOM 2367 C CA . GLY A 1 307 ? 11.023 -27.188 -20.031 1 84.31 307 GLY A CA 1
ATOM 2368 C C . GLY A 1 307 ? 11.008 -26.047 -19.031 1 84.31 307 GLY A C 1
ATOM 2369 O O . GLY A 1 307 ? 9.945 -25.641 -18.562 1 84.31 307 GLY A O 1
ATOM 2370 N N . GLU A 1 308 ? 12.188 -25.688 -18.609 1 88.56 308 GLU A N 1
ATOM 2371 C CA . GLU A 1 308 ? 12.305 -24.562 -17.688 1 88.56 308 GLU A CA 1
ATOM 2372 C C . GLU A 1 308 ? 11.969 -23.234 -18.391 1 88.56 308 GLU A C 1
ATOM 2374 O O . GLU A 1 308 ? 12.367 -23.016 -19.531 1 88.56 308 GLU A O 1
ATOM 2379 N N . LEU A 1 309 ? 11.25 -22.422 -17.734 1 91.69 309 LEU A N 1
ATOM 2380 C CA . LEU A 1 309 ? 10.891 -21.109 -18.266 1 91.69 309 LEU A CA 1
ATOM 2381 C C . LEU A 1 309 ? 12.008 -20.094 -18.016 1 91.69 309 LEU A C 1
ATOM 2383 O O . LEU A 1 309 ? 12.453 -19.938 -16.875 1 91.69 309 LEU A O 1
ATOM 2387 N N . VAL A 1 310 ? 12.461 -19.484 -19.047 1 94.06 310 VAL A N 1
ATOM 2388 C CA . VAL A 1 310 ? 13.477 -18.438 -19.016 1 94.06 310 VAL A CA 1
ATOM 2389 C C . VAL A 1 310 ? 12.891 -17.141 -19.547 1 94.06 310 VAL A C 1
ATOM 2391 O O . VAL A 1 310 ? 12.297 -17.109 -20.625 1 94.06 310 VAL A O 1
ATOM 2394 N N . LEU A 1 311 ? 13.102 -16.031 -18.812 1 96.25 311 LEU A N 1
ATOM 2395 C CA . LEU A 1 311 ? 12.359 -14.805 -19.109 1 96.25 311 LEU A CA 1
ATOM 2396 C C . LEU A 1 311 ? 13.297 -13.688 -19.531 1 96.25 311 LEU A C 1
ATOM 2398 O O . LEU A 1 311 ? 14.383 -13.531 -18.953 1 96.25 311 LEU A O 1
ATOM 2402 N N . THR A 1 312 ? 12.898 -12.906 -20.5 1 96.38 312 THR A N 1
ATOM 2403 C CA . THR A 1 312 ? 13.484 -11.625 -20.891 1 96.38 312 THR A CA 1
ATOM 2404 C C . THR A 1 312 ? 12.43 -10.531 -20.906 1 96.38 312 THR A C 1
ATOM 2406 O O . THR A 1 312 ? 11.453 -10.617 -21.656 1 96.38 312 THR A O 1
ATOM 2409 N N . SER A 1 313 ? 12.617 -9.523 -20.109 1 96.38 313 SER A N 1
ATOM 2410 C CA . SER A 1 313 ? 11.656 -8.43 -20.047 1 96.38 313 SER A CA 1
ATOM 2411 C C . SER A 1 313 ? 11.875 -7.43 -21.172 1 96.38 313 SER A C 1
ATOM 2413 O O . SER A 1 313 ? 13.016 -7.098 -21.5 1 96.38 313 SER A O 1
ATOM 2415 N N . LEU A 1 314 ? 10.758 -6.914 -21.734 1 96.31 314 LEU A N 1
ATOM 2416 C CA . LEU A 1 314 ? 10.828 -5.887 -22.766 1 96.31 314 LEU A CA 1
ATOM 2417 C C . LEU A 1 314 ? 10.336 -4.547 -22.234 1 96.31 314 LEU A C 1
ATOM 2419 O O . LEU A 1 314 ? 10.023 -3.643 -23 1 96.31 314 LEU A O 1
ATOM 2423 N N . THR A 1 315 ? 10.289 -4.434 -20.938 1 95.69 315 THR A N 1
ATOM 2424 C CA . THR A 1 315 ? 9.766 -3.209 -20.344 1 95.69 315 THR A CA 1
ATOM 2425 C C . THR A 1 315 ? 10.812 -2.559 -19.438 1 95.69 315 THR A C 1
ATOM 2427 O O . THR A 1 315 ? 10.555 -1.527 -18.812 1 95.69 315 THR A O 1
ATOM 2430 N N . ARG A 1 316 ? 11.992 -3.094 -19.344 1 95.31 316 ARG A N 1
ATOM 2431 C CA . ARG A 1 316 ? 13.008 -2.611 -18.422 1 95.31 316 ARG A CA 1
ATOM 2432 C C . ARG A 1 316 ? 14.32 -2.312 -19.141 1 95.31 316 ARG A C 1
ATOM 2434 O O . ARG A 1 316 ? 14.859 -3.174 -19.844 1 95.31 316 ARG A O 1
ATOM 2441 N N . LEU A 1 317 ? 14.875 -1.16 -18.922 1 93.81 317 LEU A N 1
ATOM 2442 C CA . LEU A 1 317 ? 16.141 -0.783 -19.531 1 93.81 317 LEU A CA 1
ATOM 2443 C C . LEU A 1 317 ? 17.188 -0.481 -18.453 1 93.81 317 LEU A C 1
ATOM 2445 O O . LEU A 1 317 ? 18.375 -0.807 -18.609 1 93.81 317 LEU A O 1
ATOM 2449 N N . LYS A 1 318 ? 16.781 0.16 -17.312 1 92.69 318 LYS A N 1
ATOM 2450 C CA . LYS A 1 318 ? 17.75 0.525 -16.266 1 92.69 318 LYS A CA 1
ATOM 2451 C C . LYS A 1 318 ? 18.453 -0.708 -15.711 1 92.69 318 LYS A C 1
ATOM 2453 O O . LYS A 1 318 ? 19.688 -0.756 -15.664 1 92.69 318 LYS A O 1
ATOM 2458 N N . ASN A 1 319 ? 17.672 -1.648 -15.258 1 92.56 319 ASN A N 1
ATOM 2459 C CA . ASN A 1 319 ? 18.125 -2.98 -14.859 1 92.56 319 ASN A CA 1
ATOM 2460 C C . ASN A 1 319 ? 17.375 -4.07 -15.625 1 92.56 319 ASN A C 1
ATOM 2462 O O . ASN A 1 319 ? 16.406 -4.645 -15.117 1 92.56 319 ASN A O 1
ATOM 2466 N N . PRO A 1 320 ? 17.891 -4.375 -16.812 1 93.25 320 PRO A N 1
ATOM 2467 C CA . PRO A 1 320 ? 17.172 -5.312 -17.672 1 93.25 320 PRO A CA 1
ATOM 2468 C C . PRO A 1 320 ? 17.062 -6.707 -17.062 1 93.25 320 PRO A C 1
ATOM 2470 O O . PRO A 1 320 ? 17.75 -7.016 -16.094 1 93.25 320 PRO A O 1
ATOM 2473 N N . LEU A 1 321 ? 16.172 -7.434 -17.453 1 96.31 321 LEU A N 1
ATOM 2474 C CA . LEU A 1 321 ? 16.062 -8.867 -17.203 1 96.31 321 LEU A CA 1
ATOM 2475 C C . LEU A 1 321 ? 16.203 -9.664 -18.484 1 96.31 321 LEU A C 1
ATOM 2477 O O . LEU A 1 321 ? 15.266 -9.734 -19.281 1 96.31 321 LEU A O 1
ATOM 2481 N N . VAL A 1 322 ? 17.375 -10.242 -18.625 1 96.31 322 VAL A N 1
ATOM 2482 C CA . VAL A 1 322 ? 17.656 -10.953 -19.859 1 96.31 322 VAL A CA 1
ATOM 2483 C C . VAL A 1 322 ? 17.984 -12.414 -19.562 1 96.31 322 VAL A C 1
ATOM 2485 O O . VAL A 1 322 ? 18.922 -12.711 -18.828 1 96.31 322 VAL A O 1
ATOM 2488 N N . ARG A 1 323 ? 17.141 -13.281 -20.062 1 95.81 323 ARG A N 1
ATOM 2489 C CA . ARG A 1 323 ? 17.266 -14.734 -19.969 1 95.81 323 ARG A CA 1
ATOM 2490 C C . ARG A 1 323 ? 17.391 -15.188 -18.516 1 95.81 323 ARG A C 1
ATOM 2492 O O . ARG A 1 323 ? 18.297 -15.945 -18.172 1 95.81 323 ARG A O 1
ATOM 2499 N N . TYR A 1 324 ? 16.531 -14.734 -17.766 1 96.44 324 TYR A N 1
ATOM 2500 C CA . TYR A 1 324 ? 16.484 -15.102 -16.359 1 96.44 324 TYR A CA 1
ATOM 2501 C C . TYR A 1 324 ? 15.859 -16.484 -16.172 1 96.44 324 TYR A C 1
ATOM 2503 O O . TYR A 1 324 ? 14.727 -16.719 -16.594 1 96.44 324 TYR A O 1
ATOM 2511 N N . ARG A 1 325 ? 16.609 -17.359 -15.523 1 91.81 325 ARG A N 1
ATOM 2512 C CA . ARG A 1 325 ? 16.078 -18.688 -15.195 1 91.81 325 ARG A CA 1
ATOM 2513 C C . ARG A 1 325 ? 15.156 -18.625 -13.984 1 91.81 325 ARG A C 1
ATOM 2515 O O . ARG A 1 325 ? 15.602 -18.328 -12.875 1 91.81 325 ARG A O 1
ATOM 2522 N N . THR A 1 326 ? 13.93 -18.969 -14.195 1 89.44 326 THR A N 1
ATOM 2523 C CA . THR A 1 326 ? 12.945 -18.812 -13.133 1 89.44 326 THR A CA 1
ATOM 2524 C C . THR A 1 326 ? 12.969 -20.016 -12.188 1 89.44 326 THR A C 1
ATOM 2526 O O . THR A 1 326 ? 12.539 -19.922 -11.039 1 89.44 326 THR A O 1
ATOM 2529 N N . GLY A 1 327 ? 13.367 -21.125 -12.695 1 82.19 327 GLY A N 1
ATOM 2530 C CA . GLY A 1 327 ? 13.25 -22.375 -11.953 1 82.19 327 GLY A CA 1
ATOM 2531 C C . GLY A 1 327 ? 11.883 -23.016 -12.102 1 82.19 327 GLY A C 1
ATOM 2532 O O . GLY A 1 327 ? 11.664 -24.125 -11.617 1 82.19 327 GLY A O 1
ATOM 2533 N N . ASP A 1 328 ? 10.984 -22.438 -12.805 1 82.44 328 ASP A N 1
ATOM 2534 C CA . ASP A 1 328 ? 9.656 -22.984 -13.062 1 82.44 328 ASP A CA 1
ATOM 2535 C C . ASP A 1 328 ? 9.625 -23.719 -14.406 1 82.44 328 ASP A C 1
ATOM 2537 O O . ASP A 1 328 ? 10.258 -23.297 -15.367 1 82.44 328 ASP A O 1
ATOM 2541 N N . PHE A 1 329 ? 8.82 -24.734 -14.445 1 82.94 329 PHE A N 1
ATOM 2542 C CA . PHE A 1 329 ? 8.719 -25.531 -15.656 1 82.94 329 PHE A CA 1
ATOM 2543 C C . PHE A 1 329 ? 7.336 -25.406 -16.281 1 82.94 329 PHE A C 1
ATOM 2545 O O . PHE A 1 329 ? 6.332 -25.328 -15.57 1 82.94 329 PHE A O 1
ATOM 2552 N N . GLY A 1 330 ? 7.348 -25.312 -17.578 1 84.62 330 GLY A N 1
ATOM 2553 C CA . GLY A 1 330 ? 6.09 -25.203 -18.297 1 84.62 330 GLY A CA 1
ATOM 2554 C C . GLY A 1 330 ? 6.238 -25.422 -19.781 1 84.62 330 GLY A C 1
ATOM 2555 O O . GLY A 1 330 ? 7.297 -25.844 -20.25 1 84.62 330 GLY A O 1
ATOM 2556 N N . SER A 1 331 ? 5.137 -25.344 -20.516 1 85.69 331 SER A N 1
ATOM 2557 C CA . SER A 1 331 ? 5.098 -25.453 -21.969 1 85.69 331 SER A CA 1
ATOM 2558 C C . SER A 1 331 ? 4.367 -24.281 -22.594 1 85.69 331 SER A C 1
ATOM 2560 O O . SER A 1 331 ? 3.424 -23.75 -22.016 1 85.69 331 SER A O 1
ATOM 2562 N N . LEU A 1 332 ? 4.797 -23.938 -23.797 1 88.38 332 LEU A N 1
ATOM 2563 C CA . LEU A 1 332 ? 4.223 -22.797 -24.531 1 88.38 332 LEU A CA 1
ATOM 2564 C C . LEU A 1 332 ? 3.078 -23.266 -25.422 1 88.38 332 LEU A C 1
ATOM 2566 O O . LEU A 1 332 ? 3.158 -24.328 -26.047 1 88.38 332 LEU A O 1
ATOM 2570 N N . HIS A 1 333 ? 2.053 -22.422 -25.453 1 86.19 333 HIS A N 1
ATOM 2571 C CA . HIS A 1 333 ? 0.876 -22.688 -26.281 1 86.19 333 HIS A CA 1
ATOM 2572 C C . HIS A 1 333 ? 0.408 -21.438 -27 1 86.19 333 HIS A C 1
ATOM 2574 O O . HIS A 1 333 ? 0.652 -20.312 -26.547 1 86.19 333 HIS A O 1
ATOM 2580 N N . SER A 1 334 ? -0.24 -21.719 -28.188 1 86.94 334 SER A N 1
ATOM 2581 C CA . SER A 1 334 ? -0.923 -20.609 -28.828 1 86.94 334 SER A CA 1
ATOM 2582 C C . SER A 1 334 ? -2.137 -20.156 -28.031 1 86.94 334 SER A C 1
ATOM 2584 O O . SER A 1 334 ? -2.834 -20.984 -27.438 1 86.94 334 SER A O 1
ATOM 2586 N N . PHE A 1 335 ? -2.41 -18.891 -28.094 1 89.94 335 PHE A N 1
ATOM 2587 C CA . PHE A 1 335 ? -3.514 -18.328 -27.312 1 89.94 335 PHE A CA 1
ATOM 2588 C C . PHE A 1 335 ? -4.836 -18.984 -27.719 1 89.94 335 PHE A C 1
ATOM 2590 O O . PHE A 1 335 ? -5.656 -19.312 -26.859 1 89.94 335 PHE A O 1
ATOM 2597 N N . SER A 1 336 ? -5.035 -19.219 -28.938 1 86.38 336 SER A N 1
ATOM 2598 C CA . SER A 1 336 ? -6.297 -19.719 -29.469 1 86.38 336 SER A CA 1
ATOM 2599 C C . SER A 1 336 ? -6.527 -21.172 -29.047 1 86.38 336 SER A C 1
ATOM 2601 O O . SER A 1 336 ? -7.656 -21.656 -29.109 1 86.38 336 SER A O 1
ATOM 2603 N N . SER A 1 337 ? -5.48 -21.812 -28.625 1 84 337 SER A N 1
ATOM 2604 C CA . SER A 1 337 ? -5.609 -23.219 -28.25 1 84 337 SER A CA 1
ATOM 2605 C C . SER A 1 337 ? -6.059 -23.359 -26.797 1 84 337 SER A C 1
ATOM 2607 O O . SER A 1 337 ? -6.41 -24.453 -26.359 1 84 337 SER A O 1
ATOM 2609 N N . LEU A 1 338 ? -6.059 -22.281 -26.125 1 86.31 338 LEU A N 1
ATOM 2610 C CA . LEU A 1 338 ? -6.383 -22.328 -24.703 1 86.31 338 LEU A CA 1
ATOM 2611 C C . LEU A 1 338 ? -7.891 -22.312 -24.484 1 86.31 338 LEU A C 1
ATOM 2613 O O . LEU A 1 338 ? -8.625 -21.75 -25.297 1 86.31 338 LEU A O 1
ATOM 2617 N N . ALA A 1 339 ? -8.25 -22.891 -23.375 1 82.5 339 ALA A N 1
ATOM 2618 C CA . ALA A 1 339 ? -9.664 -22.859 -23 1 82.5 339 ALA A CA 1
ATOM 2619 C C . ALA A 1 339 ? -10.086 -21.453 -22.547 1 82.5 339 ALA A C 1
ATOM 2621 O O . ALA A 1 339 ? -9.32 -20.75 -21.891 1 82.5 339 ALA A O 1
ATOM 2622 N N . GLY A 1 340 ? -11.289 -21.094 -22.906 1 86.06 340 GLY A N 1
ATOM 2623 C CA . GLY A 1 340 ? -11.867 -19.859 -22.406 1 86.06 340 GLY A CA 1
ATOM 2624 C C . GLY A 1 340 ? -11.516 -18.656 -23.25 1 86.06 340 GLY A C 1
ATOM 2625 O O . GLY A 1 340 ? -11.766 -17.516 -22.844 1 86.06 340 GLY A O 1
ATOM 2626 N N . THR A 1 341 ? -10.906 -18.891 -24.391 1 90 341 THR A N 1
ATOM 2627 C CA . THR A 1 341 ? -10.422 -17.766 -25.188 1 90 341 THR A CA 1
ATOM 2628 C C . THR A 1 341 ? -11.469 -17.328 -26.203 1 90 341 THR A C 1
ATOM 2630 O O . THR A 1 341 ? -11.336 -16.266 -26.828 1 90 341 THR A O 1
ATOM 2633 N N . GLU A 1 342 ? -12.578 -18.031 -26.297 1 89.38 342 GLU A N 1
ATOM 2634 C CA . GLU A 1 342 ? -13.555 -17.797 -27.359 1 89.38 342 GLU A CA 1
ATOM 2635 C C . GLU A 1 342 ? -14.156 -16.391 -27.266 1 89.38 342 GLU A C 1
ATOM 2637 O O . GLU A 1 342 ? -14.172 -15.656 -28.25 1 89.38 342 GLU A O 1
ATOM 2642 N N . GLU A 1 343 ? -14.594 -16.062 -26.109 1 88.88 343 GLU A N 1
ATOM 2643 C CA . GLU A 1 343 ? -15.242 -14.758 -25.938 1 88.88 343 GLU A CA 1
ATOM 2644 C C . GLU A 1 343 ? -14.25 -13.617 -26.141 1 88.88 343 GLU A C 1
ATOM 2646 O O . GLU A 1 343 ? -14.602 -12.57 -26.672 1 88.88 343 GLU A O 1
ATOM 2651 N N . ILE A 1 344 ? -13.062 -13.812 -25.75 1 92.38 344 ILE A N 1
ATOM 2652 C CA . ILE A 1 344 ? -12.023 -12.789 -25.859 1 92.38 344 ILE A CA 1
ATOM 2653 C C . ILE A 1 344 ? -11.688 -12.578 -27.344 1 92.38 344 ILE A C 1
ATOM 2655 O O . ILE A 1 344 ? -11.57 -11.438 -27.797 1 92.38 344 ILE A O 1
ATOM 2659 N N . LEU A 1 345 ? -11.633 -13.648 -28.062 1 92.06 345 LEU A N 1
ATOM 2660 C CA . LEU A 1 345 ? -11.242 -13.586 -29.469 1 92.06 345 LEU A CA 1
ATOM 2661 C C . LEU A 1 345 ? -12.367 -13.016 -30.328 1 92.06 345 LEU A C 1
ATOM 2663 O O . LEU A 1 345 ? -12.117 -12.445 -31.391 1 92.06 345 LEU A O 1
ATOM 2667 N N . LYS A 1 346 ? -13.586 -13.18 -29.828 1 92.56 346 LYS A N 1
ATOM 2668 C CA . LYS A 1 346 ? -14.703 -12.539 -30.516 1 92.56 346 LYS A CA 1
ATOM 2669 C C . LYS A 1 346 ? -14.586 -11.016 -30.438 1 92.56 346 LYS A C 1
ATOM 2671 O O . LYS A 1 346 ? -14.836 -10.32 -31.422 1 92.56 346 LYS A O 1
ATOM 2676 N N . ASP A 1 347 ? -14.195 -10.547 -29.359 1 91.69 347 ASP A N 1
ATOM 2677 C CA . ASP A 1 347 ? -14.086 -9.109 -29.125 1 91.69 347 ASP A CA 1
ATOM 2678 C C . ASP A 1 347 ? -12.773 -8.555 -29.672 1 91.69 347 ASP A C 1
ATOM 2680 O O . ASP A 1 347 ? -12.711 -7.398 -30.094 1 91.69 347 ASP A O 1
ATOM 2684 N N . LYS A 1 348 ? -11.68 -9.367 -29.547 1 92.88 348 LYS A N 1
ATOM 2685 C CA . LYS A 1 348 ? -10.336 -8.938 -29.938 1 92.88 348 LYS A CA 1
ATOM 2686 C C . LYS A 1 348 ? -9.609 -10.031 -30.703 1 92.88 348 LYS A C 1
ATOM 2688 O O . LYS A 1 348 ? -8.617 -10.578 -30.219 1 92.88 348 LYS A O 1
ATOM 2693 N N . PRO A 1 349 ? -9.93 -10.211 -31.906 1 90.5 349 PRO A N 1
ATOM 2694 C CA . PRO A 1 349 ? -9.297 -11.281 -32.688 1 90.5 349 PRO A CA 1
ATOM 2695 C C . PRO A 1 349 ? -7.793 -11.094 -32.844 1 90.5 349 PRO A C 1
ATOM 2697 O O . PRO A 1 349 ? -7.055 -12.078 -32.938 1 90.5 349 PRO A O 1
ATOM 2700 N N . GLU A 1 350 ? -7.324 -9.812 -32.719 1 88.62 350 GLU A N 1
ATOM 2701 C CA . GLU A 1 350 ? -5.906 -9.523 -32.906 1 88.62 350 GLU A CA 1
ATOM 2702 C C . GLU A 1 350 ? -5.074 -10.031 -31.734 1 88.62 350 GLU A C 1
ATOM 2704 O O . GLU A 1 350 ? -3.848 -10.117 -31.828 1 88.62 350 GLU A O 1
ATOM 2709 N N . ALA A 1 351 ? -5.727 -10.508 -30.703 1 89.44 351 ALA A N 1
ATOM 2710 C CA . ALA A 1 351 ? -5.023 -10.953 -29.516 1 89.44 351 ALA A CA 1
ATOM 2711 C C . ALA A 1 351 ? -4.188 -12.195 -29.797 1 89.44 351 ALA A C 1
ATOM 2713 O O . ALA A 1 351 ? -3.172 -12.438 -29.125 1 89.44 351 ALA A O 1
ATOM 2714 N N . THR A 1 352 ? -4.547 -13 -30.734 1 87.62 352 THR A N 1
ATOM 2715 C CA . THR A 1 352 ? -3.824 -14.219 -31.094 1 87.62 352 THR A CA 1
ATOM 2716 C C . THR A 1 352 ? -2.408 -13.891 -31.562 1 87.62 352 THR A C 1
ATOM 2718 O O . THR A 1 352 ? -1.525 -14.75 -31.531 1 87.62 352 THR A O 1
ATOM 2721 N N . GLU A 1 353 ? -2.26 -12.617 -31.953 1 84.38 353 GLU A N 1
ATOM 2722 C CA . GLU A 1 353 ? -0.97 -12.219 -32.531 1 84.38 353 GLU A CA 1
ATOM 2723 C C . GLU A 1 353 ? 0.056 -11.969 -31.422 1 84.38 353 GLU A C 1
ATOM 2725 O O . GLU A 1 353 ? 1.26 -12.117 -31.641 1 84.38 353 GLU A O 1
ATOM 2730 N N . TYR A 1 354 ? -0.462 -11.648 -30.234 1 89.69 354 TYR A N 1
ATOM 2731 C CA . TYR A 1 354 ? 0.535 -11.211 -29.266 1 89.69 354 TYR A CA 1
ATOM 2732 C C . TYR A 1 354 ? 0.349 -11.922 -27.938 1 89.69 354 TYR A C 1
ATOM 2734 O O . TYR A 1 354 ? 1.245 -11.914 -27.094 1 89.69 354 TYR A O 1
ATOM 2742 N N . LEU A 1 355 ? -0.753 -12.57 -27.766 1 92.88 355 LEU A N 1
ATOM 2743 C CA . LEU A 1 355 ? -0.94 -13.336 -26.547 1 92.88 355 LEU A CA 1
ATOM 2744 C C . LEU A 1 355 ? -0.528 -14.789 -26.734 1 92.88 355 LEU A C 1
ATOM 2746 O O . LEU A 1 355 ? -0.766 -15.367 -27.797 1 92.88 355 LEU A O 1
ATOM 2750 N N . CYS A 1 356 ? 0.152 -15.352 -25.688 1 91.81 356 CYS A N 1
ATOM 2751 C CA . CYS A 1 356 ? 0.603 -16.734 -25.672 1 91.81 356 CYS A CA 1
ATOM 2752 C C . CYS A 1 356 ? 0.208 -17.422 -24.359 1 91.81 356 CYS A C 1
ATOM 2754 O O . CYS A 1 356 ? -0.013 -16.766 -23.359 1 91.81 356 CYS A O 1
ATOM 2756 N N . GLY A 1 357 ? 0.133 -18.719 -24.5 1 91.44 357 GLY A N 1
ATOM 2757 C CA . GLY A 1 357 ? -0.216 -19.5 -23.312 1 91.44 357 GLY A CA 1
ATOM 2758 C C . GLY A 1 357 ? 0.961 -20.25 -22.734 1 91.44 357 GLY A C 1
ATOM 2759 O O . GLY A 1 357 ? 1.879 -20.641 -23.453 1 91.44 357 GLY A O 1
ATOM 2760 N N . ILE A 1 358 ? 0.92 -20.406 -21.406 1 91 358 ILE A N 1
ATOM 2761 C CA . ILE A 1 358 ? 1.854 -21.266 -20.688 1 91 358 ILE A CA 1
ATOM 2762 C C . ILE A 1 358 ? 1.082 -22.219 -19.781 1 91 358 ILE A C 1
ATOM 2764 O O . ILE A 1 358 ? 0.263 -21.781 -18.969 1 91 358 ILE A O 1
ATOM 2768 N N . THR A 1 359 ? 1.316 -23.438 -19.984 1 85.88 359 THR A N 1
ATOM 2769 C CA . THR A 1 359 ? 0.865 -24.406 -19 1 85.88 359 THR A CA 1
ATOM 2770 C C . THR A 1 359 ? 1.965 -24.703 -17.984 1 85.88 359 THR A C 1
ATOM 2772 O O . THR A 1 359 ? 3.039 -25.188 -18.344 1 85.88 359 THR A O 1
ATOM 2775 N N . MET A 1 360 ? 1.676 -24.406 -16.766 1 81.69 360 MET A N 1
ATOM 2776 C CA . MET A 1 360 ? 2.668 -24.562 -15.703 1 81.69 360 MET A CA 1
ATOM 2777 C C . MET A 1 360 ? 2.658 -26 -15.156 1 81.69 360 MET A C 1
ATOM 2779 O O . MET A 1 360 ? 1.593 -26.578 -14.945 1 81.69 360 MET A O 1
ATOM 2783 N N . HIS A 1 361 ? 3.752 -26.594 -14.984 1 70.12 361 HIS A N 1
ATOM 2784 C CA . HIS A 1 361 ? 3.885 -27.938 -14.445 1 70.12 361 HIS A CA 1
ATOM 2785 C C . HIS A 1 361 ? 4.57 -27.922 -13.086 1 70.12 361 HIS A C 1
ATOM 2787 O O . HIS A 1 361 ? 4.758 -28.969 -12.469 1 70.12 361 HIS A O 1
ATOM 2793 N N . GLY A 1 362 ? 4.66 -26.859 -12.383 1 62.84 362 GLY A N 1
ATOM 2794 C CA . GLY A 1 362 ? 5.18 -26.703 -11.039 1 62.84 362 GLY A CA 1
ATOM 2795 C C . GLY A 1 362 ? 6.684 -26.5 -10.992 1 62.84 362 GLY A C 1
ATOM 2796 O O . GLY A 1 362 ? 7.328 -26.391 -12.039 1 62.84 362 GLY A O 1
ATOM 2797 N N . ARG A 1 363 ? 7.215 -26.203 -9.594 1 53.44 363 ARG A N 1
ATOM 2798 C CA . ARG A 1 363 ? 8.648 -26.109 -9.352 1 53.44 363 ARG A CA 1
ATOM 2799 C C . ARG A 1 363 ? 9.234 -27.469 -8.992 1 53.44 363 ARG A C 1
ATOM 2801 O O . ARG A 1 363 ? 8.57 -28.297 -8.367 1 53.44 363 ARG A O 1
ATOM 2808 N N . ASP A 1 364 ? 10.211 -27.938 -9.523 1 48.25 364 ASP A N 1
ATOM 2809 C CA . ASP A 1 364 ? 10.875 -29.219 -9.305 1 48.25 364 ASP A CA 1
ATOM 2810 C C . ASP A 1 364 ? 10.859 -29.594 -7.828 1 48.25 364 ASP A C 1
ATOM 2812 O O . ASP A 1 364 ? 10.539 -30.734 -7.48 1 48.25 364 ASP A O 1
ATOM 2816 N N . ALA A 1 365 ? 11.266 -28.719 -6.852 1 47.16 365 ALA A N 1
ATOM 2817 C CA . ALA A 1 365 ? 11.602 -29.141 -5.492 1 47.16 365 ALA A CA 1
ATOM 2818 C C . ALA A 1 365 ? 10.352 -29.188 -4.613 1 47.16 365 ALA A C 1
ATOM 2820 O O . ALA A 1 365 ? 10.359 -29.844 -3.562 1 47.16 365 ALA A O 1
ATOM 2821 N N . ASN A 1 366 ? 9.125 -28.734 -5.102 1 54.69 366 ASN A N 1
ATOM 2822 C CA . ASN A 1 366 ? 8.008 -28.641 -4.172 1 54.69 366 ASN A CA 1
ATOM 2823 C C . ASN A 1 366 ? 6.965 -29.719 -4.449 1 54.69 366 ASN A C 1
ATOM 2825 O O . ASN A 1 366 ? 5.883 -29.719 -3.861 1 54.69 366 ASN A O 1
ATOM 2829 N N . THR A 1 367 ? 7.461 -30.656 -5.277 1 60.81 367 THR A N 1
ATOM 2830 C CA . THR A 1 367 ? 6.422 -31.625 -5.621 1 60.81 367 THR A CA 1
ATOM 2831 C C . THR A 1 367 ? 6.73 -33 -5.023 1 60.81 367 THR A C 1
ATOM 2833 O O . THR A 1 367 ? 5.902 -33.906 -5.09 1 60.81 367 THR A O 1
ATOM 2836 N N . SER A 1 368 ? 7.992 -33.156 -4.449 1 62.75 368 SER A N 1
ATOM 2837 C CA . SER A 1 368 ? 8.336 -34.438 -3.869 1 62.75 368 SER A CA 1
ATOM 2838 C C . SER A 1 368 ? 9.398 -34.312 -2.779 1 62.75 368 SER A C 1
ATOM 2840 O O . SER A 1 368 ? 10 -33.219 -2.633 1 62.75 368 SER A O 1
ATOM 2842 N N . PHE A 1 369 ? 9.445 -35.188 -1.895 1 75 369 PHE A N 1
ATOM 2843 C CA . PHE A 1 369 ? 10.5 -35.25 -0.886 1 75 369 PHE A CA 1
ATOM 2844 C C . PHE A 1 369 ? 10.875 -36.719 -0.609 1 75 369 PHE A C 1
ATOM 2846 O O . PHE A 1 369 ? 10.125 -37.625 -0.952 1 75 369 PHE A O 1
ATOM 2853 N N . PHE A 1 370 ? 12.086 -36.844 -0.119 1 71.25 370 PHE A N 1
ATOM 2854 C CA . PHE A 1 370 ? 12.555 -38.188 0.268 1 71.25 370 PHE A CA 1
ATOM 2855 C C . PHE A 1 370 ? 12.438 -38.375 1.774 1 71.25 370 PHE A C 1
ATOM 2857 O O . PHE A 1 370 ? 12.711 -37.469 2.549 1 71.25 370 PHE A O 1
ATOM 2864 N N . LEU A 1 371 ? 11.914 -39.406 2.193 1 77.69 371 LEU A N 1
ATOM 2865 C CA . LEU A 1 371 ? 11.953 -39.875 3.568 1 77.69 371 LEU A CA 1
ATOM 2866 C C . LEU A 1 371 ? 12.719 -41.219 3.656 1 77.69 371 LEU A C 1
ATOM 2868 O O . LEU A 1 371 ? 12.203 -42.25 3.277 1 77.69 371 LEU A O 1
ATOM 2872 N N . ASP A 1 372 ? 13.875 -41.031 4.238 1 71.62 372 ASP A N 1
ATOM 2873 C CA . ASP A 1 372 ? 14.82 -42.156 4.172 1 71.62 372 ASP A CA 1
ATOM 2874 C C . ASP A 1 372 ? 15.023 -42.625 2.73 1 71.62 372 ASP A C 1
ATOM 2876 O O . ASP A 1 372 ? 15.484 -41.844 1.887 1 71.62 372 ASP A O 1
ATOM 2880 N N . SER A 1 373 ? 14.594 -43.844 2.324 1 64.5 373 SER A N 1
ATOM 2881 C CA . SER A 1 373 ? 14.797 -44.344 0.974 1 64.5 373 SER A CA 1
ATOM 2882 C C . SER A 1 373 ? 13.516 -44.25 0.149 1 64.5 373 SER A C 1
ATOM 2884 O O . SER A 1 373 ? 13.523 -44.562 -1.05 1 64.5 373 SER A O 1
ATOM 2886 N N . ASP A 1 374 ? 12.531 -43.719 0.856 1 70.75 374 ASP A N 1
ATOM 2887 C CA . ASP A 1 374 ? 11.242 -43.688 0.164 1 70.75 374 ASP A CA 1
ATOM 2888 C C . ASP A 1 374 ? 11.031 -42.344 -0.526 1 70.75 374 ASP A C 1
ATOM 2890 O O . ASP A 1 374 ? 11.234 -41.281 0.082 1 70.75 374 ASP A O 1
ATOM 2894 N N . TYR A 1 375 ? 10.766 -42.438 -1.768 1 74.38 375 TYR A N 1
ATOM 2895 C CA . TYR A 1 375 ? 10.367 -41.281 -2.539 1 74.38 375 TYR A CA 1
ATOM 2896 C C . TYR A 1 375 ? 8.875 -41 -2.387 1 74.38 375 TYR A C 1
ATOM 2898 O O . TYR A 1 375 ? 8.047 -41.844 -2.715 1 74.38 375 TYR A O 1
ATOM 2906 N N . ILE A 1 376 ? 8.531 -39.812 -1.875 1 77.75 376 ILE A N 1
ATOM 2907 C CA . ILE A 1 376 ? 7.133 -39.5 -1.655 1 77.75 376 ILE A CA 1
ATOM 2908 C C . ILE A 1 376 ? 6.738 -38.312 -2.547 1 77.75 376 ILE A C 1
ATOM 2910 O O . ILE A 1 376 ? 7.336 -37.219 -2.469 1 77.75 376 ILE A O 1
ATOM 2914 N N . ASN A 1 377 ? 5.809 -38.562 -3.357 1 74.12 377 ASN A N 1
ATOM 2915 C CA . ASN A 1 377 ? 5.215 -37.531 -4.207 1 74.12 377 ASN A CA 1
ATOM 2916 C C . ASN A 1 377 ? 4.02 -36.844 -3.531 1 74.12 377 ASN A C 1
ATOM 2918 O O . ASN A 1 377 ? 3.076 -37.531 -3.123 1 74.12 377 ASN A O 1
ATOM 2922 N N . THR A 1 378 ? 4.051 -35.5 -3.521 1 78.75 378 THR A N 1
ATOM 2923 C CA . THR A 1 378 ? 3.039 -34.812 -2.744 1 78.75 378 THR A CA 1
ATOM 2924 C C . THR A 1 378 ? 1.67 -34.906 -3.408 1 78.75 378 THR A C 1
ATOM 2926 O O . THR A 1 378 ? 0.643 -34.938 -2.727 1 78.75 378 THR A O 1
ATOM 2929 N N . ILE A 1 379 ? 1.679 -35.031 -4.66 1 69.69 379 ILE A N 1
ATOM 2930 C CA . ILE A 1 379 ? 0.41 -35.156 -5.367 1 69.69 379 ILE A CA 1
ATOM 2931 C C . ILE A 1 379 ? -0.212 -36.5 -5.047 1 69.69 379 ILE A C 1
ATOM 2933 O O . ILE A 1 379 ? -1.41 -36.594 -4.766 1 69.69 379 ILE A O 1
ATOM 2937 N N . GLU A 1 380 ? 0.646 -37.469 -5.07 1 71.88 380 GLU A N 1
ATOM 2938 C CA . GLU A 1 380 ? 0.173 -38.812 -4.742 1 71.88 380 GLU A CA 1
ATOM 2939 C C . GLU A 1 380 ? -0.286 -38.906 -3.289 1 71.88 380 GLU A C 1
ATOM 2941 O O . GLU A 1 380 ? -1.285 -39.531 -2.984 1 71.88 380 GLU A O 1
ATOM 2946 N N . LEU A 1 381 ? 0.496 -38.25 -2.486 1 81.31 381 LEU A N 1
ATOM 2947 C CA . LEU A 1 381 ? 0.132 -38.219 -1.074 1 81.31 381 LEU A CA 1
ATOM 2948 C C . LEU A 1 381 ? -1.234 -37.562 -0.882 1 81.31 381 LEU A C 1
ATOM 2950 O O . LEU A 1 381 ? -2.068 -38.062 -0.128 1 81.31 381 LEU A O 1
ATOM 2954 N N . ASP A 1 382 ? -1.463 -36.594 -1.489 1 82.12 382 ASP A N 1
ATOM 2955 C CA . ASP A 1 382 ? -2.736 -35.875 -1.393 1 82.12 382 ASP A CA 1
ATOM 2956 C C . ASP A 1 382 ? -3.883 -36.75 -1.917 1 82.12 382 ASP A C 1
ATOM 2958 O O . ASP A 1 382 ? -4.918 -36.875 -1.26 1 82.12 382 ASP A O 1
ATOM 2962 N N . ARG A 1 383 ? -3.674 -37.344 -3.039 1 74.81 383 ARG A N 1
ATOM 2963 C CA . ARG A 1 383 ? -4.703 -38.156 -3.686 1 74.81 383 ARG A CA 1
ATOM 2964 C C . ARG A 1 383 ? -5.051 -39.375 -2.842 1 74.81 383 ARG A C 1
ATOM 2966 O O . ARG A 1 383 ? -6.223 -39.719 -2.715 1 74.81 383 ARG A O 1
ATOM 2973 N N . ARG A 1 384 ? -4.066 -39.875 -2.26 1 80.56 384 ARG A N 1
ATOM 2974 C CA . ARG A 1 384 ? -4.262 -41.156 -1.579 1 80.56 384 ARG A CA 1
ATOM 2975 C C . ARG A 1 384 ? -4.785 -40.969 -0.162 1 80.56 384 ARG A C 1
ATOM 2977 O O . ARG A 1 384 ? -5.418 -41.844 0.409 1 80.56 384 ARG A O 1
ATOM 2984 N N . VAL A 1 385 ? -4.52 -39.781 0.375 1 88.62 385 VAL A N 1
ATOM 2985 C CA . VAL A 1 385 ? -4.863 -39.656 1.785 1 88.62 385 VAL A CA 1
ATOM 2986 C C . VAL A 1 385 ? -5.684 -38.375 1.992 1 88.62 385 VAL A C 1
ATOM 2988 O O . VAL A 1 385 ? -6.891 -38.438 2.23 1 88.62 385 VAL A O 1
ATOM 2991 N N . PHE A 1 386 ? -5.148 -37.281 1.723 1 86.25 386 PHE A N 1
ATOM 2992 C CA . PHE A 1 386 ? -5.652 -36.031 2.26 1 86.25 386 PHE A CA 1
ATOM 2993 C C . PHE A 1 386 ? -6.871 -35.531 1.477 1 86.25 386 PHE A C 1
ATOM 2995 O O . PHE A 1 386 ? -7.703 -34.812 2.002 1 86.25 386 PHE A O 1
ATOM 3002 N N . ALA A 1 387 ? -6.988 -36.031 0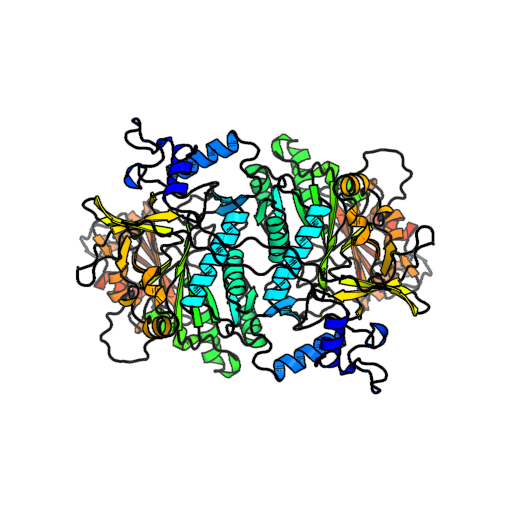.296 1 79.25 387 ALA A N 1
ATOM 3003 C CA . ALA A 1 387 ? -8.109 -35.625 -0.536 1 79.25 387 ALA A CA 1
ATOM 3004 C C . ALA A 1 387 ? -9.383 -36.375 -0.158 1 79.25 387 ALA A C 1
ATOM 3006 O O . ALA A 1 387 ? -10.484 -36 -0.577 1 79.25 387 ALA A O 1
ATOM 3007 N N . GLU A 1 388 ? -9.273 -37.406 0.63 1 81.62 388 GLU A N 1
ATOM 3008 C CA . GLU A 1 388 ? -10.453 -38.156 1.066 1 81.62 388 GLU A CA 1
ATOM 3009 C C . GLU A 1 388 ? -11.375 -37.281 1.912 1 81.62 388 GLU A C 1
ATOM 3011 O O . GLU A 1 388 ? -10.945 -36.688 2.914 1 81.62 388 GLU A O 1
ATOM 3016 N N . PRO A 1 389 ? -12.633 -37.25 1.541 1 81.5 389 PRO A N 1
ATOM 3017 C CA . PRO A 1 389 ? -13.586 -36.344 2.203 1 81.5 389 PRO A CA 1
ATOM 3018 C C . PRO A 1 389 ? -13.727 -36.656 3.695 1 81.5 389 PRO A C 1
ATOM 3020 O O . PRO A 1 389 ? -14.055 -35.75 4.477 1 81.5 389 PRO A O 1
ATOM 3023 N N . GLU A 1 390 ? -13.516 -37.844 4.031 1 84.25 390 GLU A N 1
ATOM 3024 C CA . GLU A 1 390 ? -13.703 -38.219 5.426 1 84.25 390 GLU A CA 1
ATOM 3025 C C . GLU A 1 390 ? -12.773 -37.438 6.344 1 84.25 390 GLU A C 1
ATOM 3027 O O . GLU A 1 390 ? -13.078 -37.219 7.523 1 84.25 390 GLU A O 1
ATOM 3032 N N . TRP A 1 391 ? -11.703 -36.938 5.789 1 89.69 391 TRP A N 1
ATOM 3033 C CA . TRP A 1 391 ? -10.719 -36.25 6.625 1 89.69 391 TRP A CA 1
ATOM 3034 C C . TRP A 1 391 ? -11.031 -34.781 6.711 1 89.69 391 TRP A C 1
ATOM 3036 O O . TRP A 1 391 ? -10.5 -34.062 7.578 1 89.69 391 TRP A O 1
ATOM 3046 N N . ASP A 1 392 ? -11.797 -34.219 5.848 1 88 392 ASP A N 1
ATOM 3047 C CA . ASP A 1 392 ? -12.227 -32.812 5.875 1 88 392 ASP A CA 1
ATOM 3048 C C . ASP A 1 392 ? -11.023 -31.875 5.879 1 88 392 ASP A C 1
ATOM 3050 O O . ASP A 1 392 ? -10.984 -30.922 6.652 1 88 392 ASP A O 1
ATOM 3054 N N . ILE A 1 393 ? -10.008 -32.25 5.09 1 88.81 393 ILE A N 1
ATOM 3055 C CA . ILE A 1 393 ? -8.766 -31.469 5.051 1 88.81 393 ILE A CA 1
ATOM 3056 C C . ILE A 1 393 ? -8.805 -30.469 3.895 1 88.81 393 ILE A C 1
ATOM 3058 O O . ILE A 1 393 ? -9.141 -30.844 2.766 1 88.81 393 ILE A O 1
ATOM 3062 N N . VAL A 1 394 ? -8.469 -29.234 4.168 1 86.69 394 VAL A N 1
ATOM 3063 C CA . VAL A 1 394 ? -8.461 -28.219 3.123 1 86.69 394 VAL A CA 1
ATOM 3064 C C . VAL A 1 394 ? -7.023 -27.844 2.775 1 86.69 394 VAL A C 1
ATOM 3066 O O . VAL A 1 394 ? -6.746 -27.359 1.671 1 86.69 394 VAL A O 1
ATOM 3069 N N . TYR A 1 395 ? -6.137 -28.047 3.701 1 88 395 TYR A N 1
ATOM 3070 C CA . TYR A 1 395 ? -4.73 -27.734 3.475 1 88 395 TYR A CA 1
ATOM 3071 C C . TYR A 1 395 ? -3.832 -28.609 4.344 1 88 395 TYR A C 1
ATOM 3073 O O . TYR A 1 395 ? -4.254 -29.078 5.398 1 88 395 TYR A O 1
ATOM 3081 N N . TRP A 1 396 ? -2.611 -28.906 3.867 1 89.25 396 TRP A N 1
ATOM 3082 C CA . TRP A 1 396 ? -1.672 -29.672 4.68 1 89.25 396 TRP A CA 1
ATOM 3083 C C . TRP A 1 396 ? -0.231 -29.312 4.332 1 89.25 396 TRP A C 1
ATOM 3085 O O . TRP A 1 396 ? 0.041 -28.797 3.24 1 89.25 396 TRP A O 1
ATOM 3095 N N . GLN A 1 397 ? 0.617 -29.453 5.238 1 90 397 GLN A N 1
ATOM 3096 C CA . GLN A 1 397 ? 2.049 -29.172 5.172 1 90 397 GLN A CA 1
ATOM 3097 C C . GLN A 1 397 ? 2.861 -30.344 5.742 1 90 397 GLN A C 1
ATOM 3099 O O . GLN A 1 397 ? 2.422 -31.016 6.676 1 90 397 GLN A O 1
ATOM 3104 N N . VAL A 1 398 ? 4.07 -30.578 5.117 1 90.69 398 VAL A N 1
ATOM 3105 C CA . VAL A 1 398 ? 4.938 -31.641 5.613 1 90.69 398 VAL A CA 1
ATOM 3106 C C . VAL A 1 398 ? 6.215 -31.031 6.195 1 90.69 398 VAL A C 1
ATOM 3108 O O . VAL A 1 398 ? 6.828 -30.156 5.586 1 90.69 398 VAL A O 1
ATOM 3111 N N . ILE A 1 399 ? 6.582 -31.484 7.367 1 91.88 399 ILE A N 1
ATOM 3112 C CA . ILE A 1 399 ? 7.816 -31.078 8.031 1 91.88 399 ILE A CA 1
ATOM 3113 C C . ILE A 1 399 ? 8.719 -32.281 8.227 1 91.88 399 ILE A C 1
ATOM 3115 O O . ILE A 1 399 ? 8.352 -33.25 8.906 1 91.88 399 ILE A O 1
ATOM 3119 N N . LEU A 1 400 ? 9.891 -32.219 7.66 1 88.75 400 LEU A N 1
ATOM 3120 C CA . LEU A 1 400 ? 10.875 -33.281 7.766 1 88.75 400 LEU A CA 1
ATOM 3121 C C . LEU A 1 400 ? 11.969 -32.938 8.766 1 88.75 400 LEU A C 1
ATOM 3123 O O . LEU A 1 400 ? 12.422 -31.781 8.805 1 88.75 400 LEU A O 1
ATOM 3127 N N . TYR A 1 401 ? 12.273 -33.875 9.617 1 89.19 401 TYR A N 1
ATOM 3128 C CA . TYR A 1 401 ? 13.297 -33.594 10.625 1 89.19 401 TYR A CA 1
ATOM 3129 C C . TYR A 1 401 ? 14.055 -34.875 10.977 1 89.19 401 TYR A C 1
ATOM 3131 O O . TYR A 1 401 ? 13.625 -35.969 10.641 1 89.19 401 TYR A O 1
ATOM 3139 N N . TYR A 1 402 ? 15.25 -34.625 11.594 1 88.56 402 TYR A N 1
ATOM 3140 C CA . TYR A 1 402 ? 15.977 -35.781 12.148 1 88.56 402 TYR A CA 1
ATOM 3141 C C . TYR A 1 402 ? 15.539 -36.062 13.578 1 88.56 402 TYR A C 1
ATOM 3143 O O . TYR A 1 402 ? 15.297 -35.125 14.352 1 88.56 402 TYR A O 1
ATOM 3151 N N . LEU A 1 403 ? 15.461 -37.312 13.852 1 86.75 403 LEU A N 1
ATOM 3152 C CA . LEU A 1 403 ? 15.164 -37.688 15.227 1 86.75 403 LEU A CA 1
ATOM 3153 C C . LEU A 1 403 ? 16.359 -37.438 16.141 1 86.75 403 LEU A C 1
ATOM 3155 O O . LEU A 1 403 ? 17.516 -37.625 15.727 1 86.75 403 LEU A O 1
ATOM 3159 N N . THR A 1 404 ? 15.969 -36.969 17.297 1 85.38 404 THR A N 1
ATOM 3160 C CA . THR A 1 404 ? 17.016 -36.875 18.297 1 85.38 404 THR A CA 1
ATOM 3161 C C . THR A 1 404 ? 17.469 -38.281 18.734 1 85.38 404 THR A C 1
ATOM 3163 O O . THR A 1 404 ? 16.766 -39.25 18.484 1 85.38 404 THR A O 1
ATOM 3166 N N . ASP A 1 405 ? 18.656 -38.281 19.375 1 82.38 405 ASP A N 1
ATOM 3167 C CA . ASP A 1 405 ? 19.156 -39.562 19.875 1 82.38 405 ASP A CA 1
ATOM 3168 C C . ASP A 1 405 ? 18.156 -40.219 20.844 1 82.38 405 ASP A C 1
ATOM 3170 O O . ASP A 1 405 ? 17.969 -41.438 20.828 1 82.38 405 ASP A O 1
ATOM 3174 N N . GLU A 1 406 ? 17.578 -39.375 21.578 1 81.44 406 GLU A N 1
ATOM 3175 C CA . GLU A 1 406 ? 16.594 -39.844 22.531 1 81.44 406 GLU A CA 1
ATOM 3176 C C . GLU A 1 406 ? 15.375 -40.438 21.828 1 81.44 406 GLU A C 1
ATOM 3178 O O . GLU A 1 406 ? 14.852 -41.469 22.219 1 81.44 406 GLU A O 1
ATOM 3183 N N . GLU A 1 407 ? 15.016 -39.781 20.797 1 80 407 GLU A N 1
ATOM 3184 C CA . GLU A 1 407 ? 13.852 -40.219 20.047 1 80 407 GLU A CA 1
ATOM 3185 C C . GLU A 1 407 ? 14.133 -41.5 19.297 1 80 407 GLU A C 1
ATOM 3187 O O . GLU A 1 407 ? 13.266 -42.375 19.203 1 80 407 GLU A O 1
ATOM 3192 N N . LEU A 1 408 ? 15.258 -41.562 18.812 1 80 408 LEU A N 1
ATOM 3193 C CA . LEU A 1 408 ? 15.656 -42.75 18.078 1 80 408 LEU A CA 1
ATOM 3194 C C . LEU A 1 408 ? 15.703 -43.969 19 1 80 408 LEU A C 1
ATOM 3196 O O . LEU A 1 408 ? 15.25 -45.062 18.625 1 80 408 LEU A O 1
ATOM 3200 N N . LYS A 1 409 ? 16.266 -43.781 20.234 1 80.38 409 LYS A N 1
ATOM 3201 C CA . LYS A 1 409 ? 16.328 -44.875 21.203 1 80.38 409 LYS A CA 1
ATOM 3202 C C . LYS A 1 409 ? 14.938 -45.312 21.625 1 80.38 409 LYS A C 1
ATOM 3204 O O . LYS A 1 409 ? 14.68 -46.531 21.75 1 80.38 409 LYS A O 1
ATOM 3209 N N . ALA A 1 410 ? 14.148 -44.312 21.766 1 77.94 410 ALA A N 1
ATOM 3210 C CA . ALA A 1 410 ? 12.781 -44.625 22.156 1 77.94 410 ALA A CA 1
ATOM 3211 C C . ALA A 1 410 ? 12.055 -45.406 21.062 1 77.94 410 ALA A C 1
ATOM 3213 O O . ALA A 1 410 ? 11.297 -46.312 21.359 1 77.94 410 ALA A O 1
ATOM 3214 N N . ALA A 1 411 ? 12.234 -45.031 19.875 1 76.25 411 ALA A N 1
ATOM 3215 C CA . ALA A 1 411 ? 11.578 -45.688 18.75 1 76.25 411 ALA A CA 1
ATOM 3216 C C . ALA A 1 411 ? 12.078 -47.125 18.578 1 76.25 411 ALA A C 1
ATOM 3218 O O . ALA A 1 411 ? 11.297 -48.031 18.281 1 76.25 411 ALA A O 1
ATOM 3219 N N . ARG A 1 412 ? 13.336 -47.312 18.797 1 76.19 412 ARG A N 1
ATOM 3220 C CA . ARG A 1 412 ? 13.93 -48.625 18.672 1 76.19 412 ARG A CA 1
ATOM 3221 C C . ARG A 1 412 ? 13.422 -49.562 19.781 1 76.19 412 ARG A C 1
ATOM 3223 O O . ARG A 1 412 ? 13.133 -50.719 19.516 1 76.19 412 ARG A O 1
ATOM 3230 N N . THR A 1 413 ? 13.273 -48.969 20.938 1 75.25 413 THR A N 1
ATOM 3231 C CA . THR A 1 413 ? 12.812 -49.75 22.078 1 75.25 413 THR A CA 1
ATOM 3232 C C . THR A 1 413 ? 11.352 -50.156 21.906 1 75.25 413 THR A C 1
ATOM 3234 O O . THR A 1 413 ? 10.984 -51.312 22.203 1 75.25 413 THR A O 1
ATOM 3237 N N . ALA A 1 414 ? 10.602 -49.219 21.484 1 72.69 414 ALA A N 1
ATOM 3238 C CA . ALA A 1 414 ? 9.18 -49.469 21.281 1 72.69 414 ALA A CA 1
ATOM 3239 C C . ALA A 1 414 ? 8.977 -50.562 20.234 1 72.69 414 ALA A C 1
ATOM 3241 O O . ALA A 1 414 ? 8.086 -51.406 20.375 1 72.69 414 ALA A O 1
ATOM 3242 N N . ARG A 1 415 ? 9.719 -50.688 19.344 1 70 415 ARG A N 1
ATOM 3243 C CA . ARG A 1 415 ? 9.578 -51.625 18.266 1 70 415 ARG A CA 1
ATOM 3244 C C . ARG A 1 415 ? 10.117 -53 18.672 1 70 415 ARG A C 1
ATOM 3246 O O . ARG A 1 415 ? 9.57 -54.031 18.281 1 70 415 ARG A O 1
ATOM 3253 N N . ALA A 1 416 ? 11.234 -52.938 19.344 1 68 416 ALA A N 1
ATOM 3254 C CA . ALA A 1 416 ? 11.781 -54.188 19.844 1 68 416 ALA A CA 1
ATOM 3255 C C . ALA A 1 416 ? 10.773 -54.906 20.734 1 68 416 ALA A C 1
ATOM 3257 O O . ALA A 1 416 ? 10.664 -56.156 20.672 1 68 416 ALA A O 1
ATOM 3258 N N . SER A 1 417 ? 10.156 -54.094 21.422 1 65.12 417 SER A N 1
ATOM 3259 C CA . SER A 1 417 ? 9.172 -54.688 22.312 1 65.12 417 SER A CA 1
ATOM 3260 C C . SER A 1 417 ? 7.988 -55.25 21.531 1 65.12 417 SER A C 1
ATOM 3262 O O . SER A 1 417 ? 7.324 -56.188 21.984 1 65.12 417 SER A O 1
ATOM 3264 N N . ALA A 1 418 ? 7.758 -54.688 20.422 1 60.62 418 ALA A N 1
ATOM 3265 C CA . ALA A 1 418 ? 6.617 -55.125 19.609 1 60.62 418 ALA A CA 1
ATOM 3266 C C . ALA A 1 418 ? 7.031 -56.156 18.594 1 60.62 418 ALA A C 1
ATOM 3268 O O . ALA A 1 418 ? 6.223 -56.594 17.766 1 60.62 418 ALA A O 1
ATOM 3269 N N . ASP A 1 419 ? 8.18 -56.844 18.641 1 55.03 419 ASP A N 1
ATOM 3270 C CA . ASP A 1 419 ? 8.75 -57.906 17.828 1 55.03 419 ASP A CA 1
ATOM 3271 C C . ASP A 1 419 ? 8.82 -57.5 16.359 1 55.03 419 ASP A C 1
ATOM 3273 O O . ASP A 1 419 ? 8.625 -58.344 15.469 1 55.03 419 ASP A O 1
ATOM 3277 N N . ARG A 1 420 ? 8.914 -56.25 16 1 58.75 420 ARG A N 1
ATOM 3278 C CA . ARG A 1 420 ? 8.969 -55.844 14.609 1 58.75 420 ARG A CA 1
ATOM 3279 C C . ARG A 1 420 ? 10.398 -55.5 14.195 1 58.75 420 ARG A C 1
ATOM 3281 O O . ARG A 1 420 ? 11.094 -54.75 14.891 1 58.75 420 ARG A O 1
ATOM 3288 N N . ASN A 1 421 ? 11.039 -56.312 13.438 1 55.03 421 ASN A N 1
ATOM 3289 C CA . ASN A 1 421 ? 12.391 -56.188 12.898 1 55.03 421 ASN A CA 1
ATOM 3290 C C . ASN A 1 421 ? 12.477 -55.062 11.883 1 55.03 421 ASN A C 1
ATOM 3292 O O . ASN A 1 421 ? 12.984 -55.25 10.773 1 55.03 421 ASN A O 1
ATOM 3296 N N . VAL A 1 422 ? 11.766 -53.969 12.117 1 59.56 422 VAL A N 1
ATOM 3297 C CA . VAL A 1 422 ? 11.867 -52.938 11.102 1 59.56 422 VAL A CA 1
ATOM 3298 C C . VAL A 1 422 ? 12.852 -51.844 11.562 1 59.56 422 VAL A C 1
ATOM 3300 O O . VAL A 1 422 ? 12.859 -51.469 12.734 1 59.56 422 VAL A O 1
ATOM 3303 N N . ASN A 1 423 ? 13.867 -51.531 10.805 1 65.12 423 ASN A N 1
ATOM 3304 C CA . ASN A 1 423 ? 14.836 -50.438 11 1 65.12 423 ASN A CA 1
ATOM 3305 C C . ASN A 1 423 ? 14.148 -49.094 11.172 1 65.12 423 ASN A C 1
ATOM 3307 O O . ASN A 1 423 ? 13.242 -48.75 10.414 1 65.12 423 ASN A O 1
ATOM 3311 N N . VAL A 1 424 ? 14.406 -48.531 12.297 1 74.12 424 VAL A N 1
ATOM 3312 C CA . VAL A 1 424 ? 13.875 -47.188 12.586 1 74.12 424 VAL A CA 1
ATOM 3313 C C . VAL A 1 424 ? 14.688 -46.125 11.836 1 74.12 424 VAL A C 1
ATOM 3315 O O . VAL A 1 424 ? 15.914 -46.094 11.945 1 74.12 424 VAL A O 1
ATOM 3318 N N . SER A 1 425 ? 13.992 -45.469 11.031 1 79.31 425 SER A N 1
ATOM 3319 C CA . SER A 1 425 ? 14.633 -44.375 10.305 1 79.31 425 SER A CA 1
ATOM 3320 C C . SER A 1 425 ? 15.086 -43.25 11.266 1 79.31 425 SER A C 1
ATOM 3322 O O . SER A 1 425 ? 14.445 -43.031 12.289 1 79.31 425 SER A O 1
ATOM 3324 N N . LYS A 1 426 ? 16.172 -42.656 10.891 1 84.25 426 LYS A N 1
ATOM 3325 C CA . LYS A 1 426 ? 16.641 -41.469 11.641 1 84.25 426 LYS A CA 1
ATOM 3326 C C . LYS A 1 426 ? 15.82 -40.25 11.312 1 84.25 426 LYS A C 1
ATOM 3328 O O . LYS A 1 426 ? 15.953 -39.219 11.984 1 84.25 426 LYS A O 1
ATOM 3333 N N . GLU A 1 427 ? 15 -40.469 10.336 1 86.75 427 GLU A N 1
ATOM 3334 C CA . GLU A 1 427 ? 14.211 -39.344 9.898 1 86.75 427 GLU A CA 1
ATOM 3335 C C . GLU A 1 427 ? 12.773 -39.438 10.406 1 86.75 427 GLU A C 1
ATOM 3337 O O . GLU A 1 427 ? 12.219 -40.531 10.516 1 86.75 427 GLU A O 1
ATOM 3342 N N . GLY A 1 428 ? 12.242 -38.312 10.828 1 88.06 428 GLY A N 1
ATOM 3343 C CA . GLY A 1 428 ? 10.844 -38.156 11.188 1 88.06 428 GLY A CA 1
ATOM 3344 C C . GLY A 1 428 ? 10.086 -37.188 10.297 1 88.06 428 GLY A C 1
ATOM 3345 O O . GLY A 1 428 ? 10.695 -36.438 9.547 1 88.06 428 GLY A O 1
ATOM 3346 N N . VAL A 1 429 ? 8.773 -37.375 10.266 1 91.25 429 VAL A N 1
ATOM 3347 C CA . VAL A 1 429 ? 7.93 -36.5 9.461 1 91.25 429 VAL A CA 1
ATOM 3348 C C . VAL A 1 429 ? 6.727 -36.062 10.289 1 91.25 429 VAL A C 1
ATOM 3350 O O . VAL A 1 429 ? 6.141 -36.844 11.031 1 91.25 429 VAL A O 1
ATOM 3353 N N . GLU A 1 430 ? 6.477 -34.812 10.25 1 93.38 430 GLU A N 1
ATOM 3354 C CA . GLU A 1 430 ? 5.262 -34.25 10.812 1 93.38 430 GLU A CA 1
ATOM 3355 C C . GLU A 1 430 ? 4.355 -33.688 9.719 1 93.38 430 GLU A C 1
ATOM 3357 O O . GLU A 1 430 ? 4.809 -32.938 8.844 1 93.38 430 GLU A O 1
ATOM 3362 N N . PHE A 1 431 ? 3.129 -34.156 9.789 1 94 431 PHE A N 1
ATOM 3363 C CA . PHE A 1 431 ? 2.123 -33.562 8.914 1 94 431 PHE A CA 1
ATOM 3364 C C . PHE A 1 431 ? 1.232 -32.594 9.688 1 94 431 PHE A C 1
ATOM 3366 O O . PHE A 1 431 ? 0.614 -32.969 10.688 1 94 431 PHE A O 1
ATOM 3373 N N . ARG A 1 432 ? 1.141 -31.391 9.195 1 94.38 432 ARG A N 1
ATOM 3374 C CA . ARG A 1 432 ? 0.166 -30.438 9.695 1 94.38 432 ARG A CA 1
ATOM 3375 C C . ARG A 1 432 ? -1.023 -30.312 8.75 1 94.38 432 ARG A C 1
ATOM 3377 O O . ARG A 1 432 ? -0.849 -30.094 7.551 1 94.38 432 ARG A O 1
ATOM 3384 N N . VAL A 1 433 ? -2.189 -30.516 9.359 1 93.81 433 VAL A N 1
ATOM 3385 C CA . VAL A 1 433 ? -3.377 -30.531 8.508 1 93.81 433 VAL A CA 1
ATOM 3386 C C . VAL A 1 433 ? -4.367 -29.469 8.977 1 93.81 433 VAL A C 1
ATOM 3388 O O . VAL A 1 433 ? -4.539 -29.266 10.188 1 93.81 433 VAL A O 1
ATOM 3391 N N . VAL A 1 434 ? -4.914 -28.75 8.016 1 91.38 434 VAL A N 1
ATOM 3392 C CA . VAL A 1 434 ? -5.98 -27.797 8.266 1 91.38 434 VAL A CA 1
ATOM 3393 C C . VAL A 1 434 ? -7.312 -28.359 7.77 1 91.38 434 VAL A C 1
ATOM 3395 O O . VAL A 1 434 ? -7.449 -28.703 6.594 1 91.38 434 VAL A O 1
ATOM 3398 N N . ARG A 1 435 ? -8.234 -28.438 8.695 1 90 435 ARG A N 1
ATOM 3399 C CA . ARG A 1 435 ? -9.555 -28.953 8.352 1 90 435 ARG A CA 1
ATOM 3400 C C . ARG A 1 435 ? -10.477 -27.844 7.867 1 90 435 ARG A C 1
ATOM 3402 O O . ARG A 1 435 ? -10.258 -26.672 8.18 1 90 435 ARG A O 1
ATOM 3409 N N . LYS A 1 436 ? -11.5 -28.312 7.141 1 85.38 436 LYS A N 1
ATOM 3410 C CA . LYS A 1 436 ? -12.531 -27.375 6.695 1 85.38 436 LYS A CA 1
ATOM 3411 C C . LYS A 1 436 ? -13.258 -26.75 7.883 1 85.38 436 LYS A C 1
ATOM 3413 O O . LYS A 1 436 ? -13.477 -25.531 7.918 1 85.38 436 LYS A O 1
ATOM 3418 N N . SER A 1 437 ? -13.594 -27.625 8.781 1 80.19 437 SER A N 1
ATOM 3419 C CA . SER A 1 437 ? -14.32 -27.203 9.977 1 80.19 437 SER A CA 1
ATOM 3420 C C . SER A 1 437 ? -13.359 -26.766 11.078 1 80.19 437 SER A C 1
ATOM 3422 O O . SER A 1 437 ? -12.312 -27.391 11.281 1 80.19 437 SER A O 1
ATOM 3424 N N . ASP A 1 438 ? -13.727 -25.688 11.664 1 78.69 438 ASP A N 1
ATOM 3425 C CA . ASP A 1 438 ? -12.914 -25.219 12.781 1 78.69 438 ASP A CA 1
ATOM 3426 C C . ASP A 1 438 ? -13.32 -25.891 14.086 1 78.69 438 ASP A C 1
ATOM 3428 O O . ASP A 1 438 ? -12.781 -25.594 15.156 1 78.69 438 ASP A O 1
ATOM 3432 N N . GLN A 1 439 ? -14.18 -26.844 14.008 1 79.5 439 GLN A N 1
ATOM 3433 C CA . GLN A 1 439 ? -14.609 -27.594 15.188 1 79.5 439 GLN A CA 1
ATOM 3434 C C . GLN A 1 439 ? -13.539 -28.578 15.641 1 79.5 439 GLN A C 1
ATOM 3436 O O . GLN A 1 439 ? -12.68 -28.984 14.859 1 79.5 439 GLN A O 1
ATOM 3441 N N . ILE A 1 440 ? -13.656 -28.938 16.875 1 85.5 440 ILE A N 1
ATOM 3442 C CA . ILE A 1 440 ? -12.734 -29.922 17.422 1 85.5 440 ILE A CA 1
ATOM 3443 C C . ILE A 1 440 ? -12.875 -31.25 16.672 1 85.5 440 ILE A C 1
ATOM 3445 O O . ILE A 1 440 ? -13.992 -31.734 16.469 1 85.5 440 ILE A O 1
ATOM 3449 N N . PRO A 1 441 ? -11.773 -31.688 16.234 1 88.81 441 PRO A N 1
ATOM 3450 C CA . PRO A 1 441 ? -11.844 -32.969 15.516 1 88.81 441 PRO A CA 1
ATOM 3451 C C . PRO A 1 441 ? -12.336 -34.125 16.391 1 88.81 441 PRO A C 1
ATOM 3453 O O . PRO A 1 441 ? -12.18 -34.062 17.625 1 88.81 441 PRO A O 1
ATOM 3456 N N . PRO A 1 442 ? -12.93 -35.094 15.734 1 88.38 442 PRO A N 1
ATOM 3457 C CA . PRO A 1 442 ? -13.359 -36.281 16.5 1 88.38 442 PRO A CA 1
ATOM 3458 C C . PRO A 1 442 ? -12.203 -36.938 17.25 1 88.38 442 PRO A C 1
ATOM 3460 O O . PRO A 1 442 ? -11.055 -36.844 16.828 1 88.38 442 PRO A O 1
ATOM 3463 N N . VAL A 1 443 ? -12.539 -37.594 18.328 1 90.06 443 VAL A N 1
ATOM 3464 C CA . VAL A 1 443 ? -11.547 -38.281 19.125 1 90.06 443 VAL A CA 1
ATOM 3465 C C . VAL A 1 443 ? -10.805 -39.312 18.266 1 90.06 443 VAL A C 1
ATOM 3467 O O . VAL A 1 443 ? -11.43 -40.062 17.531 1 90.06 443 VAL A O 1
ATOM 3470 N N . GLY A 1 444 ? -9.516 -39.281 18.312 1 92.94 444 GLY A N 1
ATOM 3471 C CA . GLY A 1 444 ? -8.68 -40.219 17.594 1 92.94 444 GLY A CA 1
ATOM 3472 C C . GLY A 1 444 ? -8.422 -39.812 16.156 1 92.94 444 GLY A C 1
ATOM 3473 O O . GLY A 1 444 ? -7.867 -40.594 15.375 1 92.94 444 GLY A O 1
ATOM 3474 N N . TYR A 1 445 ? -8.867 -38.688 15.828 1 93.62 445 TYR A N 1
ATOM 3475 C CA . TYR A 1 445 ? -8.766 -38.219 14.453 1 93.62 445 TYR A CA 1
ATOM 3476 C C . TYR A 1 445 ? -7.32 -38.281 13.961 1 93.62 445 TYR A C 1
ATOM 3478 O O . TYR A 1 445 ? -7.031 -38.844 12.914 1 93.62 445 TYR A O 1
ATOM 3486 N N . GLU A 1 446 ? -6.383 -37.719 14.688 1 95.06 446 GLU A N 1
ATOM 3487 C CA . GLU A 1 446 ? -4.984 -37.656 14.281 1 95.06 446 GLU A CA 1
ATOM 3488 C C . GLU A 1 446 ? -4.371 -39.062 14.18 1 95.06 446 GLU A C 1
ATOM 3490 O O . GLU A 1 446 ? -3.637 -39.344 13.234 1 95.06 446 GLU A O 1
ATOM 3495 N N . GLU A 1 447 ? -4.691 -39.875 15.109 1 92.31 447 GLU A N 1
ATOM 3496 C CA . GLU A 1 447 ? -4.168 -41.219 15.102 1 92.31 447 GLU A CA 1
ATOM 3497 C C . GLU A 1 447 ? -4.676 -42 13.898 1 92.31 447 GLU A C 1
ATOM 3499 O O . GLU A 1 447 ? -3.924 -42.781 13.281 1 92.31 447 GLU A O 1
ATOM 3504 N N . ARG A 1 448 ? -5.922 -41.844 13.633 1 93.31 448 ARG A N 1
ATOM 3505 C CA . ARG A 1 448 ? -6.5 -42.5 12.477 1 93.31 448 ARG A CA 1
ATOM 3506 C C . ARG A 1 448 ? -5.84 -42.031 11.18 1 93.31 448 ARG A C 1
ATOM 3508 O O . ARG A 1 448 ? -5.578 -42.844 10.281 1 93.31 448 ARG A O 1
ATOM 3515 N N . LEU A 1 449 ? -5.656 -40.781 11.109 1 93.38 449 LEU A N 1
ATOM 3516 C CA . LEU A 1 449 ? -5.023 -40.219 9.914 1 93.38 449 LEU A CA 1
ATOM 3517 C C . LEU A 1 449 ? -3.58 -40.688 9.797 1 93.38 449 LEU A C 1
ATOM 3519 O O . LEU A 1 449 ? -3.104 -40.969 8.688 1 93.38 449 LEU A O 1
ATOM 3523 N N . GLU A 1 450 ? -2.828 -40.781 10.867 1 92.75 450 GLU A N 1
ATOM 3524 C CA . GLU A 1 450 ? -1.475 -41.344 10.867 1 92.75 450 GLU A CA 1
ATOM 3525 C C . GLU A 1 450 ? -1.45 -42.75 10.289 1 92.75 450 GLU A C 1
ATOM 3527 O O . GLU A 1 450 ? -0.602 -43.062 9.461 1 92.75 450 GLU A O 1
ATOM 3532 N N . ARG A 1 451 ? -2.352 -43.5 10.734 1 89.88 451 ARG A N 1
ATOM 3533 C CA . ARG A 1 451 ? -2.438 -44.875 10.258 1 89.88 451 ARG A CA 1
ATOM 3534 C C . ARG A 1 451 ? -2.732 -44.906 8.758 1 89.88 451 ARG A C 1
ATOM 3536 O O . ARG A 1 451 ? -2.178 -45.75 8.039 1 89.88 451 ARG A O 1
ATOM 3543 N N . ALA A 1 452 ? -3.58 -44.062 8.406 1 91.19 452 ALA A N 1
ATOM 3544 C CA . ALA A 1 452 ? -3.93 -44 6.984 1 91.19 452 ALA A CA 1
ATOM 3545 C C . ALA A 1 452 ? -2.717 -43.625 6.133 1 91.19 452 ALA A C 1
ATOM 3547 O O . ALA A 1 452 ? -2.523 -44.188 5.047 1 91.19 452 ALA A O 1
ATOM 3548 N N . ILE A 1 453 ? -1.923 -42.719 6.602 1 90.56 453 ILE A N 1
ATOM 3549 C CA . ILE A 1 453 ? -0.744 -42.281 5.863 1 90.56 453 ILE A CA 1
ATOM 3550 C C . ILE A 1 453 ? 0.273 -43.406 5.785 1 90.56 453 ILE A C 1
ATOM 3552 O O . ILE A 1 453 ? 0.831 -43.688 4.723 1 90.56 453 ILE A O 1
ATOM 3556 N N . VAL A 1 454 ? 0.491 -44.094 6.852 1 85.44 454 VAL A N 1
ATOM 3557 C CA . VAL A 1 454 ? 1.449 -45.188 6.914 1 85.44 454 VAL A CA 1
ATOM 3558 C C . VAL A 1 454 ? 0.986 -46.344 6.008 1 85.44 454 VAL A C 1
ATOM 3560 O O . VAL A 1 454 ? 1.786 -46.906 5.27 1 85.44 454 VAL A O 1
ATOM 3563 N N . ASN A 1 455 ? -0.237 -46.594 6.02 1 84 455 ASN A N 1
ATOM 3564 C CA . ASN A 1 455 ? -0.785 -47.719 5.27 1 84 455 ASN A CA 1
ATOM 3565 C C . ASN A 1 455 ? -0.773 -47.438 3.768 1 84 455 ASN A C 1
ATOM 3567 O O . ASN A 1 455 ? -0.649 -48.375 2.967 1 84 455 ASN A O 1
ATOM 3571 N N . ARG A 1 456 ? -0.791 -46.219 3.447 1 84.38 456 ARG A N 1
ATOM 3572 C CA . ARG A 1 456 ? -1.063 -45.938 2.043 1 84.38 456 ARG A CA 1
ATOM 3573 C C . ARG A 1 456 ? 0.162 -45.344 1.354 1 84.38 456 ARG A C 1
ATOM 3575 O O . ARG A 1 456 ? 0.273 -45.406 0.127 1 84.38 456 ARG A O 1
ATOM 3582 N N . VAL A 1 457 ? 0.999 -44.75 2.088 1 80.75 457 VAL A N 1
ATOM 3583 C CA . VAL A 1 457 ? 1.997 -43.938 1.382 1 80.75 457 VAL A CA 1
ATOM 3584 C C . VAL A 1 457 ? 3.381 -44.219 1.973 1 80.75 457 VAL A C 1
ATOM 3586 O O . VAL A 1 457 ? 4.355 -44.375 1.235 1 80.75 457 VAL A O 1
ATOM 3589 N N . ILE A 1 458 ? 3.523 -44.188 3.275 1 76.5 458 ILE A N 1
ATOM 3590 C CA . ILE A 1 458 ? 4.832 -44.188 3.92 1 76.5 458 ILE A CA 1
ATOM 3591 C C . ILE A 1 458 ? 5.094 -45.531 4.547 1 76.5 458 ILE A C 1
ATOM 3593 O O . ILE A 1 458 ? 4.18 -46.188 5.07 1 76.5 458 ILE A O 1
ATOM 3597 N N . SER A 1 459 ? 6.355 -45.969 4.398 1 71.25 459 SER A N 1
ATOM 3598 C CA . SER A 1 459 ? 6.75 -47.281 4.93 1 71.25 459 SER A CA 1
ATOM 3599 C C . SER A 1 459 ? 6.629 -47.312 6.449 1 71.25 459 SER A C 1
ATOM 3601 O O . SER A 1 459 ? 6.723 -46.281 7.109 1 71.25 459 SER A O 1
ATOM 3603 N N . GLU A 1 460 ? 6.57 -48.531 6.824 1 72.25 460 GLU A N 1
ATOM 3604 C CA . GLU A 1 460 ? 6.555 -48.75 8.266 1 72.25 460 GLU A CA 1
ATOM 3605 C C . GLU A 1 460 ? 7.914 -48.469 8.891 1 72.25 460 GLU A C 1
ATOM 3607 O O . GLU A 1 460 ? 8.945 -48.562 8.219 1 72.25 460 GLU A O 1
ATOM 3612 N N . GLY A 1 461 ? 8.141 -47.688 9.906 1 73.62 461 GLY A N 1
ATOM 3613 C CA . GLY A 1 461 ? 9.398 -47.406 10.586 1 73.62 461 GLY A CA 1
ATOM 3614 C C . GLY A 1 461 ? 9.703 -45.938 10.711 1 73.62 461 GLY A C 1
ATOM 3615 O O . GLY A 1 461 ? 10.656 -45.562 11.391 1 73.62 461 GLY A O 1
ATOM 3616 N N . ILE A 1 462 ? 9 -45.281 9.906 1 81.25 462 ILE A N 1
ATOM 3617 C CA . ILE A 1 462 ? 9.219 -43.844 9.977 1 81.25 462 ILE A CA 1
ATOM 3618 C C . ILE A 1 462 ? 8.359 -43.25 11.094 1 81.25 462 ILE A C 1
ATOM 3620 O O . ILE A 1 462 ? 7.18 -43.594 11.219 1 81.25 462 ILE A O 1
ATOM 3624 N N . LYS A 1 463 ? 9.008 -42.5 11.938 1 85.12 463 LYS A N 1
ATOM 3625 C CA . LYS A 1 463 ? 8.242 -41.781 12.938 1 85.12 463 LYS A CA 1
ATOM 3626 C C . LYS A 1 463 ? 7.383 -40.688 12.297 1 85.12 463 LYS A C 1
ATOM 3628 O O . LYS A 1 463 ? 7.906 -39.781 11.641 1 85.12 463 LYS A O 1
ATOM 3633 N N . LEU A 1 464 ? 6.156 -40.875 12.469 1 89.94 464 LEU A N 1
ATOM 3634 C CA . LEU A 1 464 ? 5.199 -39.969 11.82 1 89.94 464 LEU A CA 1
ATOM 3635 C C . LEU A 1 464 ? 4.234 -39.375 12.844 1 89.94 464 LEU A C 1
ATOM 3637 O O . LEU A 1 464 ? 3.758 -40.094 13.734 1 89.94 464 LEU A O 1
ATOM 3641 N N . HIS A 1 465 ? 4.008 -38.062 12.75 1 92.69 465 HIS A N 1
ATOM 3642 C CA . HIS A 1 465 ? 3.031 -37.375 13.578 1 92.69 465 HIS A CA 1
ATOM 3643 C C . HIS A 1 465 ? 2.133 -36.469 12.734 1 92.69 465 HIS A C 1
ATOM 3645 O O . HIS A 1 465 ? 2.611 -35.781 11.828 1 92.69 465 HIS A O 1
ATOM 3651 N N . VAL A 1 466 ? 0.875 -36.594 13.039 1 94.81 466 VAL A N 1
ATOM 3652 C CA . VAL A 1 466 ? -0.083 -35.688 12.422 1 94.81 466 VAL A CA 1
ATOM 3653 C C . VAL A 1 466 ? -0.6 -34.688 13.469 1 94.81 466 VAL A C 1
ATOM 3655 O O . VAL A 1 466 ? -0.919 -35.062 14.594 1 94.81 466 VAL A O 1
ATOM 3658 N N . LYS A 1 467 ? -0.643 -33.469 13.125 1 95.38 467 LYS A N 1
ATOM 3659 C CA . LYS A 1 467 ? -1.184 -32.438 13.984 1 95.38 467 LYS A CA 1
ATOM 3660 C C . LYS A 1 467 ? -2.234 -31.594 13.25 1 95.38 467 LYS A C 1
ATOM 3662 O O . LYS A 1 467 ? -1.971 -31.078 12.164 1 95.38 467 LYS A O 1
ATOM 3667 N N . VAL A 1 468 ? -3.387 -31.516 13.82 1 94.44 468 VAL A N 1
ATOM 3668 C CA . VAL A 1 468 ? -4.402 -30.609 13.312 1 94.44 468 VAL A CA 1
ATOM 3669 C C . VAL A 1 468 ? -4.105 -29.188 13.773 1 94.44 468 VAL A C 1
ATOM 3671 O O . VAL A 1 468 ? -3.969 -28.938 14.977 1 94.44 468 VAL A O 1
ATOM 3674 N N . VAL A 1 469 ? -3.996 -28.266 12.805 1 92.44 469 VAL A N 1
ATOM 3675 C CA . VAL A 1 469 ? -3.658 -26.891 13.133 1 92.44 469 VAL A CA 1
ATOM 3676 C C . VAL A 1 469 ? -4.57 -25.938 12.367 1 92.44 469 VAL A C 1
ATOM 3678 O O . VAL A 1 469 ? -5.324 -26.359 11.484 1 92.44 469 VAL A O 1
ATOM 3681 N N . GLY A 1 470 ? -4.602 -24.672 12.852 1 85.81 470 GLY A N 1
ATOM 3682 C CA . GLY A 1 470 ? -5.09 -23.609 11.977 1 85.81 470 GLY A CA 1
ATOM 3683 C C . GLY A 1 470 ? -4.055 -23.141 10.977 1 85.81 470 GLY A C 1
ATOM 3684 O O . GLY A 1 470 ? -2.926 -23.641 10.961 1 85.81 470 GLY A O 1
ATOM 3685 N N . TYR A 1 471 ? -4.434 -22.219 10.133 1 81.81 471 TYR A N 1
ATOM 3686 C CA . TYR A 1 471 ? -3.506 -21.719 9.125 1 81.81 471 TYR A CA 1
ATOM 3687 C C . TYR A 1 471 ? -2.303 -21.047 9.773 1 81.81 471 TYR A C 1
ATOM 3689 O O . TYR A 1 471 ? -1.198 -21.078 9.227 1 81.81 471 TYR A O 1
ATOM 3697 N N . ASP A 1 472 ? -2.582 -20.5 10.906 1 84.12 472 ASP A N 1
ATOM 3698 C CA . ASP A 1 472 ? -1.492 -19.859 11.617 1 84.12 472 ASP A CA 1
AT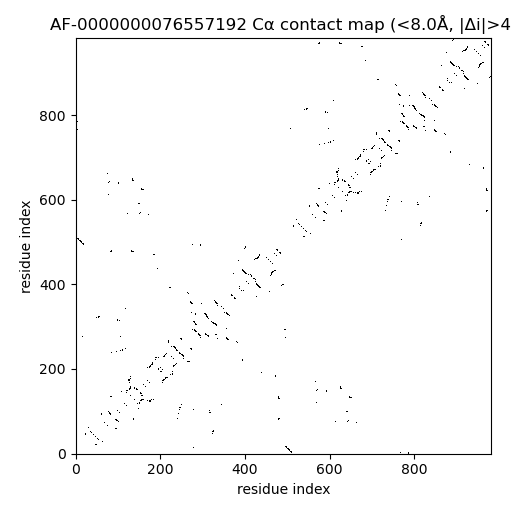OM 3699 C C . ASP A 1 472 ? -0.49 -20.875 12.148 1 84.12 472 ASP A C 1
ATOM 3701 O O . ASP A 1 472 ? 0.633 -20.531 12.516 1 84.12 472 ASP A O 1
ATOM 3705 N N . GLY A 1 473 ? -0.904 -22.062 12.234 1 88.88 473 GLY A N 1
ATOM 3706 C CA . GLY A 1 473 ? -0.023 -23.125 12.688 1 88.88 473 GLY A CA 1
ATOM 3707 C C . GLY A 1 473 ? 0.879 -23.672 11.594 1 88.88 473 GLY A C 1
ATOM 3708 O O . GLY A 1 473 ? 1.777 -24.469 11.859 1 88.88 473 GLY A O 1
ATOM 3709 N N . LEU A 1 474 ? 0.681 -23.25 10.359 1 89.25 474 LEU A N 1
ATOM 3710 C CA . LEU A 1 474 ? 1.526 -23.672 9.242 1 89.25 474 LEU A CA 1
ATOM 3711 C C . LEU A 1 474 ? 2.793 -22.812 9.188 1 89.25 474 LEU A C 1
ATOM 3713 O O . LEU A 1 474 ? 2.777 -21.641 9.555 1 89.25 474 LEU A O 1
ATOM 3717 N N . GLU A 1 475 ? 3.842 -23.422 8.82 1 85 475 GLU A N 1
ATOM 3718 C CA . GLU A 1 475 ? 5.086 -22.688 8.625 1 85 475 GLU A CA 1
ATOM 3719 C C . GLU A 1 475 ? 5.047 -21.859 7.34 1 85 475 GLU A C 1
ATOM 3721 O O . GLU A 1 475 ? 4.68 -22.359 6.277 1 85 475 GLU A O 1
ATOM 3726 N N . LYS A 1 476 ? 5.305 -20.625 7.555 1 77.06 476 LYS A N 1
ATOM 3727 C CA . LYS A 1 476 ? 5.266 -19.688 6.438 1 77.06 476 LYS A CA 1
ATOM 3728 C C . LYS A 1 476 ? 6.617 -19.016 6.242 1 77.06 476 LYS A C 1
ATOM 3730 O O . LYS A 1 476 ? 7.438 -18.969 7.16 1 77.06 476 LYS A O 1
ATOM 3735 N N . GLY A 1 477 ? 6.781 -18.594 5.027 1 72.75 477 GLY A N 1
ATOM 3736 C CA . GLY A 1 477 ? 7.957 -17.766 4.781 1 72.75 477 GLY A CA 1
ATOM 3737 C C . GLY A 1 477 ? 7.949 -16.469 5.559 1 72.75 477 GLY A C 1
ATOM 3738 O O . GLY A 1 477 ? 6.887 -15.945 5.898 1 72.75 477 GLY A O 1
ATOM 3739 N N . LYS A 1 478 ? 9.078 -15.867 5.805 1 66.5 478 LYS A N 1
ATOM 3740 C CA . LYS A 1 478 ? 9.219 -14.695 6.664 1 66.5 478 LYS A CA 1
ATOM 3741 C C . LYS A 1 478 ? 8.758 -13.43 5.949 1 66.5 478 LYS A C 1
ATOM 3743 O O . LYS A 1 478 ? 8 -12.633 6.516 1 66.5 478 LYS A O 1
ATOM 3748 N N . MET A 1 479 ? 9.031 -13.359 4.66 1 57.38 479 MET A N 1
ATOM 3749 C CA . MET A 1 479 ? 8.805 -12.102 3.959 1 57.38 479 MET A CA 1
ATOM 3750 C C . MET A 1 479 ? 7.395 -12.047 3.375 1 57.38 479 MET A C 1
ATOM 3752 O O . MET A 1 479 ? 6.582 -11.211 3.775 1 57.38 479 MET A O 1
ATOM 3756 N N . ALA A 1 480 ? 7.047 -13.055 2.545 1 61.59 480 ALA A N 1
ATOM 3757 C CA . ALA A 1 480 ? 5.789 -13.016 1.806 1 61.59 480 ALA A CA 1
ATOM 3758 C C . ALA A 1 480 ? 4.688 -13.75 2.564 1 61.59 480 ALA A C 1
ATOM 3760 O O . ALA A 1 480 ? 3.518 -13.703 2.18 1 61.59 480 ALA A O 1
ATOM 3761 N N . ARG A 1 481 ? 5.074 -14.43 3.643 1 64.88 481 ARG A N 1
ATOM 3762 C CA . ARG A 1 481 ? 4.141 -15.195 4.465 1 64.88 481 ARG A CA 1
ATOM 3763 C C . ARG A 1 481 ? 3.443 -16.266 3.646 1 64.88 481 ARG A C 1
ATOM 3765 O O . ARG A 1 481 ? 2.268 -16.578 3.871 1 64.88 481 ARG A O 1
ATOM 3772 N N . LYS A 1 482 ? 4.148 -16.719 2.641 1 70.62 482 LYS A N 1
ATOM 3773 C CA . LYS A 1 482 ? 3.645 -17.844 1.872 1 70.62 482 LYS A CA 1
ATOM 3774 C C . LYS A 1 482 ? 3.836 -19.156 2.633 1 70.62 482 LYS A C 1
ATOM 3776 O O . LYS A 1 482 ? 4.875 -19.375 3.262 1 70.62 482 LYS A O 1
ATOM 3781 N N . VAL A 1 483 ? 2.859 -20 2.592 1 76.56 483 VAL A N 1
ATOM 3782 C CA . VAL A 1 483 ? 2.988 -21.297 3.24 1 76.56 483 VAL A CA 1
ATOM 3783 C C . VAL A 1 483 ? 4.02 -22.141 2.5 1 76.56 483 VAL A C 1
ATOM 3785 O O . VAL A 1 483 ? 4.004 -22.219 1.27 1 76.56 483 VAL A O 1
ATOM 3788 N N . ILE A 1 484 ? 4.926 -22.703 3.23 1 78.94 484 ILE A N 1
ATOM 3789 C CA . ILE A 1 484 ? 5.891 -23.656 2.684 1 78.94 484 ILE A CA 1
ATOM 3790 C C . ILE A 1 484 ? 5.316 -25.062 2.732 1 78.94 484 ILE A C 1
ATOM 3792 O O . ILE A 1 484 ? 5.07 -25.609 3.814 1 78.94 484 ILE A O 1
ATOM 3796 N N . LYS A 1 485 ? 5.043 -25.641 1.573 1 81.44 485 LYS A N 1
ATOM 3797 C CA . LYS A 1 485 ? 4.391 -26.938 1.534 1 81.44 485 LYS A CA 1
ATOM 3798 C C . LYS A 1 485 ? 5.277 -28.016 2.152 1 81.44 485 LYS A C 1
ATOM 3800 O O . LYS A 1 485 ? 4.797 -28.875 2.908 1 81.44 485 LYS A O 1
ATOM 3805 N N . ILE A 1 486 ? 6.57 -28.031 1.809 1 81.69 486 ILE A N 1
ATOM 3806 C CA . ILE A 1 486 ? 7.535 -29 2.33 1 81.69 486 ILE A CA 1
ATOM 3807 C C . ILE A 1 486 ? 8.633 -28.266 3.102 1 81.69 486 ILE A C 1
ATOM 3809 O O . ILE A 1 486 ? 9.469 -27.594 2.506 1 81.69 486 ILE A O 1
ATOM 3813 N N . VAL A 1 487 ? 8.539 -28.422 4.371 1 86.12 487 VAL A N 1
ATOM 3814 C CA . VAL A 1 487 ? 9.57 -27.844 5.223 1 86.12 487 VAL A CA 1
ATOM 3815 C C . VAL A 1 487 ? 10.609 -28.906 5.559 1 86.12 487 VAL A C 1
ATOM 3817 O O . VAL A 1 487 ? 10.352 -29.812 6.355 1 86.12 487 VAL A O 1
ATOM 3820 N N . ASP A 1 488 ? 11.789 -28.75 5.066 1 82.06 488 ASP A N 1
ATOM 3821 C CA . ASP A 1 488 ? 12.844 -29.719 5.324 1 82.06 488 ASP A CA 1
ATOM 3822 C C . ASP A 1 488 ? 13.859 -29.172 6.332 1 82.06 488 ASP A C 1
ATOM 3824 O O . ASP A 1 488 ? 14.734 -28.391 5.973 1 82.06 488 ASP A O 1
ATOM 3828 N N . ARG A 1 489 ? 13.734 -29.578 7.52 1 84.88 489 ARG A N 1
ATOM 3829 C CA . ARG A 1 489 ? 14.594 -29.078 8.594 1 84.88 489 ARG A CA 1
ATOM 3830 C C . ARG A 1 489 ? 15.859 -29.938 8.711 1 84.88 489 ARG A C 1
ATOM 3832 O O . ARG A 1 489 ? 16.625 -29.781 9.664 1 84.88 489 ARG A O 1
ATOM 3839 N N . ARG A 1 490 ? 16.172 -30.922 7.855 1 78.12 490 ARG A N 1
ATOM 3840 C CA . ARG A 1 490 ? 17.328 -31.797 7.891 1 78.12 490 ARG A CA 1
ATOM 3841 C C . ARG A 1 490 ? 18.562 -31.094 7.305 1 78.12 490 ARG A C 1
ATOM 3843 O O . ARG A 1 490 ? 19.672 -31.594 7.426 1 78.12 490 ARG A O 1
ATOM 3850 N N . LEU A 1 491 ? 18.141 -30.016 6.578 1 62.84 491 LEU A N 1
ATOM 3851 C CA . LEU A 1 491 ? 19.219 -29.281 5.93 1 62.84 491 LEU A CA 1
ATOM 3852 C C . LEU A 1 491 ? 19.875 -28.312 6.906 1 62.84 491 LEU A C 1
ATOM 3854 O O . LEU A 1 491 ? 19.219 -27.766 7.785 1 62.84 491 LEU A O 1
ATOM 3858 N N . MET B 1 1 ? 12.898 -14.539 -37.5 1 33.94 1 MET B N 1
ATOM 3859 C CA . MET B 1 1 ? 11.531 -14.492 -37 1 33.94 1 MET B CA 1
ATOM 3860 C C . MET B 1 1 ? 11.297 -13.219 -36.188 1 33.94 1 MET B C 1
ATOM 3862 O O . MET B 1 1 ? 12.18 -12.789 -35.438 1 33.94 1 MET B O 1
ATOM 3866 N N . SER B 1 2 ? 10.422 -12.523 -36.688 1 47.78 2 SER B N 1
ATOM 3867 C CA . SER B 1 2 ? 10.344 -11.086 -36.438 1 47.78 2 SER B CA 1
ATOM 3868 C C . SER B 1 2 ? 10.078 -10.781 -34.969 1 47.78 2 SER B C 1
ATOM 3870 O O . SER B 1 2 ? 9.195 -11.391 -34.375 1 47.78 2 SER B O 1
ATOM 3872 N N . GLN B 1 3 ? 11.031 -10.305 -34.375 1 57.34 3 GLN B N 1
ATOM 3873 C CA . GLN B 1 3 ? 10.992 -9.805 -33 1 57.34 3 GLN B CA 1
ATOM 3874 C C . GLN B 1 3 ? 9.75 -8.945 -32.75 1 57.34 3 GLN B C 1
ATOM 3876 O O . GLN B 1 3 ? 9.367 -8.148 -33.625 1 57.34 3 GLN B O 1
ATOM 3881 N N . PRO B 1 4 ? 9.008 -9.453 -31.734 1 63.34 4 PRO B N 1
ATOM 3882 C CA . PRO B 1 4 ? 7.816 -8.641 -31.5 1 63.34 4 PRO B CA 1
ATOM 3883 C C . PRO B 1 4 ? 8.125 -7.145 -31.438 1 63.34 4 PRO B C 1
ATOM 3885 O O . PRO B 1 4 ? 9.148 -6.742 -30.891 1 63.34 4 PRO B O 1
ATOM 3888 N N . LYS B 1 5 ? 7.348 -6.43 -32.219 1 73.38 5 LYS B N 1
ATOM 3889 C CA . LYS B 1 5 ? 7.465 -4.977 -32.281 1 73.38 5 LYS B CA 1
ATOM 3890 C C . LYS B 1 5 ? 7.027 -4.34 -30.953 1 73.38 5 LYS B C 1
ATOM 3892 O O . LYS B 1 5 ? 6.09 -4.82 -30.312 1 73.38 5 LYS B O 1
ATOM 3897 N N . PRO B 1 6 ? 7.766 -3.307 -30.609 1 79.94 6 PRO B N 1
ATOM 3898 C CA . PRO B 1 6 ? 7.328 -2.57 -29.422 1 79.94 6 PRO B CA 1
ATOM 3899 C C . PRO B 1 6 ? 5.859 -2.15 -29.5 1 79.94 6 PRO B C 1
ATOM 3901 O O . PRO B 1 6 ? 5.359 -1.837 -30.578 1 79.94 6 PRO B O 1
ATOM 3904 N N . GLN B 1 7 ? 5.293 -2.279 -28.328 1 80.94 7 GLN B N 1
ATOM 3905 C CA . GLN B 1 7 ? 3.906 -1.845 -28.203 1 80.94 7 GLN B CA 1
ATOM 3906 C C . GLN B 1 7 ? 3.816 -0.452 -27.594 1 80.94 7 GLN B C 1
ATOM 3908 O O . GLN B 1 7 ? 4.559 -0.131 -26.656 1 80.94 7 GLN B O 1
ATOM 3913 N N . GLU B 1 8 ? 3.064 0.369 -28.281 1 88.12 8 GLU B N 1
ATOM 3914 C CA . GLU B 1 8 ? 2.756 1.683 -27.719 1 88.12 8 GLU B CA 1
ATOM 3915 C C . GLU B 1 8 ? 1.262 1.833 -27.453 1 88.12 8 GLU B C 1
ATOM 3917 O O . GLU B 1 8 ? 0.439 1.593 -28.344 1 88.12 8 GLU B O 1
ATOM 3922 N N . ILE B 1 9 ? 1.016 2.098 -26.25 1 86.62 9 ILE B N 1
ATOM 3923 C CA . ILE B 1 9 ? -0.366 2.365 -25.859 1 86.62 9 ILE B CA 1
ATOM 3924 C C . ILE B 1 9 ? -0.519 3.834 -25.469 1 86.62 9 ILE B C 1
ATOM 3926 O O . ILE B 1 9 ? 0.029 4.273 -24.469 1 86.62 9 ILE B O 1
ATOM 3930 N N . PRO B 1 10 ? -1.258 4.574 -26.172 1 86.06 10 PRO B N 1
ATOM 3931 C CA . PRO B 1 10 ? -1.429 5.992 -25.859 1 86.06 10 PRO B CA 1
ATOM 3932 C C . PRO B 1 10 ? -2.074 6.215 -24.484 1 86.06 10 PRO B C 1
ATOM 3934 O O . PRO B 1 10 ? -2.945 5.445 -24.078 1 86.06 10 PRO B O 1
ATOM 3937 N N . GLN B 1 11 ? -1.549 7.297 -23.828 1 88.62 11 GLN B N 1
ATOM 3938 C CA . GLN B 1 11 ? -2.135 7.719 -22.562 1 88.62 11 GLN B CA 1
ATOM 3939 C C . GLN B 1 11 ? -2.773 9.102 -22.688 1 88.62 11 GLN B C 1
ATOM 3941 O O . GLN B 1 11 ? -2.197 10.008 -23.281 1 88.62 11 GLN B O 1
ATOM 3946 N N . PRO B 1 12 ? -3.906 9.297 -22.188 1 86.62 12 PRO B N 1
ATOM 3947 C CA . PRO B 1 12 ? -4.465 10.648 -22.156 1 86.62 12 PRO B CA 1
ATOM 3948 C C . PRO B 1 12 ? -3.678 11.594 -21.25 1 86.62 12 PRO B C 1
ATOM 3950 O O . PRO B 1 12 ? -3.076 11.148 -20.266 1 86.62 12 PRO B O 1
ATOM 3953 N N . PRO B 1 13 ? -3.684 12.883 -21.625 1 89.5 13 PRO B N 1
ATOM 3954 C CA . PRO B 1 13 ? -3.031 13.836 -20.719 1 89.5 13 PRO B CA 1
ATOM 3955 C C . PRO B 1 13 ? -3.725 13.93 -19.359 1 89.5 13 PRO B C 1
ATOM 3957 O O . PRO B 1 13 ? -4.926 13.672 -19.266 1 89.5 13 PRO B O 1
ATOM 3960 N N . LEU B 1 14 ? -2.855 14.289 -18.391 1 90.31 14 LEU B N 1
ATOM 3961 C CA . LEU B 1 14 ? -3.477 14.68 -17.141 1 90.31 14 LEU B CA 1
ATOM 3962 C C . LEU B 1 14 ? -4.254 15.977 -17.297 1 90.31 14 LEU B C 1
ATOM 3964 O O . LEU B 1 14 ? -3.75 16.938 -17.875 1 90.31 14 LEU B O 1
ATOM 3968 N N . SER B 1 15 ? -5.492 15.961 -16.828 1 91.06 15 SER B N 1
ATOM 3969 C CA . SER B 1 15 ? -6.297 17.156 -17.031 1 91.06 15 SER B CA 1
ATOM 3970 C C . SER B 1 15 ? -7.152 17.469 -15.805 1 91.06 15 SER B C 1
ATOM 3972 O O . SER B 1 15 ? -7.547 16.547 -15.078 1 91.06 15 SER B O 1
ATOM 3974 N N . THR B 1 16 ? -7.316 18.734 -15.57 1 95.44 16 THR B N 1
ATOM 3975 C CA . THR B 1 16 ? -8.305 19.203 -14.609 1 95.44 16 THR B CA 1
ATOM 3976 C C . THR B 1 16 ? -9.57 19.688 -15.328 1 95.44 16 THR B C 1
ATOM 3978 O O . THR B 1 16 ? -9.609 19.75 -16.562 1 95.44 16 THR B O 1
ATOM 3981 N N . TYR B 1 17 ? -10.586 19.938 -14.602 1 94.88 17 TYR B N 1
ATOM 3982 C CA . TYR B 1 17 ? -11.82 20.5 -15.133 1 94.88 17 TYR B CA 1
ATOM 3983 C C . TYR B 1 17 ? -11.906 21.984 -14.812 1 94.88 17 TYR B C 1
ATOM 3985 O O . TYR B 1 17 ? -11.328 22.453 -13.836 1 94.88 17 TYR B O 1
ATOM 3993 N N . SER B 1 18 ? -12.617 22.688 -15.703 1 91.94 18 SER B N 1
ATOM 3994 C CA . SER B 1 18 ? -12.898 24.078 -15.375 1 91.94 18 SER B CA 1
ATOM 3995 C C . SER B 1 18 ? -13.914 24.188 -14.234 1 91.94 18 SER B C 1
ATOM 3997 O O . SER B 1 18 ? -14.711 23.266 -14.031 1 91.94 18 SER B O 1
ATOM 3999 N N . LEU B 1 19 ? -13.828 25.281 -13.5 1 92.44 19 LEU B N 1
ATOM 4000 C CA . LEU B 1 19 ? -14.797 25.516 -12.438 1 92.44 19 LEU B CA 1
ATOM 4001 C C . LEU B 1 19 ? -16.219 25.469 -12.977 1 92.44 19 LEU B C 1
ATOM 4003 O O . LEU B 1 19 ? -17.109 24.906 -12.344 1 92.44 19 LEU B O 1
ATOM 4007 N N . SER B 1 20 ? -16.438 26.078 -14.164 1 91.44 20 SER B N 1
ATOM 4008 C CA . SER B 1 20 ? -17.766 26.094 -14.773 1 91.44 20 SER B CA 1
ATOM 4009 C C . SER B 1 20 ? -18.25 24.672 -15.039 1 91.44 20 SER B C 1
ATOM 4011 O O . SER B 1 20 ? -19.438 24.375 -14.836 1 91.44 20 SER B O 1
ATOM 4013 N N . THR B 1 21 ? -17.344 23.828 -15.523 1 93 21 THR B N 1
ATOM 4014 C CA . THR B 1 21 ? -17.703 22.438 -15.781 1 93 21 THR B CA 1
ATOM 4015 C C . THR B 1 21 ? -18.109 21.719 -14.492 1 93 21 THR B C 1
ATOM 4017 O O . THR B 1 21 ? -19.109 21 -14.453 1 93 21 THR B O 1
ATOM 4020 N N . ILE B 1 22 ? -17.375 21.953 -13.43 1 94.62 22 ILE B N 1
ATOM 4021 C CA . ILE B 1 22 ? -17.641 21.328 -12.141 1 94.62 22 ILE B CA 1
ATOM 4022 C C . ILE B 1 22 ? -19 21.797 -11.609 1 94.62 22 ILE B C 1
ATOM 4024 O O . ILE B 1 22 ? -19.812 20.984 -11.164 1 94.62 22 ILE B O 1
ATOM 4028 N N . LEU B 1 23 ? -19.266 23.062 -11.664 1 93.25 23 LEU B N 1
ATOM 4029 C CA . LEU B 1 23 ? -20.5 23.625 -11.117 1 93.25 23 LEU B CA 1
ATOM 4030 C C . LEU B 1 23 ? -21.703 23.172 -11.922 1 93.25 23 LEU B C 1
ATOM 4032 O O . LEU B 1 23 ? -22.766 22.875 -11.352 1 93.25 23 LEU B O 1
ATOM 4036 N N . SER B 1 24 ? -21.531 23.109 -13.227 1 93 24 SER B N 1
ATOM 4037 C CA . SER B 1 24 ? -22.625 22.625 -14.07 1 93 24 SER B CA 1
ATOM 4038 C C . SER B 1 24 ? -22.969 21.172 -13.75 1 93 24 SER B C 1
ATOM 4040 O O . SER B 1 24 ? -24.141 20.812 -13.68 1 93 24 SER B O 1
ATOM 4042 N N . HIS B 1 25 ? -21.984 20.438 -13.594 1 93.81 25 HIS B N 1
ATOM 4043 C CA . HIS B 1 25 ? -22.188 19.031 -13.227 1 93.81 25 HIS B CA 1
ATOM 4044 C C . HIS B 1 25 ? -22.812 18.922 -11.836 1 93.81 25 HIS B C 1
ATOM 4046 O O . HIS B 1 25 ? -23.734 18.125 -11.633 1 93.81 25 HIS B O 1
ATOM 4052 N N . ALA B 1 26 ? -22.328 19.672 -10.93 1 94.44 26 ALA B N 1
ATOM 4053 C CA . ALA B 1 26 ? -22.828 19.656 -9.555 1 94.44 26 ALA B CA 1
ATOM 4054 C C . ALA B 1 26 ? -24.312 20.047 -9.5 1 94.44 26 ALA B C 1
ATOM 4056 O O . ALA B 1 26 ? -25.062 19.5 -8.695 1 94.44 26 ALA B O 1
ATOM 4057 N N . ALA B 1 27 ? -24.734 20.906 -10.312 1 92.62 27 ALA B N 1
ATOM 4058 C CA . ALA B 1 27 ? -26.094 21.438 -10.281 1 92.62 27 ALA B CA 1
ATOM 4059 C C . ALA B 1 27 ? -27.125 20.328 -10.523 1 92.62 27 ALA B C 1
ATOM 4061 O O . ALA B 1 27 ? -28.281 20.438 -10.109 1 92.62 27 ALA B O 1
ATOM 4062 N N . THR B 1 28 ? -26.688 19.25 -11.141 1 92.31 28 THR B N 1
ATOM 4063 C CA . THR B 1 28 ? -27.625 18.156 -11.445 1 92.31 28 THR B CA 1
ATOM 4064 C C . THR B 1 28 ? -27.25 16.906 -10.648 1 92.31 28 THR B C 1
ATOM 4066 O O . THR B 1 28 ? -27.922 15.883 -10.758 1 92.31 28 THR B O 1
ATOM 4069 N N . HIS B 1 29 ? -26.281 17 -9.922 1 93.62 29 HIS B N 1
ATOM 4070 C CA . HIS B 1 29 ? -25.781 15.836 -9.188 1 93.62 29 HIS B CA 1
ATOM 4071 C C . HIS B 1 29 ? -26.578 15.602 -7.918 1 93.62 29 HIS B C 1
ATOM 4073 O O . HIS B 1 29 ? -26.953 16.547 -7.227 1 93.62 29 HIS B O 1
ATOM 4079 N N . HIS B 1 30 ? -26.766 14.406 -7.559 1 93.12 30 HIS B N 1
ATOM 4080 C CA . HIS B 1 30 ? -27.562 13.992 -6.406 1 93.12 30 HIS B CA 1
ATOM 4081 C C . HIS B 1 30 ? -27.078 14.664 -5.129 1 93.12 30 HIS B C 1
ATOM 4083 O O . HIS B 1 30 ? -27.875 15.086 -4.293 1 93.12 30 HIS B O 1
ATOM 4089 N N . ILE B 1 31 ? -25.828 14.844 -4.902 1 93.44 31 ILE B N 1
ATOM 4090 C CA . ILE B 1 31 ? -25.234 15.375 -3.686 1 93.44 31 ILE B CA 1
ATOM 4091 C C . ILE B 1 31 ? -25.438 16.875 -3.619 1 93.44 31 ILE B C 1
ATOM 4093 O O . ILE B 1 31 ? -25.641 17.438 -2.537 1 93.44 31 ILE B O 1
ATOM 4097 N N . TYR B 1 32 ? -25.484 17.516 -4.699 1 94.44 32 TYR B N 1
ATOM 4098 C CA . TYR B 1 32 ? -25.328 18.969 -4.656 1 94.44 32 TYR B CA 1
ATOM 4099 C C . TYR B 1 32 ? -26.609 19.672 -5.109 1 94.44 32 TYR B C 1
ATOM 4101 O O . TYR B 1 32 ? -26.797 20.844 -4.828 1 94.44 32 TYR B O 1
ATOM 4109 N N . LYS B 1 33 ? -27.422 19 -5.797 1 92.69 33 LYS B N 1
ATOM 4110 C CA . LYS B 1 33 ? -28.688 19.578 -6.223 1 92.69 33 LYS B CA 1
ATOM 4111 C C . LYS B 1 33 ? -29.438 20.188 -5.043 1 92.69 33 LYS B C 1
ATOM 4113 O O . LYS B 1 33 ? -29.938 21.297 -5.137 1 92.69 33 LYS B O 1
ATOM 4118 N N . PRO B 1 34 ? -29.469 19.531 -3.934 1 92.81 34 PRO B N 1
ATOM 4119 C CA . PRO B 1 34 ? -30.188 20.094 -2.783 1 92.81 34 PRO B CA 1
ATOM 4120 C C . PRO B 1 34 ? -29.484 21.344 -2.227 1 92.81 34 PRO B C 1
ATOM 4122 O O . PRO B 1 34 ? -30.078 22.078 -1.436 1 92.81 34 PRO B O 1
ATOM 4125 N N . LEU B 1 35 ? -28.297 21.594 -2.586 1 94.31 35 LEU B N 1
ATOM 4126 C CA . LEU B 1 35 ? -27.531 22.688 -2.025 1 94.31 35 LEU B CA 1
ATOM 4127 C C . LEU B 1 35 ? -27.609 23.922 -2.918 1 94.31 35 LEU B C 1
ATOM 4129 O O . LEU B 1 35 ? -27.109 24.984 -2.557 1 94.31 35 LEU B O 1
ATOM 4133 N N . LEU B 1 36 ? -28.188 23.812 -4.047 1 91.81 36 LEU B N 1
ATOM 4134 C CA . LEU B 1 36 ? -28.359 24.938 -4.953 1 91.81 36 LEU B CA 1
ATOM 4135 C C . LEU B 1 36 ? -29.297 25.984 -4.352 1 91.81 36 LEU B C 1
ATOM 4137 O O . LEU B 1 36 ? -30.391 25.641 -3.875 1 91.81 36 LEU B O 1
ATOM 4141 N N . ILE B 1 37 ? -28.656 27.188 -4.289 1 85.31 37 ILE B N 1
ATOM 4142 C CA . ILE B 1 37 ? -29.422 28.297 -3.764 1 85.31 37 ILE B CA 1
ATOM 4143 C C . ILE B 1 37 ? -30.219 28.953 -4.891 1 85.31 37 ILE B C 1
ATOM 4145 O O . ILE B 1 37 ? -29.672 29.25 -5.953 1 85.31 37 ILE B O 1
ATOM 4149 N N . ASN B 1 38 ? -31.375 29.469 -4.598 1 68.88 38 ASN B N 1
ATOM 4150 C CA . ASN B 1 38 ? -32.312 30.203 -5.418 1 68.88 38 ASN B CA 1
ATOM 4151 C C . ASN B 1 38 ? -32.406 29.641 -6.828 1 68.88 38 ASN B C 1
ATOM 4153 O O . ASN B 1 38 ? -31.594 29.953 -7.688 1 68.88 38 ASN B O 1
ATOM 4157 N N . HIS B 1 39 ? -32.906 28.5 -7.023 1 56.41 39 HIS B N 1
ATOM 4158 C CA . HIS B 1 39 ? -32.906 27.781 -8.289 1 56.41 39 HIS B CA 1
ATOM 4159 C C . HIS B 1 39 ? -33.594 28.594 -9.375 1 56.41 39 HIS B C 1
ATOM 4161 O O . HIS B 1 39 ? -34.594 28.125 -9.938 1 56.41 39 HIS B O 1
ATOM 4167 N N . PRO B 1 40 ? -33.875 29.828 -9.18 1 52.22 40 PRO B N 1
ATOM 4168 C CA . PRO B 1 40 ? -34.688 30.078 -10.383 1 52.22 40 PRO B CA 1
ATOM 4169 C C . PRO B 1 40 ? -34.031 29.531 -11.648 1 52.22 40 PRO B C 1
ATOM 4171 O O . PRO B 1 40 ? -32.875 29.078 -11.609 1 52.22 40 PRO B O 1
ATOM 4174 N N . SER B 1 41 ? -34.281 30.234 -12.859 1 51.12 41 SER B N 1
ATOM 4175 C CA . SER B 1 41 ? -34 30.047 -14.281 1 51.12 41 SER B CA 1
ATOM 4176 C C . SER B 1 41 ? -32.5 30.062 -14.555 1 51.12 41 SER B C 1
ATOM 4178 O O . SER B 1 41 ? -32.031 30.688 -15.508 1 51.12 41 SER B O 1
ATOM 4180 N N . TYR B 1 42 ? -31.641 29.719 -13.555 1 54.66 42 TYR B N 1
ATOM 4181 C CA . TYR B 1 42 ? -30.25 29.922 -13.906 1 54.66 42 TYR B CA 1
ATOM 4182 C C . TYR B 1 42 ? -29.844 29.047 -15.078 1 54.66 42 TYR B C 1
ATOM 4184 O O . TYR B 1 42 ? -30.156 27.859 -15.117 1 54.66 42 TYR B O 1
ATOM 4192 N N . SER B 1 43 ? -29.5 29.734 -16.156 1 60.22 43 SER B N 1
ATOM 4193 C CA . SER B 1 43 ? -28.766 29.031 -17.203 1 60.22 43 SER B CA 1
ATOM 4194 C C . SER B 1 43 ? -27.469 28.422 -16.672 1 60.22 43 SER B C 1
ATOM 4196 O O . SER B 1 43 ? -26.781 29.047 -15.867 1 60.22 43 SER B O 1
ATOM 4198 N N . THR B 1 44 ? -27.266 27.125 -16.719 1 64.38 44 THR B N 1
ATOM 4199 C CA . THR B 1 44 ? -26.094 26.375 -16.281 1 64.38 44 THR B CA 1
ATOM 4200 C C . THR B 1 44 ? -24.812 27.172 -16.547 1 64.38 44 THR B C 1
ATOM 4202 O O . THR B 1 44 ? -23.828 27 -15.836 1 64.38 44 THR B O 1
ATOM 4205 N N . SER B 1 45 ? -24.906 28.094 -17.375 1 67.12 45 SER B N 1
ATOM 4206 C CA . SER B 1 45 ? -23.703 28.812 -17.766 1 67.12 45 SER B CA 1
ATOM 4207 C C . SER B 1 45 ? -23.406 29.953 -16.797 1 67.12 45 SER B C 1
ATOM 4209 O O . SER B 1 45 ? -22.297 30.484 -16.781 1 67.12 45 SER B O 1
ATOM 4211 N N . GLN B 1 46 ? -24.234 30.266 -15.852 1 79.75 46 GLN B N 1
ATOM 4212 C CA . GLN B 1 46 ? -24.016 31.422 -15 1 79.75 46 GLN B CA 1
ATOM 4213 C C . GLN B 1 46 ? -23.812 31.016 -13.539 1 79.75 46 GLN B C 1
ATOM 4215 O O . GLN B 1 46 ? -23.859 31.844 -12.641 1 79.75 46 GLN B O 1
ATOM 4220 N N . LEU B 1 47 ? -23.391 29.781 -13.422 1 88 47 LEU B N 1
ATOM 4221 C CA . LEU B 1 47 ? -23.266 29.312 -12.047 1 88 47 LEU B CA 1
ATOM 4222 C C . LEU B 1 47 ? -21.938 29.766 -11.445 1 88 47 LEU B C 1
ATOM 4224 O O . LEU B 1 47 ? -20.906 29.75 -12.117 1 88 47 LEU B O 1
ATOM 4228 N N . THR B 1 48 ? -21.984 30.25 -10.203 1 88.19 48 THR B N 1
ATOM 4229 C CA . THR B 1 48 ? -20.812 30.562 -9.406 1 88.19 48 THR B CA 1
ATOM 4230 C C . THR B 1 48 ? -20.766 29.719 -8.141 1 88.19 48 THR B C 1
ATOM 4232 O O . THR B 1 48 ? -21.688 28.938 -7.871 1 88.19 48 THR B O 1
ATOM 4235 N N . LEU B 1 49 ? -19.703 29.844 -7.453 1 91.12 49 LEU B N 1
ATOM 4236 C CA . LEU B 1 49 ? -19.578 29.109 -6.195 1 91.12 49 LEU B CA 1
ATOM 4237 C C . LEU B 1 49 ? -20.703 29.5 -5.238 1 91.12 49 LEU B C 1
ATOM 4239 O O . LEU B 1 49 ? -21.25 28.641 -4.543 1 91.12 49 LEU B O 1
ATOM 4243 N N . GLN B 1 50 ? -21.109 30.734 -5.305 1 87.31 50 GLN B N 1
ATOM 4244 C CA . GLN B 1 50 ? -22.125 31.266 -4.383 1 87.31 50 GLN B CA 1
ATOM 4245 C C . GLN B 1 50 ? -23.516 30.781 -4.758 1 87.31 50 GLN B C 1
ATOM 4247 O O . GLN B 1 50 ? -24.469 30.938 -3.98 1 87.31 50 GLN B O 1
ATOM 4252 N N . SER B 1 51 ? -23.609 30.156 -5.832 1 90.69 51 SER B N 1
ATOM 4253 C CA . SER B 1 51 ? -24.875 29.547 -6.211 1 90.69 51 SER B CA 1
ATOM 4254 C C . SER B 1 51 ? -25.172 28.297 -5.379 1 90.69 51 SER B C 1
ATOM 4256 O O . SER B 1 51 ? -26.297 27.797 -5.367 1 90.69 51 SER B O 1
ATOM 4258 N N . PHE B 1 52 ? -24.203 27.797 -4.668 1 94 52 PHE B N 1
ATOM 4259 C CA . PHE B 1 52 ? -24.344 26.609 -3.836 1 94 52 PHE B CA 1
ATOM 4260 C C . PHE B 1 52 ? -24.125 26.953 -2.365 1 94 52 PHE B C 1
ATOM 4262 O O . PHE B 1 52 ? -23.234 27.734 -2.033 1 94 52 PHE B O 1
ATOM 4269 N N . SER B 1 53 ? -24.922 26.344 -1.504 1 94.25 53 SER B N 1
ATOM 4270 C CA . SER B 1 53 ? -24.609 26.375 -0.077 1 94.25 53 SER B CA 1
ATOM 4271 C C . SER B 1 53 ? -23.359 25.578 0.238 1 94.25 53 SER B C 1
ATOM 4273 O O . SER B 1 53 ? -22.875 24.812 -0.603 1 94.25 53 SER B O 1
ATOM 4275 N N . TYR B 1 54 ? -22.859 25.781 1.421 1 94.62 54 TYR B N 1
ATOM 4276 C CA . TYR B 1 54 ? -21.672 25.047 1.839 1 94.62 54 TYR B CA 1
ATOM 4277 C C . TYR B 1 54 ? -21.969 23.562 1.996 1 94.62 54 TYR B C 1
ATOM 4279 O O . TYR B 1 54 ? -23.078 23.172 2.377 1 94.62 54 TYR B O 1
ATOM 4287 N N . LEU B 1 55 ? -20.969 22.812 1.638 1 95.81 55 LEU B N 1
ATOM 4288 C CA . LEU B 1 55 ? -21.031 21.359 1.835 1 95.81 55 LEU B CA 1
ATOM 4289 C C . LEU B 1 55 ? -20.469 20.969 3.195 1 95.81 55 LEU B C 1
ATOM 4291 O O . LEU B 1 55 ? -19.344 21.375 3.543 1 95.81 55 LEU B O 1
ATOM 4295 N N . HIS B 1 56 ? -21.25 20.188 3.947 1 91.12 56 HIS B N 1
ATOM 4296 C CA . HIS B 1 56 ? -20.812 19.688 5.246 1 91.12 56 HIS B CA 1
ATOM 4297 C C . HIS B 1 56 ? -20.656 18.172 5.219 1 91.12 56 HIS B C 1
ATOM 4299 O O . HIS B 1 56 ? -21.266 17.484 4.387 1 91.12 56 HIS B O 1
ATOM 4305 N N . LYS B 1 57 ? -19.875 17.719 6.109 1 85.56 57 LYS B N 1
ATOM 4306 C CA . LYS B 1 57 ? -19.547 16.297 6.172 1 85.56 57 LYS B CA 1
ATOM 4307 C C . LYS B 1 57 ? -20.797 15.445 6.352 1 85.56 57 LYS B C 1
ATOM 4309 O O . LYS B 1 57 ? -20.922 14.391 5.727 1 85.56 57 LYS B O 1
ATOM 4314 N N . ASP B 1 58 ? -21.672 15.844 7.199 1 85.56 58 ASP B N 1
ATOM 4315 C CA . ASP B 1 58 ? -22.875 15.078 7.48 1 85.56 58 ASP B CA 1
ATOM 4316 C C . ASP B 1 58 ? -23.734 14.922 6.223 1 85.56 58 ASP B C 1
ATOM 4318 O O . ASP B 1 58 ? -24.344 13.875 6.008 1 85.56 58 ASP B O 1
ATOM 4322 N N . HIS B 1 59 ? -23.812 15.992 5.484 1 91.56 59 HIS B N 1
ATOM 4323 C CA . HIS B 1 59 ? -24.547 15.938 4.227 1 91.56 59 HIS B CA 1
ATOM 4324 C C . HIS B 1 59 ? -23.922 14.93 3.266 1 91.56 59 HIS B C 1
ATOM 4326 O O . HIS B 1 59 ? -24.641 14.164 2.615 1 91.56 59 HIS B O 1
ATOM 4332 N N . LEU B 1 60 ? -22.656 14.945 3.133 1 90.25 60 LEU B N 1
ATOM 4333 C CA . LEU B 1 60 ? -21.938 14.023 2.258 1 90.25 60 LEU B CA 1
ATOM 4334 C C . LEU B 1 60 ? -22.203 12.578 2.666 1 90.25 60 LEU B C 1
ATOM 4336 O O . LEU B 1 60 ? -22.469 11.727 1.813 1 90.25 60 LEU B O 1
ATOM 4340 N N . ILE B 1 61 ? -22.156 12.32 3.895 1 85.44 61 ILE B N 1
ATOM 4341 C CA . ILE B 1 61 ? -22.344 10.977 4.426 1 85.44 61 ILE B CA 1
ATOM 4342 C C . ILE B 1 61 ? -23.75 10.484 4.102 1 85.44 61 ILE B C 1
ATOM 4344 O O . ILE B 1 61 ? -23.922 9.344 3.654 1 85.44 61 ILE B O 1
ATOM 4348 N N . LYS B 1 62 ? -24.656 11.289 4.395 1 90.5 62 LYS B N 1
ATOM 4349 C CA . LYS B 1 62 ? -26.047 10.945 4.109 1 90.5 62 LYS B CA 1
ATOM 4350 C C . LYS B 1 62 ? -26.25 10.648 2.627 1 90.5 62 LYS B C 1
ATOM 4352 O O . LYS B 1 62 ? -26.891 9.656 2.266 1 90.5 62 LYS B O 1
ATOM 4357 N N . CYS B 1 63 ? -25.703 11.469 1.776 1 93.38 63 CYS B N 1
ATOM 4358 C CA . CYS B 1 63 ? -25.859 11.305 0.336 1 93.38 63 CYS B CA 1
ATOM 4359 C C . CYS B 1 63 ? -25.156 10.047 -0.153 1 93.38 63 CYS B C 1
ATOM 4361 O O . CYS B 1 63 ? -25.688 9.336 -1.018 1 93.38 63 CYS B O 1
ATOM 4363 N N . PHE B 1 64 ? -24.016 9.805 0.374 1 91.62 64 PHE B N 1
ATOM 4364 C CA . PHE B 1 64 ? -23.281 8.602 -0.014 1 91.62 64 PHE B CA 1
ATOM 4365 C C . PHE B 1 64 ? -24.062 7.348 0.363 1 91.62 64 PHE B C 1
ATOM 4367 O O . PHE B 1 64 ? -24.094 6.379 -0.4 1 91.62 64 PHE B O 1
ATOM 4374 N N . GLN B 1 65 ? -24.641 7.391 1.512 1 90.44 65 GLN B N 1
ATOM 4375 C CA . GLN B 1 65 ? -25.469 6.258 1.924 1 90.44 65 GLN B CA 1
ATOM 4376 C C . GLN B 1 65 ? -26.641 6.059 0.978 1 90.44 65 GLN B C 1
ATOM 4378 O O . GLN B 1 65 ? -26.953 4.93 0.583 1 90.44 65 GLN B O 1
ATOM 4383 N N . GLU B 1 66 ? -27.281 7.09 0.625 1 94.81 66 GLU B N 1
ATOM 4384 C CA . GLU B 1 66 ? -28.406 7.027 -0.301 1 94.81 66 GLU B CA 1
ATOM 4385 C C . GLU B 1 66 ? -27.984 6.48 -1.66 1 94.81 66 GLU B C 1
ATOM 4387 O O . GLU B 1 66 ? -28.688 5.66 -2.256 1 94.81 66 GLU B O 1
ATOM 4392 N N . LEU B 1 67 ? -26.891 6.965 -2.113 1 94.44 67 LEU B N 1
ATOM 4393 C CA . LEU B 1 67 ? -26.375 6.516 -3.404 1 94.44 67 LEU B CA 1
ATOM 4394 C C . LEU B 1 67 ? -26.031 5.031 -3.363 1 94.44 67 LEU B C 1
ATOM 4396 O O . LEU B 1 67 ? -26.312 4.297 -4.312 1 94.44 67 LEU B O 1
ATOM 4400 N N . ARG B 1 68 ? -25.438 4.582 -2.326 1 92.88 68 ARG B N 1
ATOM 4401 C CA . ARG B 1 68 ? -25.078 3.176 -2.172 1 92.88 68 ARG B CA 1
ATOM 4402 C C . ARG B 1 68 ? -26.328 2.297 -2.137 1 92.88 68 ARG B C 1
ATOM 4404 O O . ARG B 1 68 ? -26.312 1.176 -2.648 1 92.88 68 ARG B O 1
ATOM 4411 N N . ASP B 1 69 ? -27.375 2.809 -1.567 1 93.62 69 ASP B N 1
ATOM 4412 C CA . ASP B 1 69 ? -28.609 2.049 -1.414 1 93.62 69 ASP B CA 1
ATOM 4413 C C . ASP B 1 69 ? -29.406 2.01 -2.723 1 93.62 69 ASP B C 1
ATOM 4415 O O . ASP B 1 69 ? -30.156 1.062 -2.975 1 93.62 69 ASP B O 1
ATOM 4419 N N . THR B 1 70 ? -29.188 2.99 -3.566 1 94.75 70 THR B N 1
ATOM 4420 C CA . THR B 1 70 ? -30.109 3.131 -4.688 1 94.75 70 THR B CA 1
ATOM 4421 C C . THR B 1 70 ? -29.406 2.816 -6.008 1 94.75 70 THR B C 1
ATOM 4423 O O . THR B 1 70 ? -30.047 2.48 -6.996 1 94.75 70 THR B O 1
ATOM 4426 N N . ASP B 1 71 ? -28.141 2.986 -6.062 1 94.62 71 ASP B N 1
ATOM 4427 C CA . ASP B 1 71 ? -27.375 2.746 -7.285 1 94.62 71 ASP B CA 1
ATOM 4428 C C . ASP B 1 71 ? -26.469 1.536 -7.133 1 94.62 71 ASP B C 1
ATOM 4430 O O . ASP B 1 71 ? -25.375 1.645 -6.559 1 94.62 71 ASP B O 1
ATOM 4434 N N . PRO B 1 72 ? -26.734 0.437 -7.703 1 93.19 72 PRO B N 1
ATOM 4435 C CA . PRO B 1 72 ? -25.922 -0.777 -7.551 1 93.19 72 PRO B CA 1
ATOM 4436 C C . PRO B 1 72 ? -24.531 -0.644 -8.164 1 93.19 72 PRO B C 1
ATOM 4438 O O . PRO B 1 72 ? -23.656 -1.454 -7.875 1 93.19 72 PRO B O 1
ATOM 4441 N N . THR B 1 73 ? -24.359 0.355 -8.984 1 95.06 73 THR B N 1
ATOM 4442 C CA . THR B 1 73 ? -23.062 0.52 -9.648 1 95.06 73 THR B CA 1
ATOM 4443 C C . THR B 1 73 ? -22.25 1.622 -8.984 1 95.06 73 THR B C 1
ATOM 4445 O O . THR B 1 73 ? -21.156 1.954 -9.445 1 95.06 73 THR B O 1
ATOM 4448 N N . PHE B 1 74 ? -22.766 2.146 -7.875 1 96 74 PHE B N 1
ATOM 4449 C CA . PHE B 1 74 ? -22.156 3.303 -7.238 1 96 74 PHE B CA 1
ATOM 4450 C C . PHE B 1 74 ? -20.703 3.012 -6.883 1 96 74 PHE B C 1
ATOM 4452 O O . PHE B 1 74 ? -19.844 3.879 -7.023 1 96 74 PHE B O 1
ATOM 4459 N N . LEU B 1 75 ? -20.453 1.743 -6.512 1 97.19 75 LEU B N 1
ATOM 4460 C CA . LEU B 1 75 ? -19.125 1.414 -5.996 1 97.19 75 LEU B CA 1
ATOM 4461 C C . LEU B 1 75 ? -18.234 0.853 -7.098 1 97.19 75 LEU B C 1
ATOM 4463 O O . LEU B 1 75 ? -17.078 0.509 -6.848 1 97.19 75 LEU B O 1
ATOM 4467 N N . HIS B 1 76 ? -18.719 0.825 -8.344 1 97.69 76 HIS B N 1
ATOM 4468 C CA . HIS B 1 76 ? -17.859 0.385 -9.438 1 97.69 76 HIS B CA 1
ATOM 4469 C C . HIS B 1 76 ? -16.828 1.441 -9.781 1 97.69 76 HIS B C 1
ATOM 4471 O O . HIS B 1 76 ? -17.141 2.629 -9.875 1 97.69 76 HIS B O 1
ATOM 4477 N N . SER B 1 77 ? -15.5 0.959 -9.914 1 97.69 77 SER B N 1
ATOM 4478 C CA . SER B 1 77 ? -14.398 1.83 -10.289 1 97.69 77 SER B CA 1
ATOM 4479 C C . SER B 1 77 ? -14.234 2.98 -9.305 1 97.69 77 SER B C 1
ATOM 4481 O O . SER B 1 77 ? -14.109 4.141 -9.711 1 97.69 77 SER B O 1
ATOM 4483 N N . THR B 1 78 ? -14.289 2.621 -8.016 1 97.69 78 THR B N 1
ATOM 4484 C CA . THR B 1 78 ? -14.297 3.629 -6.961 1 97.69 78 THR B CA 1
ATOM 4485 C C . THR B 1 78 ? -13.094 3.459 -6.043 1 97.69 78 THR B C 1
ATOM 4487 O O . THR B 1 78 ? -12.727 2.336 -5.691 1 97.69 78 THR B O 1
ATOM 4490 N N . TYR B 1 79 ? -12.43 4.559 -5.754 1 97.12 79 TYR B N 1
ATOM 4491 C CA . TYR B 1 79 ? -11.453 4.629 -4.676 1 97.12 79 TYR B CA 1
ATOM 4492 C C . TYR B 1 79 ? -12.125 4.969 -3.352 1 97.12 79 TYR B C 1
ATOM 4494 O O . TYR B 1 79 ? -12.727 6.035 -3.205 1 97.12 79 TYR B O 1
ATOM 4502 N N . ILE B 1 80 ? -12.031 4.066 -2.393 1 95.25 80 ILE B N 1
ATOM 4503 C CA . ILE B 1 80 ? -12.703 4.211 -1.107 1 95.25 80 ILE B CA 1
ATOM 4504 C C . ILE B 1 80 ? -11.695 4.629 -0.04 1 95.25 80 ILE B C 1
ATOM 4506 O O . ILE B 1 80 ? -10.695 3.941 0.177 1 95.25 80 ILE B O 1
ATOM 4510 N N . SER B 1 81 ? -11.961 5.707 0.601 1 89.81 81 SER B N 1
ATOM 4511 C CA . SER B 1 81 ? -11.047 6.219 1.618 1 89.81 81 SER B CA 1
ATOM 4512 C C . SER B 1 81 ? -11.789 6.551 2.91 1 89.81 81 SER B C 1
ATOM 4514 O O . SER B 1 81 ? -12.734 7.344 2.904 1 89.81 81 SER B O 1
ATOM 4516 N N . PRO B 1 82 ? -11.32 5.961 3.994 1 85.88 82 PRO B N 1
ATOM 4517 C CA . PRO B 1 82 ? -11.914 6.348 5.277 1 85.88 82 PRO B CA 1
ATOM 4518 C C . PRO B 1 82 ? -11.359 7.668 5.812 1 85.88 82 PRO B C 1
ATOM 4520 O O . PRO B 1 82 ? -10.219 8.023 5.512 1 85.88 82 PRO B O 1
ATOM 4523 N N . THR B 1 83 ? -12.234 8.289 6.531 1 77.75 83 THR B N 1
ATOM 4524 C CA . THR B 1 83 ? -11.734 9.477 7.211 1 77.75 83 THR B CA 1
ATOM 4525 C C . THR B 1 83 ? -10.797 9.094 8.352 1 77.75 83 THR B C 1
ATOM 4527 O O . THR B 1 83 ? -10.977 8.055 8.992 1 77.75 83 THR B O 1
ATOM 4530 N N . GLY B 1 84 ? -9.805 9.789 8.539 1 62.53 84 GLY B N 1
ATOM 4531 C CA . GLY B 1 84 ? -8.812 9.523 9.57 1 62.53 84 GLY B CA 1
ATOM 4532 C C . GLY B 1 84 ? -9.195 10.078 10.922 1 62.53 84 GLY B C 1
ATOM 4533 O O . GLY B 1 84 ? -8.43 9.977 11.883 1 62.53 84 GLY B O 1
ATOM 4534 N N . GLY B 1 85 ? -10.469 10.711 10.977 1 57.66 85 GLY B N 1
ATOM 4535 C CA . 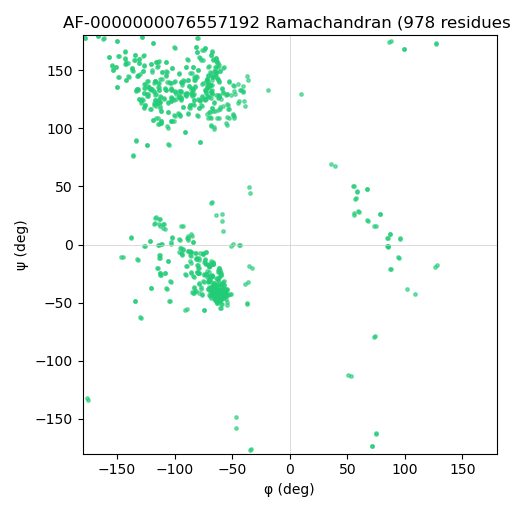GLY B 1 85 ? -10.82 11.547 12.109 1 57.66 85 GLY B CA 1
ATOM 4536 C C . GLY B 1 85 ? -10.977 10.766 13.398 1 57.66 85 GLY B C 1
ATOM 4537 O O . GLY B 1 85 ? -11.227 9.562 13.375 1 57.66 85 GLY B O 1
ATOM 4538 N N . THR B 1 86 ? -10.453 11.297 14.453 1 47.47 86 THR B N 1
ATOM 4539 C CA . THR B 1 86 ? -10.375 10.836 15.828 1 47.47 86 THR B CA 1
ATOM 4540 C C . THR B 1 86 ? -11.75 10.805 16.484 1 47.47 86 THR B C 1
ATOM 4542 O O . THR B 1 86 ? -11.93 10.234 17.547 1 47.47 86 THR B O 1
ATOM 4545 N N . ARG B 1 87 ? -12.703 11.477 15.883 1 42.06 87 ARG B N 1
ATOM 4546 C CA . ARG B 1 87 ? -13.953 11.703 16.609 1 42.06 87 ARG B CA 1
ATOM 4547 C C . ARG B 1 87 ? -14.914 10.531 16.422 1 42.06 87 ARG B C 1
ATOM 4549 O O . ARG B 1 87 ? -16 10.516 17 1 42.06 87 ARG B O 1
ATOM 4556 N N . SER B 1 88 ? -14.648 9.641 15.43 1 42.19 88 SER B N 1
ATOM 4557 C CA . SER B 1 88 ? -15.703 8.68 15.117 1 42.19 88 SER B CA 1
ATOM 4558 C C . SER B 1 88 ? -15.703 7.52 16.109 1 42.19 88 SER B C 1
ATOM 4560 O O . SER B 1 88 ? -14.641 7.051 16.531 1 42.19 88 SER B O 1
ATOM 4562 N N . ASN B 1 89 ? -16.734 7.512 16.875 1 38.66 89 ASN B N 1
ATOM 4563 C CA . ASN B 1 89 ? -16.969 6.289 17.641 1 38.66 89 ASN B CA 1
ATOM 4564 C C . ASN B 1 89 ? -16.609 5.047 16.828 1 38.66 89 ASN B C 1
ATOM 4566 O O . ASN B 1 89 ? -16.641 5.082 15.586 1 38.66 89 ASN B O 1
ATOM 4570 N N . ALA B 1 90 ? -16.094 4.078 17.547 1 41.03 90 ALA B N 1
ATOM 4571 C CA . ALA B 1 90 ? -15.539 2.812 17.078 1 41.03 90 ALA B CA 1
ATOM 4572 C C . ALA B 1 90 ? -16.344 2.242 15.922 1 41.03 90 ALA B C 1
ATOM 4574 O O . ALA B 1 90 ? -15.836 1.445 15.133 1 41.03 90 ALA B O 1
ATOM 4575 N N . THR B 1 91 ? -17.609 2.434 15.891 1 43.91 91 THR B N 1
ATOM 4576 C CA . THR B 1 91 ? -18.5 1.57 15.133 1 43.91 91 THR B CA 1
ATOM 4577 C C . THR B 1 91 ? -18.703 2.098 13.719 1 43.91 91 THR B C 1
ATOM 4579 O O . THR B 1 91 ? -19.156 1.37 12.836 1 43.91 91 THR B O 1
ATOM 4582 N N . LYS B 1 92 ? -18.562 3.367 13.43 1 56.22 92 LYS B N 1
ATOM 4583 C CA . LYS B 1 92 ? -18.953 3.646 12.047 1 56.22 92 LYS B CA 1
ATOM 4584 C C . LYS B 1 92 ? -17.906 4.516 11.352 1 56.22 92 LYS B C 1
ATOM 4586 O O . LYS B 1 92 ? -17.797 5.707 11.641 1 56.22 92 LYS B O 1
ATOM 4591 N N . HIS B 1 93 ? -16.938 3.863 10.758 1 67.19 93 HIS B N 1
ATOM 4592 C CA . HIS B 1 93 ? -15.992 4.598 9.914 1 67.19 93 HIS B CA 1
ATOM 4593 C C . HIS B 1 93 ? -16.703 5.254 8.734 1 67.19 93 HIS B C 1
ATOM 4595 O O . HIS B 1 93 ? -17.641 4.676 8.172 1 67.19 93 HIS B O 1
ATOM 4601 N N . LEU B 1 94 ? -16.375 6.582 8.688 1 78.81 94 LEU B N 1
ATOM 4602 C CA . LEU B 1 94 ? -16.906 7.309 7.539 1 78.81 94 LEU B CA 1
ATOM 4603 C C . LEU B 1 94 ? -15.992 7.152 6.324 1 78.81 94 LEU B C 1
ATOM 4605 O O . LEU B 1 94 ? -14.773 7.25 6.445 1 78.81 94 LEU B O 1
ATOM 4609 N N . TYR B 1 95 ? -16.625 6.754 5.262 1 87.94 95 TYR B N 1
ATOM 4610 C CA . TYR B 1 95 ? -15.875 6.531 4.031 1 87.94 95 TYR B CA 1
ATOM 4611 C C . TYR B 1 95 ? -16.234 7.574 2.979 1 87.94 95 TYR B C 1
ATOM 4613 O O . TYR B 1 95 ? -17.391 7.98 2.865 1 87.94 95 TYR B O 1
ATOM 4621 N N . PHE B 1 96 ? -15.266 7.961 2.266 1 90 96 PHE B N 1
ATOM 4622 C CA . PHE B 1 96 ? -15.438 8.828 1.106 1 90 96 PHE B CA 1
ATOM 4623 C C . PHE B 1 96 ? -15.141 8.07 -0.183 1 90 96 PHE B C 1
ATOM 4625 O O . PHE B 1 96 ? -14.312 7.16 -0.198 1 90 96 PHE B O 1
ATOM 4632 N N . PHE B 1 97 ? -15.867 8.484 -1.259 1 95.06 97 PHE B N 1
ATOM 4633 C CA . PHE B 1 97 ? -15.852 7.727 -2.504 1 95.06 97 PHE B CA 1
ATOM 4634 C C . PHE B 1 97 ? -15.484 8.625 -3.68 1 95.06 97 PHE B C 1
ATOM 4636 O O . PHE B 1 97 ? -16.156 9.625 -3.941 1 95.06 97 PHE B O 1
ATOM 4643 N N . THR B 1 98 ? -14.391 8.289 -4.305 1 94.56 98 THR B N 1
ATOM 4644 C CA . THR B 1 98 ? -13.961 9.016 -5.492 1 94.56 98 THR B CA 1
ATOM 4645 C C . THR B 1 98 ? -13.711 8.055 -6.652 1 94.56 98 THR B C 1
ATOM 4647 O O . THR B 1 98 ? -13.461 6.863 -6.438 1 94.56 98 THR B O 1
ATOM 4650 N N . SER B 1 99 ? -13.844 8.609 -7.91 1 96.38 99 SER B N 1
ATOM 4651 C CA . SER B 1 99 ? -13.477 7.805 -9.07 1 96.38 99 SER B CA 1
ATOM 4652 C C . SER B 1 99 ? -12.016 7.367 -9.008 1 96.38 99 SER B C 1
ATOM 4654 O O . SER B 1 99 ? -11.133 8.18 -8.742 1 96.38 99 SER B O 1
ATOM 4656 N N . SER B 1 100 ? -11.812 6.066 -9.297 1 96.38 100 SER B N 1
ATOM 4657 C CA . SER B 1 100 ? -10.445 5.562 -9.281 1 96.38 100 SER B CA 1
ATOM 4658 C C . SER B 1 100 ? -9.578 6.285 -10.312 1 96.38 100 SER B C 1
ATOM 4660 O O . SER B 1 100 ? -8.438 6.656 -10.023 1 96.38 100 SER B O 1
ATOM 4662 N N . ALA B 1 101 ? -10.078 6.5 -11.461 1 95.94 101 ALA B N 1
ATOM 4663 C CA . ALA B 1 101 ? -9.336 7.172 -12.531 1 95.94 101 ALA B CA 1
ATOM 4664 C C . ALA B 1 101 ? -9.031 8.625 -12.156 1 95.94 101 ALA B C 1
ATOM 4666 O O . ALA B 1 101 ? -7.926 9.109 -12.391 1 95.94 101 ALA B O 1
ATOM 4667 N N . GLU B 1 102 ? -10.039 9.32 -11.602 1 96.31 102 GLU B N 1
ATOM 4668 C CA . GLU B 1 102 ? -9.836 10.711 -11.203 1 96.31 102 GLU B CA 1
ATOM 4669 C C . GLU B 1 102 ? -8.844 10.812 -10.047 1 96.31 102 GLU B C 1
ATOM 4671 O O . GLU B 1 102 ? -8.078 11.773 -9.961 1 96.31 102 GLU B O 1
ATOM 4676 N N . ASN B 1 103 ? -8.922 9.844 -9.188 1 96.81 103 ASN B N 1
ATOM 4677 C CA . ASN B 1 103 ? -7.973 9.797 -8.078 1 96.81 103 ASN B CA 1
ATOM 4678 C C . ASN B 1 103 ? -6.535 9.664 -8.578 1 96.81 103 ASN B C 1
ATOM 4680 O O . ASN B 1 103 ? -5.625 10.289 -8.031 1 96.81 103 ASN B O 1
ATOM 4684 N N . ARG B 1 104 ? -6.312 8.867 -9.586 1 96.31 104 ARG B N 1
ATOM 4685 C CA . ARG B 1 104 ? -4.98 8.727 -10.164 1 96.31 104 ARG B CA 1
ATOM 4686 C C . ARG B 1 104 ? -4.492 10.055 -10.734 1 96.31 104 ARG B C 1
ATOM 4688 O O . ARG B 1 104 ? -3.324 10.414 -10.57 1 96.31 104 ARG B O 1
ATOM 4695 N N . VAL B 1 105 ? -5.352 10.703 -11.391 1 96.62 105 VAL B N 1
ATOM 4696 C CA . VAL B 1 105 ? -5.004 12 -11.969 1 96.62 105 VAL B CA 1
ATOM 4697 C C . VAL B 1 105 ? -4.668 12.992 -10.859 1 96.62 105 VAL B C 1
ATOM 4699 O O . VAL B 1 105 ? -3.668 13.711 -10.938 1 96.62 105 VAL B O 1
ATOM 4702 N N . GLN B 1 106 ? -5.496 13.023 -9.867 1 97.06 106 GLN B N 1
ATOM 4703 C CA . GLN B 1 106 ? -5.273 13.93 -8.75 1 97.06 106 GLN B CA 1
ATOM 4704 C C . GLN B 1 106 ? -3.926 13.672 -8.086 1 97.06 106 GLN B C 1
ATOM 4706 O O . GLN B 1 106 ? -3.203 14.609 -7.746 1 97.06 106 GLN B O 1
ATOM 4711 N N . ARG B 1 107 ? -3.588 12.453 -7.836 1 97.44 107 ARG B N 1
ATOM 4712 C CA . ARG B 1 107 ? -2.314 12.102 -7.215 1 97.44 107 ARG B CA 1
ATOM 4713 C C . ARG B 1 107 ? -1.142 12.508 -8.102 1 97.44 107 ARG B C 1
ATOM 4715 O O . ARG B 1 107 ? -0.119 12.984 -7.605 1 97.44 107 ARG B O 1
ATOM 4722 N N . ALA B 1 108 ? -1.312 12.297 -9.391 1 97.44 108 ALA B N 1
ATOM 4723 C CA . ALA B 1 108 ? -0.257 12.703 -10.32 1 97.44 108 ALA B CA 1
ATOM 4724 C C . ALA B 1 108 ? -0.062 14.211 -10.312 1 97.44 108 ALA B C 1
ATOM 4726 O O . ALA B 1 108 ? 1.07 14.703 -10.344 1 97.44 108 ALA B O 1
ATOM 4727 N N . LEU B 1 109 ? -1.131 14.93 -10.289 1 97.25 109 LEU B N 1
ATOM 4728 C CA . LEU B 1 109 ? -1.062 16.391 -10.242 1 97.25 109 LEU B CA 1
ATOM 4729 C C . LEU B 1 109 ? -0.467 16.859 -8.922 1 97.25 109 LEU B C 1
ATOM 4731 O O . LEU B 1 109 ? 0.34 17.797 -8.898 1 97.25 109 LEU B O 1
ATOM 4735 N N . ALA B 1 110 ? -0.864 16.234 -7.859 1 97.88 110 ALA B N 1
ATOM 4736 C CA . ALA B 1 110 ? -0.275 16.547 -6.559 1 97.88 110 ALA B CA 1
ATOM 4737 C C . ALA B 1 110 ? 1.23 16.297 -6.562 1 97.88 110 ALA B C 1
ATOM 4739 O O . ALA B 1 110 ? 2.002 17.094 -6.027 1 97.88 110 ALA B O 1
ATOM 4740 N N . ALA B 1 111 ? 1.621 15.219 -7.141 1 97.75 111 ALA B N 1
ATOM 4741 C CA . ALA B 1 111 ? 3.045 14.906 -7.23 1 97.75 111 ALA B CA 1
ATOM 4742 C C . ALA B 1 111 ? 3.797 15.977 -8.016 1 97.75 111 ALA B C 1
ATOM 4744 O O . ALA B 1 111 ? 4.938 16.312 -7.684 1 97.75 111 ALA B O 1
ATOM 4745 N N . THR B 1 112 ? 3.213 16.469 -9.062 1 96 112 THR B N 1
ATOM 4746 C CA . THR B 1 112 ? 3.816 17.562 -9.812 1 96 112 THR B CA 1
ATOM 4747 C C . THR B 1 112 ? 4.035 18.766 -8.914 1 96 112 THR B C 1
ATOM 4749 O O . THR B 1 112 ? 5.082 19.422 -8.984 1 96 112 THR B O 1
ATOM 4752 N N . LEU B 1 113 ? 3.08 19.062 -8.102 1 96.81 113 LEU B N 1
ATOM 4753 C CA . LEU B 1 113 ? 3.203 20.156 -7.145 1 96.81 113 LEU B CA 1
ATOM 4754 C C . LEU B 1 113 ? 4.359 19.906 -6.184 1 96.81 113 LEU B C 1
ATOM 4756 O O . LEU B 1 113 ? 5.227 20.766 -6.008 1 96.81 113 LEU B O 1
ATOM 4760 N N . PHE B 1 114 ? 4.457 18.734 -5.609 1 98.19 114 PHE B N 1
ATOM 4761 C CA . PHE B 1 114 ? 5.441 18.438 -4.578 1 98.19 114 PHE B CA 1
ATOM 4762 C C . PHE B 1 114 ? 6.844 18.375 -5.172 1 98.19 114 PHE B C 1
ATOM 4764 O O . PHE B 1 114 ? 7.824 18.719 -4.504 1 98.19 114 PHE B O 1
ATOM 4771 N N . SER B 1 115 ? 6.895 17.953 -6.426 1 96.75 115 SER B N 1
ATOM 4772 C CA . SER B 1 115 ? 8.172 18.031 -7.133 1 96.75 115 SER B CA 1
ATOM 4773 C C . SER B 1 115 ? 8.594 19.469 -7.379 1 96.75 115 SER B C 1
ATOM 4775 O O . SER B 1 115 ? 9.758 19.828 -7.203 1 96.75 115 SER B O 1
ATOM 4777 N N . THR B 1 116 ? 7.656 20.281 -7.781 1 95.81 116 THR B N 1
ATOM 4778 C CA . THR B 1 116 ? 7.926 21.703 -8.023 1 95.81 116 THR B CA 1
ATOM 4779 C C . THR B 1 116 ? 8.414 22.391 -6.754 1 95.81 116 THR B C 1
ATOM 4781 O O . THR B 1 116 ? 9.344 23.203 -6.801 1 95.81 116 THR B O 1
ATOM 4784 N N . LEU B 1 117 ? 7.828 22.016 -5.625 1 96.56 117 LEU B N 1
ATOM 4785 C CA . LEU B 1 117 ? 8.164 22.609 -4.34 1 96.56 117 LEU B CA 1
ATOM 4786 C C . LEU B 1 117 ? 9.469 22.031 -3.793 1 96.56 117 LEU B C 1
ATOM 4788 O O . LEU B 1 117 ? 9.977 22.5 -2.773 1 96.56 117 LEU B O 1
ATOM 4792 N N . LYS B 1 118 ? 9.961 20.922 -4.379 1 96 118 LYS B N 1
ATOM 4793 C CA . LYS B 1 118 ? 11.148 20.203 -3.939 1 96 118 LYS B CA 1
ATOM 4794 C C . LYS B 1 118 ? 10.922 19.531 -2.588 1 96 118 LYS B C 1
ATOM 4796 O O . LYS B 1 118 ? 11.867 19.281 -1.848 1 96 118 LYS B O 1
ATOM 4801 N N . THR B 1 119 ? 9.641 19.359 -2.303 1 97.62 119 THR B N 1
ATOM 4802 C CA . THR B 1 119 ? 9.281 18.578 -1.122 1 97.62 119 THR B CA 1
ATOM 4803 C C . THR B 1 119 ? 9.773 17.141 -1.249 1 97.62 119 THR B C 1
ATOM 4805 O O . THR B 1 119 ? 10.258 16.562 -0.277 1 97.62 119 THR B O 1
ATOM 4808 N N . ILE B 1 120 ? 9.594 16.562 -2.375 1 98.5 120 ILE B N 1
ATOM 4809 C CA . ILE B 1 120 ? 10.062 15.234 -2.725 1 98.5 120 ILE B CA 1
ATOM 4810 C C . ILE B 1 120 ? 10.938 15.305 -3.975 1 98.5 120 ILE B C 1
ATOM 4812 O O . ILE B 1 120 ? 10.547 15.891 -4.98 1 98.5 120 ILE B O 1
ATOM 4816 N N . GLU B 1 121 ? 12.086 14.711 -3.869 1 97.81 121 GLU B N 1
ATOM 4817 C CA . GLU B 1 121 ? 13.023 14.766 -4.98 1 97.81 121 GLU B CA 1
ATOM 4818 C C . GLU B 1 121 ? 13.484 13.367 -5.387 1 97.81 121 GLU B C 1
ATOM 4820 O O . GLU B 1 121 ? 13.398 12.43 -4.598 1 97.81 121 GLU B O 1
ATOM 4825 N N . SER B 1 122 ? 14.047 13.242 -6.586 1 97.38 122 SER B N 1
ATOM 4826 C CA . SER B 1 122 ? 14.414 11.953 -7.172 1 97.38 122 SER B CA 1
ATOM 4827 C C . SER B 1 122 ? 15.602 11.336 -6.441 1 97.38 122 SER B C 1
ATOM 4829 O O . SER B 1 122 ? 15.828 10.125 -6.527 1 97.38 122 SER B O 1
ATOM 4831 N N . SER B 1 123 ? 16.375 12.109 -5.695 1 97.81 123 SER B N 1
ATOM 4832 C CA . SER B 1 123 ? 17.531 11.602 -4.969 1 97.81 123 SER B CA 1
ATOM 4833 C C . SER B 1 123 ? 17.141 11.102 -3.58 1 97.81 123 SER B C 1
ATOM 4835 O O . SER B 1 123 ? 17.969 10.523 -2.867 1 97.81 123 SER B O 1
ATOM 4837 N N . ASP B 1 124 ? 15.883 11.32 -3.248 1 98.62 124 ASP B N 1
ATOM 4838 C CA . ASP B 1 124 ? 15.43 10.922 -1.919 1 98.62 124 ASP B CA 1
ATOM 4839 C C . ASP B 1 124 ? 15.227 9.406 -1.839 1 98.62 124 ASP B C 1
ATOM 4841 O O . ASP B 1 124 ? 14.602 8.812 -2.721 1 98.62 124 ASP B O 1
ATOM 4845 N N . ILE B 1 125 ? 15.805 8.758 -0.897 1 98.69 125 ILE B N 1
ATOM 4846 C CA . ILE B 1 125 ? 15.492 7.41 -0.439 1 98.69 125 ILE B CA 1
ATOM 4847 C C . ILE B 1 125 ? 14.711 7.477 0.872 1 98.69 125 ILE B C 1
ATOM 4849 O O . ILE B 1 125 ? 15.289 7.73 1.932 1 98.69 125 ILE B O 1
ATOM 4853 N N . VAL B 1 126 ? 13.414 7.203 0.832 1 98.88 126 VAL B N 1
ATOM 4854 C CA . VAL B 1 126 ? 12.508 7.676 1.874 1 98.88 126 VAL B CA 1
ATOM 4855 C C . VAL B 1 126 ? 11.969 6.488 2.67 1 98.88 126 VAL B C 1
ATOM 4857 O O . VAL B 1 126 ? 11.344 5.59 2.107 1 98.88 126 VAL B O 1
ATOM 4860 N N . ILE B 1 127 ? 12.172 6.492 3.957 1 98.69 127 ILE B N 1
ATOM 4861 C CA . ILE B 1 127 ? 11.469 5.594 4.863 1 98.69 127 ILE B CA 1
ATOM 4862 C C . ILE B 1 127 ? 10 6.008 4.953 1 98.69 127 ILE B C 1
ATOM 4864 O O . ILE B 1 127 ? 9.68 7.113 5.395 1 98.69 127 ILE B O 1
ATOM 4868 N N . ASN B 1 128 ? 9.094 5.199 4.488 1 98.12 128 ASN B N 1
ATOM 4869 C CA . ASN B 1 128 ? 7.656 5.445 4.586 1 98.12 128 ASN B CA 1
ATOM 4870 C C . ASN B 1 128 ? 7.027 4.656 5.73 1 98.12 128 ASN B C 1
ATOM 4872 O O . ASN B 1 128 ? 6.875 3.438 5.641 1 98.12 128 ASN B O 1
ATOM 4876 N N . LEU B 1 129 ? 6.594 5.379 6.777 1 95.81 129 LEU B N 1
ATOM 4877 C CA . LEU B 1 129 ? 6.023 4.734 7.957 1 95.81 129 LEU B CA 1
ATOM 4878 C C . LEU B 1 129 ? 4.539 5.059 8.086 1 95.81 129 LEU B C 1
ATOM 4880 O O . LEU B 1 129 ? 4 5.078 9.195 1 95.81 129 LEU B O 1
ATOM 4884 N N . HIS B 1 130 ? 3.936 5.426 7.008 1 93.56 130 HIS B N 1
ATOM 4885 C CA . HIS B 1 130 ? 2.488 5.602 7.027 1 93.56 130 HIS B CA 1
ATOM 4886 C C . HIS B 1 130 ? 1.771 4.254 7.066 1 93.56 130 HIS B C 1
ATOM 4888 O O . HIS B 1 130 ? 2.381 3.215 6.812 1 93.56 130 HIS B O 1
ATOM 4894 N N . GLY B 1 131 ? 0.527 4.246 7.297 1 85.25 131 GLY B N 1
ATOM 4895 C CA . GLY B 1 131 ? -0.32 3.066 7.391 1 85.25 131 GLY B CA 1
ATOM 4896 C C . GLY B 1 131 ? -1.137 3.02 8.672 1 85.25 131 GLY B C 1
ATOM 4897 O O . GLY B 1 131 ? -1.074 3.941 9.484 1 85.25 131 GLY B O 1
ATOM 4898 N N . ALA B 1 132 ? -2.041 2.008 8.75 1 73.88 132 ALA B N 1
ATOM 4899 C CA . ALA B 1 132 ? -2.854 1.823 9.953 1 73.88 132 ALA B CA 1
ATOM 4900 C C . ALA B 1 132 ? -3.713 0.567 9.844 1 73.88 132 ALA B C 1
ATOM 4902 O O . ALA B 1 132 ? -3.197 -0.527 9.602 1 73.88 132 ALA B O 1
ATOM 4903 N N . LEU B 1 133 ? -4.953 0.771 10.172 1 71.31 133 LEU B N 1
ATOM 4904 C CA . LEU B 1 133 ? -5.934 -0.309 10.188 1 71.31 133 LEU B CA 1
ATOM 4905 C C . LEU B 1 133 ? -6.367 -0.668 8.773 1 71.31 133 LEU B C 1
ATOM 4907 O O . LEU B 1 133 ? -6.035 0.038 7.816 1 71.31 133 LEU B O 1
ATOM 4911 N N . PRO B 1 134 ? -7.031 -1.769 8.625 1 81.94 134 PRO B N 1
ATOM 4912 C CA . PRO B 1 134 ? -7.582 -2.143 7.324 1 81.94 134 PRO B CA 1
ATOM 4913 C C . PRO B 1 134 ? -8.352 -1.002 6.656 1 81.94 134 PRO B C 1
ATOM 4915 O O . PRO B 1 134 ? -9.094 -0.281 7.324 1 81.94 134 PRO B O 1
ATOM 4918 N N . MET B 1 135 ? -8.125 -0.826 5.398 1 90 135 MET B N 1
ATOM 4919 C CA . MET B 1 135 ? -8.828 0.141 4.555 1 90 135 MET B CA 1
ATOM 4920 C C . MET B 1 135 ? -8.133 1.5 4.598 1 90 135 MET B C 1
ATOM 4922 O O . MET B 1 135 ? -8.383 2.355 3.748 1 90 135 MET B O 1
ATOM 4926 N N . TYR B 1 136 ? -7.34 1.727 5.637 1 86.31 136 TYR B N 1
ATOM 4927 C CA . TYR B 1 136 ? -6.668 3.021 5.684 1 86.31 136 TYR B CA 1
ATOM 4928 C C . TYR B 1 136 ? -5.555 3.098 4.645 1 86.31 136 TYR B C 1
ATOM 4930 O O . TYR B 1 136 ? -4.707 2.205 4.574 1 86.31 136 TYR B O 1
ATOM 4938 N N . ARG B 1 137 ? -5.438 4.145 3.869 1 88.5 137 ARG B N 1
ATOM 4939 C CA . ARG B 1 137 ? -4.695 4.133 2.613 1 88.5 137 ARG B CA 1
ATOM 4940 C C . ARG B 1 137 ? -3.508 5.09 2.67 1 88.5 137 ARG B C 1
ATOM 4942 O O . ARG B 1 137 ? -2.93 5.434 1.637 1 88.5 137 ARG B O 1
ATOM 4949 N N . SER B 1 138 ? -3.121 5.461 3.834 1 91.69 138 SER B N 1
ATOM 4950 C CA . SER B 1 138 ? -2.096 6.496 3.896 1 91.69 138 SER B CA 1
ATOM 4951 C C . SER B 1 138 ? -0.756 5.98 3.381 1 91.69 138 SER B C 1
ATOM 4953 O O . SER B 1 138 ? 0.019 6.73 2.787 1 91.69 138 SER B O 1
ATOM 4955 N N . GLN B 1 139 ? -0.417 4.73 3.689 1 93.31 139 GLN B N 1
ATOM 4956 C CA . GLN B 1 139 ? 0.833 4.188 3.174 1 93.31 139 GLN B CA 1
ATOM 4957 C C . GLN B 1 139 ? 0.818 4.125 1.648 1 93.31 139 GLN B C 1
ATOM 4959 O O . GLN B 1 139 ? 1.811 4.461 0.999 1 93.31 139 GLN B O 1
ATOM 4964 N N . ASP B 1 140 ? -0.251 3.736 1.12 1 94.25 140 ASP B N 1
ATOM 4965 C CA . ASP B 1 140 ? -0.445 3.672 -0.325 1 94.25 140 ASP B CA 1
ATOM 4966 C C . ASP B 1 140 ? -0.371 5.062 -0.953 1 94.25 140 ASP B C 1
ATOM 4968 O O . ASP B 1 140 ? 0.282 5.25 -1.981 1 94.25 140 ASP B O 1
ATOM 4972 N N . LEU B 1 141 ? -1.066 6.008 -0.402 1 96.12 141 LEU B N 1
ATOM 4973 C CA . LEU B 1 141 ? -1.06 7.375 -0.907 1 96.12 141 LEU B CA 1
ATOM 4974 C C . LEU B 1 141 ? 0.352 7.953 -0.894 1 96.12 141 LEU B C 1
ATOM 4976 O O . LEU B 1 141 ? 0.823 8.477 -1.906 1 96.12 141 LEU B O 1
ATOM 4980 N N . SER B 1 142 ? 0.991 7.848 0.243 1 97.25 142 SER B N 1
ATOM 4981 C CA . SER B 1 142 ? 2.344 8.383 0.37 1 97.25 142 SER B CA 1
ATOM 4982 C C . SER B 1 142 ? 3.303 7.691 -0.594 1 97.25 142 SER B C 1
ATOM 4984 O O . SER B 1 142 ? 4.141 8.344 -1.218 1 97.25 142 SER B O 1
ATOM 4986 N N . GLY B 1 143 ? 3.184 6.398 -0.673 1 97.56 143 GLY B N 1
ATOM 4987 C CA . GLY B 1 143 ? 4.027 5.656 -1.596 1 97.56 143 GLY B CA 1
ATOM 4988 C C . GLY B 1 143 ? 3.861 6.094 -3.039 1 97.56 143 GLY B C 1
ATOM 4989 O O . GLY B 1 143 ? 4.844 6.234 -3.77 1 97.56 143 GLY B O 1
ATOM 4990 N N . THR B 1 144 ? 2.688 6.309 -3.459 1 97.44 144 THR B N 1
ATOM 4991 C CA . THR B 1 144 ? 2.406 6.742 -4.824 1 97.44 144 THR B CA 1
ATOM 4992 C C . THR B 1 144 ? 2.992 8.125 -5.082 1 97.44 144 THR B C 1
ATOM 4994 O O . THR B 1 144 ? 3.555 8.383 -6.148 1 97.44 144 THR B O 1
ATOM 4997 N N . LEU B 1 145 ? 2.818 9.016 -4.129 1 98.44 145 LEU B N 1
ATOM 4998 C CA . LEU B 1 145 ? 3.365 10.359 -4.281 1 98.44 145 LEU B CA 1
ATOM 4999 C C . LEU B 1 145 ? 4.883 10.312 -4.406 1 98.44 145 LEU B C 1
ATOM 5001 O O . LEU B 1 145 ? 5.461 11 -5.254 1 98.44 145 LEU B O 1
ATOM 5005 N N . LEU B 1 146 ? 5.535 9.492 -3.553 1 98.69 146 LEU B N 1
ATOM 5006 C CA . LEU B 1 146 ? 6.984 9.336 -3.617 1 98.69 146 LEU B CA 1
ATOM 5007 C C . LEU B 1 146 ? 7.414 8.82 -4.984 1 98.69 146 LEU B C 1
ATOM 5009 O O . LEU B 1 146 ? 8.336 9.359 -5.598 1 98.69 146 LEU B O 1
ATOM 5013 N N . ASP B 1 147 ? 6.734 7.84 -5.41 1 97.94 147 ASP B N 1
ATOM 5014 C CA . ASP B 1 147 ? 7.059 7.195 -6.68 1 97.94 147 ASP B CA 1
ATOM 5015 C C . ASP B 1 147 ? 6.887 8.164 -7.848 1 97.94 147 ASP B C 1
ATOM 5017 O O . ASP B 1 147 ? 7.762 8.266 -8.711 1 97.94 147 ASP B O 1
ATOM 5021 N N . LEU B 1 148 ? 5.812 8.883 -7.887 1 97.62 148 LEU B N 1
ATOM 5022 C CA . LEU B 1 148 ? 5.496 9.797 -8.984 1 97.62 148 LEU B CA 1
ATOM 5023 C C . LEU B 1 148 ? 6.461 10.977 -9 1 97.62 148 LEU B C 1
ATOM 5025 O O . LEU B 1 148 ? 6.742 11.531 -10.062 1 97.62 148 LEU B O 1
ATOM 5029 N N . CYS B 1 149 ? 7 11.328 -7.852 1 98.06 149 CYS B N 1
ATOM 5030 C CA . CYS B 1 149 ? 7.992 12.391 -7.777 1 98.06 149 CYS B CA 1
ATOM 5031 C C . CYS B 1 149 ? 9.375 11.875 -8.164 1 98.06 149 CYS B C 1
ATOM 5033 O O . CYS B 1 149 ? 10.32 12.648 -8.281 1 98.06 149 CYS B O 1
ATOM 5035 N N . GLY B 1 150 ? 9.492 10.539 -8.266 1 97.44 150 GLY B N 1
ATOM 5036 C CA . GLY B 1 150 ? 10.758 9.938 -8.672 1 97.44 150 GLY B CA 1
ATOM 5037 C C . GLY B 1 150 ? 11.609 9.492 -7.496 1 97.44 150 GLY B C 1
ATOM 5038 O O . GLY B 1 150 ? 12.75 9.062 -7.68 1 97.44 150 GLY B O 1
ATOM 5039 N N . ALA B 1 151 ? 11.109 9.602 -6.312 1 98.62 151 ALA B N 1
ATOM 5040 C CA . ALA B 1 151 ? 11.859 9.164 -5.141 1 98.62 151 ALA B CA 1
ATOM 5041 C C . ALA B 1 151 ? 11.82 7.648 -4.992 1 98.62 151 ALA B C 1
ATOM 5043 O O . ALA B 1 151 ? 11.016 6.977 -5.645 1 98.62 151 ALA B O 1
ATOM 5044 N N . THR B 1 152 ? 12.773 7.137 -4.219 1 98.69 152 THR B N 1
ATOM 5045 C CA . THR B 1 152 ? 12.773 5.723 -3.855 1 98.69 152 THR B CA 1
ATOM 5046 C C . THR B 1 152 ? 12.086 5.512 -2.512 1 98.69 152 THR B C 1
ATOM 5048 O O . THR B 1 152 ? 12.445 6.145 -1.516 1 98.69 152 THR B O 1
ATOM 5051 N N . GLU B 1 153 ? 11.117 4.672 -2.52 1 98.38 153 GLU B N 1
ATOM 5052 C CA . GLU B 1 153 ? 10.375 4.379 -1.301 1 98.38 153 GLU B CA 1
ATOM 5053 C C . GLU B 1 153 ? 10.914 3.129 -0.61 1 98.38 153 GLU B C 1
ATOM 5055 O O . GLU B 1 153 ? 11.094 2.09 -1.249 1 98.38 153 GLU B O 1
ATOM 5060 N N . LEU B 1 154 ? 11.227 3.225 0.624 1 97.94 154 LEU B N 1
ATOM 5061 C CA . LEU B 1 154 ? 11.281 2.064 1.508 1 97.94 154 LEU B CA 1
ATOM 5062 C C . LEU B 1 154 ? 9.938 1.845 2.195 1 97.94 154 LEU B C 1
ATOM 5064 O O . LEU B 1 154 ? 9.641 2.484 3.207 1 97.94 154 LEU B O 1
ATOM 5068 N N . SER B 1 155 ? 9.148 0.956 1.631 1 96.12 155 SER B N 1
ATOM 5069 C CA . SER B 1 155 ? 7.781 0.725 2.078 1 96.12 155 SER B CA 1
ATOM 5070 C C . SER B 1 155 ? 7.746 -0.121 3.348 1 96.12 155 SER B C 1
ATOM 5072 O O . SER B 1 155 ? 7.504 -1.328 3.289 1 96.12 155 SER B O 1
ATOM 5074 N N . ILE B 1 156 ? 7.82 0.466 4.504 1 94.06 156 ILE B N 1
ATOM 5075 C CA . ILE B 1 156 ? 8.008 -0.257 5.758 1 94.06 156 ILE B CA 1
ATOM 5076 C C . ILE B 1 156 ? 6.688 -0.327 6.52 1 94.06 156 ILE B C 1
ATOM 5078 O O . ILE B 1 156 ? 6.281 -1.398 6.977 1 94.06 156 ILE B O 1
ATOM 5082 N N . GLY B 1 157 ? 6.023 0.827 6.652 1 90.12 157 GLY B N 1
ATOM 5083 C CA . GLY B 1 157 ? 4.734 0.84 7.332 1 90.12 157 GLY B CA 1
ATOM 5084 C C . GLY B 1 157 ? 4.828 1.286 8.781 1 90.12 157 GLY B C 1
ATOM 5085 O O . GLY B 1 157 ? 5.906 1.255 9.375 1 90.12 157 GLY B O 1
ATOM 5086 N N . VAL B 1 158 ? 3.695 1.536 9.328 1 87.12 158 VAL B N 1
ATOM 5087 C CA . VAL B 1 158 ? 3.617 2.234 10.609 1 87.12 158 VAL B CA 1
ATOM 5088 C C . VAL B 1 158 ? 3.891 1.258 11.75 1 87.12 158 VAL B C 1
ATOM 5090 O O . VAL B 1 158 ? 4.406 1.648 12.797 1 87.12 158 VAL B O 1
ATOM 5093 N N . ASN B 1 159 ? 3.682 -0.008 11.578 1 78.81 159 ASN B N 1
ATOM 5094 C CA . ASN B 1 159 ? 3.689 -0.964 12.68 1 78.81 159 ASN B CA 1
ATOM 5095 C C . ASN B 1 159 ? 5.055 -1.626 12.844 1 78.81 159 ASN B C 1
ATOM 5097 O O . ASN B 1 159 ? 5.266 -2.41 13.766 1 78.81 159 ASN B O 1
ATOM 5101 N N . ALA B 1 160 ? 5.941 -1.354 12.039 1 85.38 160 ALA B N 1
ATOM 5102 C CA . ALA B 1 160 ? 7.266 -1.965 12.117 1 85.38 160 ALA B CA 1
ATOM 5103 C C . ALA B 1 160 ? 7.977 -1.566 13.406 1 85.38 160 ALA B C 1
ATOM 5105 O O . ALA B 1 160 ? 7.789 -0.456 13.906 1 85.38 160 ALA B O 1
ATOM 5106 N N . GLU B 1 161 ? 8.766 -2.473 13.859 1 83.19 161 GLU B N 1
ATOM 5107 C CA . GLU B 1 161 ? 9.586 -2.178 15.031 1 83.19 161 GLU B CA 1
ATOM 5108 C C . GLU B 1 161 ? 10.703 -1.191 14.695 1 83.19 161 GLU B C 1
ATOM 5110 O O . GLU B 1 161 ? 11.297 -1.263 13.617 1 83.19 161 GLU B O 1
ATOM 5115 N N . ASP B 1 162 ? 11.008 -0.344 15.656 1 88.44 162 ASP B N 1
ATOM 5116 C CA . ASP B 1 162 ? 11.984 0.72 15.43 1 88.44 162 ASP B CA 1
ATOM 5117 C C . ASP B 1 162 ? 13.344 0.146 15.047 1 88.44 162 ASP B C 1
ATOM 5119 O O . ASP B 1 162 ? 14.023 0.686 14.172 1 88.44 162 ASP B O 1
ATOM 5123 N N . ALA B 1 163 ? 13.75 -0.973 15.719 1 87.38 163 ALA B N 1
ATOM 5124 C CA . ALA B 1 163 ? 15.039 -1.597 15.414 1 87.38 163 ALA B CA 1
ATOM 5125 C C . ALA B 1 163 ? 15.086 -2.057 13.961 1 87.38 163 ALA B C 1
ATOM 5127 O O . ALA B 1 163 ? 16.109 -1.9 13.289 1 87.38 163 ALA B O 1
ATOM 5128 N N . ASP B 1 164 ? 13.992 -2.619 13.469 1 87.88 164 ASP B N 1
ATOM 5129 C CA . ASP B 1 164 ? 13.906 -3.078 12.086 1 87.88 164 ASP B CA 1
ATOM 5130 C C . ASP B 1 164 ? 13.945 -1.9 11.117 1 87.88 164 ASP B C 1
ATOM 5132 O O . ASP B 1 164 ? 14.578 -1.983 10.062 1 87.88 164 ASP B O 1
ATOM 5136 N N . ILE B 1 165 ? 13.242 -0.821 11.492 1 93.5 165 ILE B N 1
ATOM 5137 C CA . ILE B 1 165 ? 13.219 0.379 10.656 1 93.5 165 ILE B CA 1
ATOM 5138 C C . ILE B 1 165 ? 14.641 0.923 10.492 1 93.5 165 ILE B C 1
ATOM 5140 O O . ILE B 1 165 ? 15.07 1.229 9.383 1 93.5 165 ILE B O 1
ATOM 5144 N N . ALA B 1 166 ? 15.352 0.999 11.625 1 92.56 166 ALA B N 1
ATOM 5145 C CA . ALA B 1 166 ? 16.719 1.512 11.602 1 92.56 166 ALA B CA 1
ATOM 5146 C C . ALA B 1 166 ? 17.625 0.613 10.766 1 92.56 166 ALA B C 1
ATOM 5148 O O . ALA B 1 166 ? 18.453 1.103 10.008 1 92.56 166 ALA B O 1
ATOM 5149 N N . GLN B 1 167 ? 17.453 -0.647 10.93 1 90.62 167 GLN B N 1
ATOM 5150 C CA . GLN B 1 167 ? 18.266 -1.601 10.18 1 90.62 167 GLN B CA 1
ATOM 5151 C C . GLN B 1 167 ? 18.016 -1.461 8.68 1 90.62 167 GLN B C 1
ATOM 5153 O O . GLN B 1 167 ? 18.969 -1.448 7.891 1 90.62 167 GLN B O 1
ATOM 5158 N N . ILE B 1 168 ? 16.812 -1.354 8.234 1 93.56 168 ILE B N 1
ATOM 5159 C CA . ILE B 1 168 ? 16.469 -1.204 6.828 1 93.56 168 ILE B CA 1
ATOM 5160 C C . ILE B 1 168 ? 17 0.128 6.305 1 93.56 168 ILE B C 1
ATOM 5162 O O . ILE B 1 168 ? 17.578 0.189 5.219 1 93.56 168 ILE B O 1
ATOM 5166 N N . GLY B 1 169 ? 16.734 1.205 7.098 1 95.44 169 GLY B N 1
ATOM 5167 C CA . GLY B 1 169 ? 17.25 2.508 6.707 1 95.44 169 GLY B CA 1
ATOM 5168 C C . GLY B 1 169 ? 18.75 2.508 6.469 1 95.44 169 GLY B C 1
ATOM 5169 O O . GLY B 1 169 ? 19.234 3.068 5.48 1 95.44 169 GLY B O 1
ATOM 5170 N N . ARG B 1 170 ? 19.469 1.857 7.363 1 93.81 170 ARG B N 1
ATOM 5171 C CA . ARG B 1 170 ? 20.922 1.77 7.242 1 93.81 170 ARG B CA 1
ATOM 5172 C C . ARG B 1 170 ? 21.312 0.949 6.023 1 93.81 170 ARG B C 1
ATOM 5174 O O . ARG B 1 170 ? 22.203 1.345 5.27 1 93.81 170 ARG B O 1
ATOM 5181 N N . ALA B 1 171 ? 20.656 -0.114 5.828 1 91.44 171 ALA B N 1
ATOM 5182 C CA . ALA B 1 171 ? 21 -1.041 4.754 1 91.44 171 ALA B CA 1
ATOM 5183 C C . ALA B 1 171 ? 20.844 -0.381 3.387 1 91.44 171 ALA B C 1
ATOM 5185 O O . ALA B 1 171 ? 21.609 -0.669 2.457 1 91.44 171 ALA B O 1
ATOM 5186 N N . PHE B 1 172 ? 19.938 0.567 3.256 1 95.5 172 PHE B N 1
ATOM 5187 C CA . PHE B 1 172 ? 19.656 1.135 1.943 1 95.5 172 PHE B CA 1
ATOM 5188 C C . PHE B 1 172 ? 20.125 2.58 1.864 1 95.5 172 PHE B C 1
ATOM 5190 O O . PHE B 1 172 ? 19.938 3.246 0.843 1 95.5 172 PHE B O 1
ATOM 5197 N N . GLY B 1 173 ? 20.672 3.033 2.904 1 95.62 173 GLY B N 1
ATOM 5198 C CA . GLY B 1 173 ? 21.172 4.398 2.902 1 95.62 173 GLY B CA 1
ATOM 5199 C C . GLY B 1 173 ? 20.062 5.438 2.809 1 95.62 173 GLY B C 1
ATOM 5200 O O . GLY B 1 173 ? 20.141 6.348 1.98 1 95.62 173 GLY B O 1
ATOM 5201 N N . ALA B 1 174 ? 19.047 5.289 3.621 1 97.81 174 ALA B N 1
ATOM 5202 C CA . ALA B 1 174 ? 17.938 6.23 3.646 1 97.81 174 ALA B CA 1
ATOM 5203 C C . ALA B 1 174 ? 18.406 7.629 4.043 1 97.81 174 ALA B C 1
ATOM 5205 O O . ALA B 1 174 ? 19.25 7.777 4.93 1 97.81 174 ALA B O 1
ATOM 5206 N N . ASN B 1 175 ? 17.828 8.633 3.361 1 98.44 175 ASN B N 1
ATOM 5207 C CA . ASN B 1 175 ? 18.188 10 3.695 1 98.44 175 ASN B CA 1
ATOM 5208 C C . ASN B 1 175 ? 16.969 10.852 4.008 1 98.44 175 ASN B C 1
ATOM 5210 O O . ASN B 1 175 ? 17.094 12.031 4.355 1 98.44 175 ASN B O 1
ATOM 5214 N N . ALA B 1 176 ? 15.781 10.273 3.922 1 98.81 176 ALA B N 1
ATOM 5215 C CA . ALA B 1 176 ? 14.531 10.969 4.199 1 98.81 176 ALA B CA 1
ATOM 5216 C C . ALA B 1 176 ? 13.531 10.047 4.891 1 98.81 176 ALA B C 1
ATOM 5218 O O . ALA B 1 176 ? 13.656 8.828 4.832 1 98.81 176 ALA B O 1
ATOM 5219 N N . ILE B 1 177 ? 12.523 10.617 5.57 1 98.81 177 ILE B N 1
ATOM 5220 C CA . ILE B 1 177 ? 11.461 9.867 6.23 1 98.81 177 ILE B CA 1
ATOM 5221 C C . ILE B 1 177 ? 10.133 10.609 6.078 1 98.81 177 ILE B C 1
ATOM 5223 O O . ILE B 1 177 ? 10.102 11.844 6.07 1 98.81 177 ILE B O 1
ATOM 5227 N N . THR B 1 178 ? 9.078 9.844 5.883 1 98.69 178 THR B N 1
ATOM 5228 C CA . THR B 1 178 ? 7.738 10.414 5.887 1 98.69 178 THR B CA 1
ATOM 5229 C C . THR B 1 178 ? 6.801 9.578 6.754 1 98.69 178 THR B C 1
ATOM 5231 O O . THR B 1 178 ? 6.852 8.344 6.723 1 98.69 178 THR B O 1
ATOM 5234 N N . ALA B 1 179 ? 6.055 10.195 7.574 1 94.88 179 ALA B N 1
ATOM 5235 C CA . ALA B 1 179 ? 5.082 9.617 8.5 1 94.88 179 ALA B CA 1
ATOM 5236 C C . ALA B 1 179 ? 4.348 10.711 9.273 1 94.88 179 ALA B C 1
ATOM 5238 O O . ALA B 1 179 ? 4.566 11.898 9.031 1 94.88 179 ALA B O 1
ATOM 5239 N N . SER B 1 180 ? 3.428 10.234 10.094 1 87.38 180 SER B N 1
ATOM 5240 C CA . SER B 1 180 ? 2.896 11.203 11.055 1 87.38 180 SER B CA 1
ATOM 5241 C C . SER B 1 180 ? 3.996 11.742 11.953 1 87.38 180 SER B C 1
ATOM 5243 O O . SER B 1 180 ? 4.977 11.047 12.234 1 87.38 180 SER B O 1
ATOM 5245 N N . SER B 1 181 ? 3.814 12.984 12.375 1 87.31 181 SER B N 1
ATOM 5246 C CA . SER B 1 181 ? 4.828 13.594 13.227 1 87.31 181 SER B CA 1
ATOM 5247 C C . SER B 1 181 ? 5.102 12.742 14.461 1 87.31 181 SER B C 1
ATOM 5249 O O . SER B 1 181 ? 6.258 12.57 14.859 1 87.31 181 SER B O 1
ATOM 5251 N N . SER B 1 182 ? 4.082 12.148 15.039 1 80.12 182 SER B N 1
ATOM 5252 C CA . SER B 1 182 ? 4.238 11.336 16.25 1 80.12 182 SER B CA 1
ATOM 5253 C C . SER B 1 182 ? 5.078 10.094 15.969 1 80.12 182 SER B C 1
ATOM 5255 O O . SER B 1 182 ? 5.93 9.719 16.781 1 80.12 182 SER B O 1
ATOM 5257 N N . ARG B 1 183 ? 4.824 9.453 14.859 1 87.31 183 ARG B N 1
ATOM 5258 C CA . ARG B 1 183 ? 5.562 8.234 14.531 1 87.31 183 ARG B CA 1
ATOM 5259 C C . ARG B 1 183 ? 7.027 8.555 14.234 1 87.31 183 ARG B C 1
ATOM 5261 O O . ARG B 1 183 ? 7.914 7.762 14.562 1 87.31 183 ARG B O 1
ATOM 5268 N N . ILE B 1 184 ? 7.277 9.68 13.602 1 93 184 ILE B N 1
ATOM 5269 C CA . ILE B 1 184 ? 8.641 10.109 13.312 1 93 184 ILE B CA 1
ATOM 5270 C C . ILE B 1 184 ? 9.383 10.375 14.617 1 93 184 ILE B C 1
ATOM 5272 O O . ILE B 1 184 ? 10.531 9.953 14.781 1 93 184 ILE B O 1
ATOM 5276 N N . LEU B 1 185 ? 8.703 11.031 15.5 1 85.62 185 LEU B N 1
ATOM 5277 C CA . LEU B 1 185 ? 9.328 11.352 16.781 1 85.62 185 LEU B CA 1
ATOM 5278 C C . LEU B 1 185 ? 9.609 10.086 17.578 1 85.62 185 LEU B C 1
ATOM 5280 O O . LEU B 1 185 ? 10.609 10.008 18.297 1 85.62 185 LEU B O 1
ATOM 5284 N N . GLN B 1 186 ? 8.758 9.102 17.438 1 83.38 186 GLN B N 1
ATOM 5285 C CA . GLN B 1 186 ? 9.008 7.816 18.078 1 83.38 186 GLN B CA 1
ATOM 5286 C C . GLN B 1 186 ? 10.297 7.184 17.562 1 83.38 186 GLN B C 1
ATOM 5288 O O . GLN B 1 186 ? 11.117 6.695 18.359 1 83.38 186 GLN B O 1
ATOM 5293 N N . LEU B 1 187 ? 10.445 7.164 16.297 1 90.31 187 LEU B N 1
ATOM 5294 C CA . LEU B 1 187 ? 11.68 6.617 15.734 1 90.31 187 LEU B CA 1
ATOM 5295 C C . LEU B 1 187 ? 12.883 7.438 16.172 1 90.31 187 LEU B C 1
ATOM 5297 O O . LEU B 1 187 ? 13.953 6.883 16.453 1 90.31 187 LEU B O 1
ATOM 5301 N N . ALA B 1 188 ? 12.711 8.727 16.172 1 91.25 188 ALA B N 1
ATOM 5302 C CA . ALA B 1 188 ? 13.789 9.617 16.594 1 91.25 188 ALA B CA 1
ATOM 5303 C C . ALA B 1 188 ? 14.266 9.281 18 1 91.25 188 ALA B C 1
ATOM 5305 O O . ALA B 1 188 ? 15.469 9.312 18.281 1 91.25 188 ALA B O 1
ATOM 5306 N N . ARG B 1 189 ? 13.367 9 18.859 1 83.69 189 ARG B N 1
ATOM 5307 C CA . ARG B 1 189 ? 13.719 8.625 20.219 1 83.69 189 ARG B CA 1
ATOM 5308 C C . ARG B 1 189 ? 14.578 7.367 20.234 1 83.69 189 ARG B C 1
ATOM 5310 O O . ARG B 1 189 ? 15.555 7.285 20.984 1 83.69 189 ARG B O 1
ATOM 5317 N N . TYR B 1 190 ? 14.18 6.434 19.469 1 86.81 190 TYR B N 1
ATOM 5318 C CA . TYR B 1 190 ? 14.945 5.191 19.391 1 86.81 190 TYR B CA 1
ATOM 5319 C C . TYR B 1 190 ? 16.359 5.453 18.875 1 86.81 190 TYR B C 1
ATOM 5321 O O . TYR B 1 190 ? 17.328 4.973 19.453 1 86.81 190 TYR B O 1
ATOM 5329 N N . VAL B 1 191 ? 16.469 6.195 17.828 1 91 191 VAL B N 1
ATOM 5330 C CA . VAL B 1 191 ? 17.766 6.488 17.203 1 91 191 VAL B CA 1
ATOM 5331 C C . VAL B 1 191 ? 18.625 7.305 18.172 1 91 191 VAL B C 1
ATOM 5333 O O . VAL B 1 191 ? 19.844 7.117 18.25 1 91 191 VAL B O 1
ATOM 5336 N N . TYR B 1 192 ? 17.953 8.227 18.844 1 87.5 192 TYR B N 1
ATOM 5337 C CA . TYR B 1 192 ? 18.641 9.023 19.859 1 87.5 192 TYR B CA 1
ATOM 5338 C C . TYR B 1 192 ? 19.281 8.133 20.906 1 87.5 192 TYR B C 1
ATOM 5340 O O . TYR B 1 192 ? 20.422 8.359 21.312 1 87.5 192 TYR B O 1
ATOM 5348 N N . SER B 1 193 ? 18.578 7.164 21.312 1 82.25 193 SER B N 1
ATOM 5349 C CA . SER B 1 193 ? 19.094 6.223 22.312 1 82.25 193 SER B CA 1
ATOM 5350 C C . SER B 1 193 ? 20.266 5.426 21.75 1 82.25 193 SER B C 1
ATOM 5352 O O . SER B 1 193 ? 21.234 5.152 22.453 1 82.25 193 SER B O 1
ATOM 5354 N N . LEU B 1 194 ? 20.188 5.023 20.562 1 84 194 LEU B N 1
ATOM 5355 C CA . LEU B 1 194 ? 21.266 4.309 19.922 1 84 194 LEU B CA 1
ATOM 5356 C C . LEU B 1 194 ? 22.531 5.168 19.859 1 84 194 LEU B C 1
ATOM 5358 O O . LEU B 1 194 ? 23.641 4.672 20.078 1 84 194 LEU B O 1
ATOM 5362 N N . ARG B 1 195 ? 22.344 6.383 19.547 1 86.06 195 ARG B N 1
ATOM 5363 C CA . ARG B 1 195 ? 23.453 7.324 19.438 1 86.06 195 ARG B CA 1
ATOM 5364 C C . ARG B 1 195 ? 24.156 7.5 20.781 1 86.06 195 ARG B C 1
ATOM 5366 O O . ARG B 1 195 ? 25.391 7.605 20.844 1 86.06 195 ARG B O 1
ATOM 5373 N N . ARG B 1 196 ? 23.453 7.539 21.75 1 83.31 196 ARG B N 1
ATOM 5374 C CA . ARG B 1 196 ? 24 7.703 23.094 1 83.31 196 ARG B CA 1
ATOM 5375 C C . ARG B 1 196 ? 24.781 6.461 23.516 1 83.31 196 ARG B C 1
ATOM 5377 O O . ARG B 1 196 ? 25.781 6.566 24.234 1 83.31 196 ARG B O 1
ATOM 5384 N N . GLU B 1 197 ? 24.328 5.391 23.047 1 81.25 197 GLU B N 1
ATOM 5385 C CA . GLU B 1 197 ? 24.953 4.125 23.422 1 81.25 197 GLU B CA 1
ATOM 5386 C C . GLU B 1 197 ? 26.203 3.859 22.594 1 81.25 197 GLU B C 1
ATOM 5388 O O . GLU B 1 197 ? 27.203 3.348 23.109 1 81.25 197 GLU B O 1
ATOM 5393 N N . GLY B 1 198 ? 26.141 4.168 21.344 1 83.25 198 GLY B N 1
ATOM 5394 C CA . GLY B 1 198 ? 27.219 3.713 20.484 1 83.25 198 GLY B CA 1
ATOM 5395 C C . GLY B 1 198 ? 27.672 4.766 19.5 1 83.25 198 GLY B C 1
ATOM 5396 O O . GLY B 1 198 ? 28.484 4.48 18.609 1 83.25 198 GLY B O 1
ATOM 5397 N N . GLY B 1 199 ? 27.188 5.859 19.609 1 81.38 199 GLY B N 1
ATOM 5398 C CA . GLY B 1 199 ? 27.609 6.949 18.734 1 81.38 199 GLY B CA 1
ATOM 5399 C C . GLY B 1 199 ? 27.062 6.828 17.328 1 81.38 199 GLY B C 1
ATOM 5400 O O . GLY B 1 199 ? 26.078 6.129 17.094 1 81.38 199 GLY B O 1
ATOM 5401 N N . GLU B 1 200 ? 27.703 7.559 16.422 1 83.06 200 GLU B N 1
ATOM 5402 C CA . GLU B 1 200 ? 27.266 7.625 15.023 1 83.06 200 GLU B CA 1
ATOM 5403 C C . GLU B 1 200 ? 27.453 6.281 14.328 1 83.06 200 GLU B C 1
ATOM 5405 O O . GLU B 1 200 ? 26.672 5.934 13.43 1 83.06 200 GLU B O 1
ATOM 5410 N N . GLU B 1 201 ? 28.359 5.582 14.797 1 83.62 201 GLU B N 1
ATOM 5411 C CA . GLU B 1 201 ? 28.656 4.297 14.172 1 83.62 201 GLU B CA 1
ATOM 5412 C C . GLU B 1 201 ? 27.531 3.295 14.398 1 83.62 201 GLU B C 1
ATOM 5414 O O . GLU B 1 201 ? 27.234 2.473 13.523 1 83.62 201 GLU B O 1
ATOM 5419 N N . LYS B 1 202 ? 26.953 3.529 15.477 1 83.81 202 LYS B N 1
ATOM 5420 C CA . LYS B 1 202 ? 25.859 2.621 15.789 1 83.81 202 LYS B CA 1
ATOM 5421 C C . LYS B 1 202 ? 24.594 2.99 15.016 1 83.81 202 LYS B C 1
ATOM 5423 O O . LYS B 1 202 ? 23.812 2.115 14.648 1 83.81 202 LYS B O 1
ATOM 5428 N N . VAL B 1 203 ? 24.406 4.191 14.789 1 87 203 VAL B N 1
ATOM 5429 C CA . VAL B 1 203 ? 23.234 4.637 14.039 1 87 203 VAL B CA 1
ATOM 5430 C C . VAL B 1 203 ? 23.422 4.328 12.555 1 87 203 VAL B C 1
ATOM 5432 O O . VAL B 1 203 ? 22.594 3.648 11.945 1 87 203 VAL B O 1
ATOM 5435 N N . GLY B 1 204 ? 24.469 4.777 11.898 1 89.5 204 GLY B N 1
ATOM 5436 C CA . GLY B 1 204 ? 24.922 4.367 10.578 1 89.5 204 GLY B CA 1
ATOM 5437 C C . GLY B 1 204 ? 24.234 5.102 9.453 1 89.5 204 GLY B C 1
ATOM 5438 O O . GLY B 1 204 ? 24.406 4.762 8.281 1 89.5 204 GLY B O 1
ATOM 5439 N N . PHE B 1 205 ? 23.266 6.012 9.68 1 90.5 205 PHE B N 1
ATOM 5440 C CA . PHE B 1 205 ? 22.625 6.805 8.641 1 90.5 205 PHE B CA 1
ATOM 5441 C C . PHE B 1 205 ? 22.031 8.086 9.219 1 90.5 205 PHE B C 1
ATOM 5443 O O . PHE B 1 205 ? 21.969 8.25 10.438 1 90.5 205 PHE B O 1
ATOM 5450 N N . LYS B 1 206 ? 21.781 9.023 8.352 1 94.94 206 LYS B N 1
ATOM 5451 C CA . LYS B 1 206 ? 21.125 10.281 8.703 1 94.94 206 LYS B CA 1
ATOM 5452 C C . LYS B 1 206 ? 19.859 10.5 7.859 1 94.94 206 LYS B C 1
ATOM 5454 O O . LYS B 1 206 ? 19.844 10.172 6.672 1 94.94 206 LYS B O 1
ATOM 5459 N N . LEU B 1 207 ? 18.922 10.977 8.469 1 98.06 207 LEU B N 1
ATOM 5460 C CA . LEU B 1 207 ? 17.703 11.375 7.777 1 98.06 207 LEU B CA 1
ATOM 5461 C C . LEU B 1 207 ? 17.609 12.891 7.645 1 98.06 207 LEU B C 1
ATOM 5463 O O . LEU B 1 207 ? 16.938 13.547 8.438 1 98.06 207 LEU B O 1
ATOM 5467 N N . LYS B 1 208 ? 18.219 13.344 6.621 1 98.12 208 LYS B N 1
ATOM 5468 C CA . LYS B 1 208 ? 18.422 14.781 6.418 1 98.12 208 LYS B CA 1
ATOM 5469 C C . LYS B 1 208 ? 17.109 15.477 6.094 1 98.12 208 LYS B C 1
ATOM 5471 O O . LYS B 1 208 ? 16.953 16.672 6.34 1 98.12 208 LYS B O 1
ATOM 5476 N N . LYS B 1 209 ? 16.172 14.758 5.598 1 98.38 209 LYS B N 1
ATOM 5477 C CA . LYS B 1 209 ? 14.891 15.312 5.188 1 98.38 209 LYS B CA 1
ATOM 5478 C C . LYS B 1 209 ? 13.734 14.617 5.906 1 98.38 209 LYS B C 1
ATOM 5480 O O . LYS B 1 209 ? 13.656 13.391 5.91 1 98.38 209 LYS B O 1
ATOM 5485 N N . VAL B 1 210 ? 12.852 15.422 6.539 1 98.31 210 VAL B N 1
ATOM 5486 C CA . VAL B 1 210 ? 11.633 14.914 7.156 1 98.31 210 VAL B CA 1
ATOM 5487 C C . VAL B 1 210 ? 10.406 15.508 6.457 1 98.31 210 VAL B C 1
ATOM 5489 O O . VAL B 1 210 ? 10.305 16.734 6.309 1 98.31 210 VAL B O 1
ATOM 5492 N N . ILE B 1 211 ? 9.547 14.695 5.977 1 98.5 211 ILE B N 1
ATOM 5493 C CA . ILE B 1 211 ? 8.25 15.07 5.434 1 98.5 211 ILE B CA 1
ATOM 5494 C C . ILE B 1 211 ? 7.137 14.547 6.344 1 98.5 211 ILE B C 1
ATOM 5496 O O . ILE B 1 211 ? 6.797 13.359 6.297 1 98.5 211 ILE B O 1
ATOM 5500 N N . PHE B 1 212 ? 6.535 15.383 7.102 1 94.62 212 PHE B N 1
ATOM 5501 C CA . PHE B 1 212 ? 5.602 14.891 8.102 1 94.62 212 PHE B CA 1
ATOM 5502 C C . PHE B 1 212 ? 4.164 15.203 7.707 1 94.62 212 PHE B C 1
ATOM 5504 O O . PHE B 1 212 ? 3.924 16.062 6.848 1 94.62 212 PHE B O 1
ATOM 5511 N N . THR B 1 213 ? 3.215 14.445 8.242 1 91.94 213 THR B N 1
ATOM 5512 C CA . THR B 1 213 ? 1.779 14.641 8.07 1 91.94 213 THR B CA 1
ATOM 5513 C C . THR B 1 213 ? 1.066 14.664 9.414 1 91.94 213 THR B C 1
ATOM 5515 O O . THR B 1 213 ? 1.701 14.523 10.461 1 91.94 213 THR B O 1
ATOM 5518 N N . SER B 1 214 ? -0.207 14.859 9.375 1 83.69 214 SER B N 1
ATOM 5519 C CA . SER B 1 214 ? -1.132 14.703 10.492 1 83.69 214 SER B CA 1
ATOM 5520 C C . SER B 1 214 ? -0.999 15.852 11.492 1 83.69 214 SER B C 1
ATOM 5522 O O . SER B 1 214 ? -1.647 16.891 11.336 1 83.69 214 SER B O 1
ATOM 5524 N N . GLU B 1 215 ? 0.061 15.836 12.398 1 73 215 GLU B N 1
ATOM 5525 C CA . GLU B 1 215 ? 0.196 16.859 13.422 1 73 215 GLU B CA 1
ATOM 5526 C C . GLU B 1 215 ? 1.354 17.812 13.102 1 73 215 GLU B C 1
ATOM 5528 O O . GLU B 1 215 ? 2.387 17.375 12.586 1 73 215 GLU B O 1
ATOM 5533 N N . PRO B 1 216 ? 1.122 19.062 13.477 1 79 216 PRO B N 1
ATOM 5534 C CA . PRO B 1 216 ? 2.246 19.984 13.266 1 79 216 PRO B CA 1
ATOM 5535 C C . PRO B 1 216 ? 3.443 19.656 14.156 1 79 216 PRO B C 1
ATOM 5537 O O . PRO B 1 216 ? 3.285 19.031 15.203 1 79 216 PRO B O 1
ATOM 5540 N N . LEU B 1 217 ? 4.578 20.109 13.773 1 80.31 217 LEU B N 1
ATOM 5541 C CA . LEU B 1 217 ? 5.805 20.016 14.562 1 80.31 217 LEU B CA 1
ATOM 5542 C C . LEU B 1 217 ? 6.137 21.344 15.219 1 80.31 217 LEU B C 1
ATOM 5544 O O . LEU B 1 217 ? 6.113 22.391 14.555 1 80.31 217 LEU B O 1
ATOM 5548 N N . SER B 1 218 ? 6.461 21.266 16.453 1 74.81 218 SER B N 1
ATOM 5549 C CA . SER B 1 218 ? 6.98 22.453 17.109 1 74.81 218 SER B CA 1
ATOM 5550 C C . SER B 1 218 ? 8.461 22.672 16.797 1 74.81 218 SER B C 1
ATOM 5552 O O . SER B 1 218 ? 9.125 21.766 16.297 1 74.81 218 SER B O 1
ATOM 5554 N N . LYS B 1 219 ? 8.93 23.859 17.094 1 79 219 LYS B N 1
ATOM 5555 C CA . LYS B 1 219 ? 10.352 24.156 16.891 1 79 219 LYS B CA 1
ATOM 5556 C C . LYS B 1 219 ? 11.227 23.234 17.734 1 79 219 LYS B C 1
ATOM 5558 O O . LYS B 1 219 ? 12.289 22.797 17.281 1 79 219 LYS B O 1
ATOM 5563 N N . ALA B 1 220 ? 10.766 22.938 18.969 1 75.06 220 ALA B N 1
ATOM 5564 C CA . ALA B 1 220 ? 11.508 22.047 19.844 1 75.06 220 ALA B CA 1
ATOM 5565 C C . ALA B 1 220 ? 11.594 20.641 19.25 1 75.06 220 ALA B C 1
ATOM 5567 O O . ALA B 1 220 ? 12.625 19.969 19.375 1 75.06 220 ALA B O 1
ATOM 5568 N N . GLN B 1 221 ? 10.562 20.25 18.672 1 82.19 221 GLN B N 1
ATOM 5569 C CA . GLN B 1 221 ? 10.531 18.922 18.047 1 82.19 221 GLN B CA 1
ATOM 5570 C C . GLN B 1 221 ? 11.422 18.875 16.812 1 82.19 221 GLN B C 1
ATOM 5572 O O . GLN B 1 221 ? 12.109 17.891 16.578 1 82.19 221 GLN B O 1
ATOM 5577 N N . GLU B 1 222 ? 11.414 19.984 16.109 1 89.75 222 GLU B N 1
ATOM 5578 C CA . GLU B 1 222 ? 12.305 20.062 14.953 1 89.75 222 GLU B CA 1
ATOM 5579 C C . GLU B 1 222 ? 13.766 19.969 15.383 1 89.75 222 GLU B C 1
ATOM 5581 O O . GLU B 1 222 ? 14.562 19.281 14.75 1 89.75 222 GLU B O 1
ATOM 5586 N N . LYS B 1 223 ? 14.102 20.672 16.406 1 87.19 223 LYS B N 1
ATOM 5587 C CA . LYS B 1 223 ? 15.461 20.625 16.938 1 87.19 223 LYS B CA 1
ATOM 5588 C C . LYS B 1 223 ? 15.836 19.219 17.391 1 87.19 223 LYS B C 1
ATOM 5590 O O . LYS B 1 223 ? 16.953 18.766 17.172 1 87.19 223 LYS B O 1
ATOM 5595 N N . PHE B 1 224 ? 14.891 18.562 18 1 85.56 224 PHE B N 1
ATOM 5596 C CA . PHE B 1 224 ? 15.125 17.188 18.422 1 85.56 224 PHE B CA 1
ATOM 5597 C C . PHE B 1 224 ? 15.375 16.281 17.234 1 85.56 224 PHE B C 1
ATOM 5599 O O . PHE B 1 224 ? 16.219 15.391 17.281 1 85.56 224 PHE B O 1
ATOM 5606 N N . LEU B 1 225 ? 14.625 16.484 16.234 1 93.5 225 LEU B N 1
ATOM 5607 C CA . LEU B 1 225 ? 14.828 15.695 15.023 1 93.5 225 LEU B CA 1
ATOM 5608 C C . LEU B 1 225 ? 16.234 15.914 14.461 1 93.5 225 LEU B C 1
ATOM 5610 O O . LEU B 1 225 ? 16.875 14.969 13.984 1 93.5 225 LEU B O 1
ATOM 5614 N N . ASN B 1 226 ? 16.656 17.125 14.5 1 94.88 226 ASN B N 1
ATOM 5615 C CA . ASN B 1 226 ? 18.031 17.406 14.07 1 94.88 226 ASN B CA 1
ATOM 5616 C C . ASN B 1 226 ? 19.047 16.656 14.93 1 94.88 226 ASN B C 1
ATOM 5618 O O . ASN B 1 226 ? 19.969 16.047 14.406 1 94.88 226 ASN B O 1
ATOM 5622 N N . GLU B 1 227 ? 18.859 16.703 16.219 1 90.5 227 GLU B N 1
ATOM 5623 C CA . GLU B 1 227 ? 19.781 16.062 17.156 1 90.5 227 GLU B CA 1
ATOM 5624 C C . GLU B 1 227 ? 19.766 14.547 16.984 1 90.5 227 GLU B C 1
ATOM 5626 O O . GLU B 1 227 ? 20.828 13.914 17 1 90.5 227 GLU B O 1
ATOM 5631 N N . ALA B 1 228 ? 18.625 14.023 16.844 1 91.19 228 ALA B N 1
ATOM 5632 C CA . ALA B 1 228 ? 18.453 12.57 16.875 1 91.19 228 ALA B CA 1
ATOM 5633 C C . ALA B 1 228 ? 18.734 11.945 15.516 1 91.19 228 ALA B C 1
ATOM 5635 O O . ALA B 1 228 ? 19.406 10.914 15.422 1 91.19 228 ALA B O 1
ATOM 5636 N N . LEU B 1 229 ? 18.266 12.586 14.453 1 95.88 229 LEU B N 1
ATOM 5637 C CA . LEU B 1 229 ? 18.25 11.945 13.141 1 95.88 229 LEU B CA 1
ATOM 5638 C C . LEU B 1 229 ? 19.219 12.648 12.188 1 95.88 229 LEU B C 1
ATOM 5640 O O . LEU B 1 229 ? 19.5 12.148 11.094 1 95.88 229 LEU B O 1
ATOM 5644 N N . GLY B 1 230 ? 19.703 13.805 12.586 1 95.31 230 GLY B N 1
ATOM 5645 C CA . GLY B 1 230 ? 20.5 14.602 11.672 1 95.31 230 GLY B CA 1
ATOM 5646 C C . GLY B 1 230 ? 19.672 15.359 10.648 1 95.31 230 GLY B C 1
ATOM 5647 O O . GLY B 1 230 ? 20.172 15.719 9.586 1 95.31 230 GLY B O 1
ATOM 5648 N N . THR B 1 231 ? 18.453 15.672 10.938 1 97.5 231 THR B N 1
ATOM 5649 C CA . THR B 1 231 ? 17.516 16.312 10.023 1 97.5 231 THR B CA 1
ATOM 5650 C C . THR B 1 231 ? 17.938 17.75 9.719 1 97.5 231 THR B C 1
ATOM 5652 O O . THR B 1 231 ? 18.234 18.516 10.633 1 97.5 231 THR B O 1
ATOM 5655 N N . GLU B 1 232 ? 17.922 18.047 8.461 1 97.38 232 GLU B N 1
ATOM 5656 C CA . GLU B 1 232 ? 18.297 19.391 8.016 1 97.38 232 GLU B CA 1
ATOM 5657 C C . GLU B 1 232 ? 17.078 20.188 7.574 1 97.38 232 GLU B C 1
ATOM 5659 O O . GLU B 1 232 ? 17.016 21.406 7.777 1 97.38 232 GLU B O 1
ATOM 5664 N N . THR B 1 233 ? 16.125 19.516 6.914 1 96.56 233 THR B N 1
ATOM 5665 C CA . THR B 1 233 ? 14.93 20.203 6.422 1 96.56 233 THR B CA 1
ATOM 5666 C C . THR B 1 233 ? 13.664 19.453 6.832 1 96.56 233 THR B C 1
ATOM 5668 O O . THR B 1 233 ? 13.664 18.234 6.93 1 96.56 233 THR B O 1
ATOM 5671 N N . VAL B 1 234 ? 12.617 20.203 7.066 1 95.69 234 VAL B N 1
ATOM 5672 C CA . VAL B 1 234 ? 11.305 19.641 7.371 1 95.69 234 VAL B CA 1
ATOM 5673 C C . VAL B 1 234 ? 10.266 20.219 6.418 1 95.69 234 VAL B C 1
ATOM 5675 O O . VAL B 1 234 ? 10.328 21.406 6.055 1 95.69 234 VAL B O 1
ATOM 5678 N N . SER B 1 235 ? 9.383 19.422 5.93 1 96.44 235 SER B N 1
ATOM 5679 C CA . SER B 1 235 ? 8.227 19.812 5.129 1 96.44 235 SER B CA 1
ATOM 5680 C C . SER B 1 235 ? 7.008 18.953 5.465 1 96.44 235 SER B C 1
ATOM 5682 O O . SER B 1 235 ? 7.117 17.969 6.199 1 96.44 235 SER B O 1
ATOM 5684 N N . SER B 1 236 ? 5.883 19.406 5.004 1 94.62 236 SER B N 1
ATOM 5685 C CA . SER B 1 236 ? 4.645 18.703 5.34 1 94.62 236 SER B CA 1
ATOM 5686 C C . SER B 1 236 ? 3.734 18.578 4.121 1 94.62 236 SER B C 1
ATOM 5688 O O . SER B 1 236 ? 3.818 19.391 3.193 1 94.62 236 SER B O 1
ATOM 5690 N N . ILE B 1 237 ? 2.994 17.562 4.102 1 96.31 237 ILE B N 1
ATOM 5691 C CA . ILE B 1 237 ? 1.898 17.359 3.162 1 96.31 237 ILE B CA 1
ATOM 5692 C C . ILE B 1 237 ? 0.587 17.188 3.928 1 96.31 237 ILE B C 1
ATOM 5694 O O . ILE B 1 237 ? 0.542 16.5 4.953 1 96.31 237 ILE B O 1
ATOM 5698 N N . TYR B 1 238 ? -0.384 17.844 3.484 1 91.31 238 TYR B N 1
ATOM 5699 C CA . TYR B 1 238 ? -1.715 17.734 4.07 1 91.31 238 TYR B CA 1
ATOM 5700 C C . TYR B 1 238 ? -2.711 17.172 3.07 1 91.31 238 TYR B C 1
ATOM 5702 O O . TYR B 1 238 ? -2.768 17.609 1.921 1 91.31 238 TYR B O 1
ATOM 5710 N N . ALA B 1 239 ? -3.395 16.188 3.5 1 92.62 239 ALA B N 1
ATOM 5711 C CA . ALA B 1 239 ? -4.449 15.523 2.732 1 92.62 239 ALA B CA 1
ATOM 5712 C C . ALA B 1 239 ? -5.617 15.133 3.633 1 92.62 239 ALA B C 1
ATOM 5714 O O . ALA B 1 239 ? -5.473 15.07 4.855 1 92.62 239 ALA B O 1
ATOM 5715 N N . SER B 1 240 ? -6.758 15 3.102 1 88.75 240 SER B N 1
ATOM 5716 C CA . SER B 1 240 ? -7.938 14.453 3.76 1 88.75 240 SER B CA 1
ATOM 5717 C C . SER B 1 240 ? -8.664 13.469 2.854 1 88.75 240 SER B C 1
ATOM 5719 O O . SER B 1 240 ? -8.438 13.445 1.643 1 88.75 240 SER B O 1
ATOM 5721 N N . ALA B 1 241 ? -9.453 12.609 3.475 1 89.25 241 ALA B N 1
ATOM 5722 C CA . ALA B 1 241 ? -10.234 11.672 2.674 1 89.25 241 ALA B CA 1
ATOM 5723 C C . ALA B 1 241 ? -11.133 12.398 1.683 1 89.25 241 ALA B C 1
ATOM 5725 O O . ALA B 1 241 ? -11.367 11.914 0.573 1 89.25 241 ALA B O 1
ATOM 5726 N N . GLU B 1 242 ? -11.586 13.562 2.051 1 90.81 242 GLU B N 1
ATOM 5727 C CA . GLU B 1 242 ? -12.516 14.336 1.229 1 90.81 242 GLU B CA 1
ATOM 5728 C C . GLU B 1 242 ? -11.797 14.992 0.053 1 90.81 242 GLU B C 1
ATOM 5730 O O . GLU B 1 242 ? -12.25 14.898 -1.09 1 90.81 242 GLU B O 1
ATOM 5735 N N . ALA B 1 243 ? -10.656 15.531 0.347 1 94.12 243 ALA B N 1
ATOM 5736 C CA . ALA B 1 243 ? -10.062 16.422 -0.649 1 94.12 243 ALA B CA 1
ATOM 5737 C C . ALA B 1 243 ? -8.883 15.742 -1.344 1 94.12 243 ALA B C 1
ATOM 5739 O O . ALA B 1 243 ? -8.438 16.188 -2.402 1 94.12 243 ALA B O 1
ATOM 5740 N N . GLY B 1 244 ? -8.375 14.609 -0.772 1 95.06 244 GLY B N 1
ATOM 5741 C CA . GLY B 1 244 ? -7.148 14.055 -1.317 1 95.06 244 GLY B CA 1
ATOM 5742 C C . GLY B 1 244 ? -5.922 14.891 -1.012 1 95.06 244 GLY B C 1
ATOM 5743 O O . GLY B 1 244 ? -5.977 15.805 -0.187 1 95.06 244 GLY B O 1
ATOM 5744 N N . PRO B 1 245 ? -4.828 14.5 -1.591 1 96.5 245 PRO B N 1
ATOM 5745 C CA . PRO B 1 245 ? -3.637 15.344 -1.437 1 96.5 245 PRO B CA 1
ATOM 5746 C C . PRO B 1 245 ? -3.705 16.625 -2.266 1 96.5 245 PRO B C 1
ATOM 5748 O O . PRO B 1 245 ? -3.934 16.562 -3.477 1 96.5 245 PRO B O 1
ATOM 5751 N N . TRP B 1 246 ? -3.555 17.766 -1.646 1 95.31 246 TRP B N 1
ATOM 5752 C CA . TRP B 1 246 ? -3.793 18.969 -2.445 1 95.31 246 TRP B CA 1
ATOM 5753 C C . TRP B 1 246 ? -2.855 20.094 -2.027 1 95.31 246 TRP B C 1
ATOM 5755 O O . TRP B 1 246 ? -2.73 21.094 -2.734 1 95.31 246 TRP B O 1
ATOM 5765 N N . VAL B 1 247 ? -2.148 19.906 -0.909 1 96.31 247 VAL B N 1
ATOM 5766 C CA . VAL B 1 247 ? -1.365 21.047 -0.436 1 96.31 247 VAL B CA 1
ATOM 5767 C C . VAL B 1 247 ? -0.114 20.547 0.284 1 96.31 247 VAL B C 1
ATOM 5769 O O . VAL B 1 247 ? -0.133 19.484 0.91 1 96.31 247 VAL B O 1
ATOM 5772 N N . GLY B 1 248 ? 0.977 21.219 0.164 1 96.62 248 GLY B N 1
ATOM 5773 C CA . GLY B 1 248 ? 2.234 20.891 0.817 1 96.62 248 GLY B CA 1
ATOM 5774 C C . GLY B 1 248 ? 3.082 22.125 1.12 1 96.62 248 GLY B C 1
ATOM 5775 O O . GLY B 1 248 ? 2.695 23.25 0.804 1 96.62 248 GLY B O 1
ATOM 5776 N N . THR B 1 249 ? 4.215 21.922 1.808 1 95.56 249 THR B N 1
ATOM 5777 C CA . THR B 1 249 ? 5.082 23.031 2.172 1 95.56 249 THR B CA 1
ATOM 5778 C C . THR B 1 249 ? 6.43 22.922 1.464 1 95.56 249 THR B C 1
ATOM 5780 O O . THR B 1 249 ? 6.844 21.828 1.076 1 95.56 249 THR B O 1
ATOM 5783 N N . ILE B 1 250 ? 7.023 24.078 1.285 1 94.88 250 ILE B N 1
ATOM 5784 C CA . ILE B 1 250 ? 8.414 24.125 0.857 1 94.88 250 ILE B CA 1
ATOM 5785 C C . ILE B 1 250 ? 9.328 23.688 2.002 1 94.88 250 ILE B C 1
ATOM 5787 O O . ILE B 1 250 ? 9.102 24.047 3.158 1 94.88 250 ILE B O 1
ATOM 5791 N N . PRO B 1 251 ? 10.312 22.828 1.654 1 95.56 251 PRO B N 1
ATOM 5792 C CA . PRO B 1 251 ? 11.219 22.422 2.73 1 95.56 251 PRO B CA 1
ATOM 5793 C C . PRO B 1 251 ? 11.859 23.609 3.443 1 95.56 251 PRO B C 1
ATOM 5795 O O . PRO B 1 251 ? 12.391 24.516 2.793 1 95.56 251 PRO B O 1
ATOM 5798 N N . LYS B 1 252 ? 11.766 23.578 4.766 1 92.44 252 LYS B N 1
ATOM 5799 C CA . LYS B 1 252 ? 12.352 24.609 5.617 1 92.44 252 LYS B CA 1
ATOM 5800 C C . LYS B 1 252 ? 13.586 24.094 6.348 1 92.44 252 LYS B C 1
ATOM 5802 O O . LYS B 1 252 ? 13.547 23 6.934 1 92.44 252 LYS B O 1
ATOM 5807 N N . ARG B 1 253 ? 14.617 24.844 6.328 1 92.62 253 ARG B N 1
ATOM 5808 C CA . ARG B 1 253 ? 15.812 24.469 7.066 1 92.62 253 ARG B CA 1
ATOM 5809 C C . ARG B 1 253 ? 15.617 24.641 8.57 1 92.62 253 ARG B C 1
ATOM 5811 O O . ARG B 1 253 ? 15.023 25.641 9.008 1 92.62 253 ARG B O 1
ATOM 5818 N N . ILE B 1 254 ? 15.977 23.594 9.281 1 88.62 254 ILE B N 1
ATOM 5819 C CA . ILE B 1 254 ? 15.953 23.719 10.734 1 88.62 254 ILE B CA 1
ATOM 5820 C C . ILE B 1 254 ? 17.031 24.688 11.195 1 88.62 254 ILE B C 1
ATOM 5822 O O . ILE B 1 254 ? 18.203 24.547 10.836 1 88.62 254 ILE B O 1
ATOM 5826 N N . ALA B 1 255 ? 16.641 25.984 11.547 1 68.94 255 ALA B N 1
ATOM 5827 C CA . ALA B 1 255 ? 17.578 27.031 11.938 1 68.94 255 ALA B CA 1
ATOM 5828 C C . ALA B 1 255 ? 18.469 26.562 13.094 1 68.94 255 ALA B C 1
ATOM 5830 O O . ALA B 1 255 ? 17.984 25.922 14.023 1 68.94 255 ALA B O 1
ATOM 5831 N N . GLY B 1 256 ? 19.703 26.203 12.875 1 54.38 256 GLY B N 1
ATOM 5832 C CA . GLY B 1 256 ? 20.609 26.031 13.992 1 54.38 256 GLY B CA 1
ATOM 5833 C C . GLY B 1 256 ? 20.344 27 15.133 1 54.38 256 GLY B C 1
ATOM 5834 O O . GLY B 1 256 ? 19.359 27.734 15.109 1 54.38 256 GLY B O 1
ATOM 5835 N N . ASP B 1 257 ? 21.203 27.031 16.297 1 44.25 257 ASP B N 1
ATOM 5836 C CA . ASP B 1 257 ? 21.219 27.828 17.516 1 44.25 257 ASP B CA 1
ATOM 5837 C C . ASP B 1 257 ? 20.953 29.297 17.219 1 44.25 257 ASP B C 1
ATOM 5839 O O . ASP B 1 257 ? 21.219 30.172 18.062 1 44.25 257 ASP B O 1
ATOM 5843 N N . GLU B 1 258 ? 20.766 29.672 16.031 1 41.31 258 GLU B N 1
ATOM 5844 C CA . GLU B 1 258 ? 20.828 31.125 16.047 1 41.31 258 GLU B CA 1
ATOM 5845 C C . GLU B 1 258 ? 19.719 31.719 16.891 1 41.31 258 GLU B C 1
ATOM 5847 O O . GLU B 1 258 ? 18.656 31.109 17.062 1 41.31 258 GLU B O 1
ATOM 5852 N N . ASN B 1 259 ? 19.969 32.844 17.641 1 39.16 259 ASN B N 1
ATOM 5853 C CA . ASN B 1 259 ? 19.5 33.688 18.719 1 39.16 259 ASN B CA 1
ATOM 5854 C C . ASN B 1 259 ? 18.031 34.094 18.531 1 39.16 259 ASN B C 1
ATOM 5856 O O . ASN B 1 259 ? 17.656 35.219 18.859 1 39.16 259 ASN B O 1
ATOM 5860 N N . THR B 1 260 ? 17.453 33.688 17.516 1 40.38 260 THR B N 1
ATOM 5861 C CA . THR B 1 260 ? 16.188 34.406 17.531 1 40.38 260 THR B CA 1
ATOM 5862 C C . THR B 1 260 ? 15.344 34 18.734 1 40.38 260 THR B C 1
ATOM 5864 O O . THR B 1 260 ? 15.273 32.812 19.078 1 40.38 260 THR B O 1
ATOM 5867 N N . GLU B 1 261 ? 15.117 34.906 19.594 1 39.34 261 GLU B N 1
ATOM 5868 C CA . GLU B 1 261 ? 14.219 34.906 20.75 1 39.34 261 GLU B CA 1
ATOM 5869 C C . GLU B 1 261 ? 12.938 34.125 20.469 1 39.34 261 GLU B C 1
ATOM 5871 O O . GLU B 1 261 ? 11.969 34.688 19.938 1 39.34 261 GLU B O 1
ATOM 5876 N N . GLU B 1 262 ? 13.078 32.969 19.969 1 44.88 262 GLU B N 1
ATOM 5877 C CA . GLU B 1 262 ? 11.922 32.188 19.562 1 44.88 262 GLU B CA 1
ATOM 5878 C C . GLU B 1 262 ? 11.133 31.703 20.781 1 44.88 262 GLU B C 1
ATOM 5880 O O . GLU B 1 262 ? 11.719 31.266 21.781 1 44.88 262 GLU B O 1
ATOM 5885 N N . THR B 1 263 ? 9.984 32.281 20.969 1 43.5 263 THR B N 1
ATOM 5886 C CA . THR B 1 263 ? 9.062 31.906 22.047 1 43.5 263 THR B CA 1
ATOM 5887 C C . THR B 1 263 ? 8.867 30.406 22.094 1 43.5 263 THR B C 1
ATOM 5889 O O . THR B 1 263 ? 8.477 29.781 21.094 1 43.5 263 THR B O 1
ATOM 5892 N N . PRO B 1 264 ? 9.398 29.75 23.078 1 45.19 264 PRO B N 1
ATOM 5893 C CA . PRO B 1 264 ? 9.117 28.328 23.312 1 45.19 264 PRO B CA 1
ATOM 5894 C C . PRO B 1 264 ? 7.652 27.969 23.094 1 45.19 264 PRO B C 1
ATOM 5896 O O . PRO B 1 264 ? 6.762 28.75 23.453 1 45.19 264 PRO B O 1
ATOM 5899 N N . GLY B 1 265 ? 7.406 26.938 22.375 1 45.5 265 GLY B N 1
ATOM 5900 C CA . GLY B 1 265 ? 6.043 26.469 22.188 1 45.5 265 GLY B CA 1
ATOM 5901 C C . GLY B 1 265 ? 5.406 27 20.922 1 45.5 265 GLY B C 1
ATOM 5902 O O . GLY B 1 265 ? 4.285 26.625 20.578 1 45.5 265 GLY B O 1
ATOM 5903 N N . SER B 1 266 ? 6.129 28 20.344 1 45.72 266 SER B N 1
ATOM 5904 C CA . SER B 1 266 ? 5.508 28.578 19.156 1 45.72 266 SER B CA 1
ATOM 5905 C C . SER B 1 266 ? 5.508 27.594 17.984 1 45.72 266 SER B C 1
ATOM 5907 O O . SER B 1 266 ? 6.508 26.906 17.75 1 45.72 266 SER B O 1
ATOM 5909 N N . VAL B 1 267 ? 4.262 27.109 17.672 1 50.78 267 VAL B N 1
ATOM 5910 C CA . VAL B 1 267 ? 4.121 26.422 16.391 1 50.78 267 VAL B CA 1
ATOM 5911 C C . VAL B 1 267 ? 4.348 27.391 15.242 1 50.78 267 VAL B C 1
ATOM 5913 O O . VAL B 1 267 ? 3.678 28.422 15.148 1 50.78 267 VAL B O 1
ATOM 5916 N N . ALA B 1 268 ? 5.547 27.406 14.586 1 52.44 268 ALA B N 1
ATOM 5917 C CA . ALA B 1 268 ? 5.801 28.281 13.438 1 52.44 268 ALA B CA 1
ATOM 5918 C C . ALA B 1 268 ? 4.746 28.078 12.352 1 52.44 268 ALA B C 1
ATOM 5920 O O . ALA B 1 268 ? 4.492 26.953 11.93 1 52.44 268 ALA B O 1
ATOM 5921 N N . PRO B 1 269 ? 3.902 29.141 12.242 1 61.97 269 PRO B N 1
ATOM 5922 C CA . PRO B 1 269 ? 2.934 28.969 11.156 1 61.97 269 PRO B CA 1
ATOM 5923 C C . PRO B 1 269 ? 3.588 28.547 9.836 1 61.97 269 PRO B C 1
ATOM 5925 O O . PRO B 1 269 ? 4.578 29.156 9.422 1 61.97 269 PRO B O 1
ATOM 5928 N N . ARG B 1 270 ? 3.314 27.328 9.453 1 73.56 270 ARG B N 1
ATOM 5929 C CA . ARG B 1 270 ? 3.848 26.859 8.18 1 73.56 270 ARG B CA 1
ATOM 5930 C C . ARG B 1 270 ? 2.938 27.25 7.023 1 73.56 270 ARG B C 1
ATOM 5932 O O . ARG B 1 270 ? 1.712 27.219 7.152 1 73.56 270 ARG B O 1
ATOM 5939 N N . SER B 1 271 ? 3.643 27.828 6.043 1 86.5 271 SER B N 1
ATOM 5940 C CA . SER B 1 271 ? 2.891 28.172 4.84 1 86.5 271 SER B CA 1
ATOM 5941 C C . SER B 1 271 ? 2.824 27 3.873 1 86.5 271 SER B C 1
ATOM 5943 O O . SER B 1 271 ? 3.857 26.453 3.467 1 86.5 271 SER B O 1
ATOM 5945 N N . PHE B 1 272 ? 1.652 26.656 3.648 1 93.88 272 PHE B N 1
ATOM 5946 C CA . PHE B 1 272 ? 1.378 25.609 2.664 1 93.88 272 PHE B CA 1
ATOM 5947 C C . PHE B 1 272 ? 1.176 26.219 1.279 1 93.88 272 PHE B C 1
ATOM 5949 O O . PHE B 1 272 ? 0.87 27.406 1.154 1 93.88 272 PHE B O 1
ATOM 5956 N N . VAL B 1 273 ? 1.469 25.438 0.299 1 96.06 273 VAL B N 1
ATOM 5957 C CA . VAL B 1 273 ? 1.306 25.859 -1.087 1 96.06 273 VAL B CA 1
ATOM 5958 C C . VAL B 1 273 ? 0.362 24.906 -1.813 1 96.06 273 VAL B C 1
ATOM 5960 O O . VAL B 1 273 ? 0.455 23.688 -1.649 1 96.06 273 VAL B O 1
ATOM 5963 N N . PHE B 1 274 ? -0.558 25.422 -2.541 1 95.88 274 PHE B N 1
ATOM 5964 C CA . PHE B 1 274 ? -1.444 24.625 -3.377 1 95.88 274 PHE B CA 1
ATOM 5965 C C . PHE B 1 274 ? -1.515 25.188 -4.789 1 95.88 274 PHE B C 1
ATOM 5967 O O . PHE B 1 274 ? -1.042 26.312 -5.039 1 95.88 274 PHE B O 1
ATOM 5974 N N . ASP B 1 275 ? -1.905 24.422 -5.754 1 95.44 275 ASP B N 1
ATOM 5975 C CA . ASP B 1 275 ? -2.113 24.781 -7.152 1 95.44 275 ASP B CA 1
ATOM 5976 C C . ASP B 1 275 ? -3.578 25.125 -7.418 1 95.44 275 ASP B C 1
ATOM 5978 O O . ASP B 1 275 ? -4.434 24.234 -7.426 1 95.44 275 ASP B O 1
ATOM 5982 N N . ARG B 1 276 ? -3.855 26.312 -7.672 1 93.25 276 ARG B N 1
ATOM 5983 C CA . ARG B 1 276 ? -5.23 26.781 -7.816 1 93.25 276 ARG B CA 1
ATOM 5984 C C . ARG B 1 276 ? -5.887 26.172 -9.055 1 93.25 276 ARG B C 1
ATOM 5986 O O . ARG B 1 276 ? -7.098 26.281 -9.242 1 93.25 276 ARG B O 1
ATOM 5993 N N . ARG B 1 277 ? -5.148 25.656 -9.93 1 93.81 277 ARG B N 1
ATOM 5994 C CA . ARG B 1 277 ? -5.699 24.953 -11.094 1 93.81 277 ARG B CA 1
ATOM 5995 C C . ARG B 1 277 ? -6.293 23.609 -10.703 1 93.81 277 ARG B C 1
ATOM 5997 O O . ARG B 1 277 ? -7.047 23.016 -11.469 1 93.81 277 ARG B O 1
ATOM 6004 N N . GLN B 1 278 ? -5.949 23.078 -9.5 1 95.44 278 GLN B N 1
ATOM 6005 C CA . GLN B 1 278 ? -6.406 21.781 -9.031 1 95.44 278 GLN B CA 1
ATOM 6006 C C . GLN B 1 278 ? -7.516 21.922 -7.996 1 95.44 278 GLN B C 1
ATOM 6008 O O . GLN B 1 278 ? -8.367 21.047 -7.871 1 95.44 278 GLN B O 1
ATOM 6013 N N . ILE B 1 279 ? -7.434 22.938 -7.277 1 95.69 279 ILE B N 1
ATOM 6014 C CA . ILE B 1 279 ? -8.375 23.141 -6.184 1 95.69 279 ILE B CA 1
ATOM 6015 C C . ILE B 1 279 ? -8.594 24.641 -5.961 1 95.69 279 ILE B C 1
ATOM 6017 O O . ILE B 1 279 ? -7.645 25.422 -6.012 1 95.69 279 ILE B O 1
ATOM 6021 N N . VAL B 1 280 ? -9.828 25 -5.785 1 94.31 280 VAL B N 1
ATOM 6022 C CA . VAL B 1 280 ? -10.18 26.359 -5.395 1 94.31 280 VAL B CA 1
ATOM 6023 C C . VAL B 1 280 ? -10.359 26.438 -3.881 1 94.31 280 VAL B C 1
ATOM 6025 O O . VAL B 1 280 ? -11.07 25.609 -3.293 1 94.31 280 VAL B O 1
ATOM 6028 N N . VAL B 1 281 ? -9.727 27.453 -3.307 1 94 281 VAL B N 1
ATOM 6029 C CA . VAL B 1 281 ? -9.836 27.641 -1.863 1 94 281 VAL B CA 1
ATOM 6030 C C . VAL B 1 281 ? -10.57 28.938 -1.561 1 94 281 VAL B C 1
ATOM 6032 O O . VAL B 1 281 ? -10.18 30.016 -2.033 1 94 281 VAL B O 1
ATOM 6035 N N . GLU B 1 282 ? -11.617 28.828 -0.841 1 92.12 282 GLU B N 1
ATOM 6036 C CA . GLU B 1 282 ? -12.289 29.984 -0.262 1 92.12 282 GLU B CA 1
ATOM 6037 C C . GLU B 1 282 ? -11.922 30.156 1.209 1 92.12 282 GLU B C 1
ATOM 6039 O O . GLU B 1 282 ? -11.758 29.172 1.934 1 92.12 282 GLU B O 1
ATOM 6044 N N . VAL B 1 283 ? -11.742 31.391 1.56 1 89.5 283 VAL B N 1
ATOM 6045 C CA . VAL B 1 283 ? -11.555 31.719 2.965 1 89.5 283 VAL B CA 1
ATOM 6046 C C . VAL B 1 283 ? -12.75 32.531 3.471 1 89.5 283 VAL B C 1
ATOM 6048 O O . VAL B 1 283 ? -13.055 33.594 2.949 1 89.5 283 VAL B O 1
ATOM 6051 N N . ILE B 1 284 ? -13.352 31.922 4.418 1 87.88 284 ILE B N 1
ATOM 6052 C CA . ILE B 1 284 ? -14.531 32.562 4.977 1 87.88 284 ILE B CA 1
ATOM 6053 C C . ILE B 1 284 ? -14.203 33.156 6.344 1 87.88 284 ILE B C 1
ATOM 6055 O O . ILE B 1 284 ? -14.008 32.406 7.316 1 87.88 284 ILE B O 1
ATOM 6059 N N . ASP B 1 285 ? -14.273 34.469 6.375 1 78.94 285 ASP B N 1
ATOM 6060 C CA . ASP B 1 285 ? -13.938 35.094 7.641 1 78.94 285 ASP B CA 1
ATOM 6061 C C . ASP B 1 285 ? -15.125 35.062 8.609 1 78.94 285 ASP B C 1
ATOM 6063 O O . ASP B 1 285 ? -16.219 34.656 8.234 1 78.94 285 ASP B O 1
ATOM 6067 N N . PRO B 1 286 ? -14.898 35.406 9.812 1 73.81 286 PRO B N 1
ATOM 6068 C CA . PRO B 1 286 ? -15.969 35.344 10.805 1 73.81 286 PRO B CA 1
ATOM 6069 C C . PRO B 1 286 ? -17.172 36.219 10.453 1 73.81 286 PRO B C 1
ATOM 6071 O O . PRO B 1 286 ? -18.281 35.938 10.891 1 73.81 286 PRO B O 1
ATOM 6074 N N . ASP B 1 287 ? -16.938 37.25 9.695 1 69.75 287 ASP B N 1
ATOM 6075 C CA . ASP B 1 287 ? -18.031 38.125 9.266 1 69.75 287 ASP B CA 1
ATOM 6076 C C . ASP B 1 287 ? -18.656 37.625 7.969 1 69.75 287 ASP B C 1
ATOM 6078 O O . ASP B 1 287 ? -19.422 38.344 7.324 1 69.75 287 ASP B O 1
ATOM 6082 N N . GLU B 1 288 ? -18.219 36.5 7.551 1 71.06 288 GLU B N 1
ATOM 6083 C CA . GLU B 1 288 ? -18.766 35.75 6.414 1 71.06 288 GLU B CA 1
ATOM 6084 C C . GLU B 1 288 ? -18.359 36.375 5.094 1 71.06 288 GLU B C 1
ATOM 6086 O O . GLU B 1 288 ? -19.047 36.219 4.082 1 71.06 288 GLU B O 1
ATOM 6091 N N . ASN B 1 289 ? -17.359 37.219 5.191 1 75.19 289 ASN B N 1
ATOM 6092 C CA . ASN B 1 289 ? -16.734 37.656 3.941 1 75.19 289 ASN B CA 1
ATOM 6093 C C . ASN B 1 289 ? -15.922 36.531 3.312 1 75.19 289 ASN B C 1
ATOM 6095 O O . ASN B 1 289 ? -15.273 35.75 4.02 1 75.19 289 ASN B O 1
ATOM 6099 N N . VAL B 1 290 ? -16.078 36.438 1.978 1 76.81 290 VAL B N 1
ATOM 6100 C CA . VAL B 1 290 ? -15.445 35.312 1.289 1 76.81 290 VAL B CA 1
ATOM 6101 C C . VAL B 1 290 ? -14.344 35.844 0.363 1 76.81 290 VAL B C 1
ATOM 6103 O O . VAL B 1 290 ? -14.562 36.75 -0.414 1 76.81 290 VAL B O 1
ATOM 6106 N N . LEU B 1 291 ? -13.203 35.312 0.578 1 75.44 291 LEU B N 1
ATOM 6107 C CA . LEU B 1 291 ? -12.102 35.438 -0.373 1 75.44 291 LEU B CA 1
ATOM 6108 C C . LEU B 1 291 ? -11.805 34.125 -1.061 1 75.44 291 LEU B C 1
ATOM 6110 O O . LEU B 1 291 ? -11.766 33.062 -0.409 1 75.44 291 LEU B O 1
ATOM 6114 N N . ASP B 1 292 ? -11.812 34.094 -2.377 1 75.69 292 ASP B N 1
ATOM 6115 C CA . ASP B 1 292 ? -11.516 32.812 -3.025 1 75.69 292 ASP B CA 1
ATOM 6116 C C . ASP B 1 292 ? -10.273 32.938 -3.906 1 75.69 292 ASP B C 1
ATOM 6118 O O . ASP B 1 292 ? -9.938 34.031 -4.383 1 75.69 292 ASP B O 1
ATOM 6122 N N . SER B 1 293 ? -9.617 31.906 -4.02 1 71.25 293 SER B N 1
ATOM 6123 C CA . SER B 1 293 ? -8.344 31.828 -4.723 1 71.25 293 SER B CA 1
ATOM 6124 C C . SER B 1 293 ? -8.539 31.875 -6.23 1 71.25 293 SER B C 1
ATOM 6126 O O . SER B 1 293 ? -7.57 31.969 -6.988 1 71.25 293 SER B O 1
ATOM 6128 N N . SER B 1 294 ? -9.734 31.672 -6.551 1 67.5 294 SER B N 1
ATOM 6129 C CA . SER B 1 294 ? -9.945 31.688 -7.996 1 67.5 294 SER B CA 1
ATOM 6130 C C . SER B 1 294 ? -9.773 33.094 -8.562 1 67.5 294 SER B C 1
ATOM 6132 O O . SER B 1 294 ? -9.516 33.25 -9.758 1 67.5 294 SER B O 1
ATOM 6134 N N . THR B 1 295 ? -10.102 34.031 -7.504 1 63.88 295 THR B N 1
ATOM 6135 C CA . THR B 1 295 ? -9.93 35.438 -7.902 1 63.88 295 THR B CA 1
ATOM 6136 C C . THR B 1 295 ? -8.547 35.938 -7.52 1 63.88 295 THR B C 1
ATOM 6138 O O . THR B 1 295 ? -7.93 35.438 -6.578 1 63.88 295 THR B O 1
ATOM 6141 N N . ASN B 1 296 ? -7.867 36.656 -8.32 1 56 296 ASN B N 1
ATOM 6142 C CA . ASN B 1 296 ? -6.48 37.094 -8.156 1 56 296 ASN B CA 1
ATOM 6143 C C . ASN B 1 296 ? -6.027 37 -6.707 1 56 296 ASN B C 1
ATOM 6145 O O . ASN B 1 296 ? -6.84 37.094 -5.789 1 56 296 ASN B O 1
ATOM 6149 N N . PRO B 1 297 ? -4.828 36.406 -6.672 1 55.69 297 PRO B N 1
ATOM 6150 C CA . PRO B 1 297 ? -4.273 36.281 -5.324 1 55.69 297 PRO B CA 1
ATOM 6151 C C . PRO B 1 297 ? -4.484 37.5 -4.461 1 55.69 297 PRO B C 1
ATOM 6153 O O . PRO B 1 297 ? -4.609 38.625 -4.992 1 55.69 297 PRO B O 1
ATOM 6156 N N . PRO B 1 298 ? -4.891 37.188 -3.166 1 55.56 298 PRO B N 1
ATOM 6157 C CA . PRO B 1 298 ? -5.051 38.344 -2.293 1 55.56 298 PRO B CA 1
ATOM 6158 C C . PRO B 1 298 ? -3.959 39.406 -2.502 1 55.56 298 PRO B C 1
ATOM 6160 O O . PRO B 1 298 ? -2.807 39.062 -2.773 1 55.56 298 PRO B O 1
ATOM 6163 N N . PRO B 1 299 ? -4.375 40.656 -2.805 1 50.66 299 PRO B N 1
ATOM 6164 C CA . PRO B 1 299 ? -3.418 41.719 -3.09 1 50.66 299 PRO B CA 1
ATOM 6165 C C . PRO B 1 299 ? -2.254 41.75 -2.102 1 50.66 299 PRO B C 1
ATOM 6167 O O . PRO B 1 299 ? -2.414 41.375 -0.942 1 50.66 299 PRO B O 1
ATOM 6170 N N . GLU B 1 300 ? -1.098 41.969 -2.668 1 52.69 300 GLU B N 1
ATOM 6171 C CA . GLU B 1 300 ? 0.105 42.25 -1.898 1 52.69 300 GLU B CA 1
ATOM 6172 C C . GLU B 1 300 ? -0.148 43.375 -0.898 1 52.69 300 GLU B C 1
ATOM 6174 O O . GLU B 1 300 ? -0.81 44.375 -1.222 1 52.69 300 GLU B O 1
ATOM 6179 N N . GLY B 1 301 ? 0.129 43.281 0.353 1 49.69 301 GLY B N 1
ATOM 6180 C CA . GLY B 1 301 ? 0.129 44.344 1.325 1 49.69 301 GLY B CA 1
ATOM 6181 C C . GLY B 1 301 ? -1.015 44.25 2.318 1 49.69 301 GLY B C 1
ATOM 6182 O O . GLY B 1 301 ? -0.999 44.938 3.354 1 49.69 301 GLY B O 1
ATOM 6183 N N . ARG B 1 302 ? -2.191 43.938 1.827 1 52.59 302 ARG B N 1
ATOM 6184 C CA . ARG B 1 302 ? -3.268 43.875 2.809 1 52.59 302 ARG B CA 1
ATOM 6185 C C . ARG B 1 302 ? -3.102 42.656 3.727 1 52.59 302 ARG B C 1
ATOM 6187 O O . ARG B 1 302 ? -2.576 41.625 3.311 1 52.59 302 ARG B O 1
ATOM 6194 N N . LYS B 1 303 ? -3.316 42.969 5.012 1 57.75 303 LYS B N 1
ATOM 6195 C CA . LYS B 1 303 ? -3.289 41.906 6.004 1 57.75 303 LYS B CA 1
ATOM 6196 C C . LYS B 1 303 ? -4.227 40.781 5.613 1 57.75 303 LYS B C 1
ATOM 6198 O O . LYS B 1 303 ? -5.426 40.969 5.418 1 57.75 303 LYS B O 1
ATOM 6203 N N . PRO B 1 304 ? -3.689 39.594 5.363 1 68.06 304 PRO B N 1
ATOM 6204 C CA . PRO B 1 304 ? -4.555 38.469 4.93 1 68.06 304 PRO B CA 1
ATOM 6205 C C . PRO B 1 304 ? -5.629 38.125 5.957 1 68.06 304 PRO B C 1
ATOM 6207 O O . PRO B 1 304 ? -5.359 38.125 7.164 1 68.06 304 PRO B O 1
ATOM 6210 N N . SER B 1 305 ? -6.832 38.125 5.562 1 73.19 305 SER B N 1
ATOM 6211 C CA . SER B 1 305 ? -7.945 37.75 6.43 1 73.19 305 SER B CA 1
ATOM 6212 C C . SER B 1 305 ? -7.91 36.25 6.77 1 73.19 305 SER B C 1
ATOM 6214 O O . SER B 1 305 ? -7.691 35.438 5.887 1 73.19 305 SER B O 1
ATOM 6216 N N . VAL B 1 306 ? -7.938 35.969 8.078 1 80.94 306 VAL B N 1
ATOM 6217 C CA . VAL B 1 306 ? -7.996 34.594 8.555 1 80.94 306 VAL B CA 1
ATOM 6218 C C . VAL B 1 306 ? -9.445 34.125 8.562 1 80.94 306 VAL B C 1
ATOM 6220 O O . VAL B 1 306 ? -10.352 34.844 8.977 1 80.94 306 VAL B O 1
ATOM 6223 N N . GLY B 1 307 ? -9.695 32.969 8.062 1 84.31 307 GLY B N 1
ATOM 6224 C CA . GLY B 1 307 ? -11.023 32.375 8.039 1 84.31 307 GLY B CA 1
ATOM 6225 C C . GLY B 1 307 ? -11 30.875 7.797 1 84.31 307 GLY B C 1
ATOM 6226 O O . GLY B 1 307 ? -9.922 30.266 7.75 1 84.31 307 GLY B O 1
ATOM 6227 N N . GLU B 1 308 ? -12.164 30.312 7.836 1 88.56 308 GLU B N 1
ATOM 6228 C CA . GLU B 1 308 ? -12.273 28.891 7.57 1 88.56 308 GLU B CA 1
ATOM 6229 C C . GLU B 1 308 ? -11.977 28.562 6.109 1 88.56 308 GLU B C 1
ATOM 6231 O O . GLU B 1 308 ? -12.406 29.297 5.211 1 88.56 308 GLU B O 1
ATOM 6236 N N . LEU B 1 309 ? -11.25 27.547 5.879 1 91.62 309 LEU B N 1
ATOM 6237 C CA . LEU B 1 309 ? -10.922 27.109 4.523 1 91.62 309 LEU B CA 1
ATOM 6238 C C . LEU B 1 309 ? -12.039 26.25 3.943 1 91.62 309 LEU B C 1
ATOM 6240 O O . LEU B 1 309 ? -12.461 25.266 4.559 1 91.62 309 LEU B O 1
ATOM 6244 N N . VAL B 1 310 ? -12.531 26.641 2.818 1 94.06 310 VAL B N 1
ATOM 6245 C CA . VAL B 1 310 ? -13.562 25.938 2.07 1 94.06 310 VAL B CA 1
ATOM 6246 C C . VAL B 1 310 ? -13.016 25.516 0.709 1 94.06 310 VAL B C 1
ATOM 6248 O O . VAL B 1 310 ? -12.445 26.328 -0.017 1 94.06 310 VAL B O 1
ATOM 6251 N N . LEU B 1 311 ? -13.219 24.219 0.341 1 96.38 311 LEU B N 1
ATOM 6252 C CA . LEU B 1 311 ? -12.5 23.672 -0.804 1 96.38 311 LEU B CA 1
ATOM 6253 C C . LEU B 1 311 ? -13.469 23.266 -1.907 1 96.38 311 LEU B C 1
ATOM 6255 O O . LEU B 1 311 ? -14.539 22.719 -1.627 1 96.38 311 LEU B O 1
ATOM 6259 N N . THR B 1 312 ? -13.109 23.516 -3.139 1 96.44 312 THR B N 1
ATOM 6260 C CA . THR B 1 312 ? -13.719 22.969 -4.348 1 96.44 312 THR B CA 1
ATOM 6261 C C . THR B 1 312 ? -12.672 22.297 -5.23 1 96.44 312 THR B C 1
ATOM 6263 O O . THR B 1 312 ? -11.719 22.938 -5.672 1 96.44 312 THR B O 1
ATOM 6266 N N . SER B 1 313 ? -12.859 21.031 -5.477 1 96.44 313 SER B N 1
ATOM 6267 C CA . SER B 1 313 ? -11.898 20.297 -6.297 1 96.44 313 SER B CA 1
ATOM 6268 C C . SER B 1 313 ? -12.172 20.5 -7.785 1 96.44 313 SER B C 1
ATOM 6270 O O . SER B 1 313 ? -13.32 20.516 -8.219 1 96.44 313 SER B O 1
ATOM 6272 N N . LEU B 1 314 ? -11.07 20.625 -8.562 1 96.31 314 LEU B N 1
ATOM 6273 C CA . LEU B 1 314 ? -11.188 20.75 -10.008 1 96.31 314 LEU B CA 1
ATOM 6274 C C . LEU B 1 314 ? -10.695 19.484 -10.703 1 96.31 314 LEU B C 1
ATOM 6276 O O . LEU B 1 314 ? -10.414 19.484 -11.906 1 96.31 314 LEU B O 1
ATOM 6280 N N . THR B 1 315 ? -10.609 18.422 -9.961 1 95.69 315 THR B N 1
ATOM 6281 C CA . THR B 1 315 ? -10.086 17.188 -10.531 1 95.69 315 THR B CA 1
ATOM 6282 C C . THR B 1 315 ? -11.117 16.062 -10.414 1 95.69 315 THR B C 1
ATOM 6284 O O . THR B 1 315 ? -10.844 14.922 -10.797 1 95.69 315 THR B O 1
ATOM 6287 N N . ARG B 1 316 ? -12.289 16.328 -9.906 1 95.38 316 ARG B N 1
ATOM 6288 C CA . ARG B 1 316 ? -13.289 15.289 -9.648 1 95.38 316 ARG B CA 1
ATOM 6289 C C . ARG B 1 316 ? -14.617 15.633 -10.305 1 95.38 316 ARG B C 1
ATOM 6291 O O . ARG B 1 316 ? -15.172 16.703 -10.078 1 95.38 316 ARG B O 1
ATOM 6298 N N . LEU B 1 317 ? -15.18 14.703 -11.031 1 93.75 317 LEU B N 1
ATOM 6299 C CA . LEU B 1 317 ? -16.469 14.906 -11.672 1 93.75 317 LEU B CA 1
ATOM 6300 C C . LEU B 1 317 ? -17.484 13.883 -11.188 1 93.75 317 LEU B C 1
ATOM 6302 O O . LEU B 1 317 ? -18.656 14.203 -11 1 93.75 317 LEU B O 1
ATOM 6306 N N . LYS B 1 318 ? -17.078 12.586 -10.953 1 92.44 318 LYS B N 1
ATOM 6307 C CA . LYS B 1 318 ? -18.016 11.547 -10.531 1 92.44 318 LYS B CA 1
ATOM 6308 C C . LYS B 1 318 ? -18.688 11.914 -9.211 1 92.44 318 LYS B C 1
ATOM 6310 O O . LYS B 1 318 ? -19.906 11.898 -9.109 1 92.44 318 LYS B O 1
ATOM 6315 N N . ASN B 1 319 ? -17.875 12.188 -8.219 1 92.44 319 ASN B N 1
ATOM 6316 C CA . ASN B 1 319 ? -18.297 12.734 -6.934 1 92.44 319 ASN B CA 1
ATOM 6317 C C . ASN B 1 319 ? -17.547 14.031 -6.617 1 92.44 319 ASN B C 1
ATOM 6319 O O . ASN B 1 319 ? -16.562 14.023 -5.879 1 92.44 319 ASN B O 1
ATOM 6323 N N . PRO B 1 320 ? -18.109 15.125 -7.141 1 93.38 320 PRO B N 1
ATOM 6324 C CA . PRO B 1 320 ? -17.391 16.391 -6.992 1 93.38 320 PRO B CA 1
ATOM 6325 C C . PRO B 1 320 ? -17.25 16.828 -5.535 1 93.38 320 PRO B C 1
ATOM 6327 O O . PRO B 1 320 ? -17.922 16.281 -4.656 1 93.38 320 PRO B O 1
ATOM 6330 N N . LEU B 1 321 ? -16.359 17.609 -5.262 1 96.31 321 LEU B N 1
ATOM 6331 C CA . LEU B 1 321 ? -16.219 18.328 -4.004 1 96.31 321 LEU B CA 1
ATOM 6332 C C . LEU B 1 321 ? -16.391 19.828 -4.219 1 96.31 321 LEU B C 1
ATOM 6334 O O . LEU B 1 321 ? -15.484 20.5 -4.715 1 96.31 321 LEU B O 1
ATOM 6338 N N . VAL B 1 322 ? -17.562 20.297 -3.832 1 96.31 322 VAL B N 1
ATOM 6339 C CA . VAL B 1 322 ? -17.875 21.703 -4.078 1 96.31 322 VAL B CA 1
ATOM 6340 C C . VAL B 1 322 ? -18.156 22.406 -2.752 1 96.31 322 VAL B C 1
ATOM 6342 O O . VAL B 1 322 ? -19.078 22.016 -2.025 1 96.31 322 VAL B O 1
ATOM 6345 N N . ARG B 1 323 ? -17.328 23.359 -2.441 1 95.88 323 ARG B N 1
ATOM 6346 C CA . ARG B 1 323 ? -17.438 24.219 -1.273 1 95.88 323 ARG B CA 1
ATOM 6347 C C . ARG B 1 323 ? -17.516 23.406 0.011 1 95.88 323 ARG B C 1
ATOM 6349 O O . ARG B 1 323 ? -18.391 23.625 0.842 1 95.88 323 ARG B O 1
ATOM 6356 N N . TYR B 1 324 ? -16.641 22.547 0.126 1 96.38 324 TYR B N 1
ATOM 6357 C CA . TYR B 1 324 ? -16.547 21.703 1.316 1 96.38 324 TYR B CA 1
ATOM 6358 C C . TYR B 1 324 ? -15.898 22.469 2.467 1 96.38 324 TYR B C 1
ATOM 6360 O O . TYR B 1 324 ? -14.766 22.953 2.342 1 96.38 324 TYR B O 1
ATOM 6368 N N . ARG B 1 325 ? -16.594 22.531 3.586 1 91.88 325 ARG B N 1
ATOM 6369 C CA . ARG B 1 325 ? -16.047 23.141 4.789 1 91.88 325 ARG B CA 1
ATOM 6370 C C . ARG B 1 325 ? -15.094 22.188 5.5 1 91.88 325 ARG B C 1
ATOM 6372 O O . ARG B 1 325 ? -15.508 21.141 6.004 1 91.88 325 ARG B O 1
ATOM 6379 N N . THR B 1 326 ? -13.875 22.578 5.59 1 89.5 326 THR B N 1
ATOM 6380 C CA . THR B 1 326 ? -12.859 21.688 6.129 1 89.5 326 THR B CA 1
ATOM 6381 C C . THR B 1 326 ? -12.844 21.734 7.652 1 89.5 326 THR B C 1
ATOM 6383 O O . THR B 1 326 ? -12.383 20.797 8.305 1 89.5 326 THR B O 1
ATOM 6386 N N . GLY B 1 327 ? -13.234 22.844 8.195 1 82.31 327 GLY B N 1
ATOM 6387 C CA . GLY B 1 327 ? -13.078 23.078 9.617 1 82.31 327 GLY B CA 1
ATOM 6388 C C . GLY B 1 327 ? -11.711 23.625 9.984 1 82.31 327 GLY B C 1
ATOM 6389 O O . GLY B 1 327 ? -11.469 23.984 11.141 1 82.31 327 GLY B O 1
ATOM 6390 N N . ASP B 1 328 ? -10.844 23.797 9.062 1 82.56 328 ASP B N 1
ATOM 6391 C CA . ASP B 1 328 ? -9.516 24.359 9.273 1 82.56 328 ASP B CA 1
ATOM 6392 C C . ASP B 1 328 ? -9.508 25.859 8.969 1 82.56 328 ASP B C 1
ATOM 6394 O O . ASP B 1 328 ? -10.18 26.312 8.039 1 82.56 328 ASP B O 1
ATOM 6398 N N . PHE B 1 329 ? -8.695 26.562 9.703 1 82.75 329 PHE B N 1
ATOM 6399 C CA . PHE B 1 329 ? -8.617 28.016 9.523 1 82.75 329 PHE B CA 1
ATOM 6400 C C . PHE B 1 329 ? -7.254 28.422 8.977 1 82.75 329 PHE B C 1
ATOM 6402 O O . PHE B 1 329 ? -6.23 27.844 9.352 1 82.75 329 PHE B O 1
ATOM 6409 N N . GLY B 1 330 ? -7.297 29.344 8.078 1 84.56 330 GLY B N 1
ATOM 6410 C CA . GLY B 1 330 ? -6.066 29.844 7.484 1 84.56 330 GLY B CA 1
ATOM 6411 C C . GLY B 1 330 ? -6.254 31.125 6.703 1 84.56 330 GLY B C 1
ATOM 6412 O O . GLY B 1 330 ? -7.32 31.734 6.754 1 84.56 330 GLY B O 1
ATOM 6413 N N . SER B 1 331 ? -5.176 31.641 6.148 1 85.5 331 SER B N 1
ATOM 6414 C CA . SER B 1 331 ? -5.184 32.844 5.301 1 85.5 331 SER B CA 1
ATOM 6415 C C . SER B 1 331 ? -4.484 32.562 3.969 1 85.5 331 SER B C 1
ATOM 6417 O O . SER B 1 331 ? -3.535 31.781 3.906 1 85.5 331 SER B O 1
ATOM 6419 N N . LEU B 1 332 ? -4.949 33.25 2.932 1 88.25 332 LEU B N 1
ATOM 6420 C CA . LEU B 1 332 ? -4.414 33.062 1.586 1 88.25 332 LEU B CA 1
ATOM 6421 C C . LEU B 1 332 ? -3.287 34.062 1.323 1 88.25 332 LEU B C 1
ATOM 6423 O O . LEU B 1 332 ? -3.369 35.219 1.741 1 88.25 332 LEU B O 1
ATOM 6427 N N . HIS B 1 333 ? -2.273 33.562 0.627 1 86.12 333 HIS B N 1
ATOM 6428 C CA . HIS B 1 333 ? -1.118 34.375 0.273 1 86.12 333 HIS B CA 1
ATOM 6429 C C . HIS B 1 333 ? -0.688 34.125 -1.169 1 86.12 333 HIS B C 1
ATOM 6431 O O . HIS B 1 333 ? -0.936 33.062 -1.717 1 86.12 333 HIS B O 1
ATOM 6437 N N . SER B 1 334 ? -0.073 35.219 -1.743 1 86.88 334 SER B N 1
ATOM 6438 C CA . SER B 1 334 ? 0.575 35 -3.031 1 86.88 334 SER B CA 1
ATOM 6439 C C . SER B 1 334 ? 1.805 34.125 -2.887 1 86.88 334 SER B C 1
ATOM 6441 O O . SER B 1 334 ? 2.527 34.219 -1.893 1 86.88 334 SER B O 1
ATOM 6443 N N . PHE B 1 335 ? 2.066 33.375 -3.887 1 89.94 335 PHE B N 1
ATOM 6444 C CA . PHE B 1 335 ? 3.184 32.438 -3.854 1 89.94 335 PHE B CA 1
ATOM 6445 C C . PHE B 1 335 ? 4.5 33.156 -3.65 1 89.94 335 PHE B C 1
ATOM 6447 O O . PHE B 1 335 ? 5.348 32.719 -2.867 1 89.94 335 PHE B O 1
ATOM 6454 N N . SER B 1 336 ? 4.668 34.25 -4.277 1 86.38 336 SER B N 1
ATOM 6455 C CA . SER B 1 336 ? 5.922 35 -4.262 1 86.38 336 SER B CA 1
ATOM 6456 C C . SER B 1 336 ? 6.184 35.625 -2.889 1 86.38 336 SER B C 1
ATOM 6458 O O . SER B 1 336 ? 7.312 36 -2.576 1 86.38 336 SER B O 1
ATOM 6460 N N . SER B 1 337 ? 5.152 35.688 -2.088 1 83.94 337 SER B N 1
ATOM 6461 C CA . SER B 1 337 ? 5.309 36.312 -0.773 1 83.94 337 SER B CA 1
ATOM 6462 C C . SER B 1 337 ? 5.801 35.312 0.257 1 83.94 337 SER B C 1
ATOM 6464 O O . SER B 1 337 ? 6.18 35.656 1.368 1 83.94 337 SER B O 1
ATOM 6466 N N . LEU B 1 338 ? 5.809 34.094 -0.142 1 86.31 338 LEU B N 1
ATOM 6467 C CA . LEU B 1 338 ? 6.172 33.031 0.802 1 86.31 338 LEU B CA 1
ATOM 6468 C C . LEU B 1 338 ? 7.688 32.875 0.875 1 86.31 338 LEU B C 1
ATOM 6470 O O . LEU B 1 338 ? 8.391 33.156 -0.103 1 86.31 338 LEU B O 1
ATOM 6474 N N . ALA B 1 339 ? 8.078 32.406 2.039 1 82.62 339 ALA B N 1
ATOM 6475 C CA . ALA B 1 339 ? 9.5 32.125 2.217 1 82.62 339 ALA B CA 1
ATOM 6476 C C . ALA B 1 339 ? 9.914 30.875 1.421 1 82.62 339 ALA B C 1
ATOM 6478 O O . ALA B 1 339 ? 9.164 29.906 1.335 1 82.62 339 ALA B O 1
ATOM 6479 N N . GLY B 1 340 ? 11.109 30.953 0.878 1 86.06 340 GLY B N 1
ATOM 6480 C CA . GLY B 1 340 ? 11.68 29.781 0.238 1 86.06 340 GLY B CA 1
ATOM 6481 C C . GLY B 1 340 ? 11.289 29.641 -1.221 1 86.06 340 GLY B C 1
ATOM 6482 O O . GLY B 1 340 ? 11.547 28.609 -1.844 1 86.06 340 GLY B O 1
ATOM 6483 N N . THR B 1 341 ? 10.656 30.656 -1.75 1 90.06 341 THR B N 1
ATOM 6484 C CA . THR B 1 341 ? 10.133 30.531 -3.105 1 90.06 341 THR B CA 1
ATOM 6485 C C . THR B 1 341 ? 11.148 31.047 -4.125 1 90.06 341 THR B C 1
ATOM 6487 O O . THR B 1 341 ? 10.977 30.844 -5.328 1 90.06 341 THR B O 1
ATOM 6490 N N . GLU B 1 342 ? 12.266 31.578 -3.678 1 89.31 342 GLU B N 1
ATOM 6491 C CA . GLU B 1 342 ? 13.211 32.25 -4.559 1 89.31 342 GLU B CA 1
ATOM 6492 C C . GLU B 1 342 ? 13.789 31.297 -5.59 1 89.31 342 GLU B C 1
ATOM 6494 O O . GLU B 1 342 ? 13.781 31.578 -6.789 1 89.31 342 GLU B O 1
ATOM 6499 N N . GLU B 1 343 ? 14.25 30.203 -5.129 1 88.69 343 GLU B N 1
ATOM 6500 C CA . GLU B 1 343 ? 14.883 29.25 -6.031 1 88.69 343 GLU B CA 1
ATOM 6501 C C . GLU B 1 343 ? 13.875 28.656 -7.008 1 88.69 343 GLU B C 1
ATOM 6503 O O . GLU B 1 343 ? 14.195 28.391 -8.164 1 88.69 343 GLU B O 1
ATOM 6508 N N . ILE B 1 344 ? 12.703 28.453 -6.57 1 92.44 344 ILE B N 1
ATOM 6509 C CA . ILE B 1 344 ? 11.648 27.875 -7.402 1 92.44 344 ILE B CA 1
ATOM 6510 C C . ILE B 1 344 ? 11.266 28.859 -8.5 1 92.44 344 ILE B C 1
ATOM 6512 O O . ILE B 1 344 ? 11.117 28.484 -9.664 1 92.44 344 ILE B O 1
ATOM 6516 N N . LEU B 1 345 ? 11.211 30.109 -8.141 1 92.12 345 LEU B N 1
ATOM 6517 C CA . LEU B 1 345 ? 10.773 31.141 -9.078 1 92.12 345 LEU B CA 1
ATOM 6518 C C . LEU B 1 345 ? 11.867 31.438 -10.102 1 92.12 345 LEU B C 1
ATOM 6520 O O . LEU B 1 345 ? 11.578 31.875 -11.211 1 92.12 345 LEU B O 1
ATOM 6524 N N . LYS B 1 346 ? 13.102 31.188 -9.688 1 92.56 346 LYS B N 1
ATOM 6525 C CA . LYS B 1 346 ? 14.188 31.312 -10.656 1 92.56 346 LYS B CA 1
ATOM 6526 C C . LYS B 1 346 ? 14.062 30.281 -11.766 1 92.56 346 LYS B C 1
ATOM 6528 O O . LYS B 1 346 ? 14.273 30.578 -12.938 1 92.56 346 LYS B O 1
ATOM 6533 N N . ASP B 1 347 ? 13.688 29.141 -11.422 1 91.69 347 ASP B N 1
ATOM 6534 C CA . ASP B 1 347 ? 13.578 28.031 -12.367 1 91.69 347 ASP B CA 1
ATOM 6535 C C . ASP B 1 347 ? 12.242 28.078 -13.109 1 91.69 347 ASP B C 1
ATOM 6537 O O . ASP B 1 347 ? 12.148 27.656 -14.266 1 91.69 347 ASP B O 1
ATOM 6541 N N . LYS B 1 348 ? 11.156 28.484 -12.383 1 92.94 348 LYS B N 1
ATOM 6542 C CA . LYS B 1 348 ? 9.797 28.484 -12.914 1 92.94 348 LYS B CA 1
ATOM 6543 C C . LYS B 1 348 ? 9.055 29.766 -12.555 1 92.94 348 LYS B C 1
ATOM 6545 O O . LYS B 1 348 ? 8.086 29.734 -11.797 1 92.94 348 LYS B O 1
ATOM 6550 N N . PRO B 1 349 ? 9.352 30.812 -13.203 1 90.56 349 PRO B N 1
ATOM 6551 C CA . PRO B 1 349 ? 8.711 32.094 -12.867 1 90.56 349 PRO B CA 1
ATOM 6552 C C . PRO B 1 349 ? 7.195 32.062 -13.062 1 90.56 349 PRO B C 1
ATOM 6554 O O . PRO B 1 349 ? 6.465 32.781 -12.359 1 90.56 349 PRO B O 1
ATOM 6557 N N . GLU B 1 350 ? 6.723 31.125 -13.953 1 88.81 350 GLU B N 1
ATOM 6558 C CA . GLU B 1 350 ? 5.297 31.062 -14.258 1 88.81 350 GLU B CA 1
ATOM 6559 C C . GLU B 1 350 ? 4.508 30.484 -13.086 1 88.81 350 GLU B C 1
ATOM 6561 O O . GLU B 1 350 ? 3.279 30.594 -13.039 1 88.81 350 GLU B O 1
ATOM 6566 N N . ALA B 1 351 ? 5.188 30.016 -12.078 1 89.56 351 ALA B N 1
ATOM 6567 C CA . ALA B 1 351 ? 4.527 29.375 -10.945 1 89.56 351 ALA B CA 1
ATOM 6568 C C . ALA B 1 351 ? 3.695 30.375 -10.148 1 89.56 351 ALA B C 1
ATOM 6570 O O . ALA B 1 351 ? 2.703 30.016 -9.516 1 89.56 351 ALA B O 1
ATOM 6571 N N . THR B 1 352 ? 4.047 31.625 -10.164 1 87.88 352 THR B N 1
ATOM 6572 C CA . THR B 1 352 ? 3.326 32.688 -9.445 1 87.88 352 THR B CA 1
ATOM 6573 C C . THR B 1 352 ? 1.895 32.812 -9.961 1 87.88 352 THR B C 1
ATOM 6575 O O . THR B 1 352 ? 1.023 33.312 -9.266 1 87.88 352 THR B O 1
ATOM 6578 N N . GLU B 1 353 ? 1.712 32.281 -11.188 1 84.5 353 GLU B N 1
ATOM 6579 C CA . GLU B 1 353 ? 0.404 32.438 -11.812 1 84.5 353 GLU B CA 1
ATOM 6580 C C . GLU B 1 353 ? -0.592 31.406 -11.266 1 84.5 353 GLU B C 1
ATOM 6582 O O . GLU B 1 353 ? -1.801 31.656 -11.266 1 84.5 353 GLU B O 1
ATOM 6587 N N . TYR B 1 354 ? -0.048 30.312 -10.758 1 89.81 354 TYR B N 1
ATOM 6588 C CA . TYR B 1 354 ? -1.021 29.281 -10.445 1 89.81 354 TYR B CA 1
ATOM 6589 C C . TYR B 1 354 ? -0.787 28.719 -9.047 1 89.81 354 TYR B C 1
ATOM 6591 O O . TYR B 1 354 ? -1.657 28.047 -8.484 1 89.81 354 TYR B O 1
ATOM 6599 N N . LEU B 1 355 ? 0.323 29.031 -8.477 1 93 355 LEU B N 1
ATOM 6600 C CA . LEU B 1 355 ? 0.555 28.594 -7.105 1 93 355 LEU B CA 1
ATOM 6601 C C . LEU B 1 355 ? 0.157 29.672 -6.105 1 93 355 LEU B C 1
ATOM 6603 O O . LEU B 1 355 ? 0.373 30.859 -6.355 1 93 355 LEU B O 1
ATOM 6607 N N . CYS B 1 356 ? -0.485 29.219 -4.98 1 91.81 356 CYS B N 1
ATOM 6608 C CA . CYS B 1 356 ? -0.916 30.094 -3.895 1 91.81 356 CYS B CA 1
ATOM 6609 C C . CYS B 1 356 ? -0.478 29.547 -2.543 1 91.81 356 CYS B C 1
ATOM 6611 O O . CYS B 1 356 ? -0.235 28.344 -2.404 1 91.81 356 CYS B O 1
ATOM 6613 N N . GLY B 1 357 ? -0.397 30.484 -1.63 1 91.44 357 GLY B N 1
ATOM 6614 C CA . GLY B 1 357 ? -0.003 30.078 -0.289 1 91.44 357 GLY B CA 1
ATOM 6615 C C . GLY B 1 357 ? -1.152 30.109 0.701 1 91.44 357 GLY B C 1
ATOM 6616 O O . GLY B 1 357 ? -2.082 30.906 0.565 1 91.44 357 GLY B O 1
ATOM 6617 N N . ILE B 1 358 ? -1.061 29.203 1.67 1 91 358 ILE B N 1
ATOM 6618 C CA . ILE B 1 358 ? -1.961 29.172 2.818 1 91 358 ILE B CA 1
ATOM 6619 C C . ILE B 1 358 ? -1.148 29.109 4.109 1 91 358 ILE B C 1
ATOM 6621 O O . ILE B 1 358 ? -0.316 28.219 4.285 1 91 358 ILE B O 1
ATOM 6625 N N . THR B 1 359 ? -1.377 30.062 4.906 1 85.81 359 THR B N 1
ATOM 6626 C CA . THR B 1 359 ? -0.882 29.953 6.277 1 85.81 359 THR B CA 1
ATOM 6627 C C . THR B 1 359 ? -1.946 29.344 7.184 1 85.81 359 THR B C 1
ATOM 6629 O O . THR B 1 359 ? -3.023 29.922 7.359 1 85.81 359 THR B O 1
ATOM 6632 N N . MET B 1 360 ? -1.619 28.203 7.738 1 81.69 360 MET B N 1
ATOM 6633 C CA . MET B 1 360 ? -2.576 27.484 8.57 1 81.69 360 MET B CA 1
ATOM 6634 C C . MET B 1 360 ? -2.531 28 10.008 1 81.69 360 MET B C 1
ATOM 6636 O O . MET B 1 360 ? -1.452 28.203 10.562 1 81.69 360 MET B O 1
ATOM 6640 N N . HIS B 1 361 ? -3.615 28.234 10.609 1 70.12 361 HIS B N 1
ATOM 6641 C CA . HIS B 1 361 ? -3.715 28.688 11.992 1 70.12 361 HIS B CA 1
ATOM 6642 C C . HIS B 1 361 ? -4.352 27.625 12.883 1 70.12 361 HIS B C 1
ATOM 6644 O O . HIS B 1 361 ? -4.48 27.812 14.094 1 70.12 361 HIS B O 1
ATOM 6650 N N . GLY B 1 362 ? -4.461 26.422 12.508 1 63 362 GLY B N 1
ATOM 6651 C CA . GLY B 1 362 ? -4.938 25.281 13.273 1 63 362 GLY B CA 1
ATOM 6652 C C . GLY B 1 362 ? -6.441 25.094 13.195 1 63 362 GLY B C 1
ATOM 6653 O O . GLY B 1 362 ? -7.121 25.797 12.445 1 63 362 GLY B O 1
ATOM 6654 N N . ARG B 1 363 ? -6.934 23.828 13.898 1 53.75 363 ARG B N 1
ATOM 6655 C CA . ARG B 1 363 ? -8.359 23.547 14.016 1 53.75 363 ARG B CA 1
ATOM 6656 C C . ARG B 1 363 ? -8.93 24.141 15.305 1 53.75 363 ARG B C 1
ATOM 6658 O O . ARG B 1 363 ? -8.234 24.219 16.312 1 53.75 363 ARG B O 1
ATOM 6665 N N . ASP B 1 364 ? -9.914 24.812 15.336 1 48.22 364 ASP B N 1
ATOM 6666 C CA . ASP B 1 364 ? -10.578 25.453 16.469 1 48.22 364 ASP B CA 1
ATOM 6667 C C . ASP B 1 364 ? -10.5 24.562 17.719 1 48.22 364 ASP B C 1
ATOM 6669 O O . ASP B 1 364 ? -10.164 25.047 18.797 1 48.22 364 ASP B O 1
ATOM 6673 N N . ALA B 1 365 ? -10.867 23.25 17.703 1 47.25 365 ALA B N 1
ATOM 6674 C CA . ALA B 1 365 ? -11.148 22.469 18.891 1 47.25 365 ALA B CA 1
ATOM 6675 C C . ALA B 1 365 ? -9.875 21.859 19.469 1 47.25 365 ALA B C 1
ATOM 6677 O O . ALA B 1 365 ? -9.852 21.438 20.625 1 47.25 365 ALA B O 1
ATOM 6678 N N . ASN B 1 366 ? -8.664 21.984 18.797 1 54.5 366 ASN B N 1
ATOM 6679 C CA . ASN B 1 366 ? -7.508 21.25 19.297 1 54.5 366 ASN B CA 1
ATOM 6680 C C . ASN B 1 366 ? -6.469 22.172 19.906 1 54.5 366 ASN B C 1
ATOM 6682 O O . ASN B 1 366 ? -5.363 21.75 20.25 1 54.5 366 ASN B O 1
ATOM 6686 N N . THR B 1 367 ? -7.004 23.391 20.109 1 60.91 367 THR B N 1
ATOM 6687 C CA . THR B 1 367 ? -5.961 24.297 20.578 1 60.91 367 THR B CA 1
ATOM 6688 C C . THR B 1 367 ? -6.23 24.734 22.016 1 60.91 367 THR B C 1
ATOM 6690 O O . THR B 1 367 ? -5.387 25.375 22.656 1 60.91 367 THR B O 1
ATOM 6693 N N . SER B 1 368 ? -7.473 24.375 22.562 1 62.81 368 SER B N 1
ATOM 6694 C CA . SER B 1 368 ? -7.781 24.766 23.938 1 62.81 368 SER B CA 1
ATOM 6695 C C . SER B 1 368 ? -8.812 23.828 24.562 1 62.81 368 SER B C 1
ATOM 6697 O O . SER B 1 368 ? -9.43 23.016 23.859 1 62.81 368 SER B O 1
ATOM 6699 N N . PHE B 1 369 ? -8.812 23.703 25.812 1 74.5 369 PHE B N 1
ATOM 6700 C CA . PHE B 1 369 ? -9.836 22.969 26.547 1 74.5 369 PHE B CA 1
ATOM 6701 C C . PHE B 1 369 ? -10.18 23.703 27.844 1 74.5 369 PHE B C 1
ATOM 6703 O O . PHE B 1 369 ? -9.43 24.562 28.297 1 74.5 369 PHE B O 1
ATOM 6710 N N . PHE B 1 370 ? -11.375 23.406 28.297 1 71.06 370 PHE B N 1
ATOM 6711 C CA . PHE B 1 370 ? -11.812 23.953 29.562 1 71.06 370 PHE B CA 1
ATOM 6712 C C . PHE B 1 370 ? -11.656 22.938 30.688 1 71.06 370 PHE B C 1
ATOM 6714 O O . PHE B 1 370 ? -11.922 21.75 30.5 1 71.06 370 PHE B O 1
ATOM 6721 N N . LEU B 1 371 ? -11.109 23.281 31.734 1 77.44 371 LEU B N 1
ATOM 6722 C CA . LEU B 1 371 ? -11.109 22.562 33 1 77.44 371 LEU B CA 1
ATOM 6723 C C . LEU B 1 371 ? -11.852 23.328 34.062 1 77.44 371 LEU B C 1
ATOM 6725 O O . LEU B 1 371 ? -11.344 24.312 34.594 1 77.44 371 LEU B O 1
ATOM 6729 N N . ASP B 1 372 ? -12.992 22.766 34.375 1 70.81 372 ASP B N 1
ATOM 6730 C CA . ASP B 1 372 ? -13.922 23.516 35.188 1 70.81 372 ASP B CA 1
ATOM 6731 C C . ASP B 1 372 ? -14.164 24.906 34.625 1 70.81 372 ASP B C 1
ATOM 6733 O O . ASP B 1 372 ? -14.648 25.047 33.5 1 70.81 372 ASP B O 1
ATOM 6737 N N . SER B 1 373 ? -13.742 26.016 35.281 1 64.06 373 SER B N 1
ATOM 6738 C CA . SER B 1 373 ? -13.977 27.359 34.781 1 64.06 373 SER B CA 1
ATOM 6739 C C . SER B 1 373 ? -12.727 27.969 34.156 1 64.06 373 SER B C 1
ATOM 6741 O O . SER B 1 373 ? -12.766 29.062 33.594 1 64.06 373 SER B O 1
ATOM 6743 N N . ASP B 1 374 ? -11.727 27.094 34.188 1 70.62 374 ASP B N 1
ATOM 6744 C CA . ASP B 1 374 ? -10.461 27.609 33.656 1 70.62 374 ASP B CA 1
ATOM 6745 C C . ASP B 1 374 ? -10.281 27.266 32.188 1 70.62 374 ASP B C 1
ATOM 6747 O O . ASP B 1 374 ? -10.477 26.125 31.781 1 70.62 374 ASP B O 1
ATOM 6751 N N . TYR B 1 375 ? -10.031 28.281 31.469 1 74.44 375 TYR B N 1
ATOM 6752 C CA . TYR B 1 375 ? -9.664 28.125 30.062 1 74.44 375 TYR B CA 1
ATOM 6753 C C . TYR B 1 375 ? -8.172 27.844 29.922 1 74.44 375 TYR B C 1
ATOM 6755 O O . TYR B 1 375 ? -7.344 28.656 30.344 1 74.44 375 TYR B O 1
ATOM 6763 N N . ILE B 1 376 ? -7.84 26.703 29.328 1 77.56 376 ILE B N 1
ATOM 6764 C CA . ILE B 1 376 ? -6.438 26.328 29.172 1 77.56 376 ILE B CA 1
ATOM 6765 C C . ILE B 1 376 ? -6.086 26.266 27.688 1 77.56 376 ILE B C 1
ATOM 6767 O O . ILE B 1 376 ? -6.695 25.5 26.938 1 77.56 376 ILE B O 1
ATOM 6771 N N . ASN B 1 377 ? -5.172 27.062 27.328 1 74.31 377 ASN B N 1
ATOM 6772 C CA . ASN B 1 377 ? -4.621 27.047 25.984 1 74.31 377 ASN B CA 1
ATOM 6773 C C . ASN B 1 377 ? -3.416 26.125 25.859 1 74.31 377 ASN B C 1
ATOM 6775 O O . ASN B 1 377 ? -2.449 26.266 26.625 1 74.31 377 ASN B O 1
ATOM 6779 N N . THR B 1 378 ? -3.471 25.25 24.844 1 78.69 378 THR B N 1
ATOM 6780 C CA . THR B 1 378 ? -2.447 24.203 24.766 1 78.69 378 THR B CA 1
ATOM 6781 C C . THR B 1 378 ? -1.096 24.812 24.391 1 78.69 378 THR B C 1
ATOM 6783 O O . THR B 1 378 ? -0.05 24.312 24.812 1 78.69 378 THR B O 1
ATOM 6786 N N . ILE B 1 379 ? -1.14 25.828 23.656 1 69.75 379 ILE B N 1
ATOM 6787 C CA . ILE B 1 379 ? 0.11 26.469 23.266 1 69.75 379 ILE B CA 1
ATOM 6788 C C . ILE B 1 379 ? 0.763 27.109 24.484 1 69.75 379 ILE B C 1
ATOM 6790 O O . ILE B 1 379 ? 1.969 26.969 24.703 1 69.75 379 ILE B O 1
ATOM 6794 N N . GLU B 1 380 ? -0.077 27.734 25.234 1 72.06 380 GLU B N 1
ATOM 6795 C CA . GLU B 1 380 ? 0.426 28.359 26.453 1 72.06 380 GLU B CA 1
ATOM 6796 C C . GLU B 1 380 ? 0.927 27.297 27.438 1 72.06 380 GLU B C 1
ATOM 6798 O O . GLU B 1 380 ? 1.945 27.5 28.109 1 72.06 380 GLU B O 1
ATOM 6803 N N . LEU B 1 381 ? 0.159 26.266 27.5 1 81.31 381 LEU B N 1
ATOM 6804 C CA . LEU B 1 381 ? 0.563 25.172 28.359 1 81.31 381 LEU B CA 1
ATOM 6805 C C . LEU B 1 381 ? 1.924 24.625 27.953 1 81.31 381 LEU B C 1
ATOM 6807 O O . LEU B 1 381 ? 2.785 24.375 28.797 1 81.31 381 LEU B O 1
ATOM 6811 N N . ASP B 1 382 ? 2.115 24.469 26.812 1 82.12 382 ASP B N 1
ATOM 6812 C CA . ASP B 1 382 ? 3.379 23.953 26.297 1 82.12 382 ASP B CA 1
ATOM 6813 C C . ASP B 1 382 ? 4.523 24.922 26.594 1 82.12 382 ASP B C 1
ATOM 6815 O O . ASP B 1 382 ? 5.578 24.516 27.078 1 82.12 382 ASP B O 1
ATOM 6819 N N . ARG B 1 383 ? 4.293 26.156 26.312 1 75.12 383 ARG B N 1
ATOM 6820 C CA . ARG B 1 383 ? 5.312 27.172 26.484 1 75.12 383 ARG B C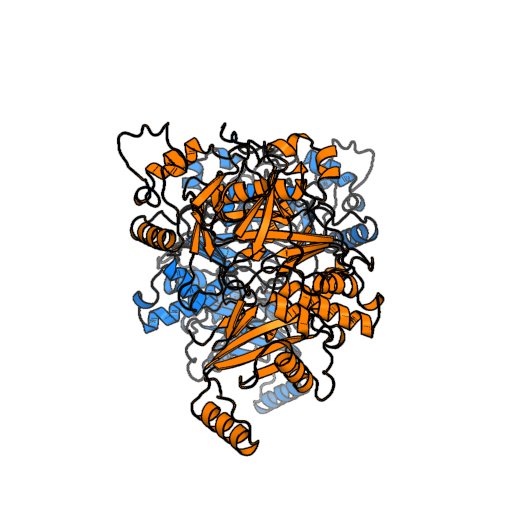A 1
ATOM 6821 C C . ARG B 1 383 ? 5.703 27.328 27.953 1 75.12 383 ARG B C 1
ATOM 6823 O O . ARG B 1 383 ? 6.887 27.469 28.266 1 75.12 383 ARG B O 1
ATOM 6830 N N . ARG B 1 384 ? 4.75 27.203 28.75 1 80.62 384 ARG B N 1
ATOM 6831 C CA . ARG B 1 384 ? 4.98 27.516 30.156 1 80.62 384 ARG B CA 1
ATOM 6832 C C . ARG B 1 384 ? 5.543 26.297 30.906 1 80.62 384 ARG B C 1
ATOM 6834 O O . ARG B 1 384 ? 6.211 26.453 31.922 1 80.62 384 ARG B O 1
ATOM 6841 N N . VAL B 1 385 ? 5.27 25.141 30.375 1 88.62 385 VAL B N 1
ATOM 6842 C CA . VAL B 1 385 ? 5.656 23.984 31.156 1 88.62 385 VAL B CA 1
ATOM 6843 C C . VAL B 1 385 ? 6.461 23.016 30.297 1 88.62 385 VAL B C 1
ATOM 6845 O O . VAL B 1 385 ? 7.676 22.875 30.469 1 88.62 385 VAL B O 1
ATOM 6848 N N . PHE B 1 386 ? 5.906 22.484 29.297 1 86.19 386 PHE B N 1
ATOM 6849 C CA . PHE B 1 386 ? 6.406 21.281 28.672 1 86.19 386 PHE B CA 1
ATOM 6850 C C . PHE B 1 386 ? 7.594 21.578 27.766 1 86.19 386 PHE B C 1
ATOM 6852 O O . PHE B 1 386 ? 8.43 20.719 27.516 1 86.19 386 PHE B O 1
ATOM 6859 N N . ALA B 1 387 ? 7.68 22.812 27.391 1 79.19 387 ALA B N 1
ATOM 6860 C CA . ALA B 1 387 ? 8.773 23.188 26.484 1 79.19 387 ALA B CA 1
ATOM 6861 C C . ALA B 1 387 ? 10.062 23.406 27.266 1 79.19 387 ALA B C 1
ATOM 6863 O O . ALA B 1 387 ? 11.141 23.5 26.672 1 79.19 387 ALA B O 1
ATOM 6864 N N . GLU B 1 388 ? 9.992 23.484 28.578 1 81.62 388 GLU B N 1
ATOM 6865 C CA . GLU B 1 388 ? 11.195 23.641 29.391 1 81.62 388 GLU B CA 1
ATOM 6866 C C . GLU B 1 388 ? 12.125 22.438 29.234 1 81.62 388 GLU B C 1
ATOM 6868 O O . GLU B 1 388 ? 11.719 21.297 29.453 1 81.62 388 GLU B O 1
ATOM 6873 N N . PRO B 1 389 ? 13.375 22.734 28.938 1 81.38 389 PRO B N 1
ATOM 6874 C CA . PRO B 1 389 ? 14.328 21.656 28.641 1 81.38 389 PRO B CA 1
ATOM 6875 C C . PRO B 1 389 ? 14.523 20.703 29.828 1 81.38 389 PRO B C 1
ATOM 6877 O O . PRO B 1 389 ? 14.859 19.531 29.625 1 81.38 389 PRO B O 1
ATOM 6880 N N . GLU B 1 390 ? 14.344 21.219 30.969 1 84.12 390 GLU B N 1
ATOM 6881 C CA . GLU B 1 390 ? 14.578 20.406 32.156 1 84.12 390 GLU B CA 1
ATOM 6882 C C . GLU B 1 390 ? 13.672 19.172 32.156 1 84.12 390 GLU B C 1
ATOM 6884 O O . GLU B 1 390 ? 14.008 18.156 32.75 1 84.12 390 GLU B O 1
ATOM 6889 N N . TRP B 1 391 ? 12.578 19.266 31.469 1 89.56 391 TRP B N 1
ATOM 6890 C CA . TRP B 1 391 ? 11.617 18.172 31.5 1 89.56 391 TRP B CA 1
ATOM 6891 C C . TRP B 1 391 ? 11.906 17.141 30.406 1 89.56 391 TRP B C 1
ATOM 6893 O O . TRP B 1 391 ? 11.391 16.031 30.453 1 89.56 391 TRP B O 1
ATOM 6903 N N . ASP B 1 392 ? 12.641 17.453 29.406 1 88 392 ASP B N 1
ATOM 6904 C CA . ASP B 1 392 ? 13.047 16.547 28.344 1 88 392 ASP B CA 1
ATOM 6905 C C . ASP B 1 392 ? 11.836 15.922 27.656 1 88 392 ASP B C 1
ATOM 6907 O O . ASP B 1 392 ? 11.805 14.711 27.422 1 88 392 ASP B O 1
ATOM 6911 N N . ILE B 1 393 ? 10.789 16.75 27.469 1 88.75 393 ILE B N 1
ATOM 6912 C CA . ILE B 1 393 ? 9.539 16.266 26.891 1 88.75 393 ILE B CA 1
ATOM 6913 C C . ILE B 1 393 ? 9.531 16.5 25.391 1 88.75 393 ILE B C 1
ATOM 6915 O O . ILE B 1 393 ? 9.844 17.609 24.922 1 88.75 393 ILE B O 1
ATOM 6919 N N . VAL B 1 394 ? 9.188 15.484 24.625 1 86.69 394 VAL B N 1
ATOM 6920 C CA . VAL B 1 394 ? 9.133 15.625 23.172 1 86.69 394 VAL B CA 1
ATOM 6921 C C . VAL B 1 394 ? 7.676 15.625 22.703 1 86.69 394 VAL B C 1
ATOM 6923 O O . VAL B 1 394 ? 7.359 16.156 21.641 1 86.69 394 VAL B O 1
ATOM 6926 N N . TYR B 1 395 ? 6.824 15.039 23.484 1 87.94 395 TYR B N 1
ATOM 6927 C CA . TYR B 1 395 ? 5.406 14.992 23.141 1 87.94 395 TYR B CA 1
ATOM 6928 C C . TYR B 1 395 ? 4.547 14.883 24.406 1 87.94 395 TYR B C 1
ATOM 6930 O O . TYR B 1 395 ? 5 14.375 25.422 1 87.94 395 TYR B O 1
ATOM 6938 N N . TRP B 1 396 ? 3.316 15.422 24.375 1 89.25 396 TRP B N 1
ATOM 6939 C CA . TRP B 1 396 ? 2.41 15.281 25.516 1 89.25 396 TRP B CA 1
ATOM 6940 C C . TRP B 1 396 ? 0.957 15.297 25.047 1 89.25 396 TRP B C 1
ATOM 6942 O O . TRP B 1 396 ? 0.645 15.812 23.969 1 89.25 396 TRP B O 1
ATOM 6952 N N . GLN B 1 397 ? 0.139 14.68 25.766 1 89.94 397 GLN B N 1
ATOM 6953 C CA . GLN B 1 397 ? -1.297 14.531 25.562 1 89.94 397 GLN B CA 1
ATOM 6954 C C . GLN B 1 397 ? -2.076 14.836 26.828 1 89.94 397 GLN B C 1
ATOM 6956 O O . GLN B 1 397 ? -1.601 14.562 27.938 1 89.94 397 GLN B O 1
ATOM 6961 N N . VAL B 1 398 ? -3.303 15.445 26.641 1 90.56 398 VAL B N 1
ATOM 6962 C CA . VAL B 1 398 ? -4.141 15.742 27.797 1 90.56 398 VAL B CA 1
ATOM 6963 C C . VAL B 1 398 ? -5.406 14.891 27.75 1 90.56 398 VAL B C 1
ATOM 6965 O O . VAL B 1 398 ? -6.051 14.789 26.703 1 90.56 398 VAL B O 1
ATOM 6968 N N . ILE B 1 399 ? -5.73 14.281 28.875 1 91.75 399 ILE B N 1
ATOM 6969 C CA . ILE B 1 399 ? -6.953 13.5 29.016 1 91.75 399 ILE B CA 1
ATOM 6970 C C . ILE B 1 399 ? -7.836 14.125 30.094 1 91.75 399 ILE B C 1
ATOM 6972 O O . ILE B 1 399 ? -7.43 14.234 31.266 1 91.75 399 ILE B O 1
ATOM 6976 N N . LEU B 1 400 ? -9.023 14.492 29.719 1 88.56 400 LEU B N 1
ATOM 6977 C CA . LEU B 1 400 ? -9.992 15.094 30.625 1 88.56 400 LEU B CA 1
ATOM 6978 C C . LEU B 1 400 ? -11.062 14.078 31.031 1 88.56 400 LEU B C 1
ATOM 6980 O O . LEU B 1 400 ? -11.531 13.305 30.188 1 88.56 400 LEU B O 1
ATOM 6984 N N . TYR B 1 401 ? -11.336 14.031 32.312 1 89.06 401 TYR B N 1
ATOM 6985 C CA . TYR B 1 401 ? -12.336 13.078 32.781 1 89.06 401 TYR B CA 1
ATOM 6986 C C . TYR B 1 401 ? -13.062 13.617 34 1 89.06 401 TYR B C 1
ATOM 6988 O O . TYR B 1 401 ? -12.625 14.594 34.625 1 89.06 401 TYR B O 1
ATOM 6996 N N . TYR B 1 402 ? -14.242 12.977 34.25 1 88.5 402 TYR B N 1
ATOM 6997 C CA . TYR B 1 402 ? -14.938 13.281 35.5 1 88.5 402 TYR B CA 1
ATOM 6998 C C . TYR B 1 402 ? -14.453 12.375 36.625 1 88.5 402 TYR B C 1
ATOM 7000 O O . TYR B 1 402 ? -14.203 11.188 36.406 1 88.5 402 TYR B O 1
ATOM 7008 N N . LEU B 1 403 ? -14.352 12.977 37.75 1 86.62 403 LEU B N 1
ATOM 7009 C CA . LEU B 1 403 ? -14.008 12.188 38.938 1 86.62 403 LEU B CA 1
ATOM 7010 C C . LEU B 1 403 ? -15.172 11.305 39.344 1 86.62 403 LEU B C 1
ATOM 7012 O O . LEU B 1 403 ? -16.328 11.719 39.25 1 86.62 403 LEU B O 1
ATOM 7016 N N . THR B 1 404 ? -14.742 10.125 39.719 1 85.25 404 THR B N 1
ATOM 7017 C CA . THR B 1 404 ? -15.758 9.281 40.344 1 85.25 404 THR B CA 1
ATOM 7018 C C . THR B 1 404 ? -16.172 9.844 41.719 1 85.25 404 THR B C 1
ATOM 7020 O O . THR B 1 404 ? -15.469 10.68 42.281 1 85.25 404 THR B O 1
ATOM 7023 N N . ASP B 1 405 ? -17.344 9.328 42.188 1 82.31 405 ASP B N 1
ATOM 7024 C CA . ASP B 1 405 ? -17.812 9.766 43.5 1 82.31 405 ASP B CA 1
ATOM 7025 C C . ASP B 1 405 ? -16.766 9.453 44.562 1 82.31 405 ASP B C 1
ATOM 7027 O O . ASP B 1 405 ? -16.562 10.25 45.5 1 82.31 405 ASP B O 1
ATOM 7031 N N . GLU B 1 406 ? -16.188 8.367 44.375 1 81.56 406 GLU B N 1
ATOM 7032 C CA . GLU B 1 406 ? -15.164 7.965 45.344 1 81.56 406 GLU B CA 1
ATOM 7033 C C . GLU B 1 406 ? -13.953 8.891 45.281 1 81.56 406 GLU B C 1
ATOM 7035 O O . GLU B 1 406 ? -13.398 9.273 46.312 1 81.56 406 GLU B O 1
ATOM 7040 N N . GLU B 1 407 ? -13.633 9.258 44.094 1 80.06 407 GLU B N 1
ATOM 7041 C CA . GLU B 1 407 ? -12.477 10.141 43.938 1 80.06 407 GLU B CA 1
ATOM 7042 C C . GLU B 1 407 ? -12.766 11.539 44.438 1 80.06 407 GLU B C 1
ATOM 7044 O O . GLU B 1 407 ? -11.891 12.188 45.031 1 80.06 407 GLU B O 1
ATOM 7049 N N . LEU B 1 408 ? -13.914 11.93 44.188 1 80.06 408 LEU B N 1
ATOM 7050 C CA . LEU B 1 408 ? -14.312 13.258 44.656 1 80.06 408 LEU B CA 1
ATOM 7051 C C . LEU B 1 408 ? -14.312 13.344 46.188 1 80.06 408 LEU B C 1
ATOM 7053 O O . LEU B 1 408 ? -13.859 14.336 46.75 1 80.06 408 LEU B O 1
ATOM 7057 N N . LYS B 1 409 ? -14.828 12.266 46.844 1 80.06 409 LYS B N 1
ATOM 7058 C CA . LYS B 1 409 ? -14.852 12.211 48.312 1 80.06 409 LYS B CA 1
ATOM 7059 C C . LYS B 1 409 ? -13.438 12.211 48.875 1 80.06 409 LYS B C 1
ATOM 7061 O O . LYS B 1 409 ? -13.164 12.891 49.875 1 80.06 409 LYS B O 1
ATOM 7066 N N . ALA B 1 410 ? -12.664 11.453 48.188 1 78.31 410 ALA B N 1
ATOM 7067 C CA . ALA B 1 410 ? -11.281 11.367 48.625 1 78.31 410 ALA B CA 1
ATOM 7068 C C . ALA B 1 410 ? -10.57 12.711 48.5 1 78.31 410 ALA B C 1
ATOM 7070 O O . ALA B 1 410 ? -9.789 13.102 49.375 1 78.31 410 ALA B O 1
ATOM 7071 N N . ALA B 1 411 ? -10.797 13.406 47.469 1 76.25 411 ALA B N 1
ATOM 7072 C CA . ALA B 1 411 ? -10.164 14.695 47.219 1 76.25 411 ALA B CA 1
ATOM 7073 C C . ALA B 1 411 ? -10.648 15.75 48.219 1 76.25 411 ALA B C 1
ATOM 7075 O O . ALA B 1 411 ? -9.867 16.562 48.688 1 76.25 411 ALA B O 1
ATOM 7076 N N . ARG B 1 412 ? -11.906 15.688 48.531 1 76.19 412 ARG B N 1
ATOM 7077 C CA . ARG B 1 412 ? -12.477 16.625 49.469 1 76.19 412 ARG B CA 1
ATOM 7078 C C . ARG B 1 412 ? -11.922 16.391 50.875 1 76.19 412 ARG B C 1
ATOM 7080 O O . ARG B 1 412 ? -11.633 17.344 51.594 1 76.19 412 ARG B O 1
ATOM 7087 N N . THR B 1 413 ? -11.75 15.117 51.188 1 75.06 413 THR B N 1
ATOM 7088 C CA . THR B 1 413 ? -11.242 14.758 52.5 1 75.06 413 THR B CA 1
ATOM 7089 C C . THR B 1 413 ? -9.789 15.18 52.656 1 75.06 413 THR B C 1
ATOM 7091 O O . THR B 1 413 ? -9.391 15.688 53.688 1 75.06 413 THR B O 1
ATOM 7094 N N . ALA B 1 414 ? -9.055 14.883 51.656 1 73.06 414 ALA B N 1
ATOM 7095 C CA . ALA B 1 414 ? -7.637 15.234 51.688 1 73.06 414 ALA B CA 1
ATOM 7096 C C . ALA B 1 414 ? -7.449 16.734 51.844 1 73.06 414 ALA B C 1
ATOM 7098 O O . ALA B 1 414 ? -6.547 17.188 52.531 1 73.06 414 ALA B O 1
ATOM 7099 N N . ARG B 1 415 ? -8.219 17.5 51.312 1 69.25 415 ARG B N 1
ATOM 7100 C CA . ARG B 1 415 ? -8.102 18.953 51.344 1 69.25 415 ARG B CA 1
ATOM 7101 C C . ARG B 1 415 ? -8.602 19.516 52.688 1 69.25 415 ARG B C 1
ATOM 7103 O O . ARG B 1 415 ? -8.047 20.484 53.188 1 69.25 415 ARG B O 1
ATOM 7110 N N . ALA B 1 416 ? -9.711 18.922 53.094 1 67.56 416 ALA B N 1
ATOM 7111 C CA . ALA B 1 416 ? -10.227 19.344 54.406 1 67.56 416 ALA B CA 1
ATOM 7112 C C . ALA B 1 416 ? -9.172 19.156 55.5 1 67.56 416 ALA B C 1
ATOM 7114 O O . ALA B 1 416 ? -9.039 19.984 56.375 1 67.56 416 ALA B O 1
ATOM 7115 N N . SER B 1 417 ? -8.547 18.109 55.312 1 65.38 417 SER B N 1
ATOM 7116 C CA . SER B 1 417 ? -7.52 17.828 56.312 1 65.38 417 SER B CA 1
ATOM 7117 C C . SER B 1 417 ? -6.355 18.797 56.188 1 65.38 417 SER B C 1
ATOM 7119 O O . SER B 1 417 ? -5.664 19.062 57.188 1 65.38 417 SER B O 1
ATOM 7121 N N . ALA B 1 418 ? -6.176 19.266 55 1 60.28 418 ALA B N 1
ATOM 7122 C CA . ALA B 1 418 ? -5.051 20.172 54.781 1 60.28 418 ALA B CA 1
ATOM 7123 C C . ALA B 1 418 ? -5.48 21.625 54.938 1 60.28 418 ALA B C 1
ATOM 7125 O O . ALA B 1 418 ? -4.691 22.547 54.688 1 60.28 418 ALA B O 1
ATOM 7126 N N . ASP B 1 419 ? -6.621 22 55.531 1 54.88 419 ASP B N 1
ATOM 7127 C CA . ASP B 1 419 ? -7.199 23.312 55.844 1 54.88 419 ASP B CA 1
ATOM 7128 C C . ASP B 1 419 ? -7.32 24.172 54.594 1 54.88 419 ASP B C 1
ATOM 7130 O O . ASP B 1 419 ? -7.129 25.391 54.656 1 54.88 419 ASP B O 1
ATOM 7134 N N . ARG B 1 420 ? -7.418 23.609 53.406 1 58.53 420 ARG B N 1
ATOM 7135 C CA . ARG B 1 420 ? -7.523 24.406 52.188 1 58.53 420 ARG B CA 1
ATOM 7136 C C . ARG B 1 420 ? -8.969 24.484 51.719 1 58.53 420 ARG B C 1
ATOM 7138 O O . ARG B 1 420 ? -9.648 23.453 51.594 1 58.53 420 ARG B O 1
ATOM 7145 N N . ASN B 1 421 ? -9.625 25.578 51.875 1 54.69 421 ASN B N 1
ATOM 7146 C CA . ASN B 1 421 ? -10.992 25.875 51.5 1 54.69 421 ASN B CA 1
ATOM 7147 C C . ASN B 1 421 ? -11.141 25.922 49.969 1 54.69 421 ASN B C 1
ATOM 7149 O O . ASN B 1 421 ? -11.586 26.922 49.406 1 54.69 421 ASN B O 1
ATOM 7153 N N . VAL B 1 422 ? -10.43 25.078 49.25 1 59.31 422 VAL B N 1
ATOM 7154 C CA . VAL B 1 422 ? -10.578 25.188 47.812 1 59.31 422 VAL B CA 1
ATOM 7155 C C . VAL B 1 422 ? -11.57 24.125 47.312 1 59.31 422 VAL B C 1
ATOM 7157 O O . VAL B 1 422 ? -11.547 22.984 47.781 1 59.31 422 VAL B O 1
ATOM 7160 N N . ASN B 1 423 ? -12.633 24.484 46.594 1 65.06 423 ASN B N 1
ATOM 7161 C CA . ASN B 1 423 ? -13.609 23.625 45.938 1 65.06 423 ASN B CA 1
ATOM 7162 C C . ASN B 1 423 ? -12.938 22.641 45 1 65.06 423 ASN B C 1
ATOM 7164 O O . ASN B 1 423 ? -12.047 23 44.219 1 65.06 423 ASN B O 1
ATOM 7168 N N . VAL B 1 424 ? -13.164 21.406 45.281 1 74.12 424 VAL B N 1
ATOM 7169 C CA . VAL B 1 424 ? -12.641 20.328 44.438 1 74.12 424 VAL B CA 1
ATOM 7170 C C . VAL B 1 424 ? -13.492 20.219 43.188 1 74.12 424 VAL B C 1
ATOM 7172 O O . VAL B 1 424 ? -14.711 20.094 43.25 1 74.12 424 VAL B O 1
ATOM 7175 N N . SER B 1 425 ? -12.828 20.406 42.125 1 79.31 425 SER B N 1
ATOM 7176 C CA . SER B 1 425 ? -13.5 20.234 40.844 1 79.31 425 SER B CA 1
ATOM 7177 C C . SER B 1 425 ? -13.945 18.797 40.625 1 79.31 425 SER B C 1
ATOM 7179 O O . SER B 1 425 ? -13.273 17.859 41.062 1 79.31 425 SER B O 1
ATOM 7181 N N . LYS B 1 426 ? -15.047 18.672 39.938 1 84.06 426 LYS B N 1
ATOM 7182 C CA . LYS B 1 426 ? -15.523 17.344 39.562 1 84.06 426 LYS B CA 1
ATOM 7183 C C . LYS B 1 426 ? -14.727 16.812 38.375 1 84.06 426 LYS B C 1
ATOM 7185 O O . LYS B 1 426 ? -14.852 15.633 38.031 1 84.06 426 LYS B O 1
ATOM 7190 N N . GLU B 1 427 ? -13.938 17.719 37.906 1 86.81 427 GLU B N 1
ATOM 7191 C CA . GLU B 1 427 ? -13.18 17.328 36.719 1 86.81 427 GLU B CA 1
ATOM 7192 C C . GLU B 1 427 ? -11.734 17.016 37.062 1 86.81 427 GLU B C 1
ATOM 7194 O O . GLU B 1 427 ? -11.156 17.641 37.969 1 86.81 427 GLU B O 1
ATOM 7199 N N . GLY B 1 428 ? -11.203 15.977 36.469 1 88 428 GL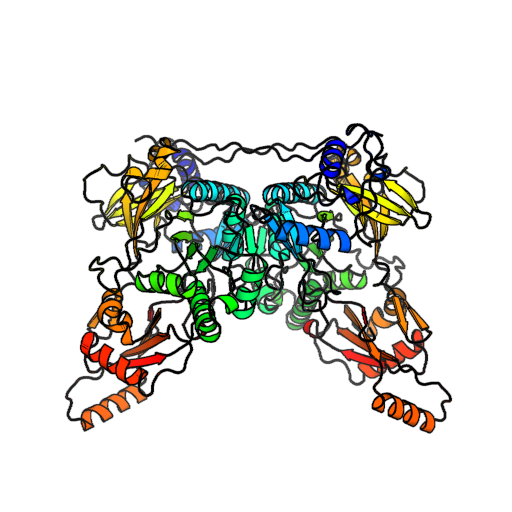Y B N 1
ATOM 7200 C CA . GLY B 1 428 ? -9.789 15.625 36.562 1 88 428 GLY B CA 1
ATOM 7201 C C . GLY B 1 428 ? -9.078 15.695 35.219 1 88 428 GLY B C 1
ATOM 7202 O O . GLY B 1 428 ? -9.719 15.766 34.156 1 88 428 GLY B O 1
ATOM 7203 N N . VAL B 1 429 ? -7.758 15.852 35.312 1 91.25 429 VAL B N 1
ATOM 7204 C CA . VAL B 1 429 ? -6.949 15.914 34.094 1 91.25 429 VAL B CA 1
ATOM 7205 C C . VAL B 1 429 ? -5.727 15.008 34.25 1 91.25 429 VAL B C 1
ATOM 7207 O O . VAL B 1 429 ? -5.109 14.961 35.312 1 91.25 429 VAL B O 1
ATOM 7210 N N . GLU B 1 430 ? -5.492 14.234 33.281 1 93.38 430 GLU B N 1
ATOM 7211 C CA . GLU B 1 430 ? -4.27 13.453 33.156 1 93.38 430 GLU B CA 1
ATOM 7212 C C . GLU B 1 430 ? -3.402 13.938 32 1 93.38 430 GLU B C 1
ATOM 7214 O O . GLU B 1 430 ? -3.891 14.109 30.891 1 93.38 430 GLU B O 1
ATOM 7219 N N . PHE B 1 431 ? -2.174 14.195 32.375 1 94 431 PHE B N 1
ATOM 7220 C CA . PHE B 1 431 ? -1.202 14.5 31.312 1 94 431 PHE B CA 1
ATOM 7221 C C . PHE B 1 431 ? -0.305 13.297 31.047 1 94 431 PHE B C 1
ATOM 7223 O O . PHE B 1 431 ? 0.344 12.781 31.969 1 94 431 PHE B O 1
ATOM 7230 N N . ARG B 1 432 ? -0.245 12.914 29.828 1 94.31 432 ARG B N 1
ATOM 7231 C CA . ARG B 1 432 ? 0.731 11.922 29.375 1 94.31 432 ARG B CA 1
ATOM 7232 C C . ARG B 1 432 ? 1.891 12.578 28.641 1 94.31 432 ARG B C 1
ATOM 7234 O O . ARG B 1 432 ? 1.678 13.352 27.703 1 94.31 432 ARG B O 1
ATOM 7241 N N . VAL B 1 433 ? 3.074 12.258 29.156 1 93.81 433 VAL B N 1
ATOM 7242 C CA . VAL B 1 433 ? 4.234 12.938 28.578 1 93.81 433 VAL B CA 1
ATOM 7243 C C . VAL B 1 433 ? 5.223 11.906 28.047 1 93.81 433 VAL B C 1
ATOM 7245 O O . VAL B 1 433 ? 5.426 10.852 28.656 1 93.81 433 VAL B O 1
ATOM 7248 N N . VAL B 1 434 ? 5.734 12.18 26.859 1 91.44 434 VAL B N 1
ATOM 7249 C CA . VAL B 1 434 ? 6.793 11.383 26.25 1 91.44 434 VAL B CA 1
ATOM 7250 C C . VAL B 1 434 ? 8.117 12.141 26.312 1 91.44 434 VAL B C 1
ATOM 7252 O O . VAL B 1 434 ? 8.227 13.266 25.812 1 91.44 434 VAL B O 1
ATOM 7255 N N . ARG B 1 435 ? 9.07 11.508 26.938 1 89.94 435 ARG B N 1
ATOM 7256 C CA . ARG B 1 435 ? 10.383 12.125 27.078 1 89.94 435 ARG B CA 1
ATOM 7257 C C . ARG B 1 435 ? 11.273 11.781 25.891 1 89.94 435 ARG B C 1
ATOM 7259 O O . ARG B 1 435 ? 11.047 10.781 25.203 1 89.94 435 ARG B O 1
ATOM 7266 N N . LYS B 1 436 ? 12.297 12.648 25.734 1 85.31 436 LYS B N 1
ATOM 7267 C CA . LYS B 1 436 ? 13.297 12.391 24.703 1 85.31 436 LYS B CA 1
ATOM 7268 C C . LYS B 1 436 ? 14.047 11.086 24.969 1 85.31 436 LYS B C 1
ATOM 7270 O O . LYS B 1 436 ? 14.242 10.281 24.062 1 85.31 436 LYS B O 1
ATOM 7275 N N . SER B 1 437 ? 14.422 10.984 26.234 1 80.31 437 SER B N 1
ATOM 7276 C CA . SER B 1 437 ? 15.172 9.805 26.656 1 80.31 437 SER B CA 1
ATOM 7277 C C . SER B 1 437 ? 14.234 8.672 27.062 1 80.31 437 SER B C 1
ATOM 7279 O O . SER B 1 437 ? 13.211 8.906 27.703 1 80.31 437 SER B O 1
ATOM 7281 N N . ASP B 1 438 ? 14.602 7.52 26.609 1 78.75 438 ASP B N 1
ATOM 7282 C CA . ASP B 1 438 ? 13.805 6.359 27 1 78.75 438 ASP B CA 1
ATOM 7283 C C . ASP B 1 438 ? 14.266 5.805 28.344 1 78.75 438 ASP B C 1
ATOM 7285 O O . ASP B 1 438 ? 13.75 4.785 28.812 1 78.75 438 ASP B O 1
ATOM 7289 N N . GLN B 1 439 ? 15.109 6.488 29 1 79.56 439 GLN B N 1
ATOM 7290 C CA . GLN B 1 439 ? 15.594 6.07 30.297 1 79.56 439 GLN B CA 1
ATOM 7291 C C . GLN B 1 439 ? 14.555 6.348 31.391 1 79.56 439 GLN B C 1
ATOM 7293 O O . GLN B 1 439 ? 13.688 7.203 31.219 1 79.56 439 GLN B O 1
ATOM 7298 N N . ILE B 1 440 ? 14.727 5.648 32.438 1 85.44 440 ILE B N 1
ATOM 7299 C CA . ILE B 1 440 ? 13.836 5.852 33.594 1 85.44 440 ILE B CA 1
ATOM 7300 C C . ILE B 1 440 ? 13.977 7.281 34.094 1 85.44 440 ILE B C 1
ATOM 7302 O O . ILE B 1 440 ? 15.094 7.766 34.312 1 85.44 440 ILE B O 1
ATOM 7306 N N . PRO B 1 441 ? 12.867 7.891 34.188 1 88.75 441 PRO B N 1
ATOM 7307 C CA . PRO B 1 441 ? 12.938 9.258 34.719 1 88.75 441 PRO B CA 1
ATOM 7308 C C . PRO B 1 441 ? 13.477 9.336 36.125 1 88.75 441 PRO B C 1
ATOM 7310 O O . PRO B 1 441 ? 13.352 8.375 36.906 1 88.75 441 PRO B O 1
ATOM 7313 N N . PRO B 1 442 ? 14.062 10.492 36.469 1 88.19 442 PRO B N 1
ATOM 7314 C CA . PRO B 1 442 ? 14.523 10.672 37.844 1 88.19 442 PRO B CA 1
ATOM 7315 C C . PRO B 1 442 ? 13.398 10.516 38.875 1 88.19 442 PRO B C 1
ATOM 7317 O O . PRO B 1 442 ? 12.234 10.773 38.562 1 88.19 442 PRO B O 1
ATOM 7320 N N . VAL B 1 443 ? 13.789 10.102 40.031 1 89.88 443 VAL B N 1
ATOM 7321 C CA . VAL B 1 443 ? 12.828 9.93 41.125 1 89.88 443 VAL B CA 1
ATOM 7322 C C . VAL B 1 443 ? 12.078 11.234 41.344 1 89.88 443 VAL B C 1
ATOM 7324 O O . VAL B 1 443 ? 12.688 12.305 41.438 1 89.88 443 VAL B O 1
ATOM 7327 N N . GLY B 1 444 ? 10.789 11.18 41.375 1 92.88 444 GLY B N 1
ATOM 7328 C CA . GLY B 1 444 ? 9.945 12.328 41.656 1 92.88 444 GLY B CA 1
ATOM 7329 C C . GLY B 1 444 ? 9.641 13.164 40.438 1 92.88 444 GLY B C 1
ATOM 7330 O O . GLY B 1 444 ? 9.07 14.25 40.531 1 92.88 444 GLY B O 1
ATOM 7331 N N . TYR B 1 445 ? 10.062 12.695 39.375 1 93.69 445 TYR B N 1
ATOM 7332 C CA . TYR B 1 445 ? 9.906 13.445 38.125 1 93.69 445 TYR B CA 1
ATOM 7333 C C . TYR B 1 445 ? 8.453 13.82 37.875 1 93.69 445 TYR B C 1
ATOM 7335 O O . TYR B 1 445 ? 8.141 14.992 37.656 1 93.69 445 TYR B O 1
ATOM 7343 N N . GLU B 1 446 ? 7.531 12.914 37.969 1 95.06 446 GLU B N 1
ATOM 7344 C CA . GLU B 1 446 ? 6.117 13.164 37.688 1 95.06 446 GLU B CA 1
ATOM 7345 C C . GLU B 1 446 ? 5.52 14.133 38.719 1 95.06 446 GLU B C 1
ATOM 7347 O O . GLU B 1 446 ? 4.766 15.031 38.344 1 95.06 446 GLU B O 1
ATOM 7352 N N . GLU B 1 447 ? 5.879 13.945 39.906 1 92.31 447 GLU B N 1
ATOM 7353 C CA . GLU B 1 447 ? 5.379 14.82 40.969 1 92.31 447 GLU B CA 1
ATOM 7354 C C . GLU B 1 447 ? 5.863 16.25 40.781 1 92.31 447 GLU B C 1
ATOM 7356 O O . GLU B 1 447 ? 5.102 17.203 40.969 1 92.31 447 GLU B O 1
ATOM 7361 N N . ARG B 1 448 ? 7.098 16.359 40.406 1 93.31 448 ARG B N 1
ATOM 7362 C CA . ARG B 1 448 ? 7.648 17.688 40.188 1 93.31 448 ARG B CA 1
ATOM 7363 C C . ARG B 1 448 ? 6.949 18.359 39 1 93.31 448 ARG B C 1
ATOM 7365 O O . ARG B 1 448 ? 6.676 19.562 39.031 1 93.31 448 ARG B O 1
ATOM 7372 N N . LEU B 1 449 ? 6.738 17.594 38 1 93.38 449 LEU B N 1
ATOM 7373 C CA . LEU B 1 449 ? 6.066 18.141 36.812 1 93.38 449 LEU B CA 1
ATOM 7374 C C . LEU B 1 449 ? 4.625 18.516 37.156 1 93.38 449 LEU B C 1
ATOM 7376 O O . LEU B 1 449 ? 4.121 19.531 36.656 1 93.38 449 LEU B O 1
ATOM 7380 N N . GLU B 1 450 ? 3.912 17.75 37.938 1 92.75 450 GLU B N 1
ATOM 7381 C CA . GLU B 1 450 ? 2.568 18.094 38.406 1 92.75 450 GLU B CA 1
ATOM 7382 C C . GLU B 1 450 ? 2.549 19.438 39.125 1 92.75 450 GLU B C 1
ATOM 7384 O O . GLU B 1 450 ? 1.681 20.281 38.844 1 92.75 450 GLU B O 1
ATOM 7389 N N . ARG B 1 451 ? 3.469 19.594 39.938 1 89.81 451 ARG B N 1
ATOM 7390 C CA . ARG B 1 451 ? 3.559 20.859 40.688 1 89.81 451 ARG B CA 1
ATOM 7391 C C . ARG B 1 451 ? 3.809 22.031 39.719 1 89.81 451 ARG B C 1
ATOM 7393 O O . ARG B 1 451 ? 3.25 23.109 39.906 1 89.81 451 ARG B O 1
ATOM 7400 N N . ALA B 1 452 ? 4.629 21.75 38.812 1 91.19 452 ALA B N 1
ATOM 7401 C CA . ALA B 1 452 ? 4.934 22.812 37.844 1 91.19 452 ALA B CA 1
ATOM 7402 C C . ALA B 1 452 ? 3.691 23.203 37.062 1 91.19 452 ALA B C 1
ATOM 7404 O O . ALA B 1 452 ? 3.477 24.391 36.781 1 91.19 452 ALA B O 1
ATOM 7405 N N . ILE B 1 453 ? 2.9 22.25 36.688 1 90.56 453 ILE B N 1
ATOM 7406 C CA . ILE B 1 453 ? 1.691 22.5 35.906 1 90.56 453 ILE B CA 1
ATOM 7407 C C . ILE B 1 453 ? 0.689 23.281 36.75 1 90.56 453 ILE B C 1
ATOM 7409 O O . ILE B 1 453 ? 0.104 24.266 36.281 1 90.56 453 ILE B O 1
ATOM 7413 N N . VAL B 1 454 ? 0.513 22.906 37.969 1 85.56 454 VAL B N 1
ATOM 7414 C CA . VAL B 1 454 ? -0.427 23.562 38.875 1 85.56 454 VAL B CA 1
ATOM 7415 C C . VAL B 1 454 ? 0.026 25 39.156 1 85.56 454 VAL B C 1
ATOM 7417 O O . VAL B 1 454 ? -0.787 25.922 39.125 1 85.56 454 VAL B O 1
ATOM 7420 N N . ASN B 1 455 ? 1.253 25.172 39.312 1 84.19 455 ASN B N 1
ATOM 7421 C CA . ASN B 1 455 ? 1.795 26.469 39.688 1 84.19 455 ASN B CA 1
ATOM 7422 C C . ASN B 1 455 ? 1.736 27.453 38.5 1 84.19 455 ASN B C 1
ATOM 7424 O O . ASN B 1 455 ? 1.602 28.656 38.688 1 84.19 455 ASN B O 1
ATOM 7428 N N . ARG B 1 456 ? 1.729 26.891 37.375 1 84.56 456 ARG B N 1
ATOM 7429 C CA . ARG B 1 456 ? 1.957 27.797 36.25 1 84.56 456 ARG B CA 1
ATOM 7430 C C . ARG B 1 456 ? 0.703 27.922 35.375 1 84.56 456 ARG B C 1
ATOM 7432 O O . ARG B 1 456 ? 0.559 28.875 34.625 1 84.56 456 ARG B O 1
ATOM 7439 N N . VAL B 1 457 ? -0.124 26.953 35.406 1 80.94 457 VAL B N 1
ATOM 7440 C CA . VAL B 1 457 ? -1.153 26.969 34.375 1 80.94 457 VAL B CA 1
ATOM 7441 C C . VAL B 1 457 ? -2.516 26.672 35 1 80.94 457 VAL B C 1
ATOM 7443 O O . VAL B 1 457 ? -3.508 27.328 34.688 1 80.94 457 VAL B O 1
ATOM 7446 N N . ILE B 1 458 ? -2.613 25.641 35.812 1 76.56 458 ILE B N 1
ATOM 7447 C CA . ILE B 1 458 ? -3.902 25.125 36.281 1 76.56 458 ILE B CA 1
ATOM 7448 C C . ILE B 1 458 ? -4.125 25.531 37.719 1 76.56 458 ILE B C 1
ATOM 7450 O O . ILE B 1 458 ? -3.18 25.562 38.531 1 76.56 458 ILE B O 1
ATOM 7454 N N . SER B 1 459 ? -5.383 25.906 38 1 71.31 459 SER B N 1
ATOM 7455 C CA . SER B 1 459 ? -5.738 26.328 39.344 1 71.31 459 SER B CA 1
ATOM 7456 C C . SER B 1 459 ? -5.57 25.188 40.344 1 71.31 459 SER B C 1
ATOM 7458 O O . SER B 1 459 ? -5.664 24.016 40 1 71.31 459 SER B O 1
ATOM 7460 N N . GLU B 1 460 ? -5.484 25.688 41.5 1 72.19 460 GLU B N 1
ATOM 7461 C CA . GLU B 1 460 ? -5.426 24.75 42.625 1 72.19 460 GLU B CA 1
ATOM 7462 C C . GLU B 1 460 ? -6.773 24.062 42.844 1 72.19 460 GLU B C 1
ATOM 7464 O O . GLU B 1 460 ? -7.82 24.625 42.5 1 72.19 460 GLU B O 1
ATOM 7469 N N . GLY B 1 461 ? -6.977 22.781 42.938 1 73.38 461 GLY B N 1
ATOM 7470 C CA . GLY B 1 461 ? -8.219 22.078 43.188 1 73.38 461 GLY B CA 1
ATOM 7471 C C . GLY B 1 461 ? -8.539 21.016 42.156 1 73.38 461 GLY B C 1
ATOM 7472 O O . GLY B 1 461 ? -9.477 20.234 42.312 1 73.38 461 GLY B O 1
ATOM 7473 N N . ILE B 1 462 ? -7.879 21.234 41.125 1 81.31 462 ILE B N 1
ATOM 7474 C CA . ILE B 1 462 ? -8.117 20.25 40.062 1 81.31 462 ILE B CA 1
ATOM 7475 C C . ILE B 1 462 ? -7.234 19.016 40.312 1 81.31 462 ILE B C 1
ATOM 7477 O O . ILE B 1 462 ? -6.047 19.156 40.594 1 81.31 462 ILE B O 1
ATOM 7481 N N . LYS B 1 463 ? -7.863 17.891 40.281 1 84.94 463 LYS B N 1
ATOM 7482 C CA . LYS B 1 463 ? -7.078 16.656 40.344 1 84.94 463 LYS B CA 1
ATOM 7483 C C . LYS B 1 463 ? -6.254 16.469 39.094 1 84.94 463 LYS B C 1
ATOM 7485 O O . LYS B 1 463 ? -6.805 16.391 37.969 1 84.94 463 LYS B O 1
ATOM 7490 N N . LEU B 1 464 ? -5.027 16.469 39.312 1 89.88 464 LEU B N 1
ATOM 7491 C CA . LEU B 1 464 ? -4.102 16.391 38.188 1 89.88 464 LEU B CA 1
ATOM 7492 C C . LEU B 1 464 ? -3.113 15.25 38.375 1 89.88 464 LEU B C 1
ATOM 7494 O O . LEU B 1 464 ? -2.6 15.031 39.469 1 89.88 464 LEU B O 1
ATOM 7498 N N . HIS B 1 465 ? -2.906 14.461 37.281 1 92.62 465 HIS B N 1
ATOM 7499 C CA . HIS B 1 465 ? -1.913 13.391 37.25 1 92.62 465 HIS B CA 1
ATOM 7500 C C . HIS B 1 465 ? -1.055 13.469 36 1 92.62 465 HIS B C 1
ATOM 7502 O O . HIS B 1 465 ? -1.568 13.711 34.906 1 92.62 465 HIS B O 1
ATOM 7508 N N . VAL B 1 466 ? 0.208 13.344 36.25 1 94.81 466 VAL B N 1
ATOM 7509 C CA . VAL B 1 466 ? 1.133 13.234 35.125 1 94.81 466 VAL B CA 1
ATOM 7510 C C . VAL B 1 466 ? 1.664 11.805 35.031 1 94.81 466 VAL B C 1
ATOM 7512 O O . VAL B 1 466 ? 2.021 11.195 36.031 1 94.81 466 VAL B O 1
ATOM 7515 N N . LYS B 1 467 ? 1.686 11.281 33.906 1 95.38 467 LYS B N 1
ATOM 7516 C CA . LYS B 1 467 ? 2.234 9.953 33.625 1 95.38 467 LYS B CA 1
ATOM 7517 C C . LYS B 1 467 ? 3.25 10 32.5 1 95.38 467 LYS B C 1
ATOM 7519 O O . LYS B 1 467 ? 2.945 10.477 31.391 1 95.38 467 LYS B O 1
ATOM 7524 N N . VAL B 1 468 ? 4.414 9.516 32.781 1 94.44 468 VAL B N 1
ATOM 7525 C CA . VAL B 1 468 ? 5.402 9.328 31.703 1 94.44 468 VAL B CA 1
ATOM 7526 C C . VAL B 1 468 ? 5.102 8.055 30.938 1 94.44 468 VAL B C 1
ATOM 7528 O O . VAL B 1 468 ? 4.996 6.973 31.516 1 94.44 468 VAL B O 1
ATOM 7531 N N . VAL B 1 469 ? 4.957 8.203 29.625 1 92.31 469 VAL B N 1
ATOM 7532 C CA . VAL B 1 469 ? 4.609 7.055 28.781 1 92.31 469 VAL B CA 1
ATOM 7533 C C . VAL B 1 469 ? 5.488 7.039 27.531 1 92.31 469 VAL B C 1
ATOM 7535 O O . VAL B 1 469 ? 6.219 7.996 27.281 1 92.31 469 VAL B O 1
ATOM 7538 N N . GLY B 1 470 ? 5.504 5.859 26.875 1 85.75 470 GLY B N 1
ATOM 7539 C CA . GLY B 1 470 ? 5.957 5.844 25.5 1 85.75 470 GLY B CA 1
ATOM 7540 C C . GLY B 1 470 ? 4.887 6.293 24.516 1 85.75 470 GLY B C 1
ATOM 7541 O O . GLY B 1 470 ? 3.766 6.613 24.922 1 85.75 470 GLY B O 1
ATOM 7542 N N . TYR B 1 471 ? 5.238 6.348 23.266 1 81.94 471 TYR B N 1
ATOM 7543 C CA . TYR B 1 471 ? 4.277 6.785 22.266 1 81.94 471 TYR B CA 1
ATOM 7544 C C . TYR B 1 471 ? 3.08 5.844 22.203 1 81.94 471 TYR B C 1
ATOM 7546 O O . TYR B 1 471 ? 1.964 6.27 21.906 1 81.94 471 TYR B O 1
ATOM 7554 N N . ASP B 1 472 ? 3.377 4.633 22.516 1 84 472 ASP B N 1
ATOM 7555 C CA . ASP B 1 472 ? 2.295 3.656 22.5 1 84 472 ASP B CA 1
ATOM 7556 C C . ASP B 1 472 ? 1.323 3.902 23.656 1 84 472 ASP B C 1
ATOM 7558 O O . ASP B 1 472 ? 0.206 3.381 23.656 1 84 472 ASP B O 1
ATOM 7562 N N . GLY B 1 473 ? 1.756 4.602 24.609 1 88.88 473 GLY B N 1
ATOM 7563 C CA . GLY B 1 473 ? 0.903 4.934 25.734 1 88.88 473 GLY B CA 1
ATOM 7564 C C . GLY B 1 473 ? -0.024 6.102 25.469 1 88.88 473 GLY B C 1
ATOM 7565 O O . GLY B 1 473 ? -0.904 6.402 26.266 1 88.88 473 GLY B O 1
ATOM 7566 N N . LEU B 1 474 ? 0.135 6.777 24.344 1 89.19 474 LEU B N 1
ATOM 7567 C CA . LEU B 1 474 ? -0.737 7.883 23.953 1 89.19 474 LEU B CA 1
ATOM 7568 C C . LEU B 1 474 ? -2.016 7.363 23.312 1 89.19 474 LEU B C 1
ATOM 7570 O O . LEU B 1 474 ? -2.002 6.324 22.641 1 89.19 474 LEU B O 1
ATOM 7574 N N . GLU B 1 475 ? -3.07 8.023 23.578 1 84.94 475 GLU B N 1
ATOM 7575 C CA . GLU B 1 475 ? -4.332 7.68 22.922 1 84.94 475 GLU B CA 1
ATOM 7576 C C . GLU B 1 475 ? -4.332 8.125 21.453 1 84.94 475 GLU B C 1
ATOM 7578 O O . GLU B 1 475 ? -3.984 9.266 21.156 1 84.94 475 GLU B O 1
ATOM 7583 N N . LYS B 1 476 ? -4.602 7.16 20.656 1 76.94 476 LYS B N 1
ATOM 7584 C CA . LYS B 1 476 ? -4.605 7.406 19.219 1 76.94 476 LYS B CA 1
ATOM 7585 C C . LYS B 1 476 ? -5.973 7.102 18.609 1 76.94 476 LYS B C 1
ATOM 7587 O O . LYS B 1 476 ? -6.766 6.359 19.203 1 76.94 476 LYS B O 1
ATOM 7592 N N . GLY B 1 477 ? -6.172 7.758 17.516 1 72.31 477 GLY B N 1
ATOM 7593 C CA . GLY B 1 477 ? -7.363 7.398 16.766 1 72.31 477 GLY B CA 1
ATOM 7594 C C . GLY B 1 477 ? -7.344 5.965 16.266 1 72.31 477 GLY B C 1
ATOM 7595 O O . GLY B 1 477 ? -6.273 5.387 16.062 1 72.31 477 GLY B O 1
ATOM 7596 N N . LYS B 1 478 ? -8.477 5.367 16 1 66.44 478 LYS B N 1
ATOM 7597 C CA . LYS B 1 478 ? -8.602 3.951 15.664 1 66.44 478 LYS B CA 1
ATOM 7598 C C . LYS B 1 478 ? -8.172 3.691 14.219 1 66.44 478 LYS B C 1
ATOM 7600 O O . LYS B 1 478 ? -7.41 2.76 13.953 1 66.44 478 LYS B O 1
ATOM 7605 N N . MET B 1 479 ? -8.508 4.625 13.328 1 57.5 479 MET B N 1
ATOM 7606 C CA . MET B 1 479 ? -8.312 4.352 11.906 1 57.5 479 MET B CA 1
ATOM 7607 C C . MET B 1 479 ? -6.922 4.785 11.453 1 57.5 479 MET B C 1
ATOM 7609 O O . MET B 1 479 ? -6.105 3.951 11.062 1 57.5 479 MET B O 1
ATOM 7613 N N . ALA B 1 480 ? -6.594 6.066 11.68 1 61.22 480 ALA B N 1
ATOM 7614 C CA . ALA B 1 480 ? -5.355 6.629 11.148 1 61.22 480 ALA B CA 1
ATOM 7615 C C . ALA B 1 480 ? -4.227 6.531 12.172 1 61.22 480 ALA B C 1
ATOM 7617 O O . ALA B 1 480 ? -3.066 6.801 11.852 1 61.22 480 ALA B O 1
ATOM 7618 N N . ARG B 1 481 ? -4.578 6.148 13.406 1 64.94 481 ARG B N 1
ATOM 7619 C CA . ARG B 1 481 ? -3.615 6.023 14.492 1 64.94 481 ARG B CA 1
ATOM 7620 C C . ARG B 1 481 ? -2.922 7.355 14.766 1 64.94 481 ARG B C 1
ATOM 7622 O O . ARG B 1 481 ? -1.74 7.383 15.117 1 64.94 481 ARG B O 1
ATOM 7629 N N . LYS B 1 482 ? -3.645 8.391 14.461 1 70.62 482 LYS B N 1
ATOM 7630 C CA . LYS B 1 482 ? -3.146 9.719 14.82 1 70.62 482 LYS B CA 1
ATOM 7631 C C . LYS B 1 482 ? -3.299 9.977 16.312 1 70.62 482 LYS B C 1
ATOM 7633 O O . LYS B 1 482 ? -4.316 9.617 16.922 1 70.62 482 LYS B O 1
ATOM 7638 N N . VAL B 1 483 ? -2.316 10.57 16.906 1 76.38 483 VAL B N 1
ATOM 7639 C CA . VAL B 1 483 ? -2.406 10.914 18.328 1 76.38 483 VAL B CA 1
ATOM 7640 C C . VAL B 1 483 ? -3.447 12.016 18.516 1 76.38 483 VAL B C 1
ATOM 7642 O O . VAL B 1 483 ? -3.467 13 17.781 1 76.38 483 VAL B O 1
ATOM 7645 N N . ILE B 1 484 ? -4.32 11.805 19.453 1 78.81 484 ILE B N 1
ATOM 7646 C CA . ILE B 1 484 ? -5.289 12.82 19.844 1 78.81 484 ILE B CA 1
ATOM 7647 C C . ILE B 1 484 ? -4.691 13.703 20.93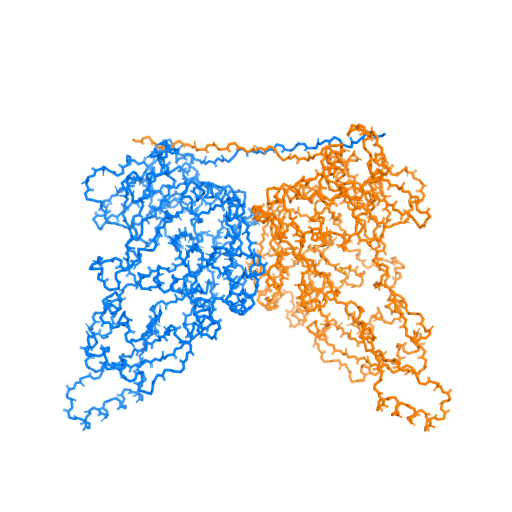8 1 78.81 484 ILE B C 1
ATOM 7649 O O . ILE B 1 484 ? -4.402 13.227 22.047 1 78.81 484 ILE B O 1
ATOM 7653 N N . LYS B 1 485 ? -4.449 14.961 20.625 1 81.38 485 LYS B N 1
ATOM 7654 C CA . LYS B 1 485 ? -3.781 15.844 21.578 1 81.38 485 LYS B CA 1
ATOM 7655 C C . LYS B 1 485 ? -4.633 16.047 22.828 1 81.38 485 LYS B C 1
ATOM 7657 O O . LYS B 1 485 ? -4.117 16.031 23.953 1 81.38 485 LYS B O 1
ATOM 7662 N N . ILE B 1 486 ? -5.934 16.297 22.656 1 81.56 486 ILE B N 1
ATOM 7663 C CA . ILE B 1 486 ? -6.867 16.516 23.75 1 81.56 486 ILE B CA 1
ATOM 7664 C C . ILE B 1 486 ? -7.953 15.438 23.719 1 81.56 486 ILE B C 1
ATOM 7666 O O . ILE B 1 486 ? -8.82 15.445 22.844 1 81.56 486 ILE B O 1
ATOM 7670 N N . VAL B 1 487 ? -7.824 14.57 24.672 1 86 487 VAL B N 1
ATOM 7671 C CA . VAL B 1 487 ? -8.844 13.531 24.812 1 86 487 VAL B CA 1
ATOM 7672 C C . VAL B 1 487 ? -9.859 13.953 25.875 1 86 487 VAL B C 1
ATOM 7674 O O . VAL B 1 487 ? -9.562 13.93 27.062 1 86 487 VAL B O 1
ATOM 7677 N N . ASP B 1 488 ? -11.055 14.203 25.453 1 81.88 488 ASP B N 1
ATOM 7678 C CA . ASP B 1 488 ? -12.086 14.625 26.406 1 81.88 488 ASP B CA 1
ATOM 7679 C C . ASP B 1 488 ? -13.078 13.492 26.656 1 81.88 488 ASP B C 1
ATOM 7681 O O . ASP B 1 488 ? -13.984 13.25 25.859 1 81.88 488 ASP B O 1
ATOM 7685 N N . ARG B 1 489 ? -12.93 12.844 27.734 1 84.75 489 ARG B N 1
ATOM 7686 C CA . ARG B 1 489 ? -13.766 11.695 28.078 1 84.75 489 ARG B CA 1
ATOM 7687 C C . ARG B 1 489 ? -15.016 12.141 28.828 1 84.75 489 ARG B C 1
ATOM 7689 O O . ARG B 1 489 ? -15.758 11.305 29.359 1 84.75 489 ARG B O 1
ATOM 7696 N N . ARG B 1 490 ? -15.328 13.422 29.047 1 77.88 490 ARG B N 1
ATOM 7697 C CA . ARG B 1 490 ? -16.484 13.945 29.766 1 77.88 490 ARG B CA 1
ATOM 7698 C C . ARG B 1 490 ? -17.734 13.93 28.891 1 77.88 490 ARG B C 1
ATOM 7700 O O . ARG B 1 490 ? -18.844 14.141 29.391 1 77.88 490 ARG B O 1
ATOM 7707 N N . LEU B 1 491 ? -17.344 13.805 27.594 1 62.94 491 LEU B N 1
ATOM 7708 C CA . LEU B 1 491 ? -18.453 13.82 26.641 1 62.94 491 LEU B CA 1
ATOM 7709 C C . LEU B 1 491 ? -19.094 12.438 26.547 1 62.94 491 LEU B C 1
ATOM 7711 O O . LEU B 1 491 ? -18.422 11.422 26.656 1 62.94 491 LEU B O 1
#

Solvent-accessible surface area (backbone atoms only — not comparable to full-atom values): 51885 Å² total; per-residue (Å²): 114,72,62,52,62,52,45,75,44,84,45,75,54,42,62,35,43,34,62,59,57,45,51,42,51,35,58,73,29,85,75,36,38,81,34,50,46,79,74,60,88,68,55,66,83,71,63,53,76,81,38,38,50,76,33,46,68,69,58,51,51,53,42,49,51,51,40,58,75,71,34,90,60,61,60,40,28,23,37,62,29,47,49,53,63,67,80,56,60,93,83,56,82,52,69,34,68,35,40,37,70,38,49,53,43,39,48,53,53,36,16,52,51,35,38,65,48,55,54,41,42,39,78,36,28,26,41,35,36,26,37,61,38,67,38,44,54,51,34,59,52,52,49,50,36,36,43,70,31,28,17,10,59,42,53,42,32,51,82,55,52,61,70,59,51,49,52,53,36,36,74,69,58,29,35,23,38,33,25,37,38,67,60,50,51,51,45,28,32,55,43,35,51,38,33,73,72,52,33,69,74,58,50,58,61,43,32,35,33,37,38,31,24,94,52,86,68,39,58,68,47,51,53,46,37,26,72,35,34,49,31,44,30,42,27,39,50,50,64,43,50,84,72,38,61,58,37,30,23,53,55,38,68,63,76,66,88,69,79,66,87,65,65,63,49,45,60,68,70,54,55,29,38,34,44,47,42,48,34,37,45,31,31,36,26,93,86,66,47,74,47,44,56,49,38,63,68,50,64,84,86,57,81,61,65,58,14,40,37,23,38,27,48,20,45,42,74,88,52,57,42,62,40,31,58,67,67,35,28,26,25,58,34,38,34,80,76,42,84,82,37,64,70,44,39,71,78,39,61,69,45,59,78,41,33,34,25,33,38,50,73,52,48,78,75,78,44,46,51,70,57,85,92,43,79,45,43,50,50,57,47,30,37,74,47,50,54,39,72,91,65,40,49,66,46,67,32,40,38,36,34,63,50,48,73,67,53,45,51,49,53,49,51,58,31,57,73,65,74,47,94,60,73,64,49,61,41,30,40,36,35,39,33,24,47,50,60,88,60,83,72,62,89,61,46,48,60,52,49,43,50,50,40,42,74,70,74,40,66,86,41,52,50,71,46,50,42,84,38,57,77,85,66,51,59,51,19,80,44,44,56,44,72,48,55,71,39,67,62,74,110,112,72,63,50,61,50,45,73,44,84,46,76,54,42,65,35,42,35,61,60,58,45,50,43,52,36,58,73,28,85,77,36,38,82,34,49,46,79,74,62,90,69,56,65,84,71,62,54,75,80,39,38,50,78,33,48,68,68,58,51,50,54,41,50,52,50,41,59,75,71,34,91,60,61,61,40,27,24,39,63,29,46,49,53,63,65,79,57,61,93,81,55,83,52,70,33,69,36,39,35,70,39,48,52,45,40,47,52,52,36,16,53,49,35,38,65,47,55,55,40,42,39,79,35,27,27,41,35,35,27,38,61,38,66,38,44,52,52,33,59,53,52,48,50,37,37,45,70,31,28,17,11,60,42,54,42,31,50,82,56,51,60,71,58,51,48,50,52,35,36,75,69,58,28,34,23,37,35,24,40,38,69,60,49,50,50,44,31,33,54,42,35,52,39,32,73,72,50,32,67,75,58,49,60,61,42,31,35,33,37,38,30,24,94,51,88,68,38,58,67,46,52,52,47,36,26,73,33,33,49,31,43,30,43,27,39,48,49,65,43,49,84,72,38,61,57,37,30,23,54,55,38,69,64,76,65,89,68,79,66,87,64,63,61,50,44,60,68,71,53,56,30,38,33,46,46,44,48,35,36,44,31,31,36,26,94,86,65,48,76,46,47,55,50,34,73,59,58,63,88,84,60,80,62,64,59,14,39,37,25,36,26,47,21,45,41,73,87,54,58,43,62,39,31,58,68,67,36,29,25,26,60,35,39,32,80,76,43,84,83,37,62,69,46,39,72,78,38,62,70,45,58,77,42,33,34,25,33,38,49,72,52,48,78,76,79,45,48,50,71,56,87,91,43,77,44,45,49,50,56,48,29,35,76,45,50,55,40,71,92,66,40,48,66,45,67,32,40,38,36,34,65,51,48,74,66,53,47,52,49,53,49,50,56,30,56,72,65,74,46,92,61,72,63,49,62,41,31,40,36,38,39,34,24,49,50,60,88,61,83,72,60,90,60,46,49,62,52,51,44,51,49,42,41,76,70,74,41,66,86,41,51,49,71,44,52,42,83,38,57,76,84,65,51,61,50,20,79,44,45,54,43,73,47,56,70,38,66,62,73,110

pLDDT: mean 84.16, std 14.1, range [33.94, 98.88]

Nearest PDB structures (foldseek):
  6siw-assembly1_B  TM=7.312E-01  e=5.314E-18  Streptomyces sp. Tu 6176
  6hdx-assembly1_A  TM=6.953E-01  e=8.357E-17  Aquincola tertiaricarbonis
  6he2-assembly1_A  TM=5.917E-01  e=2.699E-16  Aquincola tertiaricarbonis
  6he0-assembly1_A-2  TM=5.882E-01  e=4.314E-16  Aquincola tertiaricarbonis
  8ra0-assembly1_A  TM=5.252E-01  e=5.331E-11  Kitasatospora cystarginea

InterPro domains:
  IPR042099 ANL, N-terminal domain [G3DSA:3.40.50.12780] (13-340)

Secondary structure (DSSP, 8-state):
---PPPPEE--PPEEPPPHHHHHHHHHHSTTTGGGBSS-SS--GGG--GGGBPPB-HHHHHHHHHHHHHH-TTTTTTEEEEE---TTS-TT---EEEEEHHHHHHHHHHHHHHHHHTTSS-TT-EEEE----STT--HHHHHHHHHHHTTPEEEE--TTS-HHHHHHHHHHHT--EEEEEHHHHHHHHHHHHHHHHHHHHHHH-----EEEEESSPPPHHHHHHHHHHH---EEEEEEEETTTEEEEEE--EE---S------TT----PEEEEETTTEEEEEE-TT--EEETTSS---TTSPPPPEEEEEEESS-SSS---SEEEEEEEEEEEGGGSTT-HHHHHH-GGGGGTEEEEEEEEEGGGSEEEETTEEEEHHHHIIIIIT-GGG-EEEEEEEEEEPPHHHHHHHHHHHHHTT--PPPPSEEEEEEEEESS-SPPPTTHHHHHHHHHHHHTS-TTSEEEEEE--GGGS-B-SSS--B-SEEETT-/---PPPPEE--PPEEPPPHHHHHHHHHHSTTTGGGBSS-SS--GGG--GGGBPPB-HHHHHHHHHHHHHH-TTTTTTEEEEE---TTS-TT---EEEEEHHHHHHHHHHHHHHHHHTTSS-TT-EEEE----STT--HHHHHHHHHHHTTPEEEE--TTS-HHHHHHHHHHHT--EEEEEHHHHHHHHHHHHHHHHHHHHHHH-----EEEEESSPPPHHHHHHHHHHH---EEEEEEEETTTEEEEEE--EE---S------TT----PEEEEETTTEEEEEE-TT--EEETTSS---TTSPPPPEEEEEEESS-SSS---SEEEEEEEEEEEGGGSTT-HHHHHH-GGGGGTEEEEEEEEEGGGSEEEETTEEEEHHHHIIIIIT-GGG-EEEEEEEEEEPPHHHHHHHHHHHHHTT--PPPPSEEEEEEEEESS-SPPPTTHHHHHHHHHHHHTS-TTSEEEEEE--GGGS-B-SSS--B-SEEETT-

Foldseek 3Di:
DDDDDDDDDDDDDQDFFDPLLQQLLLCPDQLWVVQAPPPDPDDSRPDDLVRGHADEPVSQQVSLVVCVVPPVCLQPQWQKAWWQDQPDDPPDTGIDIAHNVLLLSLLLVLLVVCLLLVLAALAAEEEEAFDADPRHCGLVSVVSSNVSRNHHYPSQYNPDDLVVSLVVCLVVQGQAYEEALLSLLQSLLVQQQQCVVPNPVRSNHAHQEYEHEDDAADLLLVVSNCNRRVHFWYKYWYATSQAGTFKIARTDGSDPPDPDPDQQLDRPQTKIKGFCSFKKKWFQAPVRDIDIPVPDQPDPPDDFGKGFIFMWGRSGSSDTRRRYGPQWIWTKHQPVPDPPCVVSCVVPVCCSVTMIIIGTPGHPPQQWDDDPPAIFGVSQLCSQAVSDVVLQFNDKAKEKDFDDPVRLVVLVVVVVVVVHPDDAGRMAMEMETEGSHPDDDDPCSFVVSQVSSCVTTNDPRHHYGYDYDRSVPADARNGRRHGRRYHYPHD/DDDDDDDDDDDDDQDFFDPLLQQLLLCPDQLWVVQAPPPDPDDSRPDDLVRGHADEPVSQQVSLVVCVVPPVCLQPQWQKAWWQDQPDDPPDTGIDIAHNVLLLSLLLVLLVVCLLLVLAALAAEEEEAFDADPRHCGLVSVVSSNVSRNHHYPSQYNPDDLVVSLVVCLVVQGQAYEEALLSLLQSLLVQQQQCVVPNPVRSNHAHQEYEHEDDAADLLLVVSNCNRRVHFWYKYWYATSQAGTFKIARTDGSDPPDPDPDQQLDRPQTKIKGFCSFKKKWFQAPVRDIDIVVPPFDDPPDDFGKGFIFMWGRSGNSDTRRRYTPQWIWGKAQPVVDPPCVVSCVVPVCCSVTMIIIGTPGHPPQQWDDDPPDIFGVSQLRSQAVRDVVLQFNDKAKEKDFDDPVRLVVLVVVVVVVVHPDEAGRMAMEMETEGSHPDDDDPCSFVVSQVSSCVTTNDDRHHYGYDYDRSVPADARNGRRHGRRYHYPHD